Protein AF-A0A364MWF4-F1 (afdb_monomer_lite)

Sequence (1179 aa):
MGQTLSEPVVDKKSENGDGESLIYGVSSMQGWRISMEDAHAAVLDFAGEEGKATGNDKRLAFFGVYDGHGGDKVALYAGEQLHQIVAKQEAFKSGDIKKALQDGFLATDREILCDPKYEEEVSGCTASVGIVSKDKIYVANAGDSRTVLGVKGRAKPLSFDHKPQNEAEKARIQAAGGFVDFGRVNGNLALSRAIGDFEFKKSADLPPEQQIVTAYPDVEIHEINQDDEFLIVACDGIWDCQSSQAVVEFVRRGIVAKQDLASICENMMDNCLASNSDTGGVGCDNMTMIVIGLLQGRTKEQWYEDIAKRVANGEGPSEFRGPGVHHRIDDSPDDIDMDLDSRYRPNNGNGGRIILLGDGTEVSTGDNEGEMFDNEDEDKDLDSQVNKYNQEADSKFRQDREGTPGPQHENKVHVTESPSSVQTEKSDAAESQSKEPQANKKPEASAPQTNPGRLEDLAKEKLGQGGWFYASSNAGQSHTHTANRQAFYRHRIIPRMLVDTNQRDTATEIFGHKVPAPIGFAPVGINKIYNPQGELPVAKAAGALGLPYCLSTAGSQSVEDVGQANDEGVKNDRGDSGTAAGGGDKGVRFFQLYMPHDDELTRSLLQRAVDSGFTACILTLDTWQLGWRHDDVANSNYAFYHGLGADLGLTDPVFQKRLKEKGIDPKTEPNEAGALWIDNIWHGRAHTWEKAVWAMKLWKELSGGKPFSLKGIQSVEDAKKAAELGFDGIVVSNHAGRQVDGAIASLDALEKIVDAVGDNIYIMFDSGVRSASDVFKALALGAKFVFVGRLWIWGLSIMGETGVTHVMRGLLADLDILMNVGGFKNIGEISRDALESEPKNYSLMHTGTGYDHTIRFAYAQRRDARFWEALSGICSRTIPHPDSQVNRLCISPDKRYLAAAGHHTVKLYDIKSTNPNAILTFDGHTSNITGVAFHCESKWLVTSSEDGTVKIWDTRSGNVQRNYTHGVPVNDVVIHPNQGELISCDRGGNVRIWDLGENKCSHQLIPEDDVSVASVTVASDGSMVCAGNNAGNVYVWRMIQRSDTTSILPICKFVAHTTYITRVLLSPDVRHLATCSADHTARIWSVDTSAPHNVTPTDNLPSASERDPAAFPLETTLHGHQRWVWDCAFSADSAYLVTSCSDHYARLWELGSQSIIRQYNGHHRGAVCVALNDTAVGN

Organism: Stemphylium lycopersici (NCBI:txid183478)

Structure (mmCIF, N/CA/C/O backbone):
data_AF-A0A364MWF4-F1
#
_entry.id   AF-A0A364MWF4-F1
#
loop_
_atom_site.group_PDB
_atom_site.id
_atom_site.type_symbol
_atom_site.label_atom_id
_atom_site.label_alt_id
_atom_site.label_comp_id
_atom_site.label_asym_id
_atom_site.label_entity_id
_atom_site.label_seq_id
_atom_site.pdbx_PDB_ins_code
_atom_site.Cartn_x
_atom_site.Cartn_y
_atom_site.Cartn_z
_atom_site.occupancy
_atom_site.B_iso_or_equiv
_atom_site.auth_seq_id
_atom_site.auth_comp_id
_atom_site.auth_asym_id
_atom_site.auth_atom_id
_atom_site.pdbx_PDB_model_num
ATOM 1 N N . MET A 1 1 ? -7.404 3.486 -24.389 1.00 42.62 1 MET A N 1
ATOM 2 C CA . MET A 1 1 ? -6.344 3.925 -25.316 1.00 42.62 1 MET A CA 1
ATOM 3 C C . MET A 1 1 ? -6.831 3.685 -26.731 1.00 42.62 1 MET A C 1
ATOM 5 O O . MET A 1 1 ? -7.628 2.766 -26.913 1.00 42.62 1 MET A O 1
ATOM 9 N N . GLY A 1 2 ? -6.421 4.527 -27.681 1.00 52.75 2 GLY A N 1
ATOM 10 C CA . GLY A 1 2 ? -6.709 4.312 -29.100 1.00 52.75 2 GLY A CA 1
ATOM 11 C C . GLY A 1 2 ? -5.989 3.075 -29.643 1.00 52.75 2 GLY A C 1
ATOM 12 O O . GLY A 1 2 ? -5.202 2.442 -28.938 1.00 52.75 2 GLY A O 1
ATOM 13 N N . GLN A 1 3 ? -6.272 2.716 -30.894 1.00 61.78 3 GLN A N 1
ATOM 14 C CA . GLN A 1 3 ? -5.498 1.685 -31.584 1.00 61.78 3 GLN A CA 1
ATOM 15 C C . GLN A 1 3 ? -4.104 2.230 -31.921 1.00 61.78 3 GLN A C 1
ATOM 17 O O . GLN A 1 3 ? -3.969 3.392 -32.307 1.00 61.78 3 GLN A O 1
ATOM 22 N N . THR A 1 4 ? -3.086 1.384 -31.785 1.00 76.69 4 THR A N 1
ATOM 23 C CA . THR A 1 4 ? -1.705 1.675 -32.182 1.00 76.69 4 THR A CA 1
ATOM 24 C C . THR A 1 4 ? -1.316 0.883 -33.430 1.00 76.69 4 THR A C 1
ATOM 26 O O . THR A 1 4 ? -1.892 -0.166 -33.733 1.00 76.69 4 THR A O 1
ATOM 29 N N . LEU A 1 5 ? -0.347 1.406 -34.177 1.00 81.19 5 LEU A N 1
ATOM 30 C CA . LEU A 1 5 ? 0.240 0.761 -35.348 1.00 81.19 5 LEU A CA 1
ATOM 31 C C . LEU A 1 5 ? 1.251 -0.329 -34.953 1.00 81.19 5 LEU A C 1
ATOM 33 O O . LEU A 1 5 ? 1.749 -0.382 -33.828 1.00 81.19 5 LEU A O 1
ATOM 37 N N . SER A 1 6 ? 1.577 -1.200 -35.913 1.00 79.56 6 SER A N 1
ATOM 38 C CA . SER A 1 6 ? 2.633 -2.215 -35.776 1.00 79.56 6 SER A CA 1
ATOM 39 C C . SER A 1 6 ? 4.054 -1.649 -35.873 1.00 79.56 6 SER A C 1
ATOM 41 O O . SER A 1 6 ? 5.001 -2.314 -35.467 1.00 79.56 6 SER A O 1
ATOM 43 N N . GLU A 1 7 ? 4.199 -0.447 -36.427 1.00 84.56 7 GLU A N 1
ATOM 44 C CA . GLU A 1 7 ? 5.437 0.330 -36.526 1.00 84.56 7 GLU A CA 1
ATOM 45 C C . GLU A 1 7 ? 5.078 1.828 -36.464 1.00 84.56 7 GLU A C 1
ATOM 47 O O . GLU A 1 7 ? 3.975 2.187 -36.889 1.00 84.56 7 GLU A O 1
ATOM 52 N N . PRO A 1 8 ? 5.944 2.704 -35.923 1.00 89.44 8 PRO A N 1
ATOM 53 C CA . PRO A 1 8 ? 5.629 4.117 -35.782 1.00 89.44 8 PRO A CA 1
ATOM 54 C C . PRO A 1 8 ? 5.820 4.866 -37.102 1.00 89.44 8 PRO A C 1
ATOM 56 O O . PRO A 1 8 ? 6.784 4.638 -37.837 1.00 89.44 8 PRO A O 1
ATOM 59 N N . VAL A 1 9 ? 4.944 5.832 -37.364 1.00 92.94 9 VAL A N 1
ATOM 60 C CA . VAL A 1 9 ? 5.119 6.805 -38.444 1.00 92.94 9 VAL A CA 1
ATOM 61 C C . VAL A 1 9 ? 6.014 7.930 -37.925 1.00 92.94 9 VAL A C 1
ATOM 63 O O . VAL A 1 9 ? 5.566 8.857 -37.249 1.00 92.94 9 VAL A O 1
ATOM 66 N N . VAL A 1 10 ? 7.306 7.805 -38.234 1.00 92.50 10 VAL A N 1
ATOM 67 C CA . VAL A 1 10 ? 8.380 8.726 -37.812 1.00 92.50 10 VAL A CA 1
ATOM 68 C C . VAL A 1 10 ? 8.624 9.882 -38.787 1.00 92.50 10 VAL A C 1
ATOM 70 O O . VAL A 1 10 ? 9.568 10.649 -38.614 1.00 92.50 10 VAL A O 1
ATOM 73 N N . ASP A 1 11 ? 7.797 10.006 -39.829 1.00 93.81 11 ASP A N 1
ATOM 74 C CA . ASP A 1 11 ? 7.841 11.142 -40.748 1.00 93.81 11 ASP A CA 1
ATOM 75 C C . ASP A 1 11 ? 7.400 12.417 -40.016 1.00 93.81 11 ASP A C 1
ATOM 77 O O . ASP A 1 11 ? 6.279 12.506 -39.505 1.00 93.81 11 ASP A O 1
ATOM 81 N N . LYS A 1 12 ? 8.287 13.414 -39.984 1.00 94.12 12 LYS A N 1
ATOM 82 C CA . LYS A 1 12 ? 8.070 14.694 -39.301 1.00 94.12 12 LYS A CA 1
ATOM 83 C C . LYS A 1 12 ? 7.695 15.779 -40.302 1.00 94.12 12 LYS A C 1
ATOM 85 O O . LYS A 1 12 ? 8.234 15.834 -41.410 1.00 94.12 12 LYS A O 1
ATOM 90 N N . LYS A 1 13 ? 6.780 16.662 -39.909 1.00 95.94 13 LYS A N 1
ATOM 91 C CA . LYS A 1 13 ? 6.457 17.895 -40.635 1.00 95.94 13 LYS A CA 1
ATOM 92 C C . LYS A 1 13 ? 6.889 19.078 -39.788 1.00 95.94 13 LYS A C 1
ATOM 94 O O . LYS A 1 13 ? 6.318 19.292 -38.716 1.00 95.94 13 LYS A O 1
ATOM 99 N N . SER A 1 14 ? 7.844 19.837 -40.309 1.00 96.00 14 SER A N 1
ATOM 100 C CA . SER A 1 14 ? 8.496 20.921 -39.584 1.00 96.00 14 SER A CA 1
ATOM 101 C C . SER A 1 14 ? 8.459 22.228 -40.370 1.00 96.00 14 SER A C 1
ATOM 103 O O . SER A 1 14 ? 8.614 22.234 -41.593 1.00 96.00 14 SER A O 1
ATOM 105 N N . GLU A 1 15 ? 8.279 23.337 -39.660 1.00 94.62 15 GLU A N 1
ATOM 106 C CA . GLU A 1 15 ? 8.266 24.698 -40.203 1.00 94.62 15 GLU A CA 1
ATOM 107 C C . GLU A 1 15 ? 9.091 25.623 -39.299 1.00 94.62 15 GLU A C 1
ATOM 109 O O . GLU A 1 15 ? 9.173 25.430 -38.087 1.00 94.62 15 GLU A O 1
ATOM 114 N N . ASN A 1 16 ? 9.702 26.645 -39.898 1.00 92.44 16 ASN A N 1
ATOM 115 C CA . ASN A 1 16 ? 10.363 27.734 -39.191 1.00 92.44 16 ASN A CA 1
ATOM 116 C C . ASN A 1 16 ? 9.842 29.071 -39.703 1.00 92.44 16 ASN A C 1
ATOM 118 O O . ASN A 1 16 ? 9.625 29.233 -40.906 1.00 92.44 16 ASN A O 1
ATOM 122 N N . GLY A 1 17 ? 9.768 30.060 -38.816 1.00 90.75 17 GLY A N 1
ATOM 123 C CA . GLY A 1 17 ? 9.505 31.439 -39.204 1.00 90.75 17 GLY A CA 1
ATOM 124 C C . GLY A 1 17 ? 10.315 32.436 -38.388 1.00 90.75 17 GLY A C 1
ATOM 125 O O . GLY A 1 17 ? 10.348 32.387 -37.158 1.00 90.75 17 GLY A O 1
ATOM 126 N N . ASP A 1 18 ? 10.940 33.382 -39.085 1.00 86.44 18 ASP A N 1
ATOM 127 C CA . ASP A 1 18 ? 11.689 34.476 -38.476 1.00 86.44 18 ASP A CA 1
ATOM 128 C C . ASP A 1 18 ? 10.858 35.774 -38.512 1.00 86.44 18 ASP A C 1
ATOM 130 O O . ASP A 1 18 ? 10.446 36.251 -39.573 1.00 86.44 18 ASP A O 1
ATOM 134 N N . GLY A 1 19 ? 10.608 36.357 -37.339 1.00 80.75 19 GLY A N 1
ATOM 135 C CA . GLY A 1 19 ? 9.982 37.666 -37.157 1.00 80.75 19 GLY A CA 1
ATOM 136 C C . GLY A 1 19 ? 10.970 38.720 -36.641 1.00 80.75 19 GLY A C 1
ATOM 137 O O . GLY A 1 19 ? 12.123 38.441 -36.328 1.00 80.75 19 GLY A O 1
ATOM 138 N N . GLU A 1 20 ? 10.511 39.969 -36.529 1.00 77.25 20 GLU A N 1
ATOM 139 C CA . GLU A 1 20 ? 11.347 41.096 -36.069 1.00 77.25 20 GLU A CA 1
ATOM 140 C C . GLU A 1 20 ? 11.594 41.080 -34.544 1.00 77.25 20 GLU A C 1
ATOM 142 O O . GLU A 1 20 ? 12.597 41.601 -34.061 1.00 77.25 20 GLU A O 1
ATOM 147 N N . SER A 1 21 ? 10.671 40.495 -33.774 1.00 84.19 21 SER A N 1
ATOM 148 C CA . SER A 1 21 ? 10.683 40.449 -32.303 1.00 84.19 21 SER A CA 1
ATOM 149 C C . SER A 1 21 ? 10.844 39.038 -31.723 1.00 84.19 21 SER A C 1
ATOM 151 O O . SER A 1 21 ? 11.178 38.898 -30.544 1.00 84.19 21 SER A O 1
ATOM 153 N N . LEU A 1 22 ? 10.624 38.008 -32.542 1.00 92.25 22 LEU A N 1
ATOM 154 C CA . LEU A 1 22 ? 10.663 36.596 -32.174 1.00 92.25 22 LEU A CA 1
ATOM 155 C C . LEU A 1 22 ? 11.006 35.727 -33.387 1.00 92.25 22 LEU A C 1
ATOM 157 O O . LEU A 1 22 ? 10.818 36.144 -34.528 1.00 92.25 22 LEU A O 1
ATOM 161 N N . ILE A 1 23 ? 11.469 34.514 -33.123 1.00 95.06 23 ILE A N 1
ATOM 162 C CA . ILE A 1 23 ? 11.660 33.432 -34.098 1.00 95.06 23 ILE A CA 1
ATOM 163 C C . ILE A 1 23 ? 10.895 32.207 -33.602 1.00 95.06 23 ILE A C 1
ATOM 165 O O . ILE A 1 23 ? 10.693 32.083 -32.395 1.00 95.06 23 ILE A O 1
ATOM 169 N N . TYR A 1 24 ? 10.501 31.289 -34.477 1.00 97.19 24 TYR A N 1
ATOM 170 C CA . TYR A 1 24 ? 9.965 30.002 -34.039 1.00 97.19 24 TYR A CA 1
ATOM 171 C C . TYR A 1 24 ? 10.412 28.847 -34.929 1.00 97.19 24 TYR A C 1
ATOM 173 O O . TYR A 1 24 ? 10.693 29.040 -36.113 1.00 97.19 24 TYR A O 1
ATOM 181 N N . GLY A 1 25 ? 10.415 27.657 -34.335 1.00 97.44 25 GLY A N 1
ATOM 182 C CA . GLY A 1 25 ? 10.398 26.381 -35.037 1.00 97.44 25 GLY A CA 1
ATOM 183 C C . GLY A 1 25 ? 9.273 25.512 -34.486 1.00 97.44 25 GLY A C 1
ATOM 184 O O . GLY A 1 25 ? 9.014 25.524 -33.282 1.00 97.44 25 GLY A O 1
ATOM 185 N N . VAL A 1 26 ? 8.591 24.790 -35.366 1.00 97.44 26 VAL A N 1
ATOM 186 C CA . VAL A 1 26 ? 7.576 23.787 -35.032 1.00 97.44 26 VAL A CA 1
ATOM 187 C C . VAL A 1 26 ? 7.936 22.474 -35.707 1.00 97.44 26 VAL A C 1
ATOM 189 O O . VAL A 1 26 ? 8.442 22.469 -36.827 1.00 97.44 26 VAL A O 1
ATOM 192 N N . SER A 1 27 ? 7.656 21.365 -35.032 1.00 98.00 27 SER A N 1
ATOM 193 C CA . SER A 1 27 ? 7.617 20.032 -35.631 1.00 98.00 27 SER A CA 1
ATOM 194 C C . SER A 1 27 ? 6.336 19.318 -35.204 1.00 98.00 27 SER A C 1
ATOM 196 O O . SER A 1 27 ? 5.715 19.675 -34.199 1.00 98.00 27 SER A O 1
ATOM 198 N N . SER A 1 28 ? 5.942 18.311 -35.979 1.00 97.25 28 SER A N 1
ATOM 199 C CA . SER A 1 28 ? 4.787 17.450 -35.726 1.00 97.25 28 SER A CA 1
ATOM 200 C C . SER A 1 28 ? 5.024 16.047 -36.305 1.00 97.25 28 SER A C 1
ATOM 202 O O . SER A 1 28 ? 5.553 15.919 -37.413 1.00 97.25 28 SER A O 1
ATOM 204 N N . MET A 1 29 ? 4.679 14.996 -35.557 1.00 96.50 29 MET A N 1
ATOM 205 C CA . MET A 1 29 ? 4.967 13.588 -35.861 1.00 96.50 29 MET A CA 1
ATOM 206 C C . MET A 1 29 ? 3.829 12.684 -35.367 1.00 96.50 29 MET A C 1
ATOM 208 O O . MET A 1 29 ? 3.335 12.849 -34.255 1.00 96.50 29 MET A O 1
ATOM 212 N N . GLN A 1 30 ? 3.438 11.695 -36.173 1.00 94.81 30 GLN A N 1
ATOM 213 C CA . GLN A 1 30 ? 2.314 10.807 -35.851 1.00 94.81 30 GLN A CA 1
ATOM 214 C C . GLN A 1 30 ? 2.646 9.751 -34.783 1.00 94.81 30 GLN A C 1
ATOM 216 O O . GLN A 1 30 ? 1.762 9.368 -34.015 1.00 94.81 30 GLN A O 1
ATOM 221 N N . GLY A 1 31 ? 3.888 9.263 -34.726 1.00 91.62 31 GLY A N 1
ATOM 222 C CA . GLY A 1 31 ? 4.283 8.264 -33.734 1.00 91.62 31 GLY A CA 1
ATOM 223 C C . GLY A 1 31 ? 3.530 6.945 -33.926 1.00 91.62 31 GLY A C 1
ATOM 224 O O . GLY A 1 31 ? 3.427 6.438 -35.044 1.00 91.62 31 GLY A O 1
ATOM 225 N N . TRP A 1 32 ? 3.013 6.364 -32.841 1.00 89.31 32 TRP A N 1
ATOM 226 C CA . TRP A 1 32 ? 2.391 5.032 -32.866 1.00 89.31 32 TRP A CA 1
ATOM 227 C C . TRP A 1 32 ? 0.868 5.040 -33.057 1.00 89.31 32 TRP A C 1
ATOM 229 O O . TRP A 1 32 ? 0.276 3.963 -33.162 1.00 89.31 32 TRP A O 1
ATOM 239 N N . ARG A 1 33 ? 0.206 6.203 -33.118 1.00 87.38 33 ARG A N 1
ATOM 240 C CA . ARG A 1 33 ? -1.247 6.291 -33.357 1.00 87.38 33 ARG A CA 1
ATOM 241 C C . ARG A 1 33 ? -1.614 5.919 -34.798 1.00 87.38 33 ARG A C 1
ATOM 243 O O . ARG A 1 33 ? -0.828 6.098 -35.726 1.00 87.38 33 ARG A O 1
ATOM 250 N N . ILE A 1 34 ? -2.840 5.425 -35.000 1.00 87.69 34 ILE A N 1
ATOM 251 C CA . ILE A 1 34 ? -3.379 5.081 -36.334 1.00 87.69 34 ILE A CA 1
ATOM 252 C C . ILE A 1 34 ? -3.533 6.286 -37.279 1.00 87.69 34 ILE A C 1
ATOM 254 O O . ILE A 1 34 ? -3.487 6.113 -38.498 1.00 87.69 34 ILE A O 1
ATOM 258 N N . SER A 1 35 ? -3.674 7.486 -36.721 1.00 90.38 35 SER A N 1
ATOM 259 C CA . SER A 1 35 ? -3.843 8.767 -37.412 1.00 90.38 35 SER A CA 1
ATOM 260 C C . SER A 1 35 ? -2.971 9.833 -36.749 1.00 90.38 35 SER A C 1
ATOM 262 O O . SER A 1 35 ? -2.602 9.696 -35.584 1.00 90.38 35 SER A O 1
ATOM 264 N N . MET A 1 36 ? -2.650 10.890 -37.495 1.00 93.50 36 MET A N 1
ATOM 265 C CA . MET A 1 36 ? -2.194 12.159 -36.929 1.00 93.50 36 MET A CA 1
ATOM 266 C C . MET A 1 36 ? -3.438 12.988 -36.602 1.00 93.50 36 MET A C 1
ATOM 268 O O . MET A 1 36 ? -4.027 13.574 -37.509 1.00 93.50 36 MET A O 1
ATOM 272 N N . GLU A 1 37 ? -3.876 12.949 -35.348 1.00 93.62 37 GLU A N 1
ATOM 273 C CA . GLU A 1 37 ? -5.047 13.677 -34.844 1.00 93.62 37 GLU A CA 1
ATOM 274 C C . GLU A 1 37 ? -4.665 15.095 -34.378 1.00 93.62 37 GLU A C 1
ATOM 276 O O . GLU A 1 37 ? -5.495 15.996 -34.441 1.00 93.62 37 GLU A O 1
ATOM 281 N N . ASP A 1 38 ? -3.393 15.316 -34.031 1.00 95.81 38 ASP A N 1
ATOM 282 C CA . ASP A 1 38 ? -2.804 16.624 -33.717 1.00 95.81 38 ASP A CA 1
ATOM 283 C C . ASP A 1 38 ? -2.859 17.655 -34.862 1.00 95.81 38 ASP A C 1
ATOM 285 O O . ASP A 1 38 ? -2.599 17.358 -36.035 1.00 95.81 38 ASP A O 1
ATOM 289 N N . ALA A 1 39 ? -3.014 18.926 -34.482 1.00 97.00 39 ALA A N 1
ATOM 290 C CA . ALA A 1 39 ? -2.787 20.088 -35.338 1.00 97.00 39 ALA A CA 1
ATOM 291 C C . ALA A 1 39 ? -2.021 21.208 -34.606 1.00 97.00 39 ALA A C 1
ATOM 293 O O . ALA A 1 39 ? -1.897 21.226 -33.382 1.00 97.00 39 ALA A O 1
ATOM 294 N N . HIS A 1 40 ? -1.535 22.199 -35.358 1.00 97.44 40 HIS A N 1
ATOM 295 C CA . HIS A 1 40 ? -0.928 23.410 -34.800 1.00 97.44 40 HIS A CA 1
ATOM 296 C C . HIS A 1 40 ? -1.267 24.658 -35.622 1.00 97.44 40 HIS A C 1
ATOM 298 O O . HIS A 1 40 ? -1.730 24.575 -36.758 1.00 97.44 40 HIS A O 1
ATOM 304 N N . ALA A 1 41 ? -1.006 25.826 -35.038 1.00 96.38 41 ALA A N 1
ATOM 305 C CA . ALA A 1 41 ? -1.043 27.120 -35.708 1.00 96.38 41 ALA A CA 1
ATOM 306 C C . ALA A 1 41 ? 0.195 27.938 -35.319 1.00 96.38 41 ALA A C 1
ATOM 308 O O . ALA A 1 41 ? 0.512 28.042 -34.135 1.00 96.38 41 ALA A O 1
ATOM 309 N N . ALA A 1 42 ? 0.862 28.555 -36.297 1.00 94.94 42 ALA A N 1
ATOM 310 C CA . ALA A 1 42 ? 1.991 29.457 -36.077 1.00 94.94 42 ALA A CA 1
ATOM 311 C C . ALA A 1 42 ? 1.855 30.693 -36.981 1.00 94.94 42 ALA A C 1
ATOM 313 O O . ALA A 1 42 ? 2.216 30.685 -38.155 1.00 94.94 42 ALA A O 1
ATOM 314 N N . VAL A 1 43 ? 1.281 31.772 -36.445 1.00 92.94 43 VAL A N 1
ATOM 315 C CA . VAL A 1 43 ? 0.923 32.977 -37.208 1.00 92.94 43 VAL A CA 1
ATOM 316 C C . VAL A 1 43 ? 1.651 34.184 -36.628 1.00 92.94 43 VAL A C 1
ATOM 318 O O . VAL A 1 43 ? 1.313 34.667 -35.552 1.00 92.94 43 VAL A O 1
ATOM 321 N N . LEU A 1 44 ? 2.645 34.706 -37.352 1.00 88.62 44 LEU A N 1
ATOM 322 C CA . LEU A 1 44 ? 3.488 35.818 -36.882 1.00 88.62 44 LEU A CA 1
ATOM 323 C C . LEU A 1 44 ? 2.739 37.155 -36.719 1.00 88.62 44 LEU A C 1
ATOM 325 O O . LEU A 1 44 ? 3.202 38.021 -35.980 1.00 88.62 44 LEU A O 1
ATOM 329 N N . ASP A 1 45 ? 1.616 37.349 -37.416 1.00 86.94 45 ASP A N 1
ATOM 330 C CA . ASP A 1 45 ? 0.800 38.569 -37.352 1.00 86.94 45 ASP A CA 1
ATOM 331 C C . ASP A 1 45 ? -0.662 38.262 -37.718 1.00 86.94 45 ASP A C 1
ATOM 333 O O . ASP A 1 45 ? -1.052 38.354 -38.881 1.00 86.94 45 ASP A O 1
ATOM 337 N N . PHE A 1 46 ? -1.476 37.858 -36.737 1.00 82.00 46 PHE A N 1
ATOM 338 C CA . PHE A 1 46 ? -2.902 37.547 -36.959 1.00 82.00 46 PHE A CA 1
ATOM 339 C C . PHE A 1 46 ? -3.834 38.756 -36.739 1.00 82.00 46 PHE A C 1
ATOM 341 O O . PHE A 1 46 ? -5.047 38.653 -36.915 1.00 82.00 46 PHE A O 1
ATOM 348 N N . ALA A 1 47 ? -3.269 39.905 -36.347 1.00 72.06 47 ALA A N 1
ATOM 349 C CA . ALA A 1 47 ? -3.991 41.153 -36.090 1.00 72.06 47 ALA A CA 1
ATOM 350 C C . ALA A 1 47 ? -3.923 42.156 -37.263 1.00 72.06 47 ALA A C 1
ATOM 352 O O . ALA A 1 47 ? -4.593 43.191 -37.228 1.00 72.06 47 ALA A O 1
ATOM 353 N N . GLY A 1 48 ? -3.097 41.884 -38.278 1.00 65.81 48 GLY A N 1
ATOM 354 C CA . GLY A 1 48 ? -2.929 42.737 -39.454 1.00 65.81 48 GLY A CA 1
ATOM 355 C C . GLY A 1 48 ? -4.108 42.692 -40.434 1.00 65.81 48 GLY A C 1
ATOM 356 O O . GLY A 1 48 ? -4.744 41.662 -40.635 1.00 65.81 48 GLY A O 1
ATOM 357 N N . GLU A 1 49 ? -4.373 43.816 -41.106 1.00 60.66 49 GLU A N 1
ATOM 358 C CA . GLU A 1 49 ? -5.242 43.833 -42.291 1.00 60.66 49 GLU A CA 1
ATOM 359 C C . GLU A 1 49 ? -4.492 43.234 -43.494 1.00 60.66 49 GLU A C 1
ATOM 361 O O . GLU A 1 49 ? -3.356 43.635 -43.772 1.00 60.66 49 GLU A O 1
ATOM 366 N N . GLU A 1 50 ? -5.135 42.334 -44.250 1.00 55.31 50 GLU A N 1
ATOM 367 C CA . GLU A 1 50 ? -4.549 41.716 -45.449 1.00 55.31 50 GLU A CA 1
ATOM 368 C C . GLU A 1 50 ? -3.909 42.763 -46.383 1.00 55.31 50 GLU A C 1
ATOM 370 O O . GLU A 1 50 ? -4.554 43.697 -46.867 1.00 55.31 50 GLU A O 1
ATOM 375 N N . GLY A 1 51 ? -2.609 42.604 -46.648 1.00 53.91 51 GLY A N 1
ATOM 376 C CA . GLY A 1 51 ? -1.852 43.471 -47.555 1.00 53.91 51 GLY A CA 1
ATOM 377 C C . GLY A 1 51 ? -1.306 44.777 -46.956 1.00 53.91 51 GLY A C 1
ATOM 378 O O . GLY A 1 51 ? -0.750 45.580 -47.710 1.00 53.91 51 GLY A O 1
ATOM 379 N N . LYS A 1 52 ? -1.402 45.012 -45.638 1.00 58.41 52 LYS A N 1
ATOM 380 C CA . LYS A 1 52 ? -0.734 46.140 -44.955 1.00 58.41 52 LYS A CA 1
ATOM 381 C C . LYS A 1 52 ? 0.260 45.652 -43.903 1.00 58.41 52 LYS A C 1
ATOM 383 O O . LYS A 1 52 ? -0.049 44.788 -43.095 1.00 58.41 52 LYS A O 1
ATOM 388 N N . ALA A 1 53 ? 1.446 46.259 -43.865 1.00 59.34 53 ALA A N 1
ATOM 389 C CA . ALA A 1 53 ? 2.438 45.962 -42.836 1.00 59.34 53 ALA A CA 1
ATOM 390 C C . ALA A 1 53 ? 2.033 46.577 -41.483 1.00 59.34 53 ALA A C 1
ATOM 392 O O . ALA A 1 53 ? 2.087 47.799 -41.312 1.00 59.34 53 ALA A O 1
ATOM 393 N N . THR A 1 54 ? 1.660 45.739 -40.514 1.00 71.69 54 THR A N 1
ATOM 394 C CA . THR A 1 54 ? 1.495 46.138 -39.108 1.00 71.69 54 THR A CA 1
ATOM 395 C C . THR A 1 54 ? 2.839 46.596 -38.537 1.00 71.69 54 THR A C 1
ATOM 397 O O . THR A 1 54 ? 3.864 45.940 -38.730 1.00 71.69 54 THR A O 1
ATOM 400 N N . GLY A 1 55 ? 2.854 47.725 -37.823 1.00 65.31 55 GLY A N 1
ATOM 401 C CA . GLY A 1 55 ? 4.048 48.172 -37.100 1.00 65.31 55 GLY A CA 1
ATOM 402 C C . GLY A 1 55 ? 4.367 47.248 -35.921 1.00 65.31 55 GLY A C 1
ATOM 403 O O . GLY A 1 55 ? 3.445 46.788 -35.251 1.00 65.31 55 GLY A O 1
ATOM 404 N N . ASN A 1 56 ? 5.656 47.023 -35.645 1.00 66.75 56 ASN A N 1
ATOM 405 C CA . ASN A 1 56 ? 6.154 46.078 -34.631 1.00 66.75 56 ASN A CA 1
ATOM 406 C C . ASN A 1 56 ? 5.478 46.257 -33.246 1.00 66.75 56 ASN A C 1
ATOM 408 O O . ASN A 1 56 ? 5.026 45.290 -32.644 1.00 66.75 56 ASN A O 1
ATOM 412 N N . ASP A 1 57 ? 5.250 47.503 -32.811 1.00 66.56 57 ASP A N 1
ATOM 413 C CA . ASP A 1 57 ? 4.550 47.846 -31.554 1.00 66.56 57 ASP A CA 1
ATOM 414 C C . ASP A 1 57 ? 3.074 47.393 -31.464 1.00 66.56 57 ASP A C 1
ATOM 416 O O . ASP A 1 57 ? 2.462 47.518 -30.405 1.00 66.56 57 ASP A O 1
ATOM 420 N N . LYS A 1 58 ? 2.474 46.927 -32.565 1.00 72.81 58 LYS A N 1
ATOM 421 C CA . LYS A 1 58 ? 1.073 46.477 -32.651 1.00 72.81 58 LYS A CA 1
ATOM 422 C C . LYS A 1 58 ? 0.914 45.057 -33.195 1.00 72.81 58 LYS A C 1
ATOM 424 O O . LYS A 1 58 ? -0.218 44.601 -33.341 1.00 72.81 58 LYS A O 1
ATOM 429 N N . ARG A 1 59 ? 2.013 44.379 -33.530 1.00 84.25 59 ARG A N 1
ATOM 430 C CA . ARG A 1 59 ? 1.975 42.998 -34.012 1.00 84.25 59 ARG A CA 1
ATOM 431 C C . ARG A 1 59 ? 1.636 42.067 -32.852 1.00 84.25 59 ARG A C 1
ATOM 433 O O . ARG A 1 59 ? 2.209 42.186 -31.770 1.00 84.25 59 ARG A O 1
ATOM 440 N N . LEU A 1 60 ? 0.720 41.140 -33.106 1.00 89.88 60 LEU A N 1
ATOM 441 C CA . LEU A 1 60 ? 0.406 40.031 -32.216 1.00 89.88 60 LEU A CA 1
ATOM 442 C C . LEU A 1 60 ? 0.681 38.744 -32.986 1.00 89.88 60 LEU A C 1
ATOM 444 O O . LEU A 1 60 ? 0.062 38.510 -34.025 1.00 89.88 60 LEU A O 1
ATOM 448 N N . ALA A 1 61 ? 1.613 37.938 -32.486 1.00 93.12 61 ALA A N 1
ATOM 449 C CA . ALA A 1 61 ? 1.830 36.587 -32.980 1.00 93.12 61 ALA A CA 1
ATOM 450 C C . ALA A 1 61 ? 0.950 35.604 -32.199 1.00 93.12 61 ALA A C 1
ATOM 452 O O . ALA A 1 61 ? 0.699 35.815 -31.012 1.00 93.12 61 ALA A O 1
ATOM 453 N N . PHE A 1 62 ? 0.493 34.545 -32.857 1.00 95.56 62 PHE A N 1
ATOM 454 C CA . PHE A 1 62 ? -0.345 33.490 -32.296 1.00 95.56 62 PHE A CA 1
ATOM 455 C C . PHE A 1 62 ? 0.316 32.141 -32.549 1.00 95.56 62 PHE A C 1
ATOM 457 O O . PHE A 1 62 ? 0.608 31.796 -33.694 1.00 95.56 62 PHE A O 1
ATOM 464 N N . PHE A 1 63 ? 0.496 31.369 -31.486 1.00 97.44 63 PHE A N 1
ATOM 465 C CA . PHE A 1 63 ? 0.991 30.001 -31.525 1.00 97.44 63 PHE A CA 1
ATOM 466 C C . PHE A 1 63 ? -0.010 29.105 -30.811 1.00 97.44 63 PHE A C 1
ATOM 468 O O . PHE A 1 63 ? -0.492 29.471 -29.742 1.00 97.44 63 PHE A O 1
ATOM 475 N N . GLY A 1 64 ? -0.339 27.953 -31.384 1.00 97.00 64 GLY A N 1
ATOM 476 C CA . GLY A 1 64 ? -1.269 27.010 -30.774 1.00 97.00 64 GLY A CA 1
ATOM 477 C C . GLY A 1 64 ? -0.930 25.573 -31.123 1.00 97.00 64 GLY A C 1
ATOM 478 O O . GLY A 1 64 ? -0.566 25.297 -32.265 1.00 97.00 64 GLY A O 1
ATOM 479 N N . VAL A 1 65 ? -1.073 24.680 -30.149 1.00 98.12 65 VAL A N 1
ATOM 480 C CA . VAL A 1 65 ? -1.037 23.225 -30.334 1.00 98.12 65 VAL A CA 1
ATOM 481 C C . VAL A 1 65 ? -2.390 22.660 -29.915 1.00 98.12 65 VAL A C 1
ATOM 483 O O . VAL A 1 65 ? -2.961 23.082 -28.904 1.00 98.12 65 VAL A O 1
ATOM 486 N N . TYR A 1 66 ? -2.902 21.746 -30.735 1.00 97.81 66 TYR A N 1
ATOM 487 C CA . TYR A 1 66 ? -4.221 21.143 -30.611 1.00 97.81 66 TYR A CA 1
ATOM 488 C C . TYR A 1 66 ? -4.059 19.629 -30.640 1.00 97.81 66 TYR A C 1
ATOM 490 O O . TYR A 1 66 ? -3.852 19.055 -31.705 1.00 97.81 66 TYR A O 1
ATOM 498 N N . ASP A 1 67 ? -4.110 19.021 -29.463 1.00 96.00 67 ASP A N 1
ATOM 499 C CA . ASP A 1 67 ? -3.977 17.577 -29.257 1.00 96.00 67 ASP A CA 1
ATOM 500 C C . ASP A 1 67 ? -5.321 16.909 -29.558 1.00 96.00 67 ASP A C 1
ATOM 502 O O . ASP A 1 67 ? -6.321 17.246 -28.915 1.00 96.00 67 ASP A O 1
ATOM 506 N N . GLY A 1 68 ? -5.386 16.082 -30.600 1.00 93.56 68 GLY A N 1
ATOM 507 C CA . GLY A 1 68 ? -6.645 15.554 -31.131 1.00 93.56 68 GLY A CA 1
ATOM 508 C C . GLY A 1 68 ? -7.007 14.187 -30.559 1.00 93.56 68 GLY A C 1
ATOM 509 O O . GLY A 1 68 ? -6.166 13.294 -30.483 1.00 93.56 68 GLY A O 1
ATOM 510 N N . HIS A 1 69 ? -8.283 13.976 -30.218 1.00 91.31 69 HIS A N 1
ATOM 511 C CA . HIS A 1 69 ? -8.749 12.672 -29.746 1.00 91.31 69 HIS A CA 1
ATOM 512 C C . HIS A 1 69 ? -10.059 12.216 -30.393 1.00 91.31 69 HIS A C 1
ATOM 514 O O . HIS A 1 69 ? -11.076 12.912 -30.417 1.00 91.31 69 HIS A O 1
ATOM 520 N N . GLY A 1 70 ? -10.052 10.967 -30.863 1.00 86.25 70 GLY A N 1
ATOM 521 C CA . GLY A 1 70 ? -11.211 10.341 -31.504 1.00 86.25 70 GLY A CA 1
ATOM 522 C C . GLY A 1 70 ? -11.409 10.778 -32.957 1.00 86.25 70 GLY A C 1
ATOM 523 O O . GLY A 1 70 ? -12.459 10.490 -33.532 1.00 86.25 70 GLY A O 1
ATOM 524 N N . GLY A 1 71 ? -10.422 11.463 -33.538 1.00 89.81 71 GLY A N 1
ATOM 525 C CA . GLY A 1 71 ? -10.456 12.046 -34.874 1.00 89.81 71 GLY A CA 1
ATOM 526 C C . GLY A 1 71 ? -9.677 13.362 -34.962 1.00 89.81 71 GLY A C 1
ATOM 527 O O . GLY A 1 71 ? -9.494 14.073 -33.981 1.00 89.81 71 GLY A O 1
ATOM 528 N N . ASP A 1 72 ? -9.250 13.693 -36.177 1.00 91.81 72 ASP A N 1
ATOM 529 C CA . ASP A 1 72 ? -8.425 14.856 -36.527 1.00 91.81 72 ASP A CA 1
ATOM 530 C C . ASP A 1 72 ? -9.237 16.145 -36.768 1.00 91.81 72 ASP A C 1
ATOM 532 O O . ASP A 1 72 ? -8.725 17.259 -36.643 1.00 91.81 72 ASP A O 1
ATOM 536 N N . LYS A 1 73 ? -10.520 16.022 -37.134 1.00 94.00 73 LYS A N 1
ATOM 537 C CA . LYS A 1 73 ? -11.292 17.132 -37.722 1.00 94.00 73 LYS A CA 1
ATOM 538 C C . LYS A 1 73 ? -11.443 18.357 -36.818 1.00 94.00 73 LYS A C 1
ATOM 540 O O . LYS A 1 73 ? -11.461 19.476 -37.335 1.00 94.00 73 LYS A O 1
ATOM 545 N N . VAL A 1 74 ? -11.591 18.165 -35.505 1.00 95.56 74 VAL A N 1
ATOM 546 C CA . VAL A 1 74 ? -11.751 19.274 -34.546 1.00 95.56 74 VAL A CA 1
ATOM 547 C C . VAL A 1 74 ? -10.421 19.990 -34.302 1.00 95.56 74 VAL A C 1
ATOM 549 O O . VAL A 1 74 ? -10.394 21.221 -34.346 1.00 95.56 74 VAL A O 1
ATOM 552 N N . ALA A 1 75 ? -9.318 19.251 -34.154 1.00 96.31 75 ALA A N 1
ATOM 553 C CA . ALA A 1 75 ? -7.978 19.826 -34.034 1.00 96.31 75 ALA A CA 1
ATOM 554 C C . ALA A 1 75 ? -7.587 20.610 -35.298 1.00 96.31 75 ALA A C 1
ATOM 556 O O . ALA A 1 75 ? -7.168 21.765 -35.206 1.00 96.31 75 ALA A O 1
ATOM 557 N N . LEU A 1 76 ? -7.816 20.038 -36.489 1.00 95.81 76 LEU A N 1
ATOM 558 C CA . LEU A 1 76 ? -7.587 20.715 -37.771 1.00 95.81 76 LEU A CA 1
ATOM 559 C C . LEU A 1 76 ? -8.406 22.011 -37.894 1.00 95.81 76 LEU A C 1
ATOM 561 O O . LEU A 1 76 ? -7.857 23.050 -38.263 1.00 95.81 76 LEU A O 1
ATOM 565 N N . TYR A 1 77 ? -9.694 21.989 -37.526 1.00 96.06 77 TYR A N 1
ATOM 566 C CA . TYR A 1 77 ? -10.525 23.199 -37.521 1.00 96.06 77 TYR A CA 1
ATOM 567 C C . TYR A 1 77 ? -9.993 24.257 -36.542 1.00 96.06 77 TYR A C 1
ATOM 569 O O . TYR A 1 77 ? -9.921 25.437 -36.888 1.00 96.06 77 TYR A O 1
ATOM 577 N N . ALA A 1 78 ? -9.589 23.855 -35.332 1.00 96.25 78 ALA A N 1
ATOM 578 C CA . ALA A 1 78 ? -9.014 24.764 -34.344 1.00 96.25 78 ALA A CA 1
ATOM 579 C C . ALA A 1 78 ? -7.702 25.398 -34.849 1.00 96.25 78 ALA A C 1
ATOM 581 O O . ALA A 1 78 ? -7.545 26.619 -34.762 1.00 96.25 78 ALA A O 1
ATOM 582 N N . GLY A 1 79 ? -6.818 24.611 -35.471 1.00 94.75 79 GLY A N 1
ATOM 583 C CA . GLY A 1 79 ? -5.600 25.093 -36.129 1.00 94.75 79 GLY A CA 1
ATOM 584 C C . GLY A 1 79 ? -5.874 26.143 -37.207 1.00 94.75 79 GLY A C 1
ATOM 585 O O . GLY A 1 79 ? -5.305 27.239 -37.175 1.00 94.75 79 GLY A O 1
ATOM 586 N N . GLU A 1 80 ? -6.798 25.852 -38.124 1.00 94.75 80 GLU A N 1
ATOM 587 C CA . GLU A 1 80 ? -7.130 26.750 -39.234 1.00 94.75 80 GLU A CA 1
ATOM 588 C C . GLU A 1 80 ? -7.910 28.009 -38.814 1.00 94.75 80 GLU A C 1
ATOM 590 O O . GLU A 1 80 ? -7.735 29.064 -39.431 1.00 94.75 80 GLU A O 1
ATOM 595 N N . GLN A 1 81 ? -8.786 27.924 -37.803 1.00 94.94 81 GLN A N 1
ATOM 596 C CA . GLN A 1 81 ? -9.808 28.952 -37.551 1.00 94.94 81 GLN A CA 1
ATOM 597 C C . GLN A 1 81 ? -9.706 29.670 -36.199 1.00 94.94 81 GLN A C 1
ATOM 599 O O . GLN A 1 81 ? -10.084 30.842 -36.138 1.00 94.94 81 GLN A O 1
ATOM 604 N N . LEU A 1 82 ? -9.195 29.054 -35.120 1.00 95.94 82 LEU A N 1
ATOM 605 C CA . LEU A 1 82 ? -9.300 29.630 -33.763 1.00 95.94 82 LEU A CA 1
ATOM 606 C C . LEU A 1 82 ? -8.674 31.029 -33.666 1.00 95.94 82 LEU A C 1
ATOM 608 O O . LEU A 1 82 ? -9.275 31.941 -33.100 1.00 95.94 82 LEU A O 1
ATOM 612 N N . HIS A 1 83 ? -7.508 31.234 -34.280 1.00 94.25 83 HIS A N 1
ATOM 613 C CA . HIS A 1 83 ? -6.831 32.534 -34.313 1.00 94.25 83 HIS A CA 1
ATOM 614 C C . HIS A 1 83 ? -7.676 33.617 -35.015 1.00 94.25 83 HIS A C 1
ATOM 616 O O . HIS A 1 83 ? -7.764 34.753 -34.543 1.00 94.25 83 HIS A O 1
ATOM 622 N N . GLN A 1 84 ? -8.382 33.257 -36.093 1.00 94.00 84 GLN A N 1
ATOM 623 C CA . GLN A 1 84 ? -9.303 34.154 -36.799 1.00 94.00 84 GLN A CA 1
ATOM 624 C C . GLN A 1 84 ? -10.567 34.428 -35.976 1.00 94.00 84 GLN A C 1
ATOM 626 O O . GLN A 1 84 ? -11.082 35.545 -35.973 1.00 94.00 84 GLN A O 1
ATOM 631 N N . ILE A 1 85 ? -11.082 33.415 -35.277 1.00 95.00 85 ILE A N 1
ATOM 632 C CA . ILE A 1 85 ? -12.265 33.521 -34.417 1.00 95.00 85 ILE A CA 1
ATOM 633 C C . ILE A 1 85 ? -11.968 34.431 -33.218 1.00 95.00 85 ILE A C 1
ATOM 635 O O . ILE A 1 85 ? -12.777 35.312 -32.924 1.00 95.00 85 ILE A O 1
ATOM 639 N N . VAL A 1 86 ? -10.796 34.306 -32.586 1.00 94.75 86 VAL A N 1
ATOM 640 C CA . VAL A 1 86 ? -10.320 35.220 -31.529 1.00 94.75 86 VAL A CA 1
ATOM 641 C C . VAL A 1 86 ? -10.239 36.661 -32.050 1.00 94.75 86 VAL A C 1
ATOM 643 O O . VAL A 1 86 ? -10.794 37.561 -31.420 1.00 94.75 86 VAL A O 1
ATOM 646 N N . ALA A 1 87 ? -9.651 36.889 -33.231 1.00 91.00 87 ALA A N 1
ATOM 647 C CA . ALA A 1 87 ? -9.550 38.226 -33.827 1.00 91.00 87 ALA A CA 1
ATOM 648 C C . ALA A 1 87 ? -10.914 38.873 -34.164 1.00 91.00 87 ALA A C 1
ATOM 650 O O . ALA A 1 87 ? -11.049 40.100 -34.149 1.00 91.00 87 ALA A O 1
ATOM 651 N N . LYS A 1 88 ? -11.951 38.068 -34.445 1.00 92.69 88 LYS A N 1
ATOM 652 C CA . LYS A 1 88 ? -13.319 38.550 -34.722 1.00 92.69 88 LYS A CA 1
ATOM 653 C C . LYS A 1 88 ? -14.060 39.043 -33.468 1.00 92.69 88 LYS A C 1
ATOM 655 O O . LYS A 1 88 ? -15.004 39.826 -33.625 1.00 92.69 88 LYS A O 1
ATOM 660 N N . GLN A 1 89 ? -13.669 38.618 -32.258 1.00 94.44 89 GLN A N 1
ATOM 661 C CA . GLN A 1 89 ? -14.393 38.934 -31.017 1.00 94.44 89 GLN A CA 1
ATOM 662 C C . GLN A 1 89 ? -14.398 40.440 -30.709 1.00 94.44 89 GLN A C 1
ATOM 664 O O . GLN A 1 89 ? -13.408 41.142 -30.910 1.00 94.44 89 GLN A O 1
ATOM 669 N N . GLU A 1 90 ? -15.497 40.952 -30.147 1.00 91.75 90 GLU A N 1
ATOM 670 C CA . GLU A 1 90 ? -15.585 42.366 -29.737 1.00 91.75 90 GLU A CA 1
ATOM 671 C C . GLU A 1 90 ? -14.553 42.719 -28.653 1.00 91.75 90 GLU A C 1
ATOM 673 O O . GLU A 1 90 ? -13.956 43.794 -28.701 1.00 91.75 90 GLU A O 1
ATOM 678 N N . ALA A 1 91 ? -14.260 41.782 -27.743 1.00 91.19 91 ALA A N 1
ATOM 679 C CA . ALA A 1 91 ? -13.212 41.927 -26.734 1.00 91.19 91 ALA A CA 1
ATOM 680 C C . ALA A 1 91 ? -11.818 42.175 -27.348 1.00 91.19 91 ALA A C 1
ATOM 682 O O . ALA A 1 91 ? -11.053 42.996 -26.839 1.00 91.19 91 ALA A O 1
ATOM 683 N N . PHE A 1 92 ? -11.514 41.543 -28.489 1.00 90.44 92 PHE A N 1
ATOM 684 C CA . PHE A 1 92 ? -10.256 41.748 -29.213 1.00 90.44 92 PHE A CA 1
ATOM 685 C C . PHE A 1 92 ? -10.165 43.175 -29.764 1.00 90.44 92 PHE A C 1
ATOM 687 O O . PHE A 1 92 ? -9.159 43.859 -29.582 1.00 90.44 92 PHE A O 1
ATOM 694 N N . LYS A 1 93 ? -11.262 43.672 -30.353 1.00 88.31 93 LYS A N 1
ATOM 695 C CA . LYS A 1 93 ? -11.371 45.041 -30.889 1.00 88.31 93 LYS A CA 1
ATOM 696 C C . LYS A 1 93 ? -11.252 46.106 -29.795 1.00 88.31 93 LYS A C 1
ATOM 698 O O . LYS A 1 93 ? -10.753 47.196 -30.066 1.00 88.31 93 LYS A O 1
ATOM 703 N N . SER A 1 94 ? -11.683 45.799 -28.569 1.00 87.75 94 SER A N 1
ATOM 704 C CA . SER A 1 94 ? -11.500 46.663 -27.395 1.00 87.75 94 SER A CA 1
ATOM 705 C C . SER A 1 94 ? -10.141 46.508 -26.694 1.00 87.75 94 SER A C 1
ATOM 707 O O . SER A 1 94 ? -9.879 47.240 -25.742 1.00 87.75 94 SER A O 1
ATOM 709 N N . GLY A 1 95 ? -9.276 45.593 -27.147 1.00 85.75 95 GLY A N 1
ATOM 710 C CA . GLY A 1 95 ? -7.951 45.337 -26.571 1.00 85.75 95 GLY A CA 1
ATOM 711 C C . GLY A 1 95 ? -7.927 44.426 -25.336 1.00 85.75 95 GLY A C 1
ATOM 712 O O . GLY A 1 95 ? -6.878 44.294 -24.708 1.00 85.75 95 GLY A O 1
ATOM 713 N N . ASP A 1 96 ? -9.041 43.777 -24.984 1.00 92.38 96 ASP A N 1
ATOM 714 C CA . ASP A 1 96 ? -9.094 42.771 -23.916 1.00 92.38 96 ASP A CA 1
ATOM 715 C C . ASP A 1 96 ? -8.782 41.384 -24.495 1.00 92.38 96 ASP A C 1
ATOM 717 O O . ASP A 1 96 ? -9.666 40.589 -24.822 1.00 92.38 96 ASP A O 1
ATOM 721 N N . ILE A 1 97 ? -7.485 41.109 -24.651 1.00 93.12 97 ILE A N 1
ATOM 722 C CA . ILE A 1 97 ? -6.979 39.854 -25.224 1.00 93.12 97 ILE A CA 1
ATOM 723 C C . ILE A 1 97 ? -7.359 38.642 -24.358 1.00 93.12 97 ILE A C 1
ATOM 725 O O . ILE A 1 97 ? -7.647 37.573 -24.896 1.00 93.12 97 ILE A O 1
ATOM 729 N N . LYS A 1 98 ? -7.440 38.802 -23.027 1.00 94.56 98 LYS A N 1
ATOM 730 C CA . LYS A 1 98 ? -7.852 37.719 -22.120 1.00 94.56 98 LYS A CA 1
ATOM 731 C C . LYS A 1 98 ? -9.299 37.318 -22.372 1.00 94.56 98 LYS A C 1
ATOM 733 O O . LYS A 1 98 ? -9.582 36.132 -22.548 1.00 94.56 98 LYS A O 1
ATOM 738 N N . LYS A 1 99 ? -10.204 38.295 -22.437 1.00 94.31 99 LYS A N 1
ATOM 739 C CA . LYS A 1 99 ? -11.611 38.020 -22.725 1.00 94.31 99 LYS A CA 1
ATOM 740 C C . LYS A 1 99 ? -11.812 37.549 -24.171 1.00 94.31 99 LYS A C 1
ATOM 742 O O . LYS A 1 99 ? -12.616 36.652 -24.399 1.00 94.31 99 LYS A O 1
ATOM 747 N N . ALA A 1 100 ? -11.023 38.051 -25.125 1.00 95.19 100 ALA A N 1
ATOM 748 C CA . ALA A 1 100 ? -11.037 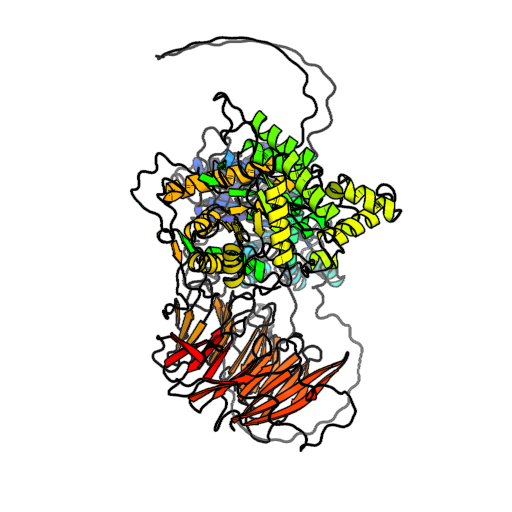37.590 -26.515 1.00 95.19 100 ALA A CA 1
ATOM 749 C C . ALA A 1 100 ? -10.654 36.110 -26.679 1.00 95.19 100 ALA A C 1
ATOM 751 O O . ALA A 1 100 ? -11.295 35.409 -27.458 1.00 95.19 100 ALA A O 1
ATOM 752 N N . LEU A 1 101 ? -9.649 35.626 -25.939 1.00 96.69 101 LEU A N 1
ATOM 753 C CA . LEU A 1 101 ? -9.282 34.206 -25.912 1.00 96.69 101 LEU A CA 1
ATOM 754 C C . LEU A 1 101 ? -10.434 33.352 -25.361 1.00 96.69 101 LEU A C 1
ATOM 756 O O . LEU A 1 101 ? -10.865 32.403 -26.011 1.00 96.69 101 LEU A O 1
ATOM 760 N N . GLN A 1 102 ? -10.999 33.739 -24.214 1.00 97.00 102 GLN A N 1
ATOM 761 C CA . GLN A 1 102 ? -12.117 33.021 -23.589 1.00 97.00 102 GLN A CA 1
ATOM 762 C C . GLN A 1 102 ? -13.365 32.962 -24.480 1.00 97.00 102 GLN A C 1
ATOM 764 O O . GLN A 1 102 ? -13.963 31.899 -24.656 1.00 97.00 102 GLN A O 1
ATOM 769 N N . ASP A 1 103 ? -13.744 34.095 -25.074 1.00 95.56 103 ASP A N 1
ATOM 770 C CA . ASP A 1 103 ? -14.902 34.179 -25.964 1.00 95.56 103 ASP A CA 1
ATOM 771 C C . ASP A 1 103 ? -14.642 33.486 -27.309 1.00 95.56 103 ASP A C 1
ATOM 773 O O . ASP A 1 103 ? -15.571 32.918 -27.882 1.00 95.56 103 ASP A O 1
ATOM 777 N N . GLY A 1 104 ? -13.392 33.483 -27.789 1.00 96.25 104 GLY A N 1
ATOM 778 C CA . GLY A 1 104 ? -12.968 32.837 -29.031 1.00 96.25 104 GLY A CA 1
ATOM 779 C C . GLY A 1 104 ? -12.988 31.308 -28.968 1.00 96.25 104 GLY A C 1
ATOM 780 O O . GLY A 1 104 ? -13.497 30.675 -29.891 1.00 96.25 104 GLY A O 1
ATOM 781 N N . PHE A 1 105 ? -12.534 30.704 -27.866 1.00 97.69 105 PHE A N 1
ATOM 782 C CA . PHE A 1 105 ? -12.646 29.252 -27.657 1.00 97.69 105 PHE A CA 1
ATOM 783 C C . PHE A 1 105 ? -14.125 28.819 -27.618 1.00 97.69 105 PHE A C 1
ATOM 785 O O . PHE A 1 105 ? -14.534 27.921 -28.354 1.00 97.69 105 PHE A O 1
ATOM 792 N N . LEU A 1 106 ? -14.970 29.525 -26.850 1.00 96.31 106 LEU A N 1
ATOM 793 C CA . LEU A 1 106 ? -16.416 29.260 -26.821 1.00 96.31 106 LEU A CA 1
ATOM 794 C C . LEU A 1 106 ? -17.120 29.567 -28.155 1.00 96.31 106 LEU A C 1
ATOM 796 O O . LEU A 1 106 ? -18.150 28.968 -28.459 1.00 96.31 106 LEU A O 1
ATOM 800 N N . ALA A 1 107 ? -16.619 30.519 -28.946 1.00 95.75 107 ALA A N 1
ATOM 801 C CA . ALA A 1 107 ? -17.125 30.787 -30.290 1.00 95.75 107 ALA A CA 1
ATOM 802 C C . ALA A 1 107 ? -16.754 29.675 -31.277 1.00 95.75 107 ALA A C 1
ATOM 804 O O . ALA A 1 107 ? -17.571 29.355 -32.131 1.00 95.75 107 ALA A O 1
ATOM 805 N N . THR A 1 108 ? -15.588 29.050 -31.114 1.00 96.31 108 THR A N 1
ATOM 806 C CA . THR A 1 108 ? -15.124 27.936 -31.955 1.00 96.31 108 THR A CA 1
ATOM 807 C C . THR A 1 108 ? -16.024 26.713 -31.790 1.00 96.31 108 THR A C 1
ATOM 809 O O . THR A 1 108 ? -16.538 26.211 -32.784 1.00 96.31 108 THR A O 1
ATOM 812 N N . ASP A 1 109 ? -16.348 26.326 -30.549 1.00 94.94 109 ASP A N 1
ATOM 813 C CA . ASP A 1 109 ? -17.378 25.309 -30.261 1.00 94.94 109 ASP A CA 1
ATOM 814 C C . ASP A 1 109 ? -18.719 25.624 -30.963 1.00 94.94 109 ASP A C 1
ATOM 816 O O . ASP A 1 109 ? -19.348 24.741 -31.546 1.00 94.94 109 ASP A O 1
ATOM 820 N N . ARG A 1 110 ? -19.166 26.891 -30.924 1.00 92.56 110 ARG A N 1
ATOM 821 C CA . ARG A 1 110 ? -20.428 27.318 -31.557 1.00 92.56 110 ARG A CA 1
ATOM 822 C C . ARG A 1 110 ? -20.375 27.276 -33.084 1.00 92.56 110 ARG A C 1
ATOM 824 O O . ARG A 1 110 ? -21.373 26.893 -33.687 1.00 92.56 110 ARG A O 1
ATOM 831 N N . GLU A 1 111 ? -19.269 27.690 -33.703 1.00 93.88 111 GLU A N 1
ATOM 832 C CA . GLU A 1 111 ? -19.111 27.645 -35.163 1.00 93.88 111 GLU A CA 1
ATOM 833 C C . GLU A 1 111 ? -19.065 26.196 -35.671 1.00 93.88 111 GLU A C 1
ATOM 835 O O . GLU A 1 111 ? -19.776 25.889 -36.628 1.00 93.88 111 GLU A O 1
ATOM 840 N N . ILE A 1 112 ? -18.358 25.288 -34.981 1.00 93.25 112 ILE A N 1
ATOM 841 C CA . ILE A 1 112 ? -18.351 23.848 -35.300 1.00 93.25 112 ILE A CA 1
ATOM 842 C C . ILE A 1 112 ? -19.770 23.261 -35.188 1.00 93.25 112 ILE A C 1
ATOM 844 O O . ILE A 1 112 ? -20.241 22.635 -36.133 1.00 93.25 112 ILE A O 1
ATOM 848 N N . LEU A 1 113 ? -20.499 23.534 -34.095 1.00 88.75 113 LEU A N 1
ATOM 849 C CA . LEU A 1 113 ? -21.897 23.094 -33.921 1.00 88.75 113 LEU A CA 1
ATOM 850 C C . LEU A 1 113 ? -22.875 23.648 -34.975 1.00 88.75 113 LEU A C 1
ATOM 852 O O . LEU A 1 113 ? -23.979 23.122 -35.115 1.00 88.75 113 LEU A O 1
ATOM 856 N N . CYS A 1 114 ? -22.513 24.722 -35.682 1.00 87.25 114 CYS A N 1
ATOM 857 C CA . CYS A 1 114 ? -23.349 25.344 -36.711 1.00 87.25 114 CYS A CA 1
ATOM 858 C C . CYS A 1 114 ? -22.962 24.967 -38.153 1.00 87.25 114 CYS A C 1
ATOM 860 O O . CYS A 1 114 ? -23.738 25.284 -39.057 1.00 87.25 114 CYS A O 1
ATOM 862 N N . ASP A 1 115 ? -21.811 24.324 -38.404 1.00 89.06 115 ASP A N 1
ATOM 863 C CA . ASP A 1 115 ? -21.445 23.808 -39.734 1.00 89.06 115 ASP A CA 1
ATOM 864 C C . ASP A 1 115 ? -21.975 22.363 -39.900 1.00 89.06 115 ASP A C 1
ATOM 866 O O . ASP A 1 115 ? -21.493 21.453 -39.220 1.00 89.06 115 ASP A O 1
ATOM 870 N N . PRO A 1 116 ? -22.915 22.099 -40.836 1.00 85.50 116 PRO A N 1
ATOM 871 C CA . PRO A 1 116 ? -23.461 20.760 -41.081 1.00 85.50 116 PRO A CA 1
ATOM 872 C C . PRO A 1 116 ? -22.424 19.676 -41.416 1.00 85.50 116 PRO A C 1
ATOM 874 O O . PRO A 1 116 ? -22.743 18.492 -41.360 1.00 85.50 116 PRO A O 1
ATOM 877 N N . LYS A 1 117 ? -21.181 20.034 -41.771 1.00 85.12 117 LYS A N 1
ATOM 878 C CA . LYS A 1 117 ? -20.090 19.057 -41.954 1.00 85.12 117 LYS A CA 1
ATOM 879 C C . LYS A 1 117 ? -19.669 18.359 -40.657 1.00 85.12 117 LYS A C 1
ATOM 881 O O . LYS A 1 117 ? -19.068 17.291 -40.736 1.00 85.12 117 LYS A O 1
ATOM 886 N N . TYR A 1 118 ? -19.946 18.967 -39.503 1.00 86.38 118 TYR A N 1
ATOM 887 C CA . TYR A 1 118 ? -19.537 18.493 -38.179 1.00 86.38 118 TYR A CA 1
ATOM 888 C C . TYR A 1 118 ? -20.730 17.987 -37.341 1.00 86.38 118 TYR A C 1
ATOM 890 O O . TYR A 1 118 ? -20.560 17.656 -36.173 1.00 86.38 118 TYR A O 1
ATOM 898 N N . GLU A 1 119 ? -21.932 17.877 -37.926 1.00 77.31 119 GLU A N 1
ATOM 899 C CA . GLU A 1 119 ? -23.162 17.449 -37.227 1.00 77.31 119 GLU A CA 1
ATOM 900 C C . GLU A 1 119 ? -23.064 16.026 -36.635 1.00 77.31 119 GLU A C 1
ATOM 902 O O . GLU A 1 119 ? -23.615 15.759 -35.568 1.00 77.31 119 GLU A O 1
ATOM 907 N N . GLU A 1 120 ? -22.325 15.128 -37.296 1.00 78.56 120 GLU A N 1
ATOM 908 C CA . GLU A 1 120 ? -22.044 13.758 -36.829 1.00 78.56 120 GLU A CA 1
ATOM 909 C C . GLU A 1 120 ? -20.637 13.610 -36.204 1.00 78.56 120 GLU A C 1
ATOM 911 O O . GLU A 1 120 ? -20.171 12.490 -35.992 1.00 78.56 120 GLU A O 1
ATOM 916 N N . GLU A 1 121 ? -19.928 14.713 -35.936 1.00 85.31 121 GLU A N 1
ATOM 917 C CA . GLU A 1 121 ? -18.563 14.667 -35.401 1.00 85.31 121 GLU A CA 1
ATOM 918 C C . GLU A 1 121 ? -18.544 14.370 -33.892 1.00 85.31 121 GLU A C 1
ATOM 920 O O . GLU A 1 121 ? -19.297 14.953 -33.110 1.00 85.31 121 GLU A O 1
ATOM 925 N N . VAL A 1 122 ? -17.661 13.452 -33.488 1.00 86.75 122 VAL A N 1
ATOM 926 C CA . VAL A 1 122 ? -17.527 12.971 -32.100 1.00 86.75 122 VAL A CA 1
ATOM 927 C C . VAL A 1 122 ? -16.132 13.189 -31.517 1.00 86.75 122 VAL A C 1
ATOM 929 O O . VAL A 1 122 ? -15.952 12.974 -30.321 1.00 86.75 122 VAL A O 1
ATOM 932 N N . SER A 1 123 ? -15.163 13.612 -32.333 1.00 91.56 123 SER A N 1
ATOM 933 C CA . SER A 1 123 ? -13.837 14.010 -31.856 1.00 91.56 123 SER A CA 1
ATOM 934 C C . SER A 1 123 ? -13.882 15.257 -30.970 1.00 91.56 123 SER A C 1
ATOM 936 O O . SER A 1 123 ? -14.812 16.074 -30.998 1.00 91.56 123 SER A O 1
ATOM 938 N N . GLY A 1 124 ? -12.836 15.400 -30.169 1.00 94.75 124 GLY A N 1
ATOM 939 C CA . GLY A 1 124 ? -12.486 16.639 -29.498 1.00 94.75 124 GLY A CA 1
ATOM 940 C C . GLY A 1 124 ? -11.011 16.947 -29.709 1.00 94.75 124 GLY A C 1
ATOM 941 O O . GLY A 1 124 ? -10.278 16.173 -30.327 1.00 94.75 124 GLY A O 1
ATOM 942 N N . CYS A 1 125 ? -10.577 18.093 -29.203 1.00 96.06 125 CYS A N 1
ATOM 943 C CA . CYS A 1 125 ? -9.161 18.365 -29.037 1.00 96.06 125 CYS A CA 1
ATOM 944 C C . CYS A 1 125 ? -8.904 19.195 -27.780 1.00 96.06 125 CYS A C 1
ATOM 946 O O . CYS A 1 125 ? -9.731 20.021 -27.371 1.00 96.06 125 CYS A O 1
ATOM 948 N N . THR A 1 126 ? -7.725 19.026 -27.194 1.00 96.44 126 THR A N 1
ATOM 949 C CA . THR A 1 126 ? -7.188 20.031 -26.276 1.00 96.44 126 THR A CA 1
ATOM 950 C C . THR A 1 126 ? -6.740 21.262 -27.070 1.00 96.44 126 THR A C 1
ATOM 952 O O . THR A 1 126 ? -6.638 21.235 -28.299 1.00 96.44 126 THR A O 1
ATOM 955 N N . ALA A 1 127 ? -6.499 22.375 -26.385 1.00 97.44 127 ALA A N 1
ATOM 956 C CA . ALA A 1 127 ? -5.961 23.577 -27.007 1.00 97.44 127 ALA A CA 1
ATOM 957 C C . ALA A 1 127 ? -5.080 24.347 -26.017 1.00 97.44 127 ALA A C 1
ATOM 959 O O . ALA A 1 127 ? -5.590 24.903 -25.040 1.00 97.44 127 ALA A O 1
ATOM 960 N N . SER A 1 128 ? -3.777 24.419 -26.305 1.00 97.69 128 SER A N 1
ATOM 961 C CA . SER A 1 128 ? -2.825 25.302 -25.619 1.00 97.69 128 SER A CA 1
ATOM 962 C C . SER A 1 128 ? -2.361 26.381 -26.591 1.00 97.69 128 SER A C 1
ATOM 964 O O . SER A 1 128 ? -1.831 26.074 -27.658 1.00 97.69 128 SER A O 1
ATOM 966 N N . VAL A 1 129 ? -2.613 27.649 -26.259 1.00 97.50 129 VAL A N 1
ATOM 967 C CA . VAL A 1 129 ? -2.449 28.795 -27.166 1.00 97.50 129 VAL A CA 1
ATOM 968 C C . VAL A 1 129 ? -1.677 29.918 -26.485 1.00 97.50 129 VAL A C 1
ATOM 970 O O . VAL A 1 129 ? -2.098 30.409 -25.442 1.00 97.50 129 VAL A O 1
ATOM 973 N N . GLY A 1 130 ? -0.604 30.394 -27.116 1.00 96.19 130 GLY A N 1
ATOM 974 C CA . GLY A 1 130 ? 0.149 31.584 -26.724 1.00 96.19 130 GLY A CA 1
ATOM 975 C C . GLY A 1 130 ? -0.010 32.731 -27.728 1.00 96.19 130 GLY A C 1
ATOM 976 O O . GLY A 1 130 ? 0.351 32.593 -28.896 1.00 96.19 130 GLY A O 1
ATOM 977 N N . ILE A 1 131 ? -0.481 33.894 -27.271 1.00 95.88 131 ILE A N 1
ATOM 978 C CA . ILE A 1 131 ? -0.382 35.164 -28.005 1.00 95.88 131 ILE A CA 1
ATOM 979 C C . ILE A 1 131 ? 0.807 35.958 -27.465 1.00 95.88 131 ILE A C 1
ATOM 981 O O . ILE A 1 131 ? 0.857 36.265 -26.274 1.00 95.88 131 ILE A O 1
ATOM 985 N N . VAL A 1 132 ? 1.733 36.343 -28.343 1.00 94.19 132 VAL A N 1
ATOM 986 C CA . VAL A 1 132 ? 2.929 37.127 -27.999 1.00 94.19 132 VAL A CA 1
ATOM 987 C C . VAL A 1 132 ? 2.804 38.535 -28.588 1.00 94.19 132 VAL A C 1
ATOM 989 O O . VAL A 1 132 ? 2.734 38.703 -29.808 1.00 94.19 132 VAL A O 1
ATOM 992 N N . SER A 1 133 ? 2.772 39.551 -27.719 1.00 90.56 133 SER A N 1
ATOM 993 C CA . SER A 1 133 ? 2.957 40.963 -28.080 1.00 90.56 133 SER A CA 1
ATOM 994 C C . SER A 1 133 ? 4.423 41.378 -27.894 1.00 90.56 133 SER A C 1
ATOM 996 O O . SER A 1 133 ? 5.283 40.580 -27.524 1.00 90.56 133 SER A O 1
ATOM 998 N N . LYS A 1 134 ? 4.724 42.661 -28.118 1.00 85.75 134 LYS A N 1
ATOM 999 C CA . LYS A 1 134 ? 6.042 43.248 -27.830 1.00 85.75 134 LYS A CA 1
ATOM 1000 C C . LYS A 1 134 ? 6.464 43.128 -26.355 1.00 85.75 134 LYS A C 1
ATOM 1002 O O . LYS A 1 134 ? 7.657 43.089 -26.068 1.00 85.75 134 LYS A O 1
ATOM 1007 N N . ASP A 1 135 ? 5.498 43.154 -25.442 1.00 89.19 135 ASP A N 1
ATOM 1008 C CA . ASP A 1 135 ? 5.688 43.354 -24.003 1.00 89.19 135 ASP A CA 1
ATOM 1009 C C . ASP A 1 135 ? 5.023 42.281 -23.126 1.00 89.19 135 ASP A C 1
ATOM 1011 O O . ASP A 1 135 ? 5.309 42.226 -21.931 1.00 89.19 135 ASP A O 1
ATOM 1015 N N . LYS A 1 136 ? 4.138 41.437 -23.676 1.00 94.38 136 LYS A N 1
ATOM 1016 C CA . LYS A 1 136 ? 3.349 40.455 -22.918 1.00 94.38 136 LYS A CA 1
ATOM 1017 C C . LYS A 1 136 ? 3.148 39.148 -23.673 1.00 94.38 136 LYS A C 1
ATOM 1019 O O . LYS A 1 136 ? 3.086 39.115 -24.900 1.00 94.38 136 LYS A O 1
ATOM 1024 N N . ILE A 1 137 ? 2.978 38.081 -22.904 1.00 96.69 137 ILE A N 1
ATOM 1025 C CA . ILE A 1 137 ? 2.543 36.767 -23.372 1.00 96.69 137 ILE A CA 1
ATOM 1026 C C . ILE A 1 137 ? 1.195 36.478 -22.708 1.00 96.69 137 ILE A C 1
ATOM 1028 O O . ILE A 1 137 ? 1.078 36.581 -21.488 1.00 96.69 137 ILE A O 1
ATOM 1032 N N . TYR A 1 138 ? 0.188 36.129 -23.503 1.00 97.44 138 TYR A N 1
ATOM 1033 C CA . TYR A 1 138 ? -1.126 35.683 -23.040 1.00 97.44 138 TYR A CA 1
ATOM 1034 C C . TYR A 1 138 ? -1.254 34.202 -23.374 1.00 97.44 138 TYR A C 1
ATOM 1036 O O . TYR A 1 138 ? -1.173 33.849 -24.549 1.00 97.44 138 TYR A O 1
ATOM 1044 N N . VAL A 1 139 ? -1.446 33.345 -22.376 1.00 98.06 139 VAL A N 1
ATOM 1045 C CA . VAL A 1 139 ? -1.541 31.892 -22.571 1.00 98.06 139 VAL A CA 1
ATOM 1046 C C . VAL A 1 139 ? -2.932 31.421 -22.188 1.00 98.06 139 VAL A C 1
ATOM 1048 O O . VAL A 1 139 ? -3.355 31.661 -21.064 1.00 98.06 139 VAL A O 1
ATOM 1051 N N . ALA A 1 140 ? -3.638 30.770 -23.111 1.00 97.69 140 ALA A N 1
ATOM 1052 C CA . ALA A 1 140 ? -4.935 30.140 -22.890 1.00 97.69 140 ALA A CA 1
ATOM 1053 C C . ALA A 1 140 ? -4.807 28.615 -22.962 1.00 97.69 140 ALA A C 1
ATOM 1055 O O . ALA A 1 140 ? -4.243 28.107 -23.931 1.00 97.69 140 ALA A O 1
ATOM 1056 N N . ASN A 1 141 ? -5.357 27.897 -21.977 1.00 97.44 141 ASN A N 1
ATOM 1057 C CA . ASN A 1 141 ? -5.337 26.431 -21.949 1.00 97.44 141 ASN A CA 1
ATOM 1058 C C . ASN A 1 141 ? -6.729 25.827 -21.738 1.00 97.44 141 ASN A C 1
ATOM 1060 O O . ASN A 1 141 ? -7.456 26.234 -20.830 1.00 97.44 141 ASN A O 1
ATOM 1064 N N . ALA A 1 142 ? -7.072 24.824 -22.544 1.00 95.94 142 ALA A N 1
ATOM 1065 C CA . ALA A 1 142 ? -8.239 23.966 -22.364 1.00 95.94 142 ALA A CA 1
ATOM 1066 C C . ALA A 1 142 ? -7.851 22.507 -22.664 1.00 95.94 142 ALA A C 1
ATOM 1068 O O . ALA A 1 142 ? -7.812 22.100 -23.822 1.00 95.94 142 ALA A O 1
ATOM 1069 N N . GLY A 1 143 ? -7.541 21.746 -21.612 1.00 93.88 143 GLY A N 1
ATOM 1070 C CA . GLY A 1 143 ? -7.052 20.364 -21.674 1.00 93.88 143 GLY A CA 1
ATOM 1071 C C . GLY A 1 143 ? -5.711 20.216 -20.954 1.00 93.88 143 GLY A C 1
ATOM 1072 O O . GLY A 1 143 ? -5.444 20.957 -20.009 1.00 93.88 143 GLY A O 1
ATOM 1073 N N . ASP A 1 144 ? -4.892 19.258 -21.371 1.00 90.38 144 ASP A N 1
ATOM 1074 C CA . ASP A 1 144 ? -3.637 18.833 -20.729 1.00 90.38 144 ASP A CA 1
ATOM 1075 C C . ASP A 1 144 ? -2.379 18.957 -21.612 1.00 90.38 144 ASP A C 1
ATOM 1077 O O . ASP A 1 144 ? -1.277 18.658 -21.159 1.00 90.38 144 ASP A O 1
ATOM 1081 N N . SER A 1 145 ? -2.504 19.535 -22.810 1.00 93.75 145 SER A N 1
ATOM 1082 C CA . SER A 1 145 ? -1.377 20.233 -23.445 1.00 93.75 145 SER A CA 1
ATOM 1083 C C . SER A 1 145 ? -0.838 21.348 -22.536 1.00 93.75 145 SER A C 1
ATOM 1085 O O . SER A 1 145 ? -1.599 21.972 -21.785 1.00 93.75 145 SER A O 1
ATOM 1087 N N . ARG A 1 146 ? 0.466 21.653 -22.636 1.00 94.06 146 ARG A N 1
ATOM 1088 C CA . ARG A 1 146 ? 1.123 22.683 -21.807 1.00 94.06 146 ARG A CA 1
ATOM 1089 C C . ARG A 1 146 ? 1.909 23.718 -22.601 1.00 94.06 146 ARG A C 1
ATOM 1091 O O . ARG A 1 146 ? 2.484 23.447 -23.657 1.00 94.06 146 ARG A O 1
ATOM 1098 N N . THR A 1 147 ? 1.996 24.897 -21.991 1.00 97.62 147 THR A N 1
ATOM 1099 C CA . THR A 1 147 ? 2.815 26.033 -22.399 1.00 97.62 147 THR A CA 1
ATOM 1100 C C . THR A 1 147 ? 3.757 26.441 -21.258 1.00 97.62 147 THR A C 1
ATOM 1102 O O . THR A 1 147 ? 3.320 26.782 -20.153 1.00 97.62 147 THR A O 1
ATOM 1105 N N . VAL A 1 148 ? 5.065 26.438 -21.526 1.00 97.50 148 VAL A N 1
ATOM 1106 C CA . VAL A 1 148 ? 6.137 26.662 -20.537 1.00 97.50 148 VAL A CA 1
ATOM 1107 C C . VAL A 1 148 ? 7.101 27.737 -21.037 1.00 97.50 148 VAL A C 1
ATOM 1109 O O . VAL A 1 148 ? 7.532 27.714 -22.186 1.00 97.50 148 VAL A O 1
ATOM 1112 N N . LEU A 1 149 ? 7.469 28.681 -20.172 1.00 97.81 149 LEU A N 1
ATOM 1113 C CA . LEU A 1 149 ? 8.447 29.730 -20.465 1.00 97.81 149 LEU A CA 1
ATOM 1114 C C . LEU A 1 149 ? 9.813 29.372 -19.862 1.00 97.81 149 LEU A C 1
ATOM 1116 O O . LEU A 1 149 ? 9.915 29.133 -18.661 1.00 97.81 149 LEU A O 1
ATOM 1120 N N . GLY A 1 150 ? 10.870 29.382 -20.672 1.00 96.19 150 GLY A N 1
ATOM 1121 C CA . GLY A 1 150 ? 12.251 29.288 -20.204 1.00 96.19 150 GLY A CA 1
ATOM 1122 C C . GLY A 1 150 ? 12.751 30.647 -19.711 1.00 96.19 150 GLY A C 1
ATOM 1123 O O . GLY A 1 150 ? 12.860 31.589 -20.496 1.00 96.19 150 GLY A O 1
ATOM 1124 N N . VAL A 1 151 ? 13.072 30.755 -18.420 1.00 93.94 151 VAL A N 1
ATOM 1125 C CA . VAL A 1 151 ? 13.569 31.979 -17.770 1.00 93.94 151 VAL A CA 1
ATOM 1126 C C . VAL A 1 151 ? 14.897 31.665 -17.087 1.00 93.94 151 VAL A C 1
ATOM 1128 O O . VAL A 1 151 ? 14.926 30.923 -16.106 1.00 93.94 151 VAL A O 1
ATOM 1131 N N . LYS A 1 152 ? 16.015 32.198 -17.603 1.00 89.31 152 LYS A N 1
ATOM 1132 C CA . LYS A 1 152 ? 17.383 31.885 -17.119 1.00 89.31 152 LYS A CA 1
ATOM 1133 C C . LYS A 1 152 ? 17.643 30.376 -16.930 1.00 89.31 152 LYS A C 1
ATOM 1135 O O . LYS A 1 152 ? 18.192 29.947 -15.915 1.00 89.31 152 LYS A O 1
ATOM 1140 N N . GLY A 1 153 ? 17.217 29.557 -17.892 1.00 85.50 153 GLY A N 1
ATOM 1141 C CA . GLY A 1 153 ? 17.341 28.098 -17.816 1.00 85.50 153 GLY A CA 1
ATOM 1142 C C . GLY A 1 153 ? 16.455 27.396 -16.784 1.00 85.50 153 GLY A C 1
ATOM 1143 O O . GLY A 1 153 ? 16.703 26.230 -16.499 1.00 85.50 153 GLY A O 1
ATOM 1144 N N . ARG A 1 154 ? 15.441 28.062 -16.220 1.00 91.00 154 ARG A N 1
ATOM 1145 C CA . ARG A 1 154 ? 14.392 27.427 -15.408 1.00 91.00 154 ARG A CA 1
ATOM 1146 C C . ARG A 1 154 ? 13.050 27.465 -16.123 1.00 91.00 154 ARG A C 1
ATOM 1148 O O . ARG A 1 154 ? 12.719 28.467 -16.756 1.00 91.00 154 ARG A O 1
ATOM 1155 N N . ALA A 1 155 ? 12.274 26.401 -15.986 1.00 93.62 155 ALA A N 1
ATOM 1156 C CA . ALA A 1 155 ? 10.891 26.358 -16.417 1.00 93.62 155 ALA A CA 1
ATOM 1157 C C . ALA A 1 155 ? 10.015 27.254 -15.530 1.00 93.62 155 ALA A C 1
ATOM 1159 O O . ALA A 1 155 ? 10.074 27.210 -14.301 1.00 93.62 155 ALA A O 1
ATOM 1160 N N . LYS A 1 156 ? 9.174 28.064 -16.170 1.00 95.56 156 LYS A N 1
ATOM 1161 C CA . LYS A 1 156 ? 8.050 28.762 -15.552 1.00 95.56 156 LYS A CA 1
ATOM 1162 C C . LYS A 1 156 ? 6.765 28.286 -16.244 1.00 95.56 156 LYS A C 1
ATOM 1164 O O . LYS A 1 156 ? 6.608 28.569 -17.435 1.00 95.56 156 LYS A O 1
ATOM 1169 N N . PRO A 1 157 ? 5.836 27.609 -15.547 1.00 93.38 157 PRO A N 1
ATOM 1170 C CA . PRO A 1 157 ? 4.554 27.241 -16.138 1.00 93.38 157 PRO A CA 1
ATOM 1171 C C . PRO A 1 157 ? 3.737 28.501 -16.451 1.00 93.38 157 PRO A C 1
ATOM 1173 O O . PRO A 1 157 ? 3.660 29.415 -15.624 1.00 93.38 157 PRO A O 1
ATOM 1176 N N . LEU A 1 158 ? 3.138 28.548 -17.644 1.00 95.06 158 LEU A N 1
ATOM 1177 C CA . LEU A 1 158 ? 2.134 29.550 -18.032 1.00 95.06 158 LEU A CA 1
ATOM 1178 C C . LEU A 1 158 ? 0.761 28.915 -18.335 1.00 95.06 158 LEU A C 1
ATOM 1180 O O . LEU A 1 158 ? -0.175 29.618 -18.704 1.00 95.06 158 LEU A O 1
ATOM 1184 N N . SER A 1 159 ? 0.624 27.601 -18.156 1.00 94.62 159 SER A N 1
ATOM 1185 C CA . SER A 1 159 ? -0.634 26.854 -18.211 1.00 94.62 159 SER A CA 1
ATOM 1186 C C . SER A 1 159 ? -0.640 25.741 -17.158 1.00 94.62 159 SER A C 1
ATOM 1188 O O . SER A 1 159 ? 0.406 25.421 -16.593 1.00 94.62 159 SER A O 1
ATOM 1190 N N . PHE A 1 160 ? -1.804 25.125 -16.941 1.00 87.88 160 PHE A N 1
ATOM 1191 C CA . PHE A 1 160 ? -1.995 23.993 -16.029 1.00 87.88 160 PHE A CA 1
ATOM 1192 C C . PHE A 1 160 ? -2.875 22.921 -16.687 1.00 87.88 160 PHE A C 1
ATOM 1194 O O . PHE A 1 160 ? -3.749 23.259 -17.492 1.00 87.88 160 PHE A O 1
ATOM 1201 N N . ASP A 1 161 ? -2.660 21.652 -16.339 1.00 90.00 161 ASP A N 1
ATOM 1202 C CA . ASP A 1 161 ? -3.354 20.512 -16.951 1.00 90.00 161 ASP A CA 1
ATOM 1203 C C . ASP A 1 161 ? -4.778 20.371 -16.391 1.00 90.00 161 ASP A C 1
ATOM 1205 O O . ASP A 1 161 ? -4.982 20.196 -15.187 1.00 90.00 161 ASP A O 1
ATOM 1209 N N . HIS A 1 162 ? -5.785 20.381 -17.263 1.00 91.12 162 HIS A N 1
ATOM 1210 C CA . HIS A 1 162 ? -7.194 20.213 -16.901 1.00 91.12 162 HIS A CA 1
ATOM 1211 C C . HIS A 1 162 ? -7.618 18.738 -16.962 1.00 91.12 162 HIS A C 1
ATOM 1213 O O . HIS A 1 162 ? -8.299 18.290 -17.892 1.00 91.12 162 HIS A O 1
ATOM 1219 N N . LYS A 1 163 ? -7.212 17.977 -15.938 1.00 91.06 163 LYS A N 1
ATOM 1220 C CA . LYS A 1 163 ? -7.560 16.557 -15.775 1.00 91.06 163 LYS A CA 1
ATOM 1221 C C . LYS A 1 163 ? -8.807 16.379 -14.868 1.00 91.06 163 LYS A C 1
ATOM 1223 O O . LYS A 1 163 ? -8.960 17.115 -13.887 1.00 91.06 163 LYS A O 1
ATOM 1228 N N . PRO A 1 164 ? -9.686 15.379 -15.102 1.00 91.50 164 PRO A N 1
ATOM 1229 C CA . PRO A 1 164 ? -10.937 15.174 -14.351 1.00 91.50 164 PRO A CA 1
ATOM 1230 C C . PRO A 1 164 ? -10.793 14.955 -12.840 1.00 91.50 164 PRO A C 1
ATOM 1232 O O . PRO A 1 164 ? -11.751 15.167 -12.098 1.00 91.50 164 PRO A O 1
ATOM 1235 N N . GLN A 1 165 ? -9.630 14.506 -12.362 1.00 85.06 165 GLN A N 1
ATOM 1236 C CA . GLN A 1 165 ? -9.355 14.325 -10.935 1.00 85.06 165 GLN A CA 1
ATOM 1237 C C . GLN A 1 165 ? -9.149 15.637 -10.162 1.00 85.06 165 GLN A C 1
ATOM 1239 O O . GLN A 1 165 ? -9.325 15.628 -8.942 1.00 85.06 165 GLN A O 1
ATOM 1244 N N . ASN A 1 166 ? -8.819 16.743 -10.838 1.00 90.50 166 ASN A N 1
ATOM 1245 C CA . ASN A 1 166 ? -8.545 18.033 -10.202 1.00 90.50 166 ASN A CA 1
ATOM 1246 C C . ASN A 1 166 ? -9.812 18.559 -9.510 1.00 90.50 166 ASN A C 1
ATOM 1248 O O . ASN A 1 166 ? -10.894 18.521 -10.094 1.00 90.50 166 ASN A O 1
ATOM 1252 N N . GLU A 1 167 ? -9.708 19.075 -8.282 1.00 87.19 167 GLU A N 1
ATOM 1253 C CA . GLU A 1 167 ? -10.895 19.340 -7.449 1.00 87.19 167 GLU A CA 1
ATOM 1254 C C . GLU A 1 167 ? -11.894 20.321 -8.083 1.00 87.19 167 GLU A C 1
ATOM 1256 O O . GLU A 1 167 ? -13.094 20.044 -8.099 1.00 87.19 167 GLU A O 1
ATOM 1261 N N . ALA A 1 168 ? -11.414 21.424 -8.666 1.00 87.12 168 ALA A N 1
ATOM 1262 C CA . ALA A 1 168 ? -12.260 22.413 -9.339 1.00 87.12 168 ALA A CA 1
ATOM 1263 C C . ALA A 1 168 ? -12.952 21.847 -10.596 1.00 87.12 168 ALA A C 1
ATOM 1265 O O . ALA A 1 168 ? -14.137 22.095 -10.832 1.00 87.12 168 ALA A O 1
ATOM 1266 N N . GLU A 1 169 ? -12.231 21.040 -11.377 1.00 93.56 169 GLU A N 1
ATOM 1267 C CA . GLU A 1 169 ? -12.747 20.382 -12.581 1.00 93.56 169 GLU A CA 1
ATOM 1268 C C . GLU A 1 169 ? -13.811 19.340 -12.213 1.00 93.56 169 GLU A C 1
ATOM 1270 O O . GLU A 1 169 ? -14.925 19.359 -12.739 1.00 93.56 169 GLU A O 1
ATOM 1275 N N . LYS A 1 170 ? -13.504 18.488 -11.230 1.00 90.94 170 LYS A N 1
ATOM 1276 C CA . LYS A 1 170 ? -14.404 17.478 -10.672 1.00 90.94 170 LYS A CA 1
ATOM 1277 C C . LYS A 1 170 ? -15.675 18.091 -10.089 1.00 90.94 170 LYS A C 1
ATOM 1279 O O . LYS A 1 170 ? -16.760 17.555 -10.312 1.00 90.94 170 LYS A O 1
ATOM 1284 N N . ALA A 1 171 ? -15.556 19.213 -9.378 1.00 90.56 171 ALA A N 1
ATOM 1285 C CA . ALA A 1 171 ? -16.697 19.940 -8.837 1.00 90.56 171 ALA A CA 1
ATOM 1286 C C . ALA A 1 171 ? -17.616 20.468 -9.952 1.00 90.56 171 ALA A C 1
ATOM 1288 O O . ALA A 1 171 ? -18.831 20.293 -9.852 1.00 90.56 171 ALA A O 1
ATOM 1289 N N . ARG A 1 172 ? -17.062 21.032 -11.041 1.00 94.31 172 ARG A N 1
ATOM 1290 C CA . ARG A 1 172 ? -17.855 21.433 -12.221 1.00 94.31 172 ARG A CA 1
ATOM 1291 C C . ARG A 1 172 ? -18.532 20.225 -12.872 1.00 94.31 172 ARG A C 1
ATOM 1293 O O . ARG A 1 172 ? -19.741 20.264 -13.075 1.00 94.31 172 ARG A O 1
ATOM 1300 N N . ILE A 1 173 ? -17.789 19.147 -13.136 1.00 94.38 173 ILE A N 1
ATOM 1301 C CA . ILE A 1 173 ? -18.310 17.900 -13.727 1.00 94.38 173 ILE A CA 1
ATOM 1302 C C . ILE A 1 173 ? -19.509 17.372 -12.926 1.00 94.38 173 ILE A C 1
ATOM 1304 O O . ILE A 1 173 ? -20.548 17.062 -13.507 1.00 94.38 173 ILE A O 1
ATOM 1308 N N . GLN A 1 174 ? -19.390 17.316 -11.596 1.00 91.50 174 GLN A N 1
ATOM 1309 C CA . GLN A 1 174 ? -20.450 16.835 -10.706 1.00 91.50 174 GLN A CA 1
ATOM 1310 C C . GLN A 1 174 ? -21.642 17.797 -10.622 1.00 91.50 174 GLN A C 1
ATOM 1312 O O . GLN A 1 174 ? -22.787 17.349 -10.663 1.00 91.50 174 GLN A O 1
ATOM 1317 N N . ALA A 1 175 ? -21.401 19.110 -10.557 1.00 89.00 175 ALA A N 1
ATOM 1318 C CA . ALA A 1 175 ? -22.463 20.118 -10.594 1.00 89.00 175 ALA A CA 1
ATOM 1319 C C . ALA A 1 175 ? -23.240 20.097 -11.923 1.00 89.00 175 ALA A C 1
ATOM 1321 O O . ALA A 1 175 ? -24.445 20.343 -11.936 1.00 89.00 175 ALA A O 1
ATOM 1322 N N . ALA A 1 176 ? -22.568 19.742 -13.021 1.00 89.56 176 ALA A N 1
ATOM 1323 C CA . ALA A 1 176 ? -23.150 19.605 -14.351 1.00 89.56 176 ALA A CA 1
ATOM 1324 C C . ALA A 1 176 ? -23.874 18.263 -14.599 1.00 89.56 176 ALA A C 1
ATOM 1326 O O . ALA A 1 176 ? -24.383 18.036 -15.698 1.00 89.56 176 ALA A O 1
ATOM 1327 N N . GLY A 1 177 ? -23.938 17.380 -13.593 1.00 89.38 177 GLY A N 1
ATOM 1328 C CA . GLY A 1 177 ? -24.627 16.084 -13.655 1.00 89.38 177 GLY A CA 1
ATOM 1329 C C . GLY A 1 177 ? -23.773 14.906 -14.141 1.00 89.38 177 GLY A C 1
ATOM 1330 O O . GLY A 1 177 ? -24.294 13.801 -14.279 1.00 89.38 177 GLY A O 1
ATOM 1331 N N . GLY A 1 178 ? -22.478 15.118 -14.387 1.00 89.38 178 GLY A N 1
ATOM 1332 C CA . GLY A 1 178 ? -21.514 14.058 -14.683 1.00 89.38 178 GLY A CA 1
ATOM 1333 C C . GLY A 1 178 ? -20.895 13.438 -13.426 1.00 89.38 178 GLY A C 1
ATOM 1334 O O . GLY A 1 178 ? -21.155 13.843 -12.292 1.00 89.38 178 GLY A O 1
ATOM 1335 N N . PHE A 1 179 ? -20.024 12.453 -13.621 1.00 90.00 179 PHE A N 1
ATOM 1336 C CA . PHE A 1 179 ? -19.208 11.865 -12.558 1.00 90.00 179 PHE A CA 1
ATOM 1337 C C . PHE A 1 179 ? -17.761 11.665 -13.017 1.00 90.00 179 PHE A C 1
ATOM 1339 O O . PHE A 1 179 ? -17.460 11.737 -14.205 1.00 90.00 179 PHE A O 1
ATOM 1346 N N . VAL A 1 180 ? -16.857 11.418 -12.068 1.00 89.06 180 VAL A N 1
ATOM 1347 C CA . VAL A 1 180 ? -15.451 11.103 -12.348 1.00 89.06 180 VAL A CA 1
ATOM 1348 C C . VAL A 1 180 ? -15.133 9.747 -11.743 1.00 89.06 180 VAL A C 1
ATOM 1350 O O . VAL A 1 180 ? -15.249 9.582 -10.528 1.00 89.06 180 VAL A O 1
ATOM 1353 N N . ASP A 1 181 ? -14.733 8.801 -12.588 1.00 82.12 181 ASP A N 1
ATOM 1354 C CA . ASP A 1 181 ? -14.345 7.443 -12.202 1.00 82.12 181 ASP A CA 1
ATOM 1355 C C . ASP A 1 181 ? -13.053 7.044 -12.928 1.00 82.12 181 ASP A C 1
ATOM 1357 O O . ASP A 1 181 ? -12.868 7.397 -14.090 1.00 82.12 181 ASP A O 1
ATOM 1361 N N . PHE A 1 182 ? -12.120 6.389 -12.229 1.00 79.31 182 PHE A N 1
ATOM 1362 C CA . PHE A 1 182 ? -10.757 6.084 -12.714 1.00 79.31 182 PHE A CA 1
ATOM 1363 C C . PHE A 1 182 ? -10.040 7.245 -13.452 1.00 79.31 182 PHE A C 1
ATOM 1365 O O . PHE A 1 182 ? -9.345 7.029 -14.443 1.00 79.31 182 PHE A O 1
ATOM 1372 N N . GLY A 1 183 ? -10.218 8.489 -12.985 1.00 80.62 183 GLY A N 1
ATOM 1373 C CA . GLY A 1 183 ? -9.631 9.687 -13.612 1.00 80.62 183 GLY A CA 1
ATOM 1374 C C . GLY A 1 183 ? -10.310 10.129 -14.916 1.00 80.62 183 GLY A C 1
ATOM 1375 O O . GLY A 1 183 ? -9.755 10.943 -15.644 1.00 80.62 183 GLY A O 1
ATOM 1376 N N . ARG A 1 184 ? -11.503 9.604 -15.229 1.00 88.75 184 ARG A N 1
ATOM 1377 C CA . ARG A 1 184 ? -12.239 9.878 -16.471 1.00 88.75 184 ARG A CA 1
ATOM 1378 C C . ARG A 1 184 ? -13.635 10.438 -16.219 1.00 88.75 184 ARG A C 1
ATOM 1380 O O . ARG A 1 184 ? -14.366 9.959 -15.350 1.00 88.75 184 ARG A O 1
ATOM 1387 N N . VAL A 1 185 ? -14.034 11.409 -17.037 1.00 88.81 185 VAL A N 1
ATOM 1388 C CA . VAL A 1 185 ? -15.397 11.947 -17.104 1.00 88.81 185 VAL A CA 1
ATOM 1389 C C . VAL A 1 185 ? -16.349 10.855 -17.574 1.00 88.81 185 VAL A C 1
ATOM 1391 O O . VAL A 1 185 ? -16.172 10.268 -18.644 1.00 88.81 185 VAL A O 1
ATOM 1394 N N . ASN A 1 186 ? -17.353 10.570 -16.749 1.00 89.50 186 ASN A N 1
ATOM 1395 C CA . ASN A 1 186 ? -18.329 9.494 -16.916 1.00 89.50 186 ASN A CA 1
ATOM 1396 C C . ASN A 1 186 ? -17.687 8.113 -17.189 1.00 89.50 186 ASN A C 1
ATOM 1398 O O . ASN A 1 186 ? -18.293 7.268 -17.842 1.00 89.50 186 ASN A O 1
ATOM 1402 N N . GLY A 1 187 ? -16.445 7.895 -16.729 1.00 83.19 187 GLY A N 1
ATOM 1403 C CA . GLY A 1 187 ? -15.641 6.695 -17.006 1.00 83.19 187 GLY A CA 1
ATOM 1404 C C . GLY A 1 187 ? -15.015 6.625 -18.410 1.00 83.19 187 GLY A C 1
ATOM 1405 O O . GLY A 1 187 ? -14.204 5.735 -18.665 1.00 83.19 187 GLY A O 1
ATOM 1406 N N . ASN A 1 188 ? -15.327 7.569 -19.305 1.00 83.00 188 ASN A N 1
ATOM 1407 C CA . ASN A 1 188 ? -14.972 7.512 -20.726 1.00 83.00 188 ASN A CA 1
ATOM 1408 C C . ASN A 1 188 ? -13.787 8.427 -21.087 1.00 83.00 188 ASN A C 1
ATOM 1410 O O . ASN A 1 188 ? -12.731 7.939 -21.499 1.00 83.00 188 ASN A O 1
ATOM 1414 N N . LEU A 1 189 ? -13.940 9.745 -20.928 1.00 85.94 189 LEU A N 1
ATOM 1415 C CA . LEU A 1 189 ? -12.991 10.748 -21.435 1.00 85.94 189 LEU A CA 1
ATOM 1416 C C . LEU A 1 189 ? -11.957 11.144 -20.367 1.00 85.94 189 LEU A C 1
ATOM 1418 O O . LEU A 1 189 ? -12.319 11.356 -19.216 1.00 85.94 189 LEU A O 1
ATOM 1422 N N . ALA A 1 190 ? -10.675 11.248 -20.732 1.00 87.88 190 ALA A N 1
ATOM 1423 C CA . ALA A 1 190 ? -9.579 11.572 -19.801 1.00 87.88 190 ALA A CA 1
ATOM 1424 C C . ALA A 1 190 ? -9.362 13.082 -19.567 1.00 87.88 190 ALA A C 1
ATOM 1426 O O . ALA A 1 190 ? -8.481 13.456 -18.801 1.00 87.88 190 ALA A O 1
ATOM 1427 N N . LEU A 1 191 ? -10.178 13.925 -20.199 1.00 91.00 191 LEU A N 1
ATOM 1428 C CA . LEU A 1 191 ? -10.087 15.384 -20.214 1.00 91.00 191 LEU A CA 1
ATOM 1429 C C . LEU A 1 191 ? -11.300 16.001 -19.526 1.00 91.00 191 LEU A C 1
ATOM 1431 O O . LEU A 1 191 ? -12.415 15.502 -19.680 1.00 91.00 191 LEU A O 1
ATOM 1435 N N . SER A 1 192 ? -11.109 17.105 -18.801 1.00 93.00 192 SER A N 1
ATOM 1436 C CA . SER A 1 192 ? -12.227 17.900 -18.271 1.00 93.00 192 SER A CA 1
ATOM 1437 C C . SER A 1 192 ? -12.526 19.155 -19.097 1.00 93.00 192 SER A C 1
ATOM 1439 O O . SER A 1 192 ? -13.623 19.709 -18.985 1.00 93.00 192 SER A O 1
ATOM 1441 N N . ARG A 1 193 ? -11.588 19.602 -19.941 1.00 96.44 193 ARG A N 1
ATOM 1442 C CA . ARG A 1 193 ? -11.757 20.725 -20.872 1.00 96.44 193 ARG A CA 1
ATOM 1443 C C . ARG A 1 193 ? -11.216 20.360 -22.253 1.00 96.44 193 ARG A C 1
ATOM 1445 O O . ARG A 1 193 ? -10.161 19.745 -22.332 1.00 96.44 193 ARG A O 1
ATOM 1452 N N . ALA A 1 194 ? -11.951 20.735 -23.296 1.00 96.44 194 ALA A N 1
ATOM 1453 C CA . ALA A 1 194 ? -11.645 20.452 -24.700 1.00 96.44 194 ALA A CA 1
ATOM 1454 C C . ALA A 1 194 ? -12.554 21.279 -25.629 1.00 96.44 194 ALA A C 1
ATOM 1456 O O . ALA A 1 194 ? -13.675 21.638 -25.246 1.00 96.44 194 ALA A O 1
ATOM 1457 N N . ILE A 1 195 ? -12.108 21.539 -26.859 1.00 96.88 195 ILE A N 1
ATOM 1458 C CA . ILE A 1 195 ? -12.955 21.968 -27.988 1.00 96.88 195 ILE A CA 1
ATOM 1459 C C . ILE A 1 195 ? -13.570 20.701 -28.613 1.00 96.88 195 ILE A C 1
ATOM 1461 O O . ILE A 1 195 ? -12.933 19.652 -28.611 1.00 96.88 195 ILE A O 1
ATOM 1465 N N . GLY A 1 196 ? -14.812 20.749 -29.107 1.00 94.69 196 GLY A N 1
ATOM 1466 C CA . GLY A 1 196 ? -15.511 19.537 -29.577 1.00 94.69 196 GLY A CA 1
ATOM 1467 C C . GLY A 1 196 ? -16.180 18.773 -28.432 1.00 94.69 196 GLY A C 1
ATOM 1468 O O . GLY A 1 196 ? -16.812 19.405 -27.585 1.00 94.69 196 GLY A O 1
ATOM 1469 N N . ASP A 1 197 ? -16.083 17.438 -28.382 1.00 93.38 197 ASP A N 1
ATOM 1470 C CA . ASP A 1 197 ? -16.652 16.605 -27.296 1.00 93.38 197 ASP A CA 1
ATOM 1471 C C . ASP A 1 197 ? -18.139 16.900 -26.994 1.00 93.38 197 ASP A C 1
ATOM 1473 O O . ASP A 1 197 ? -18.597 16.888 -25.844 1.00 93.38 197 ASP A O 1
ATOM 1477 N N . PHE A 1 198 ? -18.934 17.194 -28.028 1.00 92.19 198 PHE A N 1
ATOM 1478 C CA . PHE A 1 198 ? -20.294 17.721 -27.857 1.00 92.19 198 PHE A CA 1
ATOM 1479 C C . PHE A 1 198 ? -21.256 16.761 -27.147 1.00 92.19 198 PHE A C 1
ATOM 1481 O O . PHE A 1 198 ? -22.311 17.188 -26.676 1.00 92.19 198 PHE A O 1
ATOM 1488 N N . GLU A 1 199 ? -20.903 15.481 -26.990 1.00 90.06 199 GLU A N 1
ATOM 1489 C CA . GLU A 1 199 ? -21.637 14.561 -26.121 1.00 90.06 199 GLU A CA 1
ATOM 1490 C C . GLU A 1 199 ? -21.705 15.034 -24.660 1.00 90.06 199 GLU A C 1
ATOM 1492 O O . GLU A 1 199 ? -22.744 14.879 -24.017 1.00 90.06 199 GLU A O 1
ATOM 1497 N N . PHE A 1 200 ? -20.656 15.697 -24.175 1.00 91.38 200 PHE A N 1
ATOM 1498 C CA . PHE A 1 200 ? -20.531 16.190 -22.803 1.00 91.38 200 PHE A CA 1
ATOM 1499 C C . PHE A 1 200 ? -21.003 17.652 -22.627 1.00 91.38 200 PHE A C 1
ATOM 1501 O O . PHE A 1 200 ? -20.902 18.204 -21.530 1.00 91.38 200 PHE A O 1
ATOM 1508 N N . LYS A 1 201 ? -21.541 18.280 -23.685 1.00 92.25 201 LYS A N 1
ATOM 1509 C CA . LYS A 1 201 ? -21.956 19.702 -23.736 1.00 92.25 201 LYS A CA 1
ATOM 1510 C C . LYS A 1 201 ? -23.468 19.889 -23.958 1.00 92.25 201 LYS A C 1
ATOM 1512 O O . LYS A 1 201 ? -23.906 20.860 -24.571 1.00 92.25 201 LYS A O 1
ATOM 1517 N N . LYS A 1 202 ? -24.280 18.928 -23.497 1.00 86.69 202 LYS A N 1
ATOM 1518 C CA . LYS A 1 202 ? -25.729 18.827 -23.788 1.00 86.69 202 LYS A CA 1
ATOM 1519 C C . LYS A 1 202 ? -26.656 19.422 -22.716 1.00 86.69 202 LYS A C 1
ATOM 1521 O O . LYS A 1 202 ? -27.875 19.355 -22.876 1.00 86.69 202 LYS A O 1
ATOM 1526 N N . SER A 1 203 ? -26.131 19.992 -21.630 1.00 87.06 203 SER A N 1
ATOM 1527 C CA . SER A 1 203 ? -26.954 20.494 -20.519 1.00 87.06 203 SER A CA 1
ATOM 1528 C C . SER A 1 203 ? -27.543 21.870 -20.843 1.00 87.06 203 SER A C 1
ATOM 1530 O O . SER A 1 203 ? -26.892 22.891 -20.639 1.00 87.06 203 SER A O 1
ATOM 1532 N N . ALA A 1 204 ? -28.786 21.899 -21.334 1.00 82.00 204 ALA A N 1
ATOM 1533 C CA . ALA A 1 204 ? -29.468 23.117 -21.791 1.00 82.00 204 ALA A CA 1
ATOM 1534 C C . ALA A 1 204 ? -29.692 24.187 -20.698 1.00 82.00 204 ALA A C 1
ATOM 1536 O O . ALA A 1 204 ? -29.800 25.368 -21.019 1.00 82.00 204 ALA A O 1
ATOM 1537 N N . ASP A 1 205 ? -29.744 23.784 -19.425 1.00 86.88 205 ASP A N 1
ATOM 1538 C CA . ASP A 1 205 ? -29.935 24.684 -18.278 1.00 86.88 205 ASP A CA 1
ATOM 1539 C C . ASP A 1 205 ? -28.624 25.326 -17.770 1.00 86.88 205 ASP A C 1
ATOM 1541 O O . ASP A 1 205 ? -28.653 26.131 -16.838 1.00 86.88 205 ASP A O 1
ATOM 1545 N N . LEU A 1 206 ? -27.470 24.975 -18.357 1.00 90.69 206 LEU A N 1
ATOM 1546 C CA . LEU A 1 206 ? -26.145 25.440 -17.933 1.00 90.69 206 LEU A CA 1
ATOM 1547 C C . LEU A 1 206 ? -25.462 26.274 -19.028 1.00 90.69 206 LEU A C 1
ATOM 1549 O O . LEU A 1 206 ? -25.540 25.926 -20.209 1.00 90.69 206 LEU A O 1
ATOM 1553 N N . PRO A 1 207 ? -24.741 27.353 -18.672 1.00 93.31 207 PRO A N 1
ATOM 1554 C CA . PRO A 1 207 ? -23.955 28.103 -19.644 1.00 93.31 207 PRO A CA 1
ATOM 1555 C C . PRO A 1 207 ? -22.748 27.273 -20.147 1.00 93.31 207 PRO A C 1
ATOM 1557 O O . PRO A 1 207 ? -22.344 26.314 -19.480 1.00 93.31 207 PRO A O 1
ATOM 1560 N N . PRO A 1 208 ? -22.153 27.603 -21.313 1.00 90.94 208 PRO A N 1
ATOM 1561 C CA . PRO A 1 208 ? -21.074 26.816 -21.927 1.00 90.94 208 PRO A CA 1
ATOM 1562 C C . PRO A 1 208 ? -19.857 26.562 -21.020 1.00 90.94 208 PRO A C 1
ATOM 1564 O O . PRO A 1 208 ? -19.258 25.489 -21.064 1.00 90.94 208 PRO A O 1
ATOM 1567 N N . GLU A 1 209 ? -19.513 27.517 -20.158 1.00 92.31 209 GLU A N 1
ATOM 1568 C CA . GLU A 1 209 ? -18.429 27.431 -19.172 1.00 92.31 209 GLU A CA 1
ATOM 1569 C C . GLU A 1 209 ? -18.721 26.493 -17.979 1.00 92.31 209 GLU A C 1
ATOM 1571 O O . GLU A 1 209 ? -17.810 26.153 -17.227 1.00 92.31 209 GLU A O 1
ATOM 1576 N N . GLN A 1 210 ? -19.972 26.047 -17.803 1.00 92.81 210 GLN A N 1
ATOM 1577 C CA . GLN A 1 210 ? -20.410 25.140 -16.726 1.00 92.81 210 GLN A CA 1
ATOM 1578 C C . GLN A 1 210 ? -20.841 23.754 -17.235 1.00 92.81 210 GLN A C 1
ATOM 1580 O O . GLN A 1 210 ? -21.401 22.971 -16.473 1.00 92.81 210 GLN A O 1
ATOM 1585 N N . GLN A 1 211 ? -20.582 23.430 -18.503 1.00 94.38 211 GLN A N 1
ATOM 1586 C CA . GLN A 1 211 ? -20.814 22.088 -19.048 1.00 94.38 211 GLN A CA 1
ATOM 1587 C C . GLN A 1 211 ? -19.875 21.043 -18.409 1.00 94.38 211 GLN A C 1
ATOM 1589 O O . GLN A 1 211 ? -18.838 21.387 -17.829 1.00 94.38 211 GLN A O 1
ATOM 1594 N N . ILE A 1 212 ? -20.235 19.756 -18.531 1.00 93.69 212 ILE A N 1
ATOM 1595 C CA . ILE A 1 212 ? -19.463 18.630 -17.973 1.00 93.69 212 ILE A CA 1
ATOM 1596 C C . ILE A 1 212 ? -18.020 18.673 -18.507 1.00 93.69 212 ILE A C 1
ATOM 1598 O O . ILE A 1 212 ? -17.069 18.695 -17.725 1.00 93.69 212 ILE A O 1
ATOM 1602 N N . VAL A 1 213 ? -17.873 18.785 -19.829 1.00 95.06 213 VAL A N 1
ATOM 1603 C CA . VAL A 1 213 ? -16.628 19.186 -20.503 1.00 95.06 213 VAL A CA 1
ATOM 1604 C C . VAL A 1 213 ? -16.858 20.566 -21.101 1.00 95.06 213 VAL A C 1
ATOM 1606 O O . VAL A 1 213 ? -17.918 20.810 -21.671 1.00 95.06 213 VAL A O 1
ATOM 1609 N N . THR A 1 214 ? -15.898 21.482 -20.993 1.00 95.88 214 THR A N 1
ATOM 1610 C CA . THR A 1 214 ? -16.037 22.844 -21.537 1.00 95.88 214 THR A CA 1
ATOM 1611 C C . THR A 1 214 ? -14.831 23.246 -22.379 1.00 95.88 214 THR A C 1
ATOM 1613 O O . THR A 1 214 ? -13.706 22.877 -22.058 1.00 95.88 214 THR A O 1
ATOM 1616 N N . ALA A 1 215 ? -15.055 24.032 -23.434 1.00 96.38 215 ALA A N 1
ATOM 1617 C CA . ALA A 1 215 ? -13.977 24.687 -24.174 1.00 96.38 215 ALA A CA 1
ATOM 1618 C C . ALA A 1 215 ? -13.448 25.947 -23.466 1.00 96.38 215 ALA A C 1
ATOM 1620 O O . ALA A 1 215 ? -12.502 26.553 -23.950 1.00 96.38 215 ALA A O 1
ATOM 1621 N N . TYR A 1 216 ? -14.050 26.384 -22.353 1.00 96.38 216 TYR A N 1
ATOM 1622 C CA . TYR A 1 216 ? -13.665 27.625 -21.678 1.00 96.38 216 TYR A CA 1
ATOM 1623 C C . TYR A 1 216 ? -12.242 27.544 -21.087 1.00 96.38 216 TYR A C 1
ATOM 1625 O O . TYR A 1 216 ? -12.024 26.759 -20.157 1.00 96.38 216 TYR A O 1
ATOM 1633 N N . PRO A 1 217 ? -11.274 28.345 -21.571 1.00 96.44 217 PRO A N 1
ATOM 1634 C CA . PRO A 1 217 ? -9.890 28.233 -21.143 1.00 96.44 217 PRO A CA 1
ATOM 1635 C C . PRO A 1 217 ? -9.607 29.054 -19.882 1.00 96.44 217 PRO A C 1
ATOM 1637 O O . PRO A 1 217 ? -10.151 30.151 -19.684 1.00 96.44 217 PRO A O 1
ATOM 1640 N N . ASP A 1 218 ? -8.675 28.564 -19.067 1.00 93.38 218 ASP A N 1
ATOM 1641 C CA . ASP A 1 218 ? -7.964 29.435 -18.130 1.00 93.38 218 ASP A CA 1
ATOM 1642 C C . ASP A 1 218 ? -6.956 30.279 -18.928 1.00 93.38 218 ASP A C 1
ATOM 1644 O O . ASP A 1 218 ? -6.409 29.812 -19.928 1.00 93.38 218 ASP A O 1
ATOM 1648 N N . VAL A 1 219 ? -6.754 31.544 -18.532 1.00 96.50 219 VAL A N 1
ATOM 1649 C CA . VAL A 1 219 ? -5.882 32.483 -19.264 1.00 96.50 219 VAL A CA 1
ATOM 1650 C C . VAL A 1 219 ? -4.913 33.199 -18.330 1.00 96.50 219 VAL A C 1
ATOM 1652 O O . VAL A 1 219 ? -5.343 34.029 -17.518 1.00 96.50 219 VAL A O 1
ATOM 1655 N N . GLU A 1 220 ? -3.625 32.923 -18.499 1.00 97.12 220 GLU A N 1
ATOM 1656 C CA . GLU A 1 220 ? -2.505 33.529 -17.773 1.00 97.12 220 GLU A CA 1
ATOM 1657 C C . GLU A 1 220 ? -1.867 34.667 -18.585 1.00 97.12 220 GLU A C 1
ATOM 1659 O O . GLU A 1 220 ? -1.908 34.669 -19.819 1.00 97.12 220 GLU A O 1
ATOM 1664 N N . ILE A 1 221 ? -1.303 35.669 -17.901 1.00 97.12 221 ILE A N 1
ATOM 1665 C CA . ILE A 1 221 ? -0.660 36.828 -18.540 1.00 97.12 221 ILE A CA 1
ATOM 1666 C C . ILE A 1 221 ? 0.706 37.076 -17.902 1.00 97.12 221 ILE A C 1
ATOM 1668 O O . ILE A 1 221 ? 0.800 37.379 -16.715 1.00 97.12 221 ILE A O 1
ATOM 1672 N N . HIS A 1 222 ? 1.761 37.027 -18.711 1.00 96.38 222 HIS A N 1
ATOM 1673 C CA . HIS A 1 222 ? 3.138 37.296 -18.297 1.00 96.38 222 HIS A CA 1
ATOM 1674 C C . HIS A 1 222 ? 3.681 38.560 -18.974 1.00 96.38 222 HIS A C 1
ATOM 1676 O O . HIS A 1 222 ? 3.454 38.769 -20.164 1.00 96.38 222 HIS A O 1
ATOM 1682 N N . GLU A 1 223 ? 4.408 39.397 -18.230 1.00 96.19 223 GLU A N 1
ATOM 1683 C CA . GLU A 1 223 ? 5.095 40.578 -18.773 1.00 96.19 223 GLU A CA 1
ATOM 1684 C C . GLU A 1 223 ? 6.536 40.217 -19.157 1.00 96.19 223 GLU A C 1
ATOM 1686 O O . GLU A 1 223 ? 7.320 39.761 -18.320 1.00 96.19 223 GLU A O 1
ATOM 1691 N N . ILE A 1 224 ? 6.873 40.415 -20.434 1.00 94.06 224 ILE A N 1
ATOM 1692 C CA . ILE A 1 224 ? 8.161 40.025 -21.010 1.00 94.06 224 ILE A CA 1
ATOM 1693 C C . ILE A 1 224 ? 9.272 40.870 -20.389 1.00 94.06 224 ILE A C 1
ATOM 1695 O O . ILE A 1 224 ? 9.228 42.103 -20.385 1.00 94.06 224 ILE A O 1
ATOM 1699 N N . ASN A 1 225 ? 10.298 40.192 -19.893 1.00 91.75 225 ASN A N 1
ATOM 1700 C CA . ASN A 1 225 ? 11.456 40.792 -19.254 1.00 91.75 225 ASN A CA 1
ATOM 1701 C C . ASN A 1 225 ? 12.758 40.167 -19.789 1.00 91.75 225 ASN A C 1
ATOM 1703 O O . ASN A 1 225 ? 12.755 39.131 -20.451 1.00 91.75 225 ASN A O 1
ATOM 1707 N N . GLN A 1 226 ? 13.895 40.791 -19.478 1.00 88.31 226 GLN A N 1
ATOM 1708 C CA . GLN A 1 226 ? 15.198 40.419 -20.044 1.00 88.31 226 GLN A CA 1
ATOM 1709 C C . GLN A 1 226 ? 15.654 38.991 -19.702 1.00 88.31 226 GLN A C 1
ATOM 1711 O O . GLN A 1 226 ? 16.518 38.455 -20.397 1.00 88.31 226 GLN A O 1
ATOM 1716 N N . ASP A 1 227 ? 15.102 38.367 -18.662 1.00 92.00 227 ASP A N 1
ATOM 1717 C CA . ASP A 1 227 ? 15.476 37.019 -18.229 1.00 92.00 227 ASP A CA 1
ATOM 1718 C C . ASP A 1 227 ? 14.763 35.919 -19.030 1.00 92.00 227 ASP A C 1
ATOM 1720 O O . ASP A 1 227 ? 15.240 34.783 -19.043 1.00 92.00 227 ASP A O 1
ATOM 1724 N N . ASP A 1 228 ? 13.686 36.264 -19.743 1.00 95.00 228 ASP A N 1
ATOM 1725 C CA . ASP A 1 228 ? 12.902 35.343 -20.566 1.00 95.00 228 ASP A CA 1
ATOM 1726 C C . ASP A 1 228 ? 13.659 34.984 -21.859 1.00 95.00 228 ASP A C 1
ATOM 1728 O O . ASP A 1 228 ? 14.042 35.853 -22.651 1.00 95.00 228 ASP A O 1
ATOM 1732 N N . GLU A 1 229 ? 13.892 33.692 -22.077 1.00 94.94 229 GLU A N 1
ATOM 1733 C CA . GLU A 1 229 ? 14.713 33.171 -23.173 1.00 94.94 229 GLU A CA 1
ATOM 1734 C C . GLU A 1 229 ? 13.823 32.741 -24.356 1.00 94.94 229 GLU A C 1
ATOM 1736 O O . GLU A 1 229 ? 13.918 33.319 -25.444 1.00 94.94 229 GLU A O 1
ATOM 1741 N N . PHE A 1 230 ? 12.922 31.781 -24.133 1.00 97.38 230 PHE A N 1
ATOM 1742 C CA . PHE A 1 230 ? 12.005 31.214 -25.132 1.00 97.38 230 PHE A CA 1
ATOM 1743 C C . PHE A 1 230 ? 10.709 30.699 -24.489 1.00 97.38 230 PHE A C 1
ATOM 1745 O O . PHE A 1 230 ? 10.687 30.362 -23.307 1.00 97.38 230 PHE A O 1
ATOM 1752 N N . LEU A 1 231 ? 9.645 30.599 -25.283 1.00 97.94 231 LEU A N 1
ATOM 1753 C CA . LEU A 1 231 ? 8.376 29.955 -24.938 1.00 97.94 231 LEU A CA 1
ATOM 1754 C C . LEU A 1 231 ? 8.280 28.595 -25.648 1.00 97.94 231 LEU A C 1
ATOM 1756 O O . LEU A 1 231 ? 8.681 28.481 -26.803 1.00 97.94 231 LEU A O 1
ATOM 1760 N N . ILE A 1 232 ? 7.740 27.581 -24.979 1.00 98.38 232 ILE A N 1
ATOM 1761 C CA . ILE A 1 232 ? 7.445 26.254 -25.535 1.00 98.38 232 ILE A CA 1
ATOM 1762 C C . ILE A 1 232 ? 5.937 26.022 -25.449 1.00 98.38 232 ILE A C 1
ATOM 1764 O O . ILE A 1 232 ? 5.350 26.286 -24.402 1.00 98.38 232 ILE A O 1
ATOM 1768 N N . VAL A 1 233 ? 5.333 25.497 -26.514 1.00 98.00 233 VAL A N 1
ATOM 1769 C CA . VAL A 1 233 ? 3.941 25.012 -26.551 1.00 98.00 233 VAL A CA 1
ATOM 1770 C C . VAL A 1 233 ? 3.966 23.596 -27.128 1.00 98.00 233 VAL A C 1
ATOM 1772 O O . VAL A 1 233 ? 4.509 23.414 -28.216 1.00 98.00 233 VAL A O 1
ATOM 1775 N N . ALA A 1 234 ? 3.426 22.596 -26.427 1.00 97.44 234 ALA A N 1
ATOM 1776 C CA . ALA A 1 234 ? 3.412 21.207 -26.911 1.00 97.44 234 ALA A CA 1
ATOM 1777 C C . ALA A 1 234 ? 2.217 20.385 -26.387 1.00 97.44 234 ALA A C 1
ATOM 1779 O O . ALA A 1 234 ? 1.577 20.783 -25.407 1.00 97.44 234 ALA A O 1
ATOM 1780 N N . CYS A 1 235 ? 1.941 19.260 -27.056 1.00 96.00 235 CYS A N 1
ATOM 1781 C CA . CYS A 1 235 ? 0.880 18.299 -26.728 1.00 96.00 235 CYS A CA 1
ATOM 1782 C C . CYS A 1 235 ? 1.281 17.278 -25.646 1.00 96.00 235 CYS A C 1
ATOM 1784 O O . CYS A 1 235 ? 2.444 17.248 -25.219 1.00 96.00 235 CYS A O 1
ATOM 1786 N N . ASP A 1 236 ? 0.331 16.454 -25.185 1.00 90.00 236 ASP A N 1
ATOM 1787 C CA . ASP A 1 236 ? 0.568 15.489 -24.105 1.00 90.00 236 ASP A CA 1
ATOM 1788 C C . ASP A 1 236 ? 1.650 14.456 -24.472 1.00 90.00 236 ASP A C 1
ATOM 1790 O O . ASP A 1 236 ? 2.494 14.140 -23.638 1.00 90.00 236 ASP A O 1
ATOM 1794 N N . GLY A 1 237 ? 1.772 14.078 -25.749 1.00 90.31 237 GLY A N 1
ATOM 1795 C CA . GLY A 1 237 ? 2.791 13.145 -26.237 1.00 90.31 237 GLY A CA 1
ATOM 1796 C C . GLY A 1 237 ? 4.244 13.569 -25.977 1.00 90.31 237 GLY A C 1
ATOM 1797 O O . GLY A 1 237 ? 5.127 12.711 -25.924 1.00 90.31 237 GLY A O 1
ATOM 1798 N N . ILE A 1 238 ? 4.512 14.863 -25.762 1.00 95.12 238 ILE A N 1
ATOM 1799 C CA . ILE A 1 238 ? 5.811 15.357 -25.266 1.00 95.12 238 ILE A CA 1
ATOM 1800 C C . ILE A 1 238 ? 5.837 15.386 -23.731 1.00 95.12 238 ILE A C 1
ATOM 1802 O O . ILE A 1 238 ? 6.810 14.953 -23.110 1.00 95.12 238 ILE A O 1
ATOM 1806 N N . TRP A 1 239 ? 4.771 15.892 -23.113 1.00 93.06 239 TRP A N 1
ATOM 1807 C CA . TRP A 1 239 ? 4.696 16.185 -21.680 1.00 93.06 239 TRP A CA 1
ATOM 1808 C C . TRP A 1 239 ? 4.438 14.976 -20.765 1.00 93.06 239 TRP A C 1
ATOM 1810 O O . TRP A 1 239 ? 4.681 15.078 -19.562 1.00 93.06 239 TRP A O 1
ATOM 1820 N N . ASP A 1 240 ? 3.991 13.849 -21.319 1.00 87.00 240 ASP A N 1
ATOM 1821 C CA . ASP A 1 240 ? 3.957 12.526 -20.679 1.00 87.00 240 ASP A CA 1
ATOM 1822 C C . ASP A 1 240 ? 5.333 11.827 -20.747 1.00 87.00 240 ASP A C 1
ATOM 1824 O O . ASP A 1 240 ? 5.571 10.842 -20.045 1.00 87.00 240 ASP A O 1
ATOM 1828 N N . CYS A 1 241 ? 6.252 12.322 -21.589 1.00 85.88 241 CYS A N 1
ATOM 1829 C CA . CYS A 1 241 ? 7.588 11.749 -21.791 1.00 85.88 241 CYS A CA 1
ATOM 1830 C C . CYS A 1 241 ? 8.711 12.534 -21.096 1.00 85.88 241 CYS A C 1
ATOM 1832 O O . CYS A 1 241 ? 9.773 11.964 -20.837 1.00 85.88 241 CYS A O 1
ATOM 1834 N N . GLN A 1 242 ? 8.527 13.837 -20.853 1.00 88.44 242 GLN A N 1
ATOM 1835 C CA . GLN A 1 242 ? 9.553 14.743 -20.326 1.00 88.44 242 GLN A CA 1
ATOM 1836 C C . GLN A 1 242 ? 8.948 15.825 -19.421 1.00 88.44 242 GLN A C 1
ATOM 1838 O O . GLN A 1 242 ? 7.944 16.452 -19.765 1.00 88.44 242 GLN A O 1
ATOM 1843 N N . SER A 1 243 ? 9.626 16.118 -18.307 1.00 92.31 243 SER A N 1
ATOM 1844 C CA . SER A 1 243 ? 9.216 17.184 -17.389 1.00 92.31 243 SER A CA 1
ATOM 1845 C C . SER A 1 243 ? 9.448 18.581 -17.971 1.00 92.31 243 SER A C 1
ATOM 1847 O O . SER A 1 243 ? 10.324 18.801 -18.816 1.00 92.31 243 SER A O 1
ATOM 1849 N N . SER A 1 244 ? 8.705 19.571 -17.465 1.00 93.56 244 SER A N 1
ATOM 1850 C CA . SER A 1 244 ? 8.815 20.980 -17.879 1.00 93.56 244 SER A CA 1
ATOM 1851 C C . SER A 1 244 ? 10.257 21.508 -17.849 1.00 93.56 244 SER A C 1
ATOM 1853 O O . SER A 1 244 ? 10.674 22.235 -18.754 1.00 93.56 244 SER A O 1
ATOM 1855 N N . GLN A 1 245 ? 11.032 21.129 -16.827 1.00 94.44 245 GLN A N 1
ATOM 1856 C CA . GLN A 1 245 ? 12.430 21.534 -16.670 1.00 94.44 245 GLN A CA 1
ATOM 1857 C C . GLN A 1 245 ? 13.353 20.807 -17.663 1.00 94.44 245 GLN A C 1
ATOM 1859 O O . GLN A 1 245 ? 14.164 21.462 -18.322 1.00 94.44 245 GLN A O 1
ATOM 1864 N N . ALA A 1 246 ? 13.177 19.494 -17.856 1.00 91.12 246 ALA A N 1
ATOM 1865 C CA . ALA A 1 246 ? 13.970 18.707 -18.803 1.00 91.12 246 ALA A CA 1
ATOM 1866 C C . ALA A 1 246 ? 13.803 19.199 -20.255 1.00 91.12 246 ALA A C 1
ATOM 1868 O O . ALA A 1 246 ? 14.789 19.323 -20.990 1.00 91.12 246 ALA A O 1
ATOM 1869 N N . VAL A 1 247 ? 12.579 19.568 -20.661 1.00 94.44 247 VAL A N 1
ATOM 1870 C CA . VAL A 1 247 ? 12.307 20.152 -21.989 1.00 94.44 247 VAL A CA 1
ATOM 1871 C C . VAL A 1 247 ? 12.992 21.514 -22.151 1.00 94.44 247 VAL A C 1
ATOM 1873 O O . VAL A 1 247 ? 13.637 21.752 -23.175 1.00 94.44 247 VAL A O 1
ATOM 1876 N N . VAL A 1 248 ? 12.926 22.395 -21.144 1.00 95.75 248 VAL A N 1
ATOM 1877 C CA . VAL A 1 248 ? 13.631 23.692 -21.165 1.00 95.75 248 VAL A CA 1
ATOM 1878 C C . VAL A 1 248 ? 15.142 23.498 -21.315 1.00 95.75 248 VAL A C 1
ATOM 1880 O O . VAL A 1 248 ? 15.773 24.182 -22.121 1.00 95.75 248 VAL A O 1
ATOM 1883 N N . GLU A 1 249 ? 15.737 22.541 -20.610 1.00 92.50 249 GLU A N 1
ATOM 1884 C CA . GLU A 1 249 ? 17.172 22.259 -20.700 1.00 92.50 249 GLU A CA 1
ATOM 1885 C C . GLU A 1 249 ? 17.587 21.604 -22.015 1.00 92.50 249 GLU A C 1
ATOM 1887 O O . GLU A 1 249 ? 18.650 21.921 -22.552 1.00 92.50 249 GLU A O 1
ATOM 1892 N N . PHE A 1 250 ? 16.759 20.723 -22.577 1.00 94.31 250 PHE A N 1
ATOM 1893 C CA . PHE A 1 250 ? 16.978 20.161 -23.908 1.00 94.31 250 PHE A CA 1
ATOM 1894 C C . PHE A 1 250 ? 16.984 21.259 -24.979 1.00 94.31 250 PHE A C 1
ATOM 1896 O O . PHE A 1 250 ? 17.938 21.363 -25.753 1.00 94.31 250 PHE A O 1
ATOM 1903 N N . VAL A 1 251 ? 15.976 22.140 -24.969 1.00 95.81 251 VAL A N 1
ATOM 1904 C CA . VAL A 1 251 ? 15.896 23.283 -25.891 1.00 95.81 251 VAL A CA 1
ATOM 1905 C C . VAL A 1 251 ? 17.111 24.198 -25.724 1.00 95.81 251 VAL A C 1
ATOM 1907 O O . VAL A 1 251 ? 17.747 24.584 -26.706 1.00 95.81 251 VAL A O 1
ATOM 1910 N N . ARG A 1 252 ? 17.515 24.478 -24.481 1.00 94.44 252 ARG A N 1
ATOM 1911 C CA . ARG A 1 252 ? 18.688 25.307 -24.181 1.00 94.44 252 ARG A CA 1
ATOM 1912 C C . ARG A 1 252 ? 20.000 24.669 -24.647 1.00 94.44 252 ARG A C 1
ATOM 1914 O O . ARG A 1 252 ? 20.834 25.379 -25.202 1.00 94.44 252 ARG A O 1
ATOM 1921 N N . ARG A 1 253 ? 20.172 23.348 -24.507 1.00 91.44 253 ARG A N 1
ATOM 1922 C CA . ARG A 1 253 ? 21.316 22.601 -25.073 1.00 91.44 253 ARG A CA 1
ATOM 1923 C C . ARG A 1 253 ? 21.353 22.695 -26.601 1.00 91.44 253 ARG A C 1
ATOM 1925 O O . ARG A 1 253 ? 22.413 22.983 -27.152 1.00 91.44 253 ARG A O 1
ATOM 1932 N N . GLY A 1 254 ? 20.210 22.550 -27.273 1.00 93.00 254 GLY A N 1
ATOM 1933 C CA . GLY A 1 254 ? 20.098 22.737 -28.724 1.00 93.00 254 GLY A CA 1
ATOM 1934 C C . GLY A 1 254 ? 20.495 24.148 -29.182 1.00 93.00 254 GLY A C 1
ATOM 1935 O O . GLY A 1 254 ? 21.277 24.297 -30.122 1.00 93.00 254 GLY A O 1
ATOM 1936 N N . ILE A 1 255 ? 20.045 25.185 -28.464 1.00 93.94 255 ILE A N 1
ATOM 1937 C CA . ILE A 1 255 ? 20.420 26.588 -28.723 1.00 93.94 255 ILE A CA 1
ATOM 1938 C C . ILE A 1 255 ? 21.930 26.802 -28.525 1.00 93.94 255 ILE A C 1
ATOM 1940 O O . ILE A 1 255 ? 22.582 27.409 -29.373 1.00 93.94 255 ILE A O 1
ATOM 1944 N N . VAL A 1 256 ? 22.529 26.261 -27.458 1.00 92.38 256 VAL A N 1
ATOM 1945 C CA . VAL A 1 256 ? 23.988 26.335 -27.227 1.00 92.38 256 VAL A CA 1
ATOM 1946 C C . VAL A 1 256 ? 24.773 25.639 -28.342 1.00 92.38 256 VAL A C 1
ATOM 1948 O O . VAL A 1 256 ? 25.777 26.174 -28.813 1.00 92.38 256 VAL A O 1
ATOM 1951 N N . ALA A 1 257 ? 24.279 24.495 -28.822 1.00 89.88 257 ALA A N 1
ATOM 1952 C CA . ALA A 1 257 ? 24.817 23.773 -29.974 1.00 89.88 257 ALA A CA 1
ATOM 1953 C C . ALA A 1 257 ? 24.535 24.459 -31.331 1.00 89.88 257 ALA A C 1
ATOM 1955 O O . ALA A 1 257 ? 24.934 23.937 -32.370 1.00 89.88 257 ALA A O 1
ATOM 1956 N N . LYS A 1 258 ? 23.873 25.627 -31.336 1.00 91.88 258 LYS A N 1
ATOM 1957 C CA . LYS A 1 258 ? 23.470 26.397 -32.528 1.00 91.88 258 LYS A CA 1
ATOM 1958 C C . LYS A 1 258 ? 22.594 25.609 -33.511 1.00 91.88 258 LYS A C 1
ATOM 1960 O O . LYS A 1 258 ? 22.615 25.881 -34.710 1.00 91.88 258 LYS A O 1
ATOM 1965 N N . GLN A 1 259 ? 21.810 24.661 -33.000 1.00 93.38 259 GLN A N 1
ATOM 1966 C CA . GLN A 1 259 ? 20.791 23.962 -33.781 1.00 93.38 259 GLN A CA 1
ATOM 1967 C C . GLN A 1 259 ? 19.634 24.909 -34.114 1.00 93.38 259 GLN A C 1
ATOM 1969 O O . GLN A 1 259 ? 19.281 25.792 -33.326 1.00 93.38 259 GLN A O 1
ATOM 1974 N N . ASP A 1 260 ? 19.031 24.721 -35.281 1.00 93.69 260 ASP A N 1
ATOM 1975 C CA . ASP A 1 260 ? 17.813 25.432 -35.655 1.00 93.69 260 ASP A CA 1
ATOM 1976 C C . ASP A 1 260 ? 16.608 24.951 -34.816 1.00 93.69 260 ASP A C 1
ATOM 1978 O O . ASP A 1 260 ? 16.562 23.794 -34.391 1.00 93.69 260 ASP A O 1
ATOM 1982 N N . LEU A 1 261 ? 15.647 25.840 -34.536 1.00 95.88 261 LEU A N 1
ATOM 1983 C CA . LEU A 1 261 ? 14.559 25.563 -33.590 1.00 95.88 261 LEU A CA 1
ATOM 1984 C C . LEU A 1 261 ? 13.656 24.404 -34.034 1.00 95.88 261 LEU A C 1
ATOM 1986 O O . LEU A 1 261 ? 13.225 23.626 -33.181 1.00 95.88 261 LEU A O 1
ATOM 1990 N N . ALA A 1 262 ? 13.409 24.232 -35.337 1.00 95.06 262 ALA A N 1
ATOM 1991 C CA . ALA A 1 262 ? 12.665 23.074 -35.829 1.00 95.06 262 ALA A CA 1
ATOM 1992 C C . ALA A 1 262 ? 13.436 21.769 -35.588 1.00 95.06 262 ALA A C 1
ATOM 1994 O O . ALA A 1 262 ? 12.858 20.805 -35.093 1.00 95.06 262 ALA A O 1
ATOM 1995 N N . SER A 1 263 ? 14.752 21.749 -35.830 1.00 95.56 263 SER A N 1
ATOM 1996 C CA . SER A 1 263 ? 15.593 20.577 -35.543 1.00 95.56 263 SER A CA 1
ATOM 1997 C C . SER A 1 263 ? 15.628 20.235 -34.050 1.00 95.56 263 SER A C 1
ATOM 1999 O O . SER A 1 263 ? 15.674 19.063 -33.695 1.00 95.56 263 SER A O 1
ATOM 2001 N N . ILE A 1 264 ? 15.548 21.229 -33.160 1.00 96.81 264 ILE A N 1
ATOM 2002 C CA . ILE A 1 264 ? 15.404 20.993 -31.714 1.00 96.81 264 ILE A CA 1
ATOM 2003 C C . ILE A 1 264 ? 14.066 20.300 -31.405 1.00 96.81 264 ILE A C 1
ATOM 2005 O O . ILE A 1 264 ? 14.047 19.353 -30.620 1.00 96.81 264 ILE A O 1
ATOM 2009 N N . CYS A 1 265 ? 12.966 20.716 -32.045 1.00 96.81 265 CYS A N 1
ATOM 2010 C CA . CYS A 1 265 ? 11.663 20.055 -31.906 1.00 96.81 265 CYS A CA 1
ATOM 2011 C C . CYS A 1 265 ? 11.693 18.620 -32.466 1.00 96.81 265 CYS A C 1
ATOM 2013 O O . CYS A 1 265 ? 11.212 17.696 -31.816 1.00 96.81 265 CYS A O 1
ATOM 2015 N N . GLU A 1 266 ? 12.310 18.405 -33.632 1.00 96.38 266 GLU A N 1
ATOM 2016 C CA . GLU A 1 266 ? 12.485 17.070 -34.222 1.00 96.38 266 GLU A CA 1
ATOM 2017 C C . GLU A 1 266 ? 13.314 16.138 -33.329 1.00 96.38 266 GLU A C 1
ATOM 2019 O O . GLU A 1 266 ? 12.953 14.972 -33.165 1.00 96.38 266 GLU A O 1
ATOM 2024 N N . ASN A 1 267 ? 14.402 16.644 -32.742 1.00 94.50 267 ASN A N 1
ATOM 2025 C CA . ASN A 1 267 ? 15.259 15.890 -31.826 1.00 94.50 267 ASN A CA 1
ATOM 2026 C C . ASN A 1 267 ? 14.531 15.570 -30.509 1.00 94.50 267 ASN A C 1
ATOM 2028 O O . ASN A 1 267 ? 14.726 14.492 -29.951 1.00 94.50 267 ASN A O 1
ATOM 2032 N N . MET A 1 268 ? 13.669 16.472 -30.020 1.00 95.06 268 MET A N 1
ATOM 2033 C CA . MET A 1 268 ? 12.817 16.196 -28.858 1.00 95.06 268 MET A CA 1
ATOM 2034 C C . MET A 1 268 ? 11.821 15.068 -29.155 1.00 95.06 268 MET A C 1
ATOM 2036 O O . MET A 1 268 ? 11.631 14.188 -28.321 1.00 95.06 268 MET A O 1
ATOM 2040 N N . MET A 1 269 ? 11.235 15.041 -30.355 1.00 94.06 269 MET A N 1
ATOM 2041 C CA . MET A 1 269 ? 10.322 13.970 -30.771 1.00 94.06 269 MET A CA 1
ATOM 2042 C C . MET A 1 269 ? 11.010 12.606 -30.850 1.00 94.06 269 MET A C 1
ATOM 2044 O O . MET A 1 269 ? 10.453 11.633 -30.355 1.00 94.06 269 MET A O 1
ATOM 2048 N N . ASP A 1 270 ? 12.236 12.526 -31.380 1.00 92.75 270 ASP A N 1
ATOM 2049 C CA . ASP A 1 270 ? 13.011 11.271 -31.357 1.00 92.75 270 ASP A CA 1
ATOM 2050 C C . ASP A 1 270 ? 13.343 10.818 -29.929 1.00 92.75 270 ASP A C 1
ATOM 2052 O O . ASP A 1 270 ? 13.379 9.623 -29.652 1.00 92.75 270 ASP A O 1
ATOM 2056 N N . ASN A 1 271 ? 13.570 11.770 -29.019 1.00 90.31 271 ASN A N 1
ATOM 2057 C CA . ASN A 1 271 ? 13.844 11.507 -27.608 1.00 90.31 271 ASN A CA 1
ATOM 2058 C C . ASN A 1 271 ? 12.586 11.091 -26.812 1.00 90.31 271 ASN A C 1
ATOM 2060 O O . ASN A 1 271 ? 12.711 10.434 -25.781 1.00 90.31 271 ASN A O 1
ATOM 2064 N N . CYS A 1 272 ? 11.386 11.452 -27.279 1.00 90.12 272 CYS A N 1
ATOM 2065 C CA . CYS A 1 272 ? 10.109 11.056 -26.671 1.00 90.12 272 CYS A CA 1
ATOM 2066 C C . CYS A 1 272 ? 9.515 9.777 -27.290 1.00 90.12 272 CYS A C 1
ATOM 2068 O O . CYS A 1 272 ? 8.744 9.080 -26.634 1.00 90.12 272 CYS A O 1
ATOM 2070 N N . LEU A 1 273 ? 9.848 9.452 -28.544 1.00 88.50 273 LEU A N 1
ATOM 2071 C CA . LEU A 1 273 ? 9.270 8.319 -29.265 1.00 88.50 273 LEU A CA 1
ATOM 2072 C C . LEU A 1 273 ? 9.633 6.973 -28.620 1.00 88.50 273 LEU A C 1
ATOM 2074 O O . LEU A 1 273 ? 10.801 6.591 -28.529 1.00 88.50 273 LEU A O 1
ATOM 2078 N N . ALA A 1 274 ? 8.615 6.193 -28.256 1.00 84.38 274 ALA A N 1
ATOM 2079 C CA . ALA A 1 274 ? 8.816 4.849 -27.733 1.00 84.38 274 ALA A CA 1
ATOM 2080 C C . ALA A 1 274 ? 9.429 3.919 -28.795 1.00 84.38 274 ALA A C 1
ATOM 2082 O O . ALA A 1 274 ? 9.022 3.911 -29.958 1.00 84.38 274 ALA A O 1
ATOM 2083 N N . SER A 1 275 ? 10.368 3.064 -28.384 1.00 77.75 275 SER A N 1
ATOM 2084 C CA . SER A 1 275 ? 10.999 2.069 -29.267 1.00 77.75 275 SER A CA 1
ATOM 2085 C C . SER A 1 275 ? 10.076 0.900 -29.644 1.00 77.75 275 SER A C 1
ATOM 2087 O O . SER A 1 275 ? 10.388 0.133 -30.554 1.00 77.75 275 SER A O 1
ATOM 2089 N N . ASN A 1 276 ? 8.949 0.748 -28.945 1.00 75.56 276 ASN A N 1
ATOM 2090 C CA . ASN A 1 276 ? 7.886 -0.224 -29.198 1.00 75.56 276 ASN A CA 1
ATOM 2091 C C . ASN A 1 276 ? 6.562 0.282 -28.589 1.00 75.56 276 ASN A C 1
ATOM 2093 O O . ASN A 1 276 ? 6.591 1.065 -27.644 1.00 75.56 276 ASN A O 1
ATOM 2097 N N . SER A 1 277 ? 5.416 -0.198 -29.080 1.00 64.56 277 SER A N 1
ATOM 2098 C CA . SER A 1 277 ? 4.084 0.170 -28.567 1.00 64.56 277 SER A CA 1
ATOM 2099 C C . SER A 1 277 ? 3.624 -0.599 -27.314 1.00 64.56 277 SER A C 1
ATOM 2101 O O . SER A 1 277 ? 2.513 -0.371 -26.831 1.00 64.56 277 SER A O 1
ATOM 2103 N N . ASP A 1 278 ? 4.458 -1.486 -26.755 1.00 56.22 278 ASP A N 1
ATOM 2104 C CA . ASP A 1 278 ? 4.129 -2.286 -25.564 1.00 56.22 278 ASP A CA 1
ATOM 2105 C C . ASP A 1 278 ? 4.365 -1.515 -24.240 1.00 56.22 278 ASP A C 1
ATOM 2107 O O . ASP A 1 278 ? 3.992 -2.002 -23.170 1.00 56.22 278 ASP A O 1
ATOM 2111 N N . THR A 1 279 ? 4.934 -0.299 -24.288 1.00 52.25 279 THR A N 1
ATOM 2112 C CA . THR A 1 279 ? 5.342 0.541 -23.133 1.00 52.25 279 THR A CA 1
ATOM 2113 C C . THR A 1 279 ? 4.195 1.121 -22.291 1.00 52.25 279 THR A C 1
ATOM 2115 O O . THR A 1 279 ? 4.426 1.931 -21.395 1.00 52.25 279 THR A O 1
ATOM 2118 N N . GLY A 1 280 ? 2.946 0.715 -22.531 1.00 53.72 280 GLY A N 1
ATOM 2119 C CA . GLY A 1 280 ? 1.790 1.155 -21.743 1.00 53.72 280 GLY A CA 1
ATOM 2120 C C . GLY A 1 280 ? 1.223 2.529 -22.119 1.00 53.72 280 GLY A C 1
ATOM 2121 O O . GLY A 1 280 ? 0.337 3.005 -21.416 1.00 53.72 280 GLY A O 1
ATOM 2122 N N . GLY A 1 281 ? 1.677 3.126 -23.228 1.00 63.16 281 GLY A N 1
ATOM 2123 C CA . GLY A 1 281 ? 1.128 4.359 -23.813 1.00 63.16 281 GLY A CA 1
ATOM 2124 C C . GLY A 1 281 ? 2.114 5.529 -23.861 1.00 63.16 281 GLY A C 1
ATOM 2125 O O . GLY A 1 281 ? 2.053 6.327 -24.791 1.00 63.16 281 GLY A O 1
ATOM 2126 N N . VAL A 1 282 ? 3.073 5.591 -22.934 1.00 79.19 282 VAL A N 1
ATOM 2127 C CA . VAL A 1 282 ? 4.101 6.648 -22.919 1.00 79.19 282 VAL A CA 1
ATOM 2128 C C . VAL A 1 282 ? 4.975 6.541 -24.173 1.00 79.19 282 VAL A C 1
ATOM 2130 O O . VAL A 1 282 ? 5.394 5.441 -24.552 1.00 79.19 282 VAL A O 1
ATOM 2133 N N . GLY A 1 283 ? 5.203 7.675 -24.840 1.00 83.81 283 GLY A N 1
ATOM 2134 C CA . GLY A 1 283 ? 5.928 7.766 -26.112 1.00 83.81 283 GLY A CA 1
ATOM 2135 C C . GLY A 1 283 ? 5.202 7.156 -27.319 1.00 83.81 283 GLY A C 1
ATOM 2136 O O . GLY A 1 283 ? 5.806 7.013 -28.383 1.00 83.81 283 GLY A O 1
ATOM 2137 N N . CYS A 1 284 ? 3.929 6.767 -27.169 1.00 87.00 284 CYS A N 1
ATOM 2138 C CA . CYS A 1 284 ? 3.119 6.156 -28.230 1.00 87.00 284 CYS A CA 1
ATOM 2139 C C . CYS A 1 284 ? 2.125 7.123 -28.893 1.00 87.00 284 CYS A C 1
ATOM 2141 O O . CYS A 1 284 ? 1.380 6.706 -29.786 1.00 87.00 284 CYS A O 1
ATOM 2143 N N . ASP A 1 285 ? 2.082 8.381 -28.458 1.00 89.50 285 ASP A N 1
ATOM 2144 C CA . ASP A 1 285 ? 1.091 9.344 -28.928 1.00 89.50 285 ASP A CA 1
ATOM 2145 C C . ASP A 1 285 ? 1.476 10.093 -30.208 1.00 89.50 285 ASP A C 1
ATOM 2147 O O . ASP A 1 285 ? 2.565 9.897 -30.762 1.00 89.50 285 ASP A O 1
ATOM 2151 N N . ASN A 1 286 ? 0.557 10.933 -30.693 1.00 93.81 286 ASN A N 1
ATOM 2152 C CA . ASN A 1 286 ? 0.931 12.022 -31.587 1.00 93.81 286 ASN A CA 1
ATOM 2153 C C . ASN A 1 286 ? 1.829 13.020 -30.837 1.00 93.81 286 ASN A C 1
ATOM 2155 O O . ASN A 1 286 ? 1.777 13.139 -29.617 1.00 93.81 286 ASN A O 1
ATOM 2159 N N . MET A 1 287 ? 2.723 13.691 -31.560 1.00 95.31 287 MET A N 1
ATOM 2160 C CA . MET A 1 287 ? 3.688 14.612 -30.966 1.00 95.31 287 MET A CA 1
ATOM 2161 C C . MET A 1 287 ? 3.767 15.891 -31.784 1.00 95.31 287 MET A C 1
ATOM 2163 O O . MET A 1 287 ? 4.145 15.857 -32.953 1.00 95.31 287 MET A O 1
ATOM 2167 N N . THR A 1 288 ? 3.495 17.026 -31.149 1.00 97.69 288 THR A N 1
ATOM 2168 C CA . THR A 1 288 ? 3.521 18.364 -31.744 1.00 97.69 288 THR A CA 1
ATOM 2169 C C . THR A 1 288 ? 4.133 19.345 -30.753 1.00 97.69 288 THR A C 1
ATOM 2171 O O . THR A 1 288 ? 3.721 19.415 -29.597 1.00 97.69 288 THR A O 1
ATOM 2174 N N . MET A 1 289 ? 5.138 20.103 -31.199 1.00 97.44 289 MET A N 1
ATOM 2175 C CA . MET A 1 289 ? 5.901 21.023 -30.350 1.00 97.44 289 MET A CA 1
ATOM 2176 C C . MET A 1 289 ? 6.327 22.263 -31.130 1.00 97.44 289 MET A C 1
ATOM 2178 O O . MET A 1 289 ? 6.878 22.151 -32.224 1.00 97.44 289 MET A O 1
ATOM 2182 N N . ILE A 1 290 ? 6.115 23.432 -30.526 1.00 98.38 290 ILE A N 1
ATOM 2183 C CA . ILE A 1 290 ? 6.556 24.745 -30.999 1.00 98.38 290 ILE A CA 1
ATOM 2184 C C . ILE A 1 290 ? 7.538 25.326 -29.977 1.00 98.38 290 ILE A C 1
ATOM 2186 O O . ILE A 1 290 ? 7.218 25.421 -28.791 1.00 98.38 290 ILE A O 1
ATOM 2190 N N . VAL A 1 291 ? 8.703 25.783 -30.439 1.00 98.25 291 VAL A N 1
ATOM 2191 C CA . VAL A 1 291 ? 9.643 26.608 -29.665 1.00 98.25 291 VAL A CA 1
ATOM 2192 C C . VAL A 1 291 ? 9.673 28.009 -30.264 1.00 98.25 291 VAL A C 1
ATOM 2194 O O . VAL A 1 291 ? 9.963 28.168 -31.447 1.00 98.25 291 VAL A O 1
ATOM 2197 N N . ILE A 1 292 ? 9.416 29.030 -29.445 1.00 97.69 292 ILE A N 1
ATOM 2198 C CA . ILE A 1 292 ? 9.392 30.444 -29.827 1.00 97.69 292 ILE A CA 1
ATOM 2199 C C . ILE A 1 292 ? 10.514 31.192 -29.093 1.00 97.69 292 ILE A C 1
ATOM 2201 O O . ILE A 1 292 ? 10.432 31.434 -27.889 1.00 97.69 292 ILE A O 1
ATOM 2205 N N . GLY A 1 293 ? 11.568 31.587 -29.807 1.00 96.31 293 GLY A N 1
ATOM 2206 C CA . GLY A 1 293 ? 12.684 32.366 -29.265 1.00 96.31 293 GLY A CA 1
ATOM 2207 C C . GLY A 1 293 ? 12.353 33.856 -29.136 1.00 96.31 293 GLY A C 1
ATOM 2208 O O . GLY A 1 293 ? 11.969 34.497 -30.115 1.00 96.31 293 GLY A O 1
ATOM 2209 N N . LEU A 1 294 ? 12.530 34.429 -27.940 1.00 95.31 294 LEU A N 1
ATOM 2210 C CA . LEU A 1 294 ? 12.186 35.825 -27.639 1.00 95.31 294 LEU A CA 1
ATOM 2211 C C . LEU A 1 294 ? 13.390 36.752 -27.882 1.00 95.31 294 LEU A C 1
ATOM 2213 O O . LEU A 1 294 ? 14.235 36.964 -27.004 1.00 95.31 294 LEU A O 1
ATOM 2217 N N . LEU A 1 295 ? 13.473 37.339 -29.081 1.00 92.31 295 LEU A N 1
ATOM 2218 C CA . LEU A 1 295 ? 14.638 38.132 -29.494 1.00 92.31 295 LEU A CA 1
ATOM 2219 C C . LEU A 1 295 ? 14.837 39.394 -28.643 1.00 92.31 295 LEU A C 1
ATOM 2221 O O . LEU A 1 295 ? 15.976 39.772 -28.373 1.00 92.31 295 LEU A O 1
ATOM 2225 N N . GLN A 1 296 ? 13.758 40.048 -28.200 1.00 87.19 296 GLN A N 1
ATOM 2226 C CA . GLN A 1 296 ? 13.805 41.277 -27.384 1.00 87.19 296 GLN A CA 1
ATOM 2227 C C . GLN A 1 296 ? 14.700 42.394 -27.983 1.00 87.19 296 GLN A C 1
ATOM 2229 O O . GLN A 1 296 ? 15.401 43.108 -27.267 1.00 87.19 296 GLN A O 1
ATOM 2234 N N . GLY A 1 297 ? 14.697 42.542 -29.314 1.00 84.06 297 GLY A N 1
ATOM 2235 C CA . GLY A 1 297 ? 15.489 43.550 -30.040 1.00 84.06 297 GLY A CA 1
ATOM 2236 C C . GLY A 1 297 ? 16.923 43.136 -30.408 1.00 84.06 297 GLY A C 1
ATOM 2237 O O . GLY A 1 297 ? 17.671 43.961 -30.931 1.00 84.06 297 GLY A O 1
ATOM 2238 N N . ARG A 1 298 ? 17.307 41.880 -30.156 1.00 90.50 298 ARG A N 1
ATOM 2239 C CA . ARG A 1 298 ? 18.565 41.259 -30.612 1.00 90.50 298 ARG A CA 1
ATOM 2240 C C . ARG A 1 298 ? 18.385 40.617 -31.991 1.00 90.50 298 ARG A C 1
ATOM 2242 O O . ARG A 1 298 ? 17.264 40.290 -32.371 1.00 90.50 298 ARG A O 1
ATOM 2249 N N . THR A 1 299 ? 19.469 40.383 -32.732 1.00 91.88 299 THR A N 1
ATOM 2250 C CA . THR A 1 299 ? 19.408 39.474 -33.899 1.00 91.88 299 THR A CA 1
ATOM 2251 C C . THR A 1 299 ? 19.312 38.011 -33.449 1.00 91.88 299 THR A C 1
ATOM 2253 O O . THR A 1 299 ? 19.602 37.700 -32.291 1.00 91.88 299 THR A O 1
ATOM 2256 N N . LYS A 1 300 ? 18.954 37.096 -34.364 1.00 91.00 300 LYS A N 1
ATOM 2257 C CA . LYS A 1 300 ? 18.951 35.641 -34.119 1.00 91.00 300 LYS A CA 1
ATOM 2258 C C . LYS A 1 300 ? 20.301 35.186 -33.553 1.00 91.00 300 LYS A C 1
ATOM 2260 O O . LYS A 1 300 ? 20.359 34.596 -32.481 1.00 91.00 300 LYS A O 1
ATOM 2265 N N . GLU A 1 301 ? 21.399 35.568 -34.196 1.00 92.19 301 GLU A N 1
ATOM 2266 C CA . GLU A 1 301 ? 22.764 35.195 -33.803 1.00 92.19 301 GLU A CA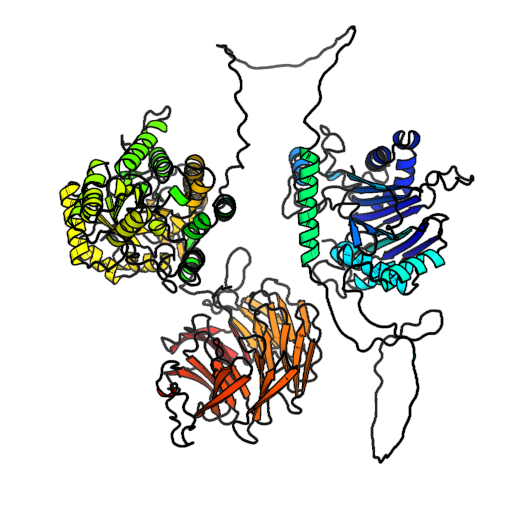 1
ATOM 2267 C C . GLU A 1 301 ? 23.129 35.737 -32.415 1.00 92.19 301 GLU A C 1
ATOM 2269 O O . GLU A 1 301 ? 23.715 35.019 -31.607 1.00 92.19 301 GLU A O 1
ATOM 2274 N N . GLN A 1 302 ? 22.754 36.986 -32.121 1.00 92.56 302 GLN A N 1
ATOM 2275 C CA . GLN A 1 302 ? 22.977 37.606 -30.813 1.00 92.56 302 GLN A CA 1
ATOM 2276 C C . GLN A 1 302 ? 22.176 36.913 -29.706 1.00 92.56 302 GLN A C 1
ATOM 2278 O O . GLN A 1 302 ? 22.709 36.693 -28.625 1.00 92.56 302 GLN A O 1
ATOM 2283 N N . TRP A 1 303 ? 20.923 36.533 -29.970 1.00 94.94 303 TRP A N 1
ATOM 2284 C CA . TRP A 1 303 ? 20.077 35.810 -29.018 1.00 94.94 303 TRP A CA 1
ATOM 2285 C C . TRP A 1 303 ? 20.632 34.409 -28.703 1.00 94.94 303 TRP A C 1
ATOM 2287 O O . TRP A 1 303 ? 20.772 34.059 -27.530 1.00 94.94 303 TRP A O 1
ATOM 2297 N N . TYR A 1 304 ? 21.049 33.656 -29.729 1.00 94.44 304 TYR A N 1
ATOM 2298 C CA . TYR A 1 304 ? 21.734 32.364 -29.566 1.00 94.44 304 TYR A CA 1
ATOM 2299 C C . TYR A 1 304 ? 23.017 32.510 -28.727 1.00 94.44 304 TYR A C 1
ATOM 2301 O O . TYR A 1 304 ? 23.273 31.728 -27.810 1.00 94.44 304 TYR A O 1
ATOM 2309 N N . GLU A 1 305 ? 23.830 33.531 -29.015 1.00 92.94 305 GLU A N 1
ATOM 2310 C CA . GLU A 1 305 ? 25.101 33.748 -28.321 1.00 92.94 305 GLU A CA 1
ATOM 2311 C C . GLU A 1 305 ? 24.929 34.292 -26.889 1.00 92.94 305 GLU A C 1
ATOM 2313 O O . GLU A 1 305 ? 25.748 34.000 -26.019 1.00 92.94 305 GLU A O 1
ATOM 2318 N N . ASP A 1 306 ? 23.863 35.046 -26.611 1.00 91.50 306 ASP A N 1
ATOM 2319 C CA . ASP A 1 306 ? 23.497 35.488 -25.262 1.00 91.50 306 ASP A CA 1
ATOM 2320 C C . ASP A 1 306 ? 23.087 34.314 -24.366 1.00 91.50 306 ASP A C 1
ATOM 2322 O O . ASP A 1 306 ? 23.555 34.224 -23.229 1.00 91.50 306 ASP A O 1
ATOM 2326 N N . ILE A 1 307 ? 22.257 33.393 -24.868 1.00 91.38 307 ILE A N 1
ATOM 2327 C CA . ILE A 1 307 ? 21.863 32.188 -24.119 1.00 91.38 307 ILE A CA 1
ATOM 2328 C C . ILE A 1 307 ? 23.092 31.306 -23.862 1.00 91.38 307 ILE A C 1
ATOM 2330 O O . ILE A 1 307 ? 23.297 30.858 -22.733 1.00 91.38 307 ILE A O 1
ATOM 2334 N N . ALA A 1 308 ? 23.979 31.149 -24.852 1.00 90.25 308 ALA A N 1
ATOM 2335 C CA . ALA A 1 308 ? 25.246 30.442 -24.667 1.00 90.25 308 ALA A CA 1
ATOM 2336 C C . ALA A 1 308 ? 26.158 31.089 -23.604 1.00 90.25 308 ALA A C 1
ATOM 2338 O O . ALA A 1 308 ? 26.787 30.377 -22.821 1.00 90.25 308 ALA A O 1
ATOM 2339 N N . LYS A 1 309 ? 26.193 32.427 -23.508 1.00 89.81 309 LYS A N 1
ATOM 2340 C CA . LYS A 1 309 ? 26.918 33.141 -22.439 1.00 89.81 309 LYS A CA 1
ATOM 2341 C C . LYS A 1 309 ? 26.273 32.941 -21.064 1.00 89.81 309 LYS A C 1
ATOM 2343 O O . LYS A 1 309 ? 26.999 32.698 -20.106 1.00 89.81 309 LYS A O 1
ATOM 2348 N N . ARG A 1 310 ? 24.939 33.003 -20.948 1.00 87.56 310 ARG A N 1
ATOM 2349 C CA . ARG A 1 310 ? 24.214 32.740 -19.682 1.00 87.56 310 ARG A CA 1
ATOM 2350 C C . ARG A 1 310 ? 24.484 31.332 -19.161 1.00 87.56 310 ARG A C 1
ATOM 2352 O O . ARG A 1 310 ? 24.803 31.158 -17.987 1.00 87.56 310 ARG A O 1
ATOM 2359 N N . VAL A 1 311 ? 24.439 30.351 -20.060 1.00 85.75 311 VAL A N 1
ATOM 2360 C CA . VAL A 1 311 ? 24.841 28.965 -19.800 1.00 85.75 311 VAL A CA 1
ATOM 2361 C C . VAL A 1 311 ? 26.287 28.885 -19.302 1.00 85.75 311 VAL A C 1
ATOM 2363 O O . VAL A 1 311 ? 26.528 28.333 -18.231 1.00 85.75 311 VAL A O 1
ATOM 2366 N N . ALA A 1 312 ? 27.246 29.483 -20.016 1.00 82.69 312 ALA A N 1
ATOM 2367 C CA . ALA A 1 312 ? 28.660 29.456 -19.628 1.00 82.69 312 ALA A CA 1
ATOM 2368 C C . ALA A 1 312 ? 28.939 30.158 -18.281 1.00 82.69 312 ALA A C 1
ATOM 2370 O O . ALA A 1 312 ? 29.863 29.777 -17.564 1.00 82.69 312 ALA A O 1
ATOM 2371 N N . ASN A 1 313 ? 28.118 31.146 -17.911 1.00 82.50 313 ASN A N 1
ATOM 2372 C CA . ASN A 1 313 ? 28.159 31.819 -16.611 1.00 82.50 313 ASN A CA 1
ATOM 2373 C C . ASN A 1 313 ? 27.524 30.997 -15.468 1.00 82.50 313 ASN A C 1
ATOM 2375 O O . ASN A 1 313 ? 27.606 31.410 -14.311 1.00 82.50 313 ASN A O 1
ATOM 2379 N N . GLY A 1 314 ? 26.901 29.850 -15.763 1.00 77.25 314 GLY A N 1
ATOM 2380 C CA . GLY A 1 314 ? 26.234 29.000 -14.775 1.00 77.25 314 GLY A CA 1
ATOM 2381 C C . GLY A 1 314 ? 24.845 29.488 -14.347 1.00 77.25 314 GLY A C 1
ATOM 2382 O O . GLY A 1 314 ? 24.403 29.160 -13.248 1.00 77.25 314 GLY A O 1
ATOM 2383 N N . GLU A 1 315 ? 24.149 30.275 -15.174 1.00 77.38 315 GLU A N 1
ATOM 2384 C CA . GLU A 1 315 ? 22.749 30.644 -14.923 1.00 77.38 315 GLU A CA 1
ATOM 2385 C C . GLU A 1 315 ? 21.821 29.475 -15.298 1.00 77.38 315 GLU A C 1
ATOM 2387 O O . GLU A 1 315 ? 21.466 29.328 -16.467 1.00 77.38 315 GLU A O 1
ATOM 2392 N N . GLY A 1 316 ? 21.455 28.635 -14.325 1.00 65.62 316 GLY A N 1
ATOM 2393 C CA . GLY A 1 316 ? 20.558 27.475 -14.472 1.00 65.62 316 GLY A CA 1
ATOM 2394 C C . GLY A 1 316 ? 20.729 26.466 -13.319 1.00 65.62 316 GLY A C 1
ATOM 2395 O O . GLY A 1 316 ? 21.477 26.755 -12.379 1.00 65.62 316 GLY A O 1
ATOM 2396 N N . PRO A 1 317 ? 20.045 25.305 -13.341 1.00 63.00 317 PRO A N 1
ATOM 2397 C CA . PRO A 1 317 ? 20.342 24.177 -12.449 1.00 63.00 317 PRO A CA 1
ATOM 2398 C C . PRO A 1 317 ? 21.765 23.620 -12.628 1.00 63.00 317 PRO A C 1
ATOM 2400 O O . PRO A 1 317 ? 22.439 23.870 -13.629 1.00 63.00 317 PRO A O 1
ATOM 2403 N N . SER A 1 318 ? 22.256 22.895 -11.620 1.00 46.12 318 SER A N 1
ATOM 2404 C CA . SER A 1 318 ? 23.672 22.504 -11.509 1.00 46.12 318 SER A CA 1
ATOM 2405 C C . SER A 1 318 ? 24.132 21.397 -12.463 1.00 46.12 318 SER A C 1
ATOM 2407 O O . SER A 1 318 ? 25.341 21.257 -12.646 1.00 46.12 318 SER A O 1
ATOM 2409 N N . GLU A 1 319 ? 23.210 20.676 -13.107 1.00 48.41 319 GLU A N 1
ATOM 2410 C CA . GLU A 1 319 ? 23.488 19.610 -14.089 1.00 48.41 319 GLU A CA 1
ATOM 2411 C C . GLU A 1 319 ? 24.162 20.131 -15.377 1.00 48.41 319 GLU A C 1
ATOM 2413 O O . GLU A 1 319 ? 24.688 19.363 -16.178 1.00 48.41 319 GLU A O 1
ATOM 2418 N N . PHE A 1 320 ? 24.270 21.452 -15.559 1.00 40.53 320 PHE A N 1
ATOM 2419 C CA . PHE A 1 320 ? 24.939 22.077 -16.709 1.00 40.53 320 PHE A CA 1
ATOM 2420 C C . PHE A 1 320 ? 26.489 21.989 -16.707 1.00 40.53 320 PHE A C 1
ATOM 2422 O O . PHE A 1 320 ? 27.157 22.793 -17.363 1.00 40.53 320 PHE A O 1
ATOM 2429 N N . ARG A 1 321 ? 27.111 21.065 -15.957 1.00 37.94 321 ARG A N 1
ATOM 2430 C CA . ARG A 1 321 ? 28.576 21.014 -15.751 1.00 37.94 321 ARG A CA 1
ATOM 2431 C C . ARG A 1 321 ? 29.284 19.794 -16.353 1.00 37.94 321 ARG A C 1
ATOM 2433 O O . ARG A 1 321 ? 29.959 19.052 -15.647 1.00 37.94 321 ARG A O 1
ATOM 2440 N N . GLY A 1 322 ? 29.303 19.706 -17.684 1.00 25.80 322 GLY A N 1
ATOM 2441 C CA . GLY A 1 322 ? 30.320 18.923 -18.399 1.00 25.80 322 GLY A CA 1
ATOM 2442 C C . GLY A 1 322 ? 30.096 18.811 -19.917 1.00 25.80 322 GLY A C 1
ATOM 2443 O O . GLY A 1 322 ? 28.947 18.809 -20.346 1.00 25.80 322 GLY A O 1
ATOM 2444 N N . PRO A 1 323 ? 31.148 18.661 -20.749 1.00 30.05 323 PRO A N 1
ATOM 2445 C CA . PRO A 1 323 ? 32.528 19.123 -20.587 1.00 30.05 323 PRO A CA 1
ATOM 2446 C C . PRO A 1 323 ? 32.948 20.137 -21.680 1.00 30.05 323 PRO A C 1
ATOM 2448 O O . PRO A 1 323 ? 32.599 19.997 -22.848 1.00 30.05 323 PRO A O 1
ATOM 2451 N N . GLY A 1 324 ? 33.818 21.096 -21.329 1.00 26.06 324 GLY A N 1
ATOM 2452 C CA . GLY A 1 324 ? 34.731 21.707 -22.310 1.00 26.06 324 GLY A CA 1
ATOM 2453 C C . GLY A 1 324 ? 34.681 23.225 -22.524 1.00 26.06 324 GLY A C 1
ATOM 2454 O O . GLY A 1 324 ? 34.226 23.681 -23.565 1.00 26.06 324 GLY A O 1
ATOM 2455 N N . VAL A 1 325 ? 35.353 23.986 -21.648 1.00 28.06 325 VAL A N 1
ATOM 2456 C CA . VAL A 1 325 ? 36.261 25.074 -22.077 1.00 28.06 325 VAL A CA 1
ATOM 2457 C C . VAL A 1 325 ? 37.454 25.136 -21.116 1.00 28.06 325 VAL A C 1
ATOM 2459 O O . VAL A 1 325 ? 37.322 25.620 -19.997 1.00 28.06 325 VAL A O 1
ATOM 2462 N N . HIS A 1 326 ? 38.645 24.729 -21.563 1.00 27.50 326 HIS A N 1
ATOM 2463 C CA . HIS A 1 326 ? 39.901 25.161 -20.941 1.00 27.50 326 HIS A CA 1
ATOM 2464 C C . HIS A 1 326 ? 40.881 25.658 -22.007 1.00 27.50 326 HIS A C 1
ATOM 2466 O O . HIS A 1 326 ? 41.139 24.995 -23.011 1.00 27.50 326 HIS A O 1
ATOM 2472 N N . HIS A 1 327 ? 41.398 26.871 -21.797 1.00 26.62 327 HIS A N 1
ATOM 2473 C CA . HIS A 1 327 ? 42.360 27.515 -22.689 1.00 26.62 327 HIS A CA 1
ATOM 2474 C C . HIS A 1 327 ? 43.750 26.865 -22.608 1.00 26.62 327 HIS A C 1
ATOM 2476 O O . HIS A 1 327 ? 44.198 26.449 -21.543 1.00 26.62 327 HIS A O 1
ATOM 2482 N N . ARG A 1 328 ? 44.445 26.854 -23.752 1.00 28.05 328 ARG A N 1
ATOM 2483 C CA . ARG A 1 328 ? 45.816 26.349 -23.926 1.00 28.05 328 ARG A CA 1
ATOM 2484 C C . ARG A 1 328 ? 46.855 27.126 -23.111 1.00 28.05 328 ARG A C 1
ATOM 2486 O O . ARG A 1 328 ? 46.925 28.343 -23.269 1.00 28.05 328 ARG A O 1
ATOM 2493 N N . ILE A 1 329 ? 47.726 26.391 -22.420 1.00 27.47 329 ILE A N 1
ATOM 2494 C CA . ILE A 1 329 ? 49.162 26.643 -22.159 1.00 27.47 329 ILE A CA 1
ATOM 2495 C C . ILE A 1 329 ? 49.763 25.239 -21.895 1.00 27.47 329 ILE A C 1
ATOM 2497 O O . ILE A 1 329 ? 49.132 24.494 -21.154 1.00 27.47 329 ILE A O 1
ATOM 2501 N N . ASP A 1 330 ? 50.928 24.765 -22.333 1.00 27.33 330 ASP A N 1
ATOM 2502 C CA . ASP A 1 330 ? 51.902 25.022 -23.409 1.00 27.33 330 ASP A CA 1
ATOM 2503 C C . ASP A 1 330 ? 52.992 23.921 -23.227 1.00 27.33 330 ASP A C 1
ATOM 2505 O O . ASP A 1 330 ? 53.229 23.492 -22.098 1.00 27.33 330 ASP A O 1
ATOM 2509 N N . ASP A 1 331 ? 53.583 23.435 -24.319 1.00 27.86 331 ASP A N 1
ATOM 2510 C CA . ASP A 1 331 ? 54.720 22.497 -24.499 1.00 27.86 331 ASP A CA 1
ATOM 2511 C C . ASP A 1 331 ? 55.437 21.763 -23.323 1.00 27.86 331 ASP A C 1
ATOM 2513 O O . ASP A 1 331 ? 56.067 22.371 -22.458 1.00 27.86 331 ASP A O 1
ATOM 2517 N N . SER A 1 332 ? 55.584 20.429 -23.464 1.00 26.84 332 SER A N 1
ATOM 2518 C CA . SER A 1 332 ? 56.907 19.775 -23.655 1.00 26.84 332 SER A CA 1
ATOM 2519 C C . SER A 1 332 ? 56.766 18.316 -24.150 1.00 26.84 332 SER A C 1
ATOM 2521 O O . SER A 1 332 ? 55.967 17.572 -23.579 1.00 26.84 332 SER A O 1
ATOM 2523 N N . PRO A 1 333 ? 57.542 17.866 -25.158 1.00 35.50 333 PRO A N 1
ATOM 2524 C CA . PRO A 1 333 ? 57.638 16.460 -25.568 1.00 35.50 333 PRO A CA 1
ATOM 2525 C C . PRO A 1 333 ? 58.759 15.711 -24.818 1.00 35.50 333 PRO A C 1
ATOM 2527 O O . PRO A 1 333 ? 59.637 16.360 -24.254 1.00 35.50 333 PRO A O 1
ATOM 2530 N N . ASP A 1 334 ? 58.748 14.372 -24.862 1.00 29.39 334 ASP A N 1
ATOM 2531 C CA . ASP A 1 334 ? 59.954 13.535 -25.038 1.00 29.39 334 ASP A CA 1
ATOM 2532 C C . ASP A 1 334 ? 59.583 12.058 -25.326 1.00 29.39 334 ASP A C 1
ATOM 2534 O O . ASP A 1 334 ? 58.703 11.474 -24.692 1.00 29.39 334 ASP A O 1
ATOM 2538 N N . ASP A 1 335 ? 60.272 11.493 -26.322 1.00 27.94 335 ASP A N 1
ATOM 2539 C CA . ASP A 1 335 ? 60.169 10.144 -26.912 1.00 27.94 335 ASP A CA 1
ATOM 2540 C C . ASP A 1 335 ? 60.405 8.984 -25.885 1.00 27.94 335 ASP A C 1
ATOM 2542 O O . ASP A 1 335 ? 60.920 9.205 -24.792 1.00 27.94 335 ASP A O 1
ATOM 2546 N N . ILE A 1 336 ? 60.107 7.694 -26.125 1.00 27.89 336 ILE A N 1
ATOM 2547 C CA . ILE A 1 336 ? 60.742 6.785 -27.108 1.00 27.89 336 ILE A CA 1
ATOM 2548 C C . ILE A 1 336 ? 59.925 5.481 -27.283 1.00 27.89 336 ILE A C 1
ATOM 2550 O O . ILE A 1 336 ? 59.358 4.932 -26.340 1.00 27.89 336 ILE A O 1
ATOM 2554 N N . ASP A 1 337 ? 59.957 4.987 -28.519 1.00 28.02 337 ASP A N 1
ATOM 2555 C CA . ASP A 1 337 ? 59.321 3.799 -29.104 1.00 28.02 337 ASP A CA 1
ATOM 2556 C C . ASP A 1 337 ? 60.056 2.458 -28.825 1.00 28.02 337 ASP A C 1
ATOM 2558 O O . ASP A 1 337 ? 61.273 2.464 -28.624 1.00 28.02 337 ASP A O 1
ATOM 2562 N N . MET A 1 338 ? 59.352 1.310 -28.892 1.00 27.66 338 MET A N 1
ATOM 2563 C CA . MET A 1 338 ? 59.925 0.015 -29.329 1.00 27.66 338 MET A CA 1
ATOM 2564 C C . MET A 1 338 ? 58.880 -1.115 -29.525 1.00 27.66 338 MET A C 1
ATOM 2566 O O . MET A 1 338 ? 58.491 -1.815 -28.587 1.00 27.66 338 MET A O 1
ATOM 2570 N N . ASP A 1 339 ? 58.516 -1.355 -30.787 1.00 27.56 339 ASP A N 1
ATOM 2571 C CA . ASP A 1 339 ? 57.799 -2.537 -31.302 1.00 27.56 339 ASP A CA 1
ATOM 2572 C C . ASP A 1 339 ? 58.532 -3.889 -31.093 1.00 27.56 339 ASP A C 1
ATOM 2574 O O . ASP A 1 339 ? 59.763 -3.938 -31.128 1.00 27.56 339 ASP A O 1
ATOM 2578 N N . LEU A 1 340 ? 57.777 -5.011 -31.025 1.00 27.25 340 LEU A N 1
ATOM 2579 C CA . LEU A 1 340 ? 57.809 -6.079 -32.063 1.00 27.25 340 LEU A CA 1
ATOM 2580 C C . LEU A 1 340 ? 56.767 -7.228 -31.869 1.00 27.25 340 LEU A C 1
ATOM 2582 O O . LEU A 1 340 ? 56.968 -8.171 -31.107 1.00 27.25 340 LEU A O 1
ATOM 2586 N N . ASP A 1 341 ? 55.695 -7.180 -32.669 1.00 29.70 341 ASP A N 1
ATOM 2587 C CA . ASP A 1 341 ? 55.256 -8.218 -33.636 1.00 29.70 341 ASP A CA 1
ATOM 2588 C C . ASP A 1 341 ? 55.008 -9.709 -33.211 1.00 29.70 341 ASP A C 1
ATOM 2590 O O . ASP A 1 341 ? 55.930 -10.505 -33.017 1.00 29.70 341 ASP A O 1
ATOM 2594 N N . SER A 1 342 ? 53.757 -10.211 -33.315 1.00 25.88 342 SER A N 1
ATOM 2595 C CA . SER A 1 342 ? 53.309 -10.866 -34.578 1.00 25.88 342 SER A CA 1
ATOM 2596 C C . SER A 1 342 ? 51.997 -11.704 -34.577 1.00 25.88 342 SER A C 1
ATOM 2598 O O . SER A 1 342 ? 51.855 -12.683 -33.851 1.00 25.88 342 SER A O 1
ATOM 2600 N N . ARG A 1 343 ? 51.160 -11.422 -35.606 1.00 25.30 343 ARG A N 1
ATOM 2601 C CA . ARG A 1 343 ? 50.294 -12.325 -36.437 1.00 25.30 343 ARG A CA 1
ATOM 2602 C C . ARG A 1 343 ? 48.833 -12.732 -36.065 1.00 25.30 343 ARG A C 1
ATOM 2604 O O . ARG A 1 343 ? 48.623 -13.700 -35.351 1.00 25.30 343 ARG A O 1
ATOM 2611 N N . TYR A 1 344 ? 47.901 -12.217 -36.906 1.00 24.66 344 TYR A N 1
ATOM 2612 C CA . TYR A 1 344 ? 46.812 -12.922 -37.666 1.00 24.66 344 TYR A CA 1
ATOM 2613 C C . TYR A 1 344 ? 45.597 -13.514 -36.887 1.00 24.66 344 TYR A C 1
ATOM 2615 O O . TYR A 1 344 ? 45.804 -14.286 -35.966 1.00 24.66 344 TYR A O 1
ATOM 2623 N N . ARG A 1 345 ? 44.293 -13.352 -37.226 1.00 24.61 345 ARG A N 1
ATOM 2624 C CA . ARG A 1 345 ? 43.473 -12.777 -38.347 1.00 24.61 345 ARG A CA 1
ATOM 2625 C C . ARG A 1 345 ? 42.069 -12.339 -37.783 1.00 24.61 345 ARG A C 1
ATOM 2627 O O . ARG A 1 345 ? 41.956 -12.226 -36.572 1.00 24.61 345 ARG A O 1
ATOM 2634 N N . PRO A 1 346 ? 40.972 -12.271 -38.579 1.00 31.08 346 PRO A N 1
ATOM 2635 C CA . PRO A 1 346 ? 40.510 -11.165 -39.428 1.00 31.08 346 PRO A CA 1
ATOM 2636 C C . PRO A 1 346 ? 39.261 -10.458 -38.849 1.00 31.08 346 PRO A C 1
ATOM 2638 O O . PRO A 1 346 ? 38.445 -11.101 -38.194 1.00 31.08 346 PRO A O 1
ATOM 2641 N N . ASN A 1 347 ? 39.046 -9.172 -39.151 1.00 27.27 347 ASN A N 1
ATOM 2642 C CA . ASN A 1 347 ? 37.866 -8.454 -38.649 1.00 27.27 347 ASN A CA 1
ATOM 2643 C C . ASN A 1 347 ? 36.703 -8.449 -39.659 1.00 27.27 347 ASN A C 1
ATOM 2645 O O . ASN A 1 347 ? 36.924 -8.289 -40.861 1.00 27.27 347 ASN A O 1
ATOM 2649 N N . ASN A 1 348 ? 35.480 -8.643 -39.164 1.00 28.25 348 ASN A N 1
ATOM 2650 C CA . ASN A 1 348 ? 34.259 -8.787 -39.960 1.00 28.25 348 ASN A CA 1
ATOM 2651 C C . ASN A 1 348 ? 33.356 -7.559 -39.753 1.00 28.25 348 ASN A C 1
ATOM 2653 O O . ASN A 1 348 ? 33.274 -7.042 -38.643 1.00 28.25 348 ASN A O 1
ATOM 2657 N N . GLY A 1 349 ? 32.690 -7.079 -40.805 1.00 27.44 349 GLY A N 1
ATOM 2658 C CA . GLY A 1 349 ? 31.847 -5.883 -40.708 1.00 27.44 349 GLY A CA 1
ATOM 2659 C C . GLY A 1 349 ? 30.535 -6.136 -39.961 1.00 27.44 349 GLY A C 1
ATOM 2660 O O . GLY A 1 349 ? 29.904 -7.171 -40.163 1.00 27.44 349 GLY A O 1
ATOM 2661 N N . ASN A 1 350 ? 30.103 -5.155 -39.166 1.00 27.91 350 ASN A N 1
ATOM 2662 C CA . ASN A 1 350 ? 28.741 -5.051 -38.644 1.00 27.91 350 ASN A CA 1
ATOM 2663 C C . ASN A 1 350 ? 28.290 -3.587 -38.789 1.00 27.91 350 ASN A C 1
ATOM 2665 O O . ASN A 1 350 ? 29.041 -2.677 -38.443 1.00 27.91 350 ASN A O 1
ATOM 2669 N N . GLY A 1 351 ? 27.116 -3.350 -39.378 1.00 31.98 351 GLY A N 1
ATOM 2670 C CA . GLY A 1 351 ? 26.683 -2.005 -39.771 1.00 31.98 351 GLY A CA 1
ATOM 2671 C C . GLY A 1 351 ? 25.972 -1.247 -38.651 1.00 31.98 351 GLY A C 1
ATOM 2672 O O . GLY A 1 351 ? 24.839 -1.582 -38.322 1.00 31.98 351 GLY A O 1
ATOM 2673 N N . GLY A 1 352 ? 26.608 -0.196 -38.129 1.00 28.50 352 GLY A N 1
ATOM 2674 C CA . GLY A 1 352 ? 25.937 0.886 -37.399 1.00 28.50 352 GLY A CA 1
ATOM 2675 C C . GLY A 1 352 ? 25.452 1.981 -38.359 1.00 28.50 352 GLY A C 1
ATOM 2676 O O . GLY A 1 352 ? 26.020 2.164 -39.437 1.00 28.50 352 GLY A O 1
ATOM 2677 N N . ARG A 1 353 ? 24.385 2.699 -37.993 1.00 30.28 353 ARG A N 1
ATOM 2678 C CA . ARG A 1 353 ? 23.776 3.746 -38.832 1.00 30.28 353 ARG A CA 1
ATOM 2679 C C . ARG A 1 353 ? 24.552 5.061 -38.662 1.00 30.28 353 ARG A C 1
ATOM 2681 O O . ARG A 1 353 ? 24.630 5.580 -37.557 1.00 30.28 353 ARG A O 1
ATOM 2688 N N . ILE A 1 354 ? 25.113 5.586 -39.750 1.00 34.59 354 ILE A N 1
ATOM 2689 C CA . ILE A 1 354 ? 25.801 6.888 -39.781 1.00 34.59 354 ILE A CA 1
ATOM 2690 C C . ILE A 1 354 ? 24.758 7.982 -40.037 1.00 34.59 354 ILE A C 1
ATOM 2692 O O . ILE A 1 354 ? 23.969 7.854 -40.975 1.00 34.59 354 ILE A O 1
ATOM 2696 N N . ILE A 1 355 ? 24.770 9.056 -39.244 1.00 34.62 355 ILE A N 1
ATOM 2697 C CA . ILE A 1 355 ? 24.016 10.283 -39.532 1.00 34.62 355 ILE A CA 1
ATOM 2698 C C . ILE A 1 355 ? 24.983 11.293 -40.151 1.00 34.62 355 ILE A C 1
ATOM 2700 O O . ILE A 1 355 ? 25.994 11.644 -39.549 1.00 34.62 355 ILE A O 1
ATOM 2704 N N . LEU A 1 356 ? 24.672 11.740 -41.367 1.00 31.97 356 LEU A N 1
ATOM 2705 C CA . LEU A 1 356 ? 25.410 12.786 -42.071 1.00 31.97 356 LEU A CA 1
ATOM 2706 C C . LEU A 1 356 ? 24.716 14.127 -41.826 1.00 31.97 356 LEU A C 1
ATOM 2708 O O . LEU A 1 356 ? 23.582 14.315 -42.267 1.00 31.97 356 LEU A O 1
ATOM 2712 N N . LEU A 1 357 ? 25.395 15.059 -41.158 1.00 38.34 357 LEU A N 1
ATOM 2713 C CA . LEU A 1 357 ? 24.942 16.446 -41.077 1.00 38.34 357 LEU A CA 1
ATOM 2714 C C . LEU A 1 357 ? 25.349 17.206 -42.350 1.00 38.34 357 LEU A C 1
ATOM 2716 O O . LEU A 1 357 ? 26.365 16.911 -42.982 1.00 38.34 357 LEU A O 1
ATOM 2720 N N . GLY A 1 358 ? 24.525 18.179 -42.749 1.00 33.41 358 GLY A N 1
ATOM 2721 C CA . GLY A 1 358 ? 24.583 18.833 -44.066 1.00 33.41 358 GLY A CA 1
ATOM 2722 C C . GLY A 1 358 ? 25.829 19.679 -44.370 1.00 33.41 358 GLY A C 1
ATOM 2723 O O . GLY A 1 358 ? 25.904 20.256 -45.453 1.00 33.41 358 GLY A O 1
ATOM 2724 N N . ASP A 1 359 ? 26.794 19.760 -43.450 1.00 39.94 359 ASP A N 1
ATOM 2725 C CA . ASP A 1 359 ? 28.088 20.432 -43.626 1.00 39.94 359 ASP A CA 1
ATOM 2726 C C . ASP A 1 359 ? 29.269 19.469 -43.869 1.00 39.94 359 ASP A C 1
ATOM 2728 O O . ASP A 1 359 ? 30.371 19.917 -44.195 1.00 39.94 359 ASP A O 1
ATOM 2732 N N . GLY A 1 360 ? 29.039 18.153 -43.779 1.00 32.25 360 GLY A N 1
ATOM 2733 C CA . GLY A 1 360 ? 30.052 17.124 -44.017 1.00 32.25 360 GLY A CA 1
ATOM 2734 C C . GLY A 1 360 ? 30.917 16.765 -42.805 1.00 32.25 360 GLY A C 1
ATOM 2735 O O . GLY A 1 360 ? 31.972 16.158 -42.995 1.00 32.25 360 GLY A O 1
ATOM 2736 N N . THR A 1 361 ? 30.505 17.111 -41.582 1.00 38.97 361 THR A N 1
ATOM 2737 C CA . THR A 1 361 ? 31.133 16.588 -40.357 1.00 38.97 361 THR A CA 1
ATOM 2738 C C . THR A 1 361 ? 30.506 15.265 -39.896 1.00 38.97 361 THR A C 1
ATOM 2740 O O . THR A 1 361 ? 29.294 15.061 -39.971 1.00 38.97 361 THR A O 1
ATOM 2743 N N . GLU A 1 362 ? 31.351 14.341 -39.426 1.00 34.12 362 GLU A N 1
ATOM 2744 C CA . GLU A 1 362 ? 30.956 13.039 -38.873 1.00 34.12 362 GLU A CA 1
ATOM 2745 C C . GLU A 1 362 ? 31.087 13.062 -37.342 1.00 34.12 362 GLU A C 1
ATOM 2747 O O . GLU A 1 362 ? 32.124 13.465 -36.811 1.00 34.12 362 GLU A O 1
ATOM 2752 N N . VAL A 1 363 ? 30.055 12.602 -36.625 1.00 33.03 363 VAL A N 1
ATOM 2753 C CA . VAL A 1 363 ? 30.065 12.473 -35.158 1.00 33.03 363 VAL A CA 1
ATOM 2754 C C . VAL A 1 363 ? 29.920 11.002 -34.777 1.00 33.03 363 VAL A C 1
ATOM 2756 O O . VAL A 1 363 ? 28.958 10.342 -35.164 1.00 33.03 363 VAL A O 1
ATOM 2759 N N . SER A 1 364 ? 30.873 10.497 -33.993 1.00 28.83 364 SER A N 1
ATOM 2760 C CA . SER A 1 364 ? 30.836 9.159 -33.397 1.00 28.83 364 SER A CA 1
ATOM 2761 C C . SER A 1 364 ? 30.481 9.277 -31.919 1.00 28.83 364 SER A C 1
ATOM 2763 O O . SER A 1 364 ? 31.266 9.809 -31.138 1.00 28.83 364 SER A O 1
ATOM 2765 N N . THR A 1 365 ? 29.318 8.767 -31.521 1.00 32.72 365 THR A N 1
ATOM 2766 C CA . THR A 1 365 ? 28.866 8.762 -30.124 1.00 32.72 365 THR A CA 1
ATOM 2767 C C . THR A 1 365 ? 29.346 7.498 -29.411 1.00 32.72 365 THR A C 1
ATOM 2769 O O . THR A 1 365 ? 28.686 6.460 -29.465 1.00 32.72 365 THR A O 1
ATOM 2772 N N . GLY A 1 366 ? 30.505 7.588 -28.759 1.00 27.62 366 GLY A N 1
ATOM 2773 C CA . GLY A 1 366 ? 31.043 6.550 -27.881 1.00 27.62 366 GLY A CA 1
ATOM 2774 C C . GLY A 1 366 ? 31.767 7.175 -26.690 1.00 27.62 366 GLY A C 1
ATOM 2775 O O . GLY A 1 366 ? 32.618 8.037 -26.884 1.00 27.62 366 GLY A O 1
ATOM 2776 N N . ASP A 1 367 ? 31.400 6.715 -25.496 1.00 29.02 367 ASP A N 1
ATOM 2777 C CA . ASP A 1 367 ? 32.062 6.905 -24.200 1.00 29.02 367 ASP A CA 1
ATOM 2778 C C . ASP A 1 367 ? 32.270 8.349 -23.693 1.00 29.02 367 ASP A C 1
ATOM 2780 O O . ASP A 1 367 ? 33.358 8.917 -23.781 1.00 29.02 367 ASP A O 1
ATOM 2784 N N . ASN A 1 368 ? 31.252 8.881 -23.000 1.00 24.09 368 ASN A N 1
ATOM 2785 C CA . ASN A 1 368 ? 31.450 9.277 -21.599 1.00 24.09 368 ASN A CA 1
ATOM 2786 C C . ASN A 1 368 ? 30.137 9.255 -20.785 1.00 24.09 368 ASN A C 1
ATOM 2788 O O . ASN A 1 368 ? 29.046 9.312 -21.348 1.00 24.09 368 ASN A O 1
ATOM 2792 N N . GLU A 1 369 ? 30.295 9.152 -19.465 1.00 26.47 369 GLU A N 1
ATOM 2793 C CA . GLU A 1 369 ? 29.303 9.178 -18.368 1.00 26.47 369 GLU A CA 1
ATOM 2794 C C . GLU A 1 369 ? 28.186 10.246 -18.555 1.00 26.47 369 GLU A C 1
ATOM 2796 O O . GLU A 1 369 ? 28.409 11.276 -19.182 1.00 26.47 369 GLU A O 1
ATOM 2801 N N . GLY A 1 370 ? 26.951 10.121 -18.054 1.00 30.44 370 GLY A N 1
ATOM 2802 C CA . GLY A 1 370 ? 26.455 9.298 -16.952 1.00 30.44 370 GLY A CA 1
ATOM 2803 C C . GLY A 1 370 ? 26.036 10.168 -15.757 1.00 30.44 370 GLY A C 1
ATOM 2804 O O . GLY A 1 370 ? 26.792 10.233 -14.802 1.00 30.44 370 GLY A O 1
ATOM 2805 N N . GLU A 1 371 ? 24.855 10.807 -15.794 1.00 25.03 371 GLU A N 1
ATOM 2806 C CA . GLU A 1 371 ? 24.173 11.418 -14.628 1.00 25.03 371 GLU A CA 1
ATOM 2807 C C . GLU A 1 371 ? 22.715 11.833 -14.968 1.00 25.03 371 GLU A C 1
ATOM 2809 O O . GLU A 1 371 ? 22.494 12.393 -16.037 1.00 25.03 371 GLU A O 1
ATOM 2814 N N . MET A 1 372 ? 21.779 11.566 -14.033 1.00 27.86 372 MET A N 1
ATOM 2815 C CA . MET A 1 372 ? 20.441 12.191 -13.799 1.00 27.86 372 MET A CA 1
ATOM 2816 C C . MET A 1 372 ? 19.394 12.138 -14.958 1.00 27.86 372 MET A C 1
ATOM 2818 O O . MET A 1 372 ? 19.727 11.952 -16.122 1.00 27.86 372 MET A O 1
ATOM 2822 N N . PHE A 1 373 ? 18.070 12.085 -14.741 1.00 28.34 373 PHE A N 1
ATOM 2823 C CA . PHE A 1 373 ? 17.212 12.814 -13.790 1.00 28.34 373 PHE A CA 1
ATOM 2824 C C . PHE A 1 373 ? 16.442 11.950 -12.764 1.00 28.34 373 PHE A C 1
ATOM 2826 O O . PHE A 1 373 ? 16.173 10.758 -12.972 1.00 28.34 373 PHE A O 1
ATOM 2833 N N . ASP A 1 374 ? 16.058 12.610 -11.665 1.00 31.56 374 ASP A N 1
ATOM 2834 C CA . ASP A 1 374 ? 15.116 12.154 -10.634 1.00 31.56 374 ASP A CA 1
ATOM 2835 C C . ASP A 1 374 ? 13.692 12.677 -10.900 1.00 31.56 374 ASP A C 1
ATOM 2837 O O . ASP A 1 374 ? 13.505 13.802 -11.359 1.00 31.56 374 ASP A O 1
ATOM 2841 N N . ASN A 1 375 ? 12.671 11.900 -10.521 1.00 32.19 375 ASN A N 1
ATOM 2842 C CA . ASN A 1 375 ? 11.260 12.309 -10.629 1.00 32.19 375 ASN A CA 1
ATOM 2843 C C . ASN A 1 375 ? 10.768 13.140 -9.422 1.00 32.19 375 ASN A C 1
ATOM 2845 O O . ASN A 1 375 ? 9.583 13.450 -9.340 1.00 32.19 375 ASN A O 1
ATOM 2849 N N . GLU A 1 376 ? 11.637 13.508 -8.472 1.00 35.47 376 GLU A N 1
ATOM 2850 C CA . GLU A 1 376 ? 11.201 14.237 -7.271 1.00 35.47 376 GLU A CA 1
ATOM 2851 C C . GLU A 1 376 ? 10.714 15.670 -7.545 1.00 35.47 376 GLU A C 1
ATOM 2853 O O . GLU A 1 376 ? 10.073 16.261 -6.677 1.00 35.47 376 GLU A O 1
ATOM 2858 N N . ASP A 1 377 ? 11.026 16.258 -8.701 1.00 33.03 377 ASP A N 1
ATOM 2859 C CA . ASP A 1 377 ? 10.710 17.664 -8.976 1.00 33.03 377 ASP A CA 1
ATOM 2860 C C . ASP A 1 377 ? 9.344 17.877 -9.659 1.00 33.03 377 ASP A C 1
ATOM 2862 O O . ASP A 1 377 ? 8.769 18.952 -9.506 1.00 33.03 377 ASP A O 1
ATOM 2866 N N . GLU A 1 378 ? 8.747 16.859 -10.298 1.00 35.97 378 GLU A N 1
ATOM 2867 C CA . GLU A 1 378 ? 7.365 16.959 -10.816 1.00 35.97 378 GLU A CA 1
ATOM 2868 C C . GLU A 1 378 ? 6.315 16.924 -9.697 1.00 35.97 378 GLU A C 1
ATOM 2870 O O . GLU A 1 378 ? 5.384 17.733 -9.704 1.00 35.97 378 GLU A O 1
ATOM 2875 N N . ASP A 1 379 ? 6.497 16.064 -8.689 1.00 36.16 379 ASP A N 1
ATOM 2876 C CA . ASP A 1 379 ? 5.630 16.043 -7.502 1.00 36.16 379 ASP A CA 1
ATOM 2877 C C . ASP A 1 379 ? 5.741 17.367 -6.715 1.00 36.16 379 ASP A C 1
ATOM 2879 O O . ASP A 1 379 ? 4.733 17.899 -6.244 1.00 36.16 379 ASP A O 1
ATOM 2883 N N . LYS A 1 380 ? 6.942 17.967 -6.638 1.00 35.47 380 LYS A N 1
ATOM 2884 C CA . LYS A 1 380 ? 7.147 19.302 -6.035 1.00 35.47 380 LYS A CA 1
ATOM 2885 C C . LYS A 1 380 ? 6.480 20.412 -6.849 1.00 35.47 380 LYS A C 1
ATOM 2887 O O . LYS A 1 380 ? 5.928 21.338 -6.251 1.00 35.47 380 LYS A O 1
ATOM 2892 N N . ASP A 1 381 ? 6.506 20.340 -8.180 1.00 35.50 381 ASP A N 1
ATOM 2893 C CA . ASP A 1 381 ? 5.810 21.310 -9.027 1.00 35.50 381 ASP A CA 1
ATOM 2894 C C . ASP A 1 381 ? 4.288 21.208 -8.831 1.00 35.50 381 ASP A C 1
ATOM 2896 O O . ASP A 1 381 ? 3.653 22.239 -8.592 1.00 35.50 381 ASP A O 1
ATOM 2900 N N . LEU A 1 382 ? 3.713 20.000 -8.807 1.00 37.72 382 LEU A N 1
ATOM 2901 C CA . LEU A 1 382 ? 2.291 19.770 -8.506 1.00 37.72 382 LEU A CA 1
ATOM 2902 C C . LEU A 1 382 ? 1.898 20.280 -7.103 1.00 37.72 382 LEU A C 1
ATOM 2904 O O . LEU A 1 382 ? 0.944 21.056 -6.974 1.00 37.72 382 LEU A O 1
ATOM 2908 N N . ASP A 1 383 ? 2.662 19.945 -6.059 1.00 35.12 383 ASP A N 1
ATOM 2909 C CA . ASP A 1 383 ? 2.411 20.418 -4.687 1.00 35.12 383 ASP A CA 1
ATOM 2910 C C . ASP A 1 383 ? 2.563 21.947 -4.549 1.00 35.12 383 ASP A C 1
ATOM 2912 O O . ASP A 1 383 ? 1.831 22.599 -3.789 1.00 35.12 383 ASP A O 1
ATOM 2916 N N . SER A 1 384 ? 3.474 22.569 -5.306 1.00 37.53 384 SER A N 1
ATOM 2917 C CA . SER A 1 384 ? 3.623 24.031 -5.327 1.00 37.53 384 SER A CA 1
ATOM 2918 C C . SER A 1 384 ? 2.430 24.735 -5.995 1.00 37.53 384 SER A C 1
ATOM 2920 O O . SER A 1 384 ? 2.038 25.832 -5.579 1.00 37.53 384 SER A O 1
ATOM 2922 N N . GLN A 1 385 ? 1.805 24.089 -6.985 1.00 39.09 385 GLN A N 1
ATOM 2923 C CA . GLN A 1 385 ? 0.659 24.610 -7.732 1.00 39.09 385 GLN A CA 1
ATOM 2924 C C . GLN A 1 385 ? -0.636 24.556 -6.907 1.00 39.09 385 GLN A C 1
ATOM 2926 O O . GLN A 1 385 ? -1.360 25.556 -6.845 1.00 39.09 385 GLN A O 1
ATOM 2931 N N . VAL A 1 386 ? -0.881 23.458 -6.175 1.00 36.81 386 VAL A N 1
ATOM 2932 C CA . VAL A 1 386 ? -2.023 23.328 -5.241 1.00 36.81 386 VAL A CA 1
ATOM 2933 C C . VAL A 1 386 ? -2.003 24.432 -4.173 1.00 36.81 386 VAL A C 1
ATOM 2935 O O . VAL A 1 386 ? -3.040 25.010 -3.832 1.00 36.81 386 VAL A O 1
ATOM 2938 N N . ASN A 1 387 ? -0.817 24.793 -3.676 1.00 31.58 387 ASN A N 1
ATOM 2939 C CA . ASN A 1 387 ? -0.660 25.860 -2.685 1.00 31.58 387 ASN A CA 1
ATOM 2940 C C . ASN A 1 387 ? -0.952 27.268 -3.237 1.00 31.58 387 ASN A C 1
ATOM 2942 O O . ASN A 1 387 ? -1.382 28.140 -2.479 1.00 31.58 387 ASN A O 1
ATOM 2946 N N . LYS A 1 388 ? -0.761 27.505 -4.541 1.00 34.59 388 LYS A N 1
ATOM 2947 C CA . LYS A 1 388 ? -1.036 28.801 -5.182 1.00 34.59 388 LYS A CA 1
ATOM 2948 C C . LYS A 1 388 ? -2.519 28.992 -5.498 1.00 34.59 388 LYS A C 1
ATOM 2950 O O . LYS A 1 388 ? -3.074 30.045 -5.187 1.00 34.59 388 LYS A O 1
ATOM 2955 N N . TYR A 1 389 ? -3.171 27.960 -6.040 1.00 32.94 389 TYR A N 1
ATOM 2956 C CA . TYR A 1 389 ? -4.596 27.999 -6.401 1.00 32.94 389 TYR A CA 1
ATOM 2957 C C . TYR A 1 389 ? -5.489 28.280 -5.173 1.00 32.94 389 TYR A C 1
ATOM 2959 O O . TYR A 1 389 ? -6.442 29.056 -5.246 1.00 32.94 389 TYR A O 1
ATOM 2967 N N . ASN A 1 390 ? -5.114 27.740 -4.005 1.00 34.53 390 ASN A N 1
ATOM 2968 C CA . ASN A 1 390 ? -5.797 28.007 -2.736 1.00 34.53 390 ASN A CA 1
ATOM 2969 C C . ASN A 1 390 ? -5.589 29.444 -2.199 1.00 34.53 390 ASN A C 1
ATOM 2971 O O . ASN A 1 390 ? -6.478 29.979 -1.539 1.00 34.53 390 ASN A O 1
ATOM 2975 N N . GLN A 1 391 ? -4.463 30.110 -2.492 1.00 31.84 391 GLN A N 1
ATOM 2976 C CA . GLN A 1 391 ? -4.190 31.473 -1.999 1.00 31.84 391 GLN A CA 1
ATOM 2977 C C . GLN A 1 391 ? -4.920 32.575 -2.789 1.00 31.84 391 GLN A C 1
ATOM 2979 O O . GLN A 1 391 ? -5.277 33.614 -2.221 1.00 31.84 391 GLN A O 1
ATOM 2984 N N . GLU A 1 392 ? -5.181 32.374 -4.084 1.00 31.50 392 GLU A N 1
ATOM 2985 C CA . GLU A 1 392 ? -5.925 33.358 -4.887 1.00 31.50 392 GLU A CA 1
ATOM 2986 C C . GLU A 1 392 ? -7.444 33.297 -4.661 1.00 31.50 392 GLU A C 1
ATOM 2988 O O . GLU A 1 392 ? -8.115 34.331 -4.725 1.00 31.50 392 GLU A O 1
ATOM 2993 N N . ALA A 1 393 ? -7.984 32.124 -4.314 1.00 32.94 393 ALA A N 1
ATOM 2994 C CA . ALA A 1 393 ? -9.394 31.964 -3.957 1.00 32.94 393 ALA A CA 1
ATOM 2995 C C . ALA A 1 393 ? -9.764 32.691 -2.645 1.00 32.94 393 ALA A C 1
ATOM 2997 O O . ALA A 1 393 ? -10.822 33.320 -2.560 1.00 32.94 393 ALA A O 1
ATOM 2998 N N . ASP A 1 394 ? -8.880 32.662 -1.641 1.00 30.70 394 ASP A N 1
ATOM 2999 C CA . ASP A 1 394 ? -9.148 33.210 -0.300 1.00 30.70 394 ASP A CA 1
ATOM 3000 C C . ASP A 1 394 ? -8.931 34.737 -0.182 1.00 30.70 394 ASP A C 1
ATOM 3002 O O . ASP A 1 394 ? -9.412 35.377 0.759 1.00 30.70 394 ASP A O 1
ATOM 3006 N N . SER A 1 395 ? -8.223 35.362 -1.130 1.00 29.42 395 SER A N 1
ATOM 3007 C CA . SER A 1 395 ? -7.719 36.742 -0.986 1.00 29.42 395 SER A CA 1
ATOM 3008 C C . SER A 1 395 ? -8.578 37.850 -1.618 1.00 29.42 395 SER A C 1
ATOM 3010 O O . SER A 1 395 ? -8.285 39.028 -1.409 1.00 29.42 395 SER A O 1
ATOM 3012 N N . LYS A 1 396 ? -9.667 37.529 -2.340 1.00 30.58 396 LYS A N 1
ATOM 3013 C CA . LYS A 1 396 ? -10.492 38.526 -3.072 1.00 30.58 396 LYS A CA 1
ATOM 3014 C C . LYS A 1 396 ? -11.911 38.794 -2.549 1.00 30.58 396 LYS A C 1
ATOM 3016 O O . LYS A 1 396 ? -12.644 39.554 -3.178 1.00 30.58 396 LYS A O 1
ATOM 3021 N N . PHE A 1 397 ? -12.301 38.254 -1.390 1.00 27.41 397 PHE A N 1
ATOM 3022 C CA . PHE A 1 397 ? -13.644 38.469 -0.813 1.00 27.41 397 PHE A CA 1
ATOM 3023 C C . PHE A 1 397 ? -13.665 38.981 0.643 1.00 27.41 397 PHE A C 1
ATOM 3025 O O . PHE A 1 397 ? -14.464 38.528 1.463 1.00 27.41 397 PHE A O 1
ATOM 3032 N N . ARG A 1 398 ? -12.853 40.000 0.972 1.00 27.03 398 ARG A N 1
ATOM 3033 C CA . ARG A 1 398 ? -13.022 40.828 2.189 1.00 27.03 398 ARG A CA 1
ATOM 3034 C C . ARG A 1 398 ? -12.448 42.243 2.007 1.00 27.03 398 ARG A C 1
ATOM 3036 O O . ARG A 1 398 ? -11.300 42.360 1.615 1.00 27.03 398 ARG A O 1
ATOM 3043 N N . GLN A 1 399 ? -13.242 43.255 2.400 1.00 25.77 399 GLN A N 1
ATOM 3044 C CA . GLN A 1 399 ? -12.987 44.717 2.312 1.00 25.77 399 GLN A CA 1
ATOM 3045 C C . GLN A 1 399 ? -13.007 45.238 0.850 1.00 25.77 399 GLN A C 1
ATOM 3047 O O . GLN A 1 399 ? -12.186 44.840 0.043 1.00 25.77 399 GLN A O 1
ATOM 3052 N N . ASP A 1 400 ? -13.977 46.033 0.378 1.00 26.27 400 ASP A N 1
ATOM 3053 C CA . ASP A 1 400 ? -14.630 47.186 1.018 1.00 26.27 400 ASP A CA 1
ATOM 3054 C C . ASP A 1 400 ? -16.104 47.409 0.606 1.00 26.27 400 ASP A C 1
ATOM 3056 O O . ASP A 1 400 ? -16.557 47.010 -0.469 1.00 26.27 400 ASP A O 1
ATOM 3060 N N . ARG A 1 401 ? -16.861 48.107 1.468 1.00 25.64 401 ARG A N 1
ATOM 3061 C CA . ARG A 1 401 ? -18.208 48.642 1.185 1.00 25.64 401 ARG A CA 1
ATOM 3062 C C . ARG A 1 401 ? -18.464 49.937 1.967 1.00 25.64 401 ARG A C 1
ATOM 3064 O O . ARG A 1 401 ? -18.831 49.867 3.134 1.00 25.64 401 ARG A O 1
ATOM 3071 N N . GLU A 1 402 ? -18.425 51.084 1.290 1.00 25.00 402 GLU A N 1
ATOM 3072 C CA . GLU A 1 402 ? -19.130 52.318 1.683 1.00 25.00 402 GLU A CA 1
ATOM 3073 C C . GLU A 1 402 ? -19.557 53.113 0.428 1.00 25.00 402 GLU A C 1
ATOM 3075 O O . GLU A 1 402 ? -18.900 53.024 -0.605 1.00 25.00 402 GLU A O 1
ATOM 3080 N N . GLY A 1 403 ? -20.635 53.912 0.514 1.00 24.36 403 GLY A N 1
ATOM 3081 C CA . GLY A 1 403 ? -20.869 55.038 -0.419 1.00 24.36 403 GLY A CA 1
ATOM 3082 C C . GLY A 1 403 ? -21.941 54.903 -1.523 1.00 24.36 403 GLY A C 1
ATOM 3083 O O . GLY A 1 403 ? -21.628 54.787 -2.699 1.00 24.36 403 GLY A O 1
ATOM 3084 N N . THR A 1 404 ? -23.218 55.040 -1.145 1.00 23.34 404 THR A N 1
ATOM 3085 C CA . THR A 1 404 ? -24.408 55.437 -1.960 1.00 23.34 404 THR A CA 1
ATOM 3086 C C . THR A 1 404 ? -24.221 56.687 -2.865 1.00 23.34 404 THR A C 1
ATOM 3088 O O . THR A 1 404 ? -23.287 57.431 -2.569 1.00 23.34 404 THR A O 1
ATOM 3091 N N . PRO A 1 405 ? -25.126 57.058 -3.830 1.00 29.20 405 PRO A N 1
ATOM 3092 C CA . PRO A 1 405 ? -26.558 56.684 -3.992 1.00 29.20 405 PRO A CA 1
ATOM 3093 C C . PRO A 1 405 ? -27.073 56.371 -5.439 1.00 29.20 405 PRO A C 1
ATOM 3095 O O . PRO A 1 405 ? -26.335 56.458 -6.412 1.00 29.20 405 PRO A O 1
ATOM 3098 N N . GLY A 1 406 ? -28.369 56.021 -5.579 1.00 22.41 406 GLY A N 1
ATOM 3099 C CA . GLY A 1 406 ? -29.081 55.804 -6.870 1.00 22.41 406 GLY A CA 1
ATOM 3100 C C . GLY A 1 406 ? -29.561 57.092 -7.580 1.00 22.41 406 GLY A C 1
ATOM 3101 O O . GLY A 1 406 ? -29.218 58.181 -7.112 1.00 22.41 406 GLY A O 1
ATOM 3102 N N . PRO A 1 407 ? -30.391 57.013 -8.657 1.00 28.11 407 PRO A N 1
ATOM 3103 C CA . PRO A 1 407 ? -31.848 56.820 -8.450 1.00 28.11 407 PRO A CA 1
ATOM 3104 C C . PRO A 1 407 ? -32.691 56.172 -9.604 1.00 28.11 407 PRO A C 1
ATOM 3106 O O . PRO A 1 407 ? -32.204 55.983 -10.708 1.00 28.11 407 PRO A O 1
ATOM 3109 N N . GLN A 1 408 ? -34.004 55.988 -9.331 1.00 22.47 408 GLN A N 1
ATOM 3110 C CA . GLN A 1 408 ? -35.178 55.931 -10.258 1.00 22.47 408 GLN A CA 1
ATOM 3111 C C . GLN A 1 408 ? -35.341 54.693 -11.189 1.00 22.47 408 GLN A C 1
ATOM 3113 O O . GLN A 1 408 ? -34.434 54.318 -11.913 1.00 22.47 408 GLN A O 1
ATOM 3118 N N . HIS A 1 409 ? -36.427 53.902 -11.055 1.00 24.42 409 HIS A N 1
ATOM 3119 C CA . HIS A 1 409 ? -37.768 54.049 -11.694 1.00 24.42 409 HIS A CA 1
ATOM 3120 C C . HIS A 1 409 ? -37.701 53.969 -13.245 1.00 24.42 409 HIS A C 1
ATOM 3122 O O . HIS A 1 409 ? -36.929 54.700 -13.842 1.00 24.42 409 HIS A O 1
ATOM 3128 N N . GLU A 1 410 ? -38.480 53.146 -13.973 1.00 22.67 410 GLU A N 1
ATOM 3129 C CA . GLU A 1 410 ? -39.921 52.867 -13.810 1.00 22.67 410 GLU A CA 1
ATOM 3130 C C . GLU A 1 410 ? -40.453 51.686 -14.690 1.00 22.67 410 GLU A C 1
ATOM 3132 O O . GLU A 1 410 ? -39.888 51.427 -15.743 1.00 22.67 410 GLU A O 1
ATOM 3137 N N . ASN A 1 411 ? -41.615 51.097 -14.323 1.00 23.52 411 ASN A N 1
ATOM 3138 C CA . ASN A 1 411 ? -42.679 50.509 -15.199 1.00 23.52 411 ASN A CA 1
ATOM 3139 C C . ASN A 1 411 ? -42.394 49.245 -16.091 1.00 23.52 411 ASN A C 1
ATOM 3141 O O . ASN A 1 411 ? -41.500 49.253 -16.920 1.00 23.52 411 ASN A O 1
ATOM 3145 N N . LYS A 1 412 ? -43.087 48.087 -15.899 1.00 22.19 412 LYS A N 1
ATOM 3146 C CA . LYS A 1 412 ? -44.443 47.649 -16.413 1.00 22.19 412 LYS A CA 1
ATOM 3147 C C . LYS A 1 412 ? -44.416 47.141 -17.889 1.00 22.19 412 LYS A C 1
ATOM 3149 O O . LYS A 1 412 ? -43.688 47.736 -18.661 1.00 22.19 412 LYS A O 1
ATOM 3154 N N . VAL A 1 413 ? -45.143 46.134 -18.430 1.00 22.98 413 VAL A N 1
ATOM 3155 C CA . VAL A 1 413 ? -46.329 45.238 -18.168 1.00 22.98 413 VAL A CA 1
ATOM 3156 C C . VAL A 1 413 ? -46.032 43.905 -18.942 1.00 22.98 413 VAL A C 1
ATOM 3158 O O . VAL A 1 413 ? -45.414 44.016 -19.991 1.00 22.98 413 VAL A O 1
ATOM 3161 N N . HIS A 1 414 ? -46.213 42.639 -18.512 1.00 23.06 414 HIS A N 1
ATOM 3162 C CA . HIS A 1 414 ? -47.375 41.780 -18.133 1.00 23.06 414 HIS A CA 1
ATOM 3163 C C . HIS A 1 414 ? -48.293 41.241 -19.280 1.00 23.06 414 HIS A C 1
ATOM 3165 O O . HIS A 1 414 ? -48.392 41.883 -20.320 1.00 23.06 414 HIS A O 1
ATOM 3171 N N . VAL A 1 415 ? -49.019 40.123 -18.999 1.00 24.50 415 VAL A N 1
ATOM 3172 C CA . VAL A 1 415 ? -50.010 39.351 -19.833 1.00 24.50 415 VAL A CA 1
ATOM 3173 C C . VAL A 1 415 ? -49.367 38.458 -20.938 1.00 24.50 415 VAL A C 1
ATOM 3175 O O . VAL A 1 415 ? -48.337 38.865 -21.459 1.00 24.50 415 VAL A O 1
ATOM 3178 N N . THR A 1 416 ? -49.785 37.229 -21.339 1.00 22.73 416 THR A N 1
ATOM 3179 C CA . THR A 1 416 ? -50.917 36.252 -21.104 1.00 22.73 416 THR A CA 1
ATOM 3180 C C . THR A 1 416 ? -50.327 34.809 -20.974 1.00 22.73 416 THR A C 1
ATOM 3182 O O . THR A 1 416 ? -49.258 34.576 -21.524 1.00 22.73 416 THR A O 1
ATOM 3185 N N . GLU A 1 417 ? -50.806 33.861 -20.145 1.00 23.09 417 GLU A N 1
ATOM 3186 C CA . GLU A 1 417 ? -51.921 32.859 -20.268 1.00 23.09 417 GLU A CA 1
ATOM 3187 C C . GLU A 1 417 ? -51.709 31.713 -21.309 1.00 23.09 417 GLU A C 1
ATOM 3189 O O . GLU A 1 417 ? -51.549 32.017 -22.484 1.00 23.09 417 GLU A O 1
ATOM 3194 N N . SER A 1 418 ? -51.573 30.402 -20.982 1.00 21.77 418 SER A N 1
ATOM 3195 C CA . SER A 1 418 ? -52.401 29.415 -20.198 1.00 21.77 418 SER A CA 1
ATOM 3196 C C . SER A 1 418 ? -53.451 28.656 -21.064 1.00 21.77 418 SER A C 1
ATOM 3198 O O . SER A 1 418 ? -53.768 29.183 -22.128 1.00 21.77 418 SER A O 1
ATOM 3200 N N . PRO A 1 419 ? -54.074 27.497 -20.675 1.00 34.66 419 PRO A N 1
ATOM 3201 C CA . PRO A 1 419 ? -53.881 26.574 -19.521 1.00 34.66 419 PRO A CA 1
ATOM 3202 C C . PRO A 1 419 ? -53.966 25.030 -19.809 1.00 34.66 419 PRO A C 1
ATOM 3204 O O . PRO A 1 419 ? -54.500 24.593 -20.825 1.00 34.66 419 PRO A O 1
ATOM 3207 N N . SER A 1 420 ? -53.579 24.186 -18.832 1.00 24.86 420 SER A N 1
ATOM 3208 C CA . SER A 1 420 ? -54.312 22.986 -18.298 1.00 24.86 420 SER A CA 1
ATOM 3209 C C . SER A 1 420 ? -53.414 22.264 -17.260 1.00 24.86 420 SER A C 1
ATOM 3211 O O . SER A 1 420 ? -52.276 21.956 -17.584 1.00 24.86 420 SER A O 1
ATOM 3213 N N . SER A 1 421 ? -53.689 22.159 -15.945 1.00 24.84 421 SER A N 1
ATOM 3214 C CA . SER A 1 421 ? -54.833 21.611 -15.164 1.00 24.84 421 SER A CA 1
ATOM 3215 C C . SER A 1 421 ? -54.913 20.065 -15.235 1.00 24.84 421 SER A C 1
ATOM 3217 O O . SER A 1 421 ? -54.758 19.516 -16.316 1.00 24.84 421 SER A O 1
ATOM 3219 N N . VAL A 1 422 ? -55.085 19.259 -14.165 1.00 25.41 422 VAL A N 1
ATOM 3220 C CA . VAL A 1 422 ? -55.662 19.387 -12.792 1.00 25.41 422 VAL A CA 1
ATOM 3221 C C . VAL A 1 422 ? -54.891 18.408 -11.853 1.00 25.41 422 VAL A C 1
ATOM 3223 O O . VAL A 1 422 ? -54.687 17.267 -12.244 1.00 25.41 422 VAL A O 1
ATOM 3226 N N . GLN A 1 423 ? -54.209 18.826 -10.771 1.00 22.44 423 GLN A N 1
ATOM 3227 C CA . GLN A 1 423 ? -54.622 18.928 -9.340 1.00 22.44 423 GLN A CA 1
ATOM 3228 C C . GLN A 1 423 ? -55.190 17.679 -8.615 1.00 22.44 423 GLN A C 1
ATOM 3230 O O . GLN A 1 423 ? -56.212 17.151 -9.023 1.00 22.44 423 GLN A O 1
ATOM 3235 N N . THR A 1 424 ? -54.620 17.375 -7.435 1.00 23.16 424 THR A N 1
ATOM 3236 C CA . THR A 1 424 ? -55.287 17.206 -6.108 1.00 23.16 424 THR A CA 1
ATOM 3237 C C . THR A 1 424 ? -54.189 17.331 -5.034 1.00 23.16 424 THR A C 1
ATOM 3239 O O . THR A 1 424 ? -53.238 16.561 -5.072 1.00 23.16 424 THR A O 1
ATOM 3242 N N . GLU A 1 425 ? -54.094 18.433 -4.280 1.00 23.67 425 GLU A N 1
ATOM 3243 C CA . GLU A 1 425 ? -54.730 18.676 -2.959 1.00 23.67 425 GLU A CA 1
ATOM 3244 C C . GLU A 1 425 ? -54.060 17.926 -1.783 1.00 23.67 425 GLU A C 1
ATOM 3246 O O . GLU A 1 425 ? -53.756 16.751 -1.913 1.00 23.67 425 GLU A O 1
ATOM 3251 N N . LYS A 1 426 ? -53.885 18.448 -0.558 1.00 24.81 426 LYS A N 1
ATOM 3252 C CA . LYS A 1 426 ? -53.841 19.789 0.078 1.00 24.81 426 LYS A CA 1
ATOM 3253 C C . LYS A 1 426 ? -53.981 19.538 1.594 1.00 24.81 426 LYS A C 1
ATOM 3255 O O . LYS A 1 426 ? -54.919 18.845 1.967 1.00 24.81 426 LYS A O 1
ATOM 3260 N N . SER A 1 427 ? -53.191 20.194 2.447 1.00 23.31 427 SER A N 1
ATOM 3261 C CA . SER A 1 427 ? -53.703 20.862 3.667 1.00 23.31 427 SER A CA 1
ATOM 3262 C C . SER A 1 427 ? -52.581 21.577 4.424 1.00 23.31 427 SER A C 1
ATOM 3264 O O . SER A 1 427 ? -51.619 20.943 4.851 1.00 23.31 427 SER A O 1
ATOM 3266 N N . ASP A 1 428 ? -52.736 22.887 4.592 1.00 23.78 428 ASP A N 1
ATOM 3267 C CA . ASP A 1 428 ? -51.797 23.793 5.258 1.00 23.78 428 ASP A CA 1
ATOM 3268 C C . ASP A 1 428 ? -51.946 23.850 6.794 1.00 23.78 428 ASP A C 1
ATOM 3270 O O . ASP A 1 428 ? -52.944 23.393 7.351 1.00 23.78 428 ASP A O 1
ATOM 3274 N N . ALA A 1 429 ? -51.009 24.607 7.391 1.00 24.12 429 ALA A N 1
ATOM 3275 C CA . ALA A 1 429 ? -51.096 25.408 8.626 1.00 24.12 429 ALA A CA 1
ATOM 3276 C C . ALA A 1 429 ? -50.502 24.812 9.918 1.00 24.12 429 ALA A C 1
ATOM 3278 O O . ALA A 1 429 ? -50.610 23.618 10.162 1.00 24.12 429 ALA A O 1
ATOM 3279 N N . ALA A 1 430 ? -49.942 25.603 10.845 1.00 23.64 430 ALA A N 1
ATOM 3280 C CA . ALA A 1 430 ? -49.307 26.944 10.842 1.00 23.64 430 ALA A CA 1
ATOM 3281 C C . ALA A 1 430 ? -48.766 27.199 12.278 1.00 23.64 430 ALA A C 1
ATOM 3283 O O . ALA A 1 430 ? -49.175 26.476 13.176 1.00 23.64 430 ALA A O 1
ATOM 3284 N N . GLU A 1 431 ? -47.960 28.259 12.489 1.00 23.25 431 GLU A N 1
ATOM 3285 C CA . GLU A 1 431 ? -47.336 28.736 13.763 1.00 23.25 431 GLU A CA 1
ATOM 3286 C C . GLU A 1 431 ? -45.862 28.311 13.972 1.00 23.25 431 GLU A C 1
ATOM 3288 O O . GLU A 1 431 ? -45.474 27.208 13.616 1.00 23.25 431 GLU A O 1
ATOM 3293 N N . SER A 1 432 ? -44.953 29.138 14.515 1.00 21.00 432 SER A N 1
ATOM 3294 C CA . SER A 1 432 ? -44.982 30.595 14.757 1.00 21.00 432 SER A CA 1
ATOM 3295 C C . SER A 1 432 ? -43.561 31.185 14.834 1.00 21.00 432 SER A C 1
ATOM 3297 O O . SER A 1 432 ? -42.591 30.479 15.078 1.00 21.00 432 SER A O 1
ATOM 3299 N N . GLN A 1 433 ? -43.477 32.504 14.654 1.00 25.00 433 GLN A N 1
ATOM 3300 C CA . GLN A 1 433 ? -42.329 33.409 14.826 1.00 25.00 433 GLN A CA 1
ATOM 3301 C C . GLN A 1 433 ? -41.225 33.004 15.834 1.00 25.00 433 GLN A C 1
ATOM 3303 O O . GLN A 1 433 ? -41.503 32.750 17.002 1.00 25.00 433 GLN A O 1
ATOM 3308 N N . SER A 1 434 ? -39.958 33.219 15.458 1.00 22.64 434 SER A N 1
ATOM 3309 C CA . SER A 1 434 ? -39.109 34.266 16.076 1.00 22.64 434 SER A CA 1
ATOM 3310 C C . SER A 1 434 ? -37.731 34.375 15.398 1.00 22.64 434 SER A C 1
ATOM 3312 O O . SER A 1 434 ? -37.226 33.420 14.814 1.00 22.64 434 SER A O 1
ATOM 3314 N N . LYS A 1 435 ? -37.135 35.576 15.429 1.00 28.80 435 LYS A N 1
ATOM 3315 C CA . LYS A 1 435 ? -35.734 35.819 15.046 1.00 28.80 435 LYS A CA 1
ATOM 3316 C C . LYS A 1 435 ? -34.901 35.972 16.315 1.00 28.80 435 LYS A C 1
ATOM 3318 O O . LYS A 1 435 ? -35.166 36.896 17.077 1.00 28.80 435 LYS A O 1
ATOM 3323 N N . GLU A 1 436 ? -33.840 35.187 16.446 1.00 24.11 436 GLU A N 1
ATOM 3324 C CA . GLU A 1 436 ? -32.684 35.518 17.288 1.00 24.11 436 GLU A CA 1
ATOM 3325 C C . GLU A 1 436 ? -31.384 35.461 16.460 1.00 24.11 436 GLU A C 1
ATOM 3327 O O . GLU A 1 436 ? -31.382 34.894 15.360 1.00 24.11 436 GLU A O 1
ATOM 3332 N N . PRO A 1 437 ? -30.306 36.147 16.888 1.00 26.58 437 PRO A N 1
ATOM 3333 C CA . PRO A 1 437 ? -29.198 36.491 16.005 1.00 26.58 437 PRO A CA 1
ATOM 3334 C C . PRO A 1 437 ? -28.187 35.350 15.845 1.00 26.58 437 PRO A C 1
ATOM 3336 O O . PRO A 1 437 ? -27.811 34.691 16.812 1.00 26.58 437 PRO A O 1
ATOM 3339 N N . GLN A 1 438 ? -27.676 35.169 14.623 1.00 26.23 438 GLN A N 1
ATOM 3340 C CA . GLN A 1 438 ? -26.610 34.207 14.342 1.00 26.23 438 GLN A CA 1
ATOM 3341 C C . GLN A 1 438 ? -25.304 34.607 15.043 1.00 26.23 438 GLN A C 1
ATOM 3343 O O . GLN A 1 438 ? -24.596 35.513 14.604 1.00 26.23 438 GLN A O 1
ATOM 3348 N N . ALA A 1 439 ? -24.964 33.884 16.109 1.00 27.59 439 ALA A N 1
ATOM 3349 C CA . ALA A 1 439 ? -23.607 33.835 16.632 1.00 27.59 439 ALA A CA 1
ATOM 3350 C C . ALA A 1 439 ? -22.676 33.093 15.651 1.00 27.59 439 ALA A C 1
ATOM 3352 O O . ALA A 1 439 ? -23.115 32.188 14.944 1.00 27.59 439 ALA A O 1
ATOM 3353 N N . ASN A 1 440 ? -21.400 33.495 15.637 1.00 28.88 440 ASN A N 1
ATOM 3354 C CA . ASN A 1 440 ? -20.276 32.967 14.849 1.00 28.88 440 ASN A CA 1
ATOM 3355 C C . ASN A 1 440 ? -20.491 31.601 14.166 1.00 28.88 440 ASN A C 1
ATOM 3357 O O . ASN A 1 440 ? -20.592 30.569 14.836 1.00 28.88 440 ASN A O 1
ATOM 3361 N N . LYS A 1 441 ? -20.412 31.582 12.825 1.00 29.45 441 LYS A N 1
ATOM 3362 C CA . LYS A 1 441 ? -20.223 30.342 12.059 1.00 29.45 441 LYS A CA 1
ATOM 3363 C C . LYS A 1 441 ? -18.984 29.601 12.583 1.00 29.45 441 LYS A C 1
ATOM 3365 O O . LYS A 1 441 ? -17.880 30.144 12.560 1.00 29.45 441 LYS A O 1
ATOM 3370 N N . LYS A 1 442 ? -19.183 28.363 13.042 1.00 27.12 442 LYS A N 1
ATOM 3371 C CA . LYS A 1 442 ? -18.104 27.388 13.264 1.00 27.12 442 LYS A CA 1
ATOM 3372 C C . LYS A 1 442 ? -17.423 27.053 11.923 1.00 27.12 442 LYS A C 1
ATOM 3374 O O . LYS A 1 442 ? -18.090 27.177 10.894 1.00 27.12 442 LYS A O 1
ATOM 3379 N N . PRO A 1 443 ? -16.151 26.610 11.922 1.00 30.84 443 PRO A N 1
ATOM 3380 C CA . PRO A 1 443 ? -15.537 26.039 10.725 1.00 30.84 443 PRO A CA 1
ATOM 3381 C C . PRO A 1 443 ? -16.360 24.843 10.230 1.00 30.84 443 PRO A C 1
ATOM 3383 O O . PRO A 1 443 ? -16.920 24.095 11.038 1.00 30.84 443 PRO A O 1
ATOM 3386 N N . GLU A 1 444 ? -16.452 24.687 8.911 1.00 32.75 444 GLU A N 1
ATOM 3387 C CA . GLU A 1 444 ? -17.189 23.588 8.289 1.00 32.75 444 GLU A CA 1
ATOM 3388 C C . GLU A 1 444 ? -16.520 22.252 8.629 1.00 32.75 444 GLU A C 1
ATOM 3390 O O . GLU A 1 444 ? -15.302 22.096 8.542 1.00 32.75 444 GLU A O 1
ATOM 3395 N N . ALA A 1 445 ? -17.320 21.294 9.099 1.00 37.53 445 ALA A N 1
ATOM 3396 C CA . ALA A 1 445 ? -16.820 19.979 9.463 1.00 37.53 445 ALA A CA 1
ATOM 3397 C C . ALA A 1 445 ? -16.582 19.149 8.196 1.00 37.53 445 ALA A C 1
ATOM 3399 O O . ALA A 1 445 ? -17.467 19.054 7.346 1.00 37.53 445 ALA A O 1
ATOM 3400 N N . SER A 1 446 ? -15.415 18.508 8.108 1.00 48.72 446 SER A N 1
ATOM 3401 C CA . SER A 1 446 ? -15.109 17.514 7.076 1.00 48.72 446 SER A CA 1
ATOM 3402 C C . SER A 1 446 ? -16.204 16.446 7.001 1.00 48.72 446 SER A C 1
ATOM 3404 O O . SER A 1 446 ? -16.695 15.992 8.039 1.00 48.72 446 SER A O 1
ATOM 3406 N N . ALA A 1 447 ? -16.562 16.025 5.785 1.00 51.25 447 ALA A N 1
ATOM 3407 C CA . ALA A 1 447 ? -17.619 15.041 5.568 1.00 51.25 447 ALA A CA 1
ATOM 3408 C C . ALA A 1 447 ? -17.363 13.733 6.358 1.00 51.25 447 ALA A C 1
ATOM 3410 O O . ALA A 1 447 ? -16.213 13.287 6.431 1.00 51.25 447 ALA A O 1
ATOM 3411 N N . PRO A 1 448 ? -18.401 13.094 6.939 1.00 62.56 448 PRO A N 1
ATOM 3412 C CA . PRO A 1 448 ? -18.225 11.870 7.719 1.00 62.56 448 PRO A CA 1
ATOM 3413 C C . PRO A 1 448 ? -17.619 10.734 6.880 1.00 62.56 448 PRO A C 1
ATOM 3415 O O . PRO A 1 448 ? -18.131 10.404 5.811 1.00 62.56 448 PRO A O 1
ATOM 3418 N N . GLN A 1 449 ? -16.526 10.140 7.367 1.00 77.75 449 GLN A N 1
ATOM 3419 C CA . GLN A 1 449 ? -15.775 9.096 6.668 1.00 77.75 449 GLN A CA 1
ATOM 3420 C C . GLN A 1 449 ? -16.070 7.707 7.249 1.00 77.75 449 GLN A C 1
ATOM 3422 O O . GLN A 1 449 ? -15.991 7.506 8.459 1.00 77.75 449 GLN A O 1
ATOM 3427 N N . THR A 1 450 ? -16.335 6.733 6.376 1.00 79.12 450 THR A N 1
ATOM 3428 C CA . THR A 1 450 ? -16.625 5.337 6.751 1.00 79.12 450 THR A CA 1
ATOM 3429 C C . THR A 1 450 ? -15.518 4.354 6.364 1.00 79.12 450 THR A C 1
ATOM 3431 O O . THR A 1 450 ? -15.469 3.254 6.910 1.00 79.12 450 THR A O 1
ATOM 3434 N N . ASN A 1 451 ? -14.604 4.721 5.458 1.00 83.00 451 ASN A N 1
ATOM 3435 C CA . ASN A 1 451 ? -13.480 3.868 5.071 1.00 83.00 451 ASN A CA 1
ATOM 3436 C C . ASN A 1 451 ? -12.434 3.790 6.211 1.00 83.00 451 ASN A C 1
ATOM 3438 O O . ASN A 1 451 ? -11.885 4.830 6.582 1.00 83.00 451 ASN A O 1
ATOM 3442 N N . PRO A 1 452 ? -12.094 2.591 6.734 1.00 80.88 452 PRO A N 1
ATOM 3443 C CA . PRO A 1 452 ? -11.153 2.444 7.848 1.00 80.88 452 PRO A CA 1
ATOM 3444 C C . PRO A 1 452 ? -9.740 2.981 7.598 1.00 80.88 452 PRO A C 1
ATOM 3446 O O . PRO A 1 452 ? -9.111 3.422 8.553 1.00 80.88 452 PRO A O 1
ATOM 3449 N N . GLY A 1 453 ? -9.248 2.944 6.353 1.00 74.62 453 GLY A N 1
ATOM 3450 C CA . GLY A 1 453 ? -7.942 3.501 5.987 1.00 74.62 453 GLY A CA 1
ATOM 3451 C C . GLY A 1 453 ? -7.965 5.024 6.034 1.00 74.62 453 GLY A C 1
ATOM 3452 O O . GLY A 1 453 ? -7.217 5.621 6.793 1.00 74.62 453 GLY A O 1
ATOM 3453 N N . ARG A 1 454 ? -8.945 5.650 5.369 1.00 79.69 454 ARG A N 1
ATOM 3454 C CA . ARG A 1 454 ? -9.108 7.114 5.423 1.00 79.69 454 ARG A CA 1
ATOM 3455 C C . ARG A 1 454 ? -9.412 7.643 6.828 1.00 79.69 454 ARG A C 1
ATOM 3457 O O . ARG A 1 454 ? -9.089 8.784 7.125 1.00 79.69 454 ARG A O 1
ATOM 3464 N N . LEU A 1 455 ? -10.040 6.845 7.694 1.00 86.38 455 LEU A N 1
ATOM 3465 C CA . LEU A 1 455 ? -10.177 7.171 9.119 1.00 86.38 455 LEU A CA 1
ATOM 3466 C C . LEU A 1 455 ? -8.824 7.159 9.849 1.00 86.38 455 LEU A C 1
ATOM 3468 O O . LEU A 1 455 ? -8.604 7.986 10.724 1.00 86.38 455 LEU A O 1
ATOM 3472 N N . GLU A 1 456 ? -7.923 6.245 9.499 1.00 87.81 456 GLU A N 1
ATOM 3473 C CA . GLU A 1 456 ? -6.562 6.180 10.042 1.00 87.81 456 GLU A CA 1
ATOM 3474 C C . GLU A 1 456 ? -5.716 7.371 9.550 1.00 87.81 456 GLU A C 1
ATOM 3476 O O . GLU A 1 456 ? -5.080 8.037 10.367 1.00 87.81 456 GLU A O 1
ATOM 3481 N N . ASP A 1 457 ? -5.820 7.725 8.264 1.00 83.75 457 ASP A N 1
ATOM 3482 C CA . ASP A 1 457 ? -5.167 8.898 7.660 1.00 83.75 457 ASP A CA 1
ATOM 3483 C C . ASP A 1 457 ? -5.650 10.216 8.300 1.00 83.75 457 ASP A C 1
ATOM 3485 O O . ASP A 1 457 ? -4.853 10.993 8.827 1.00 83.75 457 ASP A O 1
ATOM 3489 N N . LEU A 1 458 ? -6.970 10.432 8.376 1.00 88.69 458 LEU A N 1
ATOM 3490 C CA . LEU A 1 458 ? -7.551 11.610 9.033 1.00 88.69 458 LEU A CA 1
ATOM 3491 C C . LEU A 1 458 ? -7.205 11.668 10.530 1.00 88.69 458 LEU A C 1
ATOM 3493 O O . LEU A 1 458 ? -7.046 12.752 11.090 1.00 88.69 458 LEU A O 1
ATOM 3497 N N . ALA A 1 459 ? -7.075 10.527 11.212 1.00 89.62 459 ALA A N 1
ATOM 3498 C CA . ALA A 1 459 ? -6.627 10.512 12.601 1.00 89.62 459 ALA A CA 1
ATOM 3499 C C . ALA A 1 459 ? -5.143 10.895 12.731 1.00 89.62 459 ALA A C 1
ATOM 3501 O O . ALA A 1 459 ? -4.794 11.591 13.685 1.00 89.62 459 ALA A O 1
ATOM 3502 N N . LYS A 1 460 ? -4.291 10.507 11.773 1.00 89.62 460 LYS A N 1
ATOM 3503 C CA . LYS A 1 460 ? -2.883 10.927 11.687 1.00 89.62 460 LYS A CA 1
ATOM 3504 C C . LYS A 1 460 ? -2.744 12.437 11.486 1.00 89.62 460 LYS A C 1
ATOM 3506 O O . LYS A 1 460 ? -1.895 13.046 12.124 1.00 89.62 460 LYS A O 1
ATOM 3511 N N . GLU A 1 461 ? -3.600 13.044 10.664 1.00 89.88 461 GLU A N 1
ATOM 3512 C CA . GLU A 1 461 ? -3.644 14.502 10.460 1.00 89.88 461 GLU A CA 1
ATOM 3513 C C . GLU A 1 461 ? -4.119 15.282 11.698 1.00 89.88 461 GLU A C 1
ATOM 3515 O O . GLU A 1 461 ? -3.684 16.410 11.932 1.00 89.88 461 GLU A O 1
ATOM 3520 N N . LYS A 1 462 ? -5.059 14.724 12.476 1.00 91.25 462 LYS A N 1
ATOM 3521 C CA . LYS A 1 462 ? -5.666 15.412 13.633 1.00 91.25 462 LYS A CA 1
ATOM 3522 C C . LYS A 1 462 ? -4.904 15.221 14.941 1.00 91.25 462 LYS A C 1
ATOM 3524 O O . LYS A 1 462 ? -5.002 16.076 15.821 1.00 91.25 462 LYS A O 1
ATOM 3529 N N . LEU A 1 463 ? -4.182 14.114 15.100 1.00 90.94 463 LEU A N 1
ATOM 3530 C CA . LEU A 1 463 ? -3.417 13.833 16.310 1.00 90.94 463 LEU A CA 1
ATOM 3531 C C . LEU A 1 463 ? -2.068 14.557 16.304 1.00 90.94 463 LEU A C 1
ATOM 3533 O O . LEU A 1 463 ? -1.331 14.539 15.325 1.00 90.94 463 LEU A O 1
ATOM 3537 N N . GLY A 1 464 ? -1.690 15.113 17.457 1.00 87.06 464 GLY A N 1
ATOM 3538 C CA . GLY A 1 464 ? -0.292 15.469 17.699 1.00 87.06 464 GLY A CA 1
ATOM 3539 C C . GLY A 1 464 ? 0.594 14.219 17.674 1.00 87.06 464 GLY A C 1
ATOM 3540 O O . GLY A 1 464 ? 0.135 13.127 18.008 1.00 87.06 464 GLY A O 1
ATOM 3541 N N . GLN A 1 465 ? 1.874 14.383 17.331 1.00 85.00 465 GLN A N 1
ATOM 3542 C CA . GLN A 1 465 ? 2.835 13.294 17.105 1.00 85.00 465 GLN A CA 1
ATOM 3543 C C . GLN A 1 465 ? 2.798 12.179 18.173 1.00 85.00 465 GLN A C 1
ATOM 3545 O O . GLN A 1 465 ? 2.674 11.007 17.828 1.00 85.00 465 GLN A O 1
ATOM 3550 N N . GLY A 1 466 ? 2.821 12.527 19.466 1.00 83.06 466 GLY A N 1
ATOM 3551 C CA . GLY A 1 466 ? 2.734 11.541 20.554 1.00 83.06 466 GLY A CA 1
ATOM 3552 C C . GLY A 1 466 ? 1.381 10.818 20.646 1.00 83.06 466 GLY A C 1
ATOM 3553 O O . GLY A 1 466 ? 1.329 9.621 20.928 1.00 83.06 466 GLY A O 1
ATOM 3554 N N . GLY A 1 467 ? 0.278 11.505 20.333 1.00 87.50 467 GLY A N 1
ATOM 3555 C CA . GLY A 1 467 ? -1.051 10.893 20.238 1.00 87.50 467 GLY A CA 1
ATOM 3556 C C . GLY A 1 467 ? -1.159 9.926 19.059 1.00 87.50 467 GLY A C 1
ATOM 3557 O O . GLY A 1 467 ? -1.702 8.832 19.218 1.00 87.50 467 GLY A O 1
ATOM 3558 N N . TRP A 1 468 ? -0.584 10.289 17.905 1.00 91.62 468 TRP A N 1
ATOM 3559 C CA . TRP A 1 468 ? -0.491 9.403 16.745 1.00 91.62 468 TRP A CA 1
ATOM 3560 C C . TRP A 1 468 ? 0.325 8.155 17.077 1.00 91.62 468 TRP A C 1
ATOM 3562 O O . TRP A 1 468 ? -0.211 7.053 16.984 1.00 91.62 468 TRP A O 1
ATOM 3572 N N . PHE A 1 469 ? 1.575 8.317 17.525 1.00 88.06 469 PHE A N 1
ATOM 3573 C CA . PHE A 1 469 ? 2.450 7.187 17.840 1.00 88.06 469 PHE A CA 1
ATOM 3574 C C . PHE A 1 469 ? 1.850 6.275 18.907 1.00 88.06 469 PHE A C 1
ATOM 3576 O O . PHE A 1 469 ? 1.870 5.058 18.729 1.00 88.06 469 PHE A O 1
ATOM 3583 N N . TYR A 1 470 ? 1.215 6.812 19.952 1.00 85.44 470 TYR A N 1
ATOM 3584 C CA . TYR A 1 470 ? 0.595 5.959 20.965 1.00 85.44 470 TYR A CA 1
ATOM 3585 C C . TYR A 1 470 ? -0.585 5.140 20.403 1.00 85.44 470 TYR A C 1
ATOM 3587 O O . TYR A 1 470 ? -0.765 3.985 20.801 1.00 85.44 470 TYR A O 1
ATOM 3595 N N . ALA A 1 471 ? -1.359 5.674 19.448 1.00 88.00 471 ALA A N 1
ATOM 3596 C CA . ALA A 1 471 ? -2.462 4.956 18.797 1.00 88.00 471 ALA A CA 1
ATOM 3597 C C . ALA A 1 471 ? -1.994 3.923 17.751 1.00 88.00 471 ALA A C 1
ATOM 3599 O O . ALA A 1 471 ? -2.501 2.792 17.704 1.00 88.00 471 ALA A O 1
ATOM 3600 N N . SER A 1 472 ? -1.040 4.303 16.899 1.00 87.69 472 SER A N 1
ATOM 3601 C CA . SER A 1 472 ? -0.575 3.497 15.767 1.00 87.69 472 SER A CA 1
ATOM 3602 C C . SER A 1 472 ? 0.429 2.420 16.187 1.00 87.69 472 SER A C 1
ATOM 3604 O O . SER A 1 472 ? 0.270 1.280 15.745 1.00 87.69 472 SER A O 1
ATOM 3606 N N . SER A 1 473 ? 1.347 2.718 17.123 1.00 86.75 473 SER A N 1
ATOM 3607 C CA . SER A 1 473 ? 2.461 1.846 17.547 1.00 86.75 473 SER A CA 1
ATOM 3608 C C . SER A 1 473 ? 2.087 0.379 17.738 1.00 86.75 473 SER A C 1
ATOM 3610 O O . SER A 1 473 ? 1.052 0.048 18.330 1.00 86.75 473 SER A O 1
ATOM 3612 N N . ASN A 1 474 ? 3.002 -0.498 17.332 1.00 91.50 474 ASN A N 1
ATOM 3613 C CA . ASN A 1 474 ? 2.986 -1.941 17.564 1.00 91.50 474 ASN A CA 1
ATOM 3614 C C . ASN A 1 474 ? 4.296 -2.377 18.225 1.00 91.50 474 ASN A C 1
ATOM 3616 O O . ASN A 1 474 ? 5.250 -1.603 18.288 1.00 91.50 474 ASN A O 1
ATOM 3620 N N . ALA A 1 475 ? 4.343 -3.614 18.714 1.00 90.44 475 ALA A N 1
ATOM 3621 C CA . ALA A 1 475 ? 5.591 -4.204 19.167 1.00 90.44 475 ALA A CA 1
ATOM 3622 C C . ALA A 1 475 ? 6.507 -4.539 17.975 1.00 90.44 475 ALA A C 1
ATOM 3624 O O . ALA A 1 475 ? 6.023 -4.940 16.914 1.00 90.44 475 ALA A O 1
ATOM 3625 N N . GLY A 1 476 ? 7.820 -4.423 18.185 1.00 89.19 476 GLY A N 1
ATOM 3626 C CA . GLY A 1 476 ? 8.862 -4.838 17.245 1.00 89.19 476 GLY A CA 1
ATOM 3627 C C . GLY A 1 476 ? 8.695 -4.237 15.849 1.00 89.19 476 GLY A C 1
ATOM 3628 O O . GLY A 1 476 ? 8.440 -3.045 15.700 1.00 89.19 476 GLY A O 1
ATOM 3629 N N . GLN A 1 477 ? 8.807 -5.091 14.835 1.00 81.81 477 GLN A N 1
ATOM 3630 C CA . GLN A 1 477 ? 8.685 -4.746 13.416 1.00 81.81 477 GLN A CA 1
ATOM 3631 C C . GLN A 1 477 ? 7.223 -4.806 12.927 1.00 81.81 477 GLN A C 1
ATOM 3633 O O . GLN A 1 477 ? 6.950 -4.914 11.737 1.00 81.81 477 GLN A O 1
ATOM 3638 N N . SER A 1 478 ? 6.247 -4.753 13.842 1.00 80.12 478 SER A N 1
ATOM 3639 C CA . SER A 1 478 ? 4.810 -4.865 13.548 1.00 80.12 478 SER A CA 1
ATOM 3640 C C . SER A 1 478 ? 4.360 -6.189 12.902 1.00 80.12 478 SER A C 1
ATOM 3642 O O . SER A 1 478 ? 3.206 -6.277 12.469 1.00 80.12 478 SER A O 1
ATOM 3644 N N . HIS A 1 479 ? 5.179 -7.248 12.875 1.00 74.25 479 HIS A N 1
ATOM 3645 C CA . HIS A 1 479 ? 4.817 -8.525 12.242 1.00 74.25 479 HIS A CA 1
ATOM 3646 C C . HIS A 1 479 ? 3.509 -9.109 12.798 1.00 74.25 479 HIS A C 1
ATOM 3648 O O . HIS A 1 479 ? 2.634 -9.516 12.036 1.00 74.25 479 HIS A O 1
ATOM 3654 N N . THR A 1 480 ? 3.311 -9.065 14.116 1.00 81.56 480 THR A N 1
ATOM 3655 C CA . THR A 1 480 ? 2.088 -9.562 14.779 1.00 81.56 480 THR A CA 1
ATOM 3656 C C . THR A 1 480 ? 0.857 -8.726 14.418 1.00 81.56 480 THR A C 1
ATOM 3658 O O . THR A 1 480 ? -0.248 -9.257 14.276 1.00 81.56 480 THR A O 1
ATOM 3661 N N . HIS A 1 481 ? 1.018 -7.412 14.219 1.00 83.56 481 HIS A N 1
ATOM 3662 C CA . HIS A 1 481 ? -0.065 -6.561 13.715 1.00 83.56 481 HIS A CA 1
ATOM 3663 C C . HIS A 1 481 ? -0.464 -6.977 12.297 1.00 83.56 481 HIS A C 1
ATOM 3665 O O . HIS A 1 481 ? -1.652 -7.144 12.005 1.00 83.56 481 HIS A O 1
ATOM 3671 N N . THR A 1 482 ? 0.525 -7.171 11.427 1.00 76.12 482 THR A N 1
ATOM 3672 C CA . THR A 1 482 ? 0.318 -7.600 10.044 1.00 76.12 482 THR A CA 1
ATOM 3673 C C . THR A 1 482 ? -0.337 -8.982 9.990 1.00 76.12 482 THR A C 1
ATOM 3675 O O . THR A 1 482 ? -1.354 -9.142 9.313 1.00 76.12 482 THR A O 1
ATOM 3678 N N . ALA A 1 483 ? 0.135 -9.942 10.789 1.00 78.19 483 ALA A N 1
ATOM 3679 C CA . ALA A 1 483 ? -0.451 -11.277 10.914 1.00 78.19 483 ALA A CA 1
ATOM 3680 C C . ALA A 1 483 ? -1.926 -11.230 11.365 1.00 78.19 483 ALA A C 1
ATOM 3682 O O . ALA A 1 483 ? -2.777 -11.887 10.762 1.00 78.19 483 ALA A O 1
ATOM 3683 N N . ASN A 1 484 ? -2.270 -10.386 12.350 1.00 86.75 484 ASN A N 1
ATOM 3684 C CA . ASN A 1 484 ? -3.663 -10.165 12.767 1.00 86.75 484 ASN A CA 1
ATOM 3685 C C . ASN A 1 484 ? -4.569 -9.716 11.609 1.00 86.75 484 ASN A C 1
ATOM 3687 O O . ASN A 1 484 ? -5.722 -10.136 11.537 1.00 86.75 484 ASN A O 1
ATOM 3691 N N . ARG A 1 485 ? -4.077 -8.854 10.708 1.00 86.06 485 ARG A N 1
ATOM 3692 C CA . ARG A 1 485 ? -4.837 -8.422 9.523 1.00 86.06 485 ARG A CA 1
ATOM 3693 C C . ARG A 1 485 ? -4.900 -9.504 8.448 1.00 86.06 485 ARG A C 1
ATOM 3695 O O . ARG A 1 485 ? -5.966 -9.704 7.871 1.00 86.06 485 ARG A O 1
ATOM 3702 N N . GLN A 1 486 ? -3.801 -10.214 8.204 1.00 77.81 486 GLN A N 1
ATOM 3703 C CA . GLN A 1 486 ? -3.731 -11.286 7.208 1.00 77.81 486 GLN A CA 1
ATOM 3704 C C . GLN A 1 486 ? -4.667 -12.458 7.535 1.00 77.81 486 GLN A C 1
ATOM 3706 O O . GLN A 1 486 ? -5.342 -12.960 6.635 1.00 77.81 486 GLN A O 1
ATOM 3711 N N . ALA A 1 487 ? -4.798 -12.837 8.811 1.00 81.50 487 ALA A N 1
ATOM 3712 C CA . ALA A 1 487 ? -5.690 -13.919 9.231 1.00 81.50 487 ALA A CA 1
ATOM 3713 C C . ALA A 1 487 ? -7.159 -13.685 8.816 1.00 81.50 487 ALA A C 1
ATOM 3715 O O . ALA A 1 487 ? -7.839 -14.614 8.379 1.00 81.50 487 ALA A O 1
ATOM 3716 N N . PHE A 1 488 ? -7.644 -12.436 8.832 1.00 86.19 488 PHE A N 1
ATOM 3717 C CA . PHE A 1 488 ? -8.987 -12.103 8.335 1.00 86.19 488 PHE A CA 1
ATOM 3718 C C . PHE A 1 488 ? -9.164 -12.293 6.824 1.00 86.19 488 PHE A C 1
ATOM 3720 O O . PHE A 1 488 ? -10.293 -12.483 6.365 1.00 86.19 488 PHE A O 1
ATOM 3727 N N . TYR A 1 489 ? -8.093 -12.234 6.029 1.00 77.25 489 TYR A N 1
ATOM 3728 C CA . TYR A 1 489 ? -8.162 -12.434 4.577 1.00 77.25 489 TYR A CA 1
ATOM 3729 C C . TYR A 1 489 ? -8.208 -13.916 4.180 1.00 77.25 489 TYR A C 1
ATOM 3731 O O . TYR A 1 489 ? -8.707 -14.229 3.095 1.00 77.25 489 TYR A O 1
ATOM 3739 N N . ARG A 1 490 ? -7.750 -14.811 5.070 1.00 79.56 490 ARG A N 1
ATOM 3740 C CA . ARG A 1 490 ? -7.825 -16.274 4.924 1.00 79.56 490 ARG A CA 1
ATOM 3741 C C . ARG A 1 490 ? -9.266 -16.788 4.920 1.00 79.56 490 ARG A C 1
ATOM 3743 O O . ARG A 1 490 ? -9.614 -17.649 4.120 1.00 79.56 490 ARG A O 1
ATOM 3750 N N . HIS A 1 491 ? -10.107 -16.239 5.795 1.00 83.44 491 HIS A N 1
ATOM 3751 C CA . HIS A 1 491 ? -11.515 -16.620 5.897 1.00 83.44 491 HIS A CA 1
ATOM 3752 C C . HIS A 1 491 ? -12.375 -15.800 4.928 1.00 83.44 491 HIS A C 1
ATOM 3754 O O . HIS A 1 491 ? -12.350 -14.562 4.931 1.00 83.44 491 HIS A O 1
ATOM 3760 N N . ARG A 1 492 ? -13.164 -16.487 4.100 1.00 88.00 492 ARG A N 1
ATOM 3761 C CA . ARG A 1 492 ? -14.056 -15.904 3.092 1.00 88.00 492 ARG A CA 1
ATOM 3762 C C . ARG A 1 492 ? -15.498 -16.226 3.443 1.00 88.00 492 ARG A C 1
ATOM 3764 O O . ARG A 1 492 ? -15.828 -17.381 3.654 1.00 88.00 492 ARG A O 1
ATOM 3771 N N . ILE A 1 493 ? -16.355 -15.214 3.467 1.00 93.56 493 ILE A N 1
ATOM 3772 C CA . ILE A 1 493 ? -17.787 -15.406 3.710 1.00 93.56 493 ILE A CA 1
ATOM 3773 C C . ILE A 1 493 ? -18.414 -16.028 2.458 1.00 93.56 493 ILE A C 1
ATOM 3775 O O . ILE A 1 493 ? -18.106 -15.581 1.352 1.00 93.56 493 ILE A O 1
ATOM 3779 N N . ILE A 1 494 ? -19.273 -17.033 2.635 1.00 96.19 494 ILE A N 1
ATOM 3780 C CA . ILE A 1 494 ? -20.046 -17.690 1.573 1.00 96.19 494 ILE A CA 1
ATOM 3781 C C . ILE A 1 494 ? -21.454 -17.062 1.535 1.00 96.19 494 ILE A C 1
ATOM 3783 O O . ILE A 1 494 ? -22.255 -17.325 2.435 1.00 96.19 494 ILE A O 1
ATOM 3787 N N . PRO A 1 495 ? -21.794 -16.231 0.529 1.00 95.25 495 PRO A N 1
ATOM 3788 C CA . PRO A 1 495 ? -23.117 -15.616 0.440 1.00 95.25 495 PRO A CA 1
ATOM 3789 C C . PRO A 1 495 ? -24.201 -16.631 0.053 1.00 95.25 495 PRO A C 1
ATOM 3791 O O . PRO A 1 495 ? -24.025 -17.423 -0.876 1.00 95.25 495 PRO A O 1
ATOM 3794 N N . ARG A 1 496 ? -25.356 -16.577 0.721 1.00 95.19 496 ARG A N 1
ATOM 3795 C CA . ARG A 1 496 ? -26.500 -17.473 0.505 1.00 95.19 496 ARG A CA 1
ATOM 3796 C C . ARG A 1 496 ? -27.573 -16.776 -0.335 1.00 95.19 496 ARG A C 1
ATOM 3798 O O . ARG A 1 496 ? -28.333 -15.948 0.155 1.00 95.19 496 ARG A O 1
ATOM 3805 N N . MET A 1 497 ? -27.630 -17.109 -1.622 1.00 95.25 497 MET A N 1
ATOM 3806 C CA . MET A 1 497 ? -28.590 -16.518 -2.564 1.00 95.25 497 MET A CA 1
ATOM 3807 C C . MET A 1 497 ? -30.023 -17.028 -2.341 1.00 95.25 497 MET A C 1
ATOM 3809 O O . MET A 1 497 ? -30.224 -18.150 -1.881 1.00 95.25 497 MET A O 1
ATOM 3813 N N . LEU A 1 498 ? -31.016 -16.218 -2.730 1.00 93.69 498 LEU A N 1
ATOM 3814 C CA . LEU A 1 498 ? -32.458 -16.520 -2.630 1.00 93.69 498 LEU A CA 1
ATOM 3815 C C . LEU A 1 498 ? -32.972 -16.784 -1.197 1.00 93.69 498 LEU A C 1
ATOM 3817 O O . LEU A 1 498 ? -34.019 -17.404 -1.011 1.00 93.69 498 LEU A O 1
ATOM 3821 N N . VAL A 1 499 ? -32.270 -16.275 -0.180 1.00 95.44 499 VAL A N 1
ATOM 3822 C CA . VAL A 1 499 ? -32.769 -16.203 1.199 1.00 95.44 499 VAL A CA 1
ATOM 3823 C C . VAL A 1 499 ? -33.575 -14.914 1.363 1.00 95.44 499 VAL A C 1
ATOM 3825 O O . VAL A 1 499 ? -33.090 -13.836 1.038 1.00 95.44 499 VAL A O 1
ATOM 3828 N N . ASP A 1 500 ? -34.800 -15.010 1.882 1.00 94.94 500 ASP A N 1
ATOM 3829 C CA . ASP A 1 500 ? -35.606 -13.834 2.228 1.00 94.94 500 ASP A CA 1
ATOM 3830 C C . ASP A 1 500 ? -35.017 -13.116 3.451 1.00 94.94 500 ASP A C 1
ATOM 3832 O O . ASP A 1 500 ? -35.241 -13.528 4.587 1.00 94.94 500 ASP A O 1
ATOM 3836 N N . THR A 1 501 ? -34.248 -12.058 3.217 1.00 95.69 501 THR A N 1
ATOM 3837 C CA . THR A 1 501 ? -33.630 -11.209 4.243 1.00 95.69 501 THR A CA 1
ATOM 3838 C C . THR A 1 501 ? -34.379 -9.890 4.459 1.00 95.69 501 THR A C 1
ATOM 3840 O O . THR A 1 501 ? -33.800 -8.949 4.998 1.00 95.69 501 THR A O 1
ATOM 3843 N N . ASN A 1 502 ? -35.658 -9.770 4.070 1.00 93.00 502 ASN A N 1
ATOM 3844 C CA . ASN A 1 502 ? -36.416 -8.515 4.231 1.00 93.00 502 ASN A CA 1
ATOM 3845 C C . ASN A 1 502 ? -36.609 -8.090 5.699 1.00 93.00 502 ASN A C 1
ATOM 3847 O O . ASN A 1 502 ? -36.805 -6.907 5.975 1.00 93.00 502 ASN A O 1
ATOM 3851 N N . GLN A 1 503 ? -36.526 -9.034 6.640 1.00 92.75 503 GLN A N 1
ATOM 3852 C CA . GLN A 1 503 ? -36.406 -8.768 8.074 1.00 92.75 503 GLN A CA 1
ATOM 3853 C C . GLN A 1 503 ? -35.110 -9.398 8.585 1.00 92.75 503 GLN A C 1
ATOM 3855 O O . GLN A 1 503 ? -34.826 -10.561 8.285 1.00 92.75 503 GLN A O 1
ATOM 3860 N N . ARG A 1 504 ? -34.327 -8.621 9.338 1.00 94.62 504 ARG A N 1
ATOM 3861 C CA . ARG A 1 504 ? -33.045 -9.030 9.921 1.00 94.62 504 ARG A CA 1
ATOM 3862 C C . ARG A 1 504 ? -32.988 -8.612 11.381 1.00 94.62 504 ARG A C 1
ATOM 3864 O O . ARG A 1 504 ? -33.570 -7.594 11.749 1.00 94.62 504 ARG A O 1
ATOM 3871 N N . ASP A 1 505 ? -32.290 -9.400 12.186 1.00 94.62 505 ASP A N 1
ATOM 3872 C CA . ASP A 1 505 ? -32.087 -9.146 13.607 1.00 94.62 505 ASP A CA 1
ATOM 3873 C C . ASP A 1 505 ? -30.608 -9.318 13.973 1.00 94.62 505 ASP A C 1
ATOM 3875 O O . ASP A 1 505 ? -30.078 -10.431 14.034 1.00 94.62 505 ASP A O 1
ATOM 3879 N N . THR A 1 506 ? -29.919 -8.199 14.190 1.00 95.06 506 THR A N 1
ATOM 3880 C CA . THR A 1 506 ? -28.536 -8.191 14.679 1.00 95.06 506 THR A CA 1
ATOM 3881 C C . THR A 1 506 ? -28.450 -8.361 16.198 1.00 95.06 506 THR A C 1
ATOM 3883 O O . THR A 1 506 ? -27.344 -8.528 16.715 1.00 95.06 506 THR A O 1
ATOM 3886 N N . ALA A 1 507 ? -29.574 -8.309 16.925 1.00 94.31 507 ALA A N 1
ATOM 3887 C CA . ALA A 1 507 ? -29.567 -8.328 18.378 1.00 94.31 507 ALA A CA 1
ATOM 3888 C C . ALA A 1 507 ? -29.087 -9.671 18.943 1.00 94.31 507 ALA A C 1
ATOM 3890 O O . ALA A 1 507 ? -29.222 -10.738 18.341 1.00 94.31 507 ALA A O 1
ATOM 3891 N N . THR A 1 508 ? -28.500 -9.613 20.135 1.00 94.19 508 THR A N 1
ATOM 3892 C CA . THR A 1 508 ? -27.997 -10.790 20.846 1.00 94.19 508 THR A CA 1
ATOM 3893 C C . THR A 1 508 ? -27.985 -10.556 22.357 1.00 94.19 508 THR A C 1
ATOM 3895 O O . THR A 1 508 ? -28.380 -9.492 22.843 1.00 94.19 508 THR A O 1
ATOM 3898 N N . GLU A 1 509 ? -27.512 -11.547 23.107 1.00 93.00 509 GLU A N 1
ATOM 3899 C CA . GLU A 1 509 ? -27.294 -11.470 24.546 1.00 93.00 509 GLU A CA 1
ATOM 3900 C C . GLU A 1 509 ? -25.802 -11.620 24.892 1.00 93.00 509 GLU A C 1
ATOM 3902 O O . GLU A 1 509 ? -25.134 -12.568 24.474 1.00 93.00 509 GLU A O 1
ATOM 3907 N N . ILE A 1 510 ? -25.277 -10.689 25.693 1.00 92.62 510 ILE A N 1
ATOM 3908 C CA . ILE A 1 510 ? -23.914 -10.732 26.235 1.00 92.62 510 ILE A CA 1
ATOM 3909 C C . ILE A 1 510 ? -24.015 -10.699 27.754 1.00 92.62 510 ILE A C 1
ATOM 3911 O O . ILE A 1 510 ? -24.445 -9.697 28.319 1.00 92.62 510 ILE A O 1
ATOM 3915 N N . PHE A 1 511 ? -23.616 -11.781 28.428 1.00 92.31 511 PHE A N 1
ATOM 3916 C CA . PHE A 1 511 ? -23.637 -11.869 29.895 1.00 92.31 511 PHE A CA 1
ATOM 3917 C C . PHE A 1 511 ? -24.994 -11.479 30.537 1.00 92.31 511 PHE A C 1
ATOM 3919 O O . PHE A 1 511 ? -25.029 -10.817 31.572 1.00 92.31 511 PHE A O 1
ATOM 3926 N N . GLY A 1 512 ? -26.122 -11.863 29.925 1.00 88.31 512 GLY A N 1
ATOM 3927 C CA . GLY A 1 512 ? -27.470 -11.493 30.386 1.00 88.31 512 GLY A CA 1
ATOM 3928 C C . GLY A 1 512 ? -27.997 -10.153 29.855 1.00 88.31 512 GLY A C 1
ATOM 3929 O O . GLY A 1 512 ? -29.167 -9.828 30.059 1.00 88.31 512 GLY A O 1
ATOM 3930 N N . HIS A 1 513 ? -27.171 -9.361 29.166 1.00 91.12 513 HIS A N 1
ATOM 3931 C CA . HIS A 1 513 ? -27.572 -8.083 28.582 1.00 91.12 513 HIS A CA 1
ATOM 3932 C C . HIS A 1 513 ? -28.023 -8.246 27.137 1.00 91.12 513 HIS A C 1
ATOM 3934 O O . HIS A 1 513 ? -27.234 -8.650 26.283 1.00 91.12 513 HIS A O 1
ATOM 3940 N N . LYS A 1 514 ? -29.265 -7.849 26.845 1.00 91.31 514 LYS A N 1
ATOM 3941 C CA . LYS A 1 514 ? -29.727 -7.667 25.467 1.00 91.31 514 LYS A CA 1
ATOM 3942 C C . LYS A 1 514 ? -29.026 -6.463 24.848 1.00 91.31 514 LYS A C 1
ATOM 3944 O O . LYS A 1 514 ? -29.054 -5.374 25.415 1.00 91.31 514 LYS A O 1
ATOM 3949 N N . VAL A 1 515 ? -28.417 -6.672 23.690 1.00 93.00 515 VAL A N 1
ATOM 3950 C CA . VAL A 1 515 ? -27.674 -5.656 22.937 1.00 93.00 515 VAL A CA 1
ATOM 3951 C C . VAL A 1 515 ? -28.088 -5.690 21.464 1.00 93.00 515 VAL A C 1
ATOM 3953 O O . VAL A 1 515 ? -28.435 -6.762 20.966 1.00 93.00 515 VAL A O 1
ATOM 3956 N N . PRO A 1 516 ? -28.036 -4.562 20.733 1.00 92.88 516 PRO A N 1
ATOM 3957 C CA . PRO A 1 516 ? -28.447 -4.520 19.330 1.00 92.88 516 PRO A CA 1
ATOM 3958 C C . PRO A 1 516 ? -27.445 -5.176 18.365 1.00 92.88 516 PRO A C 1
ATOM 3960 O O . PRO A 1 516 ? -27.798 -5.411 17.214 1.00 92.88 516 PRO A O 1
ATOM 3963 N N . ALA A 1 517 ? -26.217 -5.479 18.804 1.00 95.88 517 ALA A N 1
ATOM 3964 C CA . ALA A 1 517 ? -25.233 -6.248 18.039 1.00 95.88 517 ALA A CA 1
ATOM 3965 C C . ALA A 1 517 ? -24.195 -6.931 18.954 1.00 95.88 517 ALA A C 1
ATOM 3967 O O . ALA A 1 517 ? -23.910 -6.410 20.035 1.00 95.88 517 ALA A O 1
ATOM 3968 N N . PRO A 1 518 ? -23.543 -8.026 18.512 1.00 96.56 518 PRO A N 1
ATOM 3969 C CA . PRO A 1 518 ? -22.407 -8.668 19.194 1.00 96.56 518 PRO A CA 1
ATOM 3970 C C . PRO A 1 518 ? -21.093 -7.854 19.093 1.00 96.56 518 PRO A C 1
ATOM 3972 O O . PRO A 1 518 ? -20.010 -8.419 18.933 1.00 96.56 518 PRO A O 1
ATOM 3975 N N . ILE A 1 519 ? -21.172 -6.523 19.170 1.00 97.12 519 ILE A N 1
ATOM 3976 C CA . ILE A 1 519 ? -20.060 -5.578 18.980 1.00 97.12 519 ILE A CA 1
ATOM 3977 C C . ILE A 1 519 ? -19.941 -4.680 20.213 1.00 97.12 519 ILE A C 1
ATOM 3979 O O . ILE A 1 519 ? -20.948 -4.234 20.757 1.00 97.12 519 ILE A O 1
ATOM 3983 N N . GLY A 1 520 ? -18.721 -4.373 20.654 1.00 96.81 520 GLY A N 1
ATOM 3984 C CA . GLY A 1 520 ? -18.498 -3.430 21.752 1.00 96.81 520 GLY A CA 1
ATOM 3985 C C . GLY A 1 520 ? -17.136 -2.751 21.714 1.00 96.81 520 GLY A C 1
ATOM 3986 O O . GLY A 1 520 ? -16.292 -3.033 20.862 1.00 96.81 520 GLY A O 1
ATOM 3987 N N . PHE A 1 521 ? -16.919 -1.833 22.649 1.00 98.31 521 PHE A N 1
ATOM 3988 C CA . PHE A 1 521 ? -15.724 -0.994 22.696 1.00 98.31 521 PHE A CA 1
ATOM 3989 C C . PHE A 1 521 ? -14.633 -1.683 23.516 1.00 98.31 521 PHE A C 1
ATOM 3991 O O . PHE A 1 521 ? -14.820 -1.940 24.706 1.00 98.31 521 PHE A O 1
ATOM 3998 N N . ALA A 1 522 ? -13.502 -1.992 22.878 1.00 98.00 522 ALA A N 1
ATOM 3999 C CA . ALA A 1 522 ? -12.329 -2.557 23.539 1.00 98.00 522 ALA A CA 1
ATOM 4000 C C . ALA A 1 522 ? -11.792 -1.605 24.622 1.00 98.00 522 ALA A C 1
ATOM 4002 O O . ALA A 1 522 ? -11.852 -0.389 24.434 1.00 98.00 522 ALA A O 1
ATOM 4003 N N . PRO A 1 523 ? -11.190 -2.121 25.705 1.00 96.94 523 PRO A N 1
ATOM 4004 C CA . PRO A 1 523 ? -10.512 -1.278 26.677 1.00 96.94 523 PRO A CA 1
ATOM 4005 C C . PRO A 1 523 ? -9.250 -0.664 26.064 1.00 96.94 523 PRO A C 1
ATOM 4007 O O . PRO A 1 523 ? -8.252 -1.350 25.843 1.00 96.94 523 PRO A O 1
ATOM 4010 N N . VAL A 1 524 ? -9.293 0.645 25.819 1.00 95.50 524 VAL A N 1
ATOM 4011 C CA . VAL A 1 524 ? -8.131 1.477 25.482 1.00 95.50 524 VAL A CA 1
ATOM 4012 C C . VAL A 1 524 ? -8.055 2.597 26.514 1.00 95.50 524 VAL A C 1
ATOM 4014 O O . VAL A 1 524 ? -9.055 3.267 26.777 1.00 95.50 524 VAL A O 1
ATOM 4017 N N . GLY A 1 525 ? -6.886 2.747 27.136 1.00 92.06 525 GLY A N 1
ATOM 4018 C CA . GLY A 1 525 ? -6.616 3.778 28.138 1.00 92.06 525 GLY A CA 1
ATOM 4019 C C . GLY A 1 525 ? -5.919 5.012 27.566 1.00 92.06 525 GLY A C 1
ATOM 4020 O O . GLY A 1 525 ? -5.517 5.040 26.401 1.00 92.06 525 GLY A O 1
ATOM 4021 N N . ILE A 1 526 ? -5.703 5.990 28.444 1.00 89.94 526 ILE A N 1
ATOM 4022 C CA . ILE A 1 526 ? -5.054 7.281 28.185 1.00 89.94 526 ILE A CA 1
ATOM 4023 C C . ILE A 1 526 ? -5.811 8.129 27.148 1.00 89.94 526 ILE A C 1
ATOM 4025 O O . ILE A 1 526 ? -5.203 8.864 26.373 1.00 89.94 526 ILE A O 1
ATOM 4029 N N . ASN A 1 527 ? -7.149 8.061 27.098 1.00 94.38 527 ASN A N 1
ATOM 4030 C CA . ASN A 1 527 ? -7.891 8.676 25.991 1.00 94.38 527 ASN A CA 1
ATOM 4031 C C . ASN A 1 527 ? -7.783 10.214 25.936 1.00 94.38 527 ASN A C 1
ATOM 4033 O O . ASN A 1 527 ? -8.074 10.794 24.888 1.00 94.38 527 ASN A O 1
ATOM 4037 N N . LYS A 1 528 ? -7.291 10.882 26.997 1.00 92.62 528 LYS A N 1
ATOM 4038 C CA . LYS A 1 528 ? -6.940 12.317 26.952 1.00 92.62 528 LYS A CA 1
ATOM 4039 C C . LYS A 1 528 ? -5.844 12.661 25.938 1.00 92.62 528 LYS A C 1
ATOM 4041 O O . LYS A 1 528 ? -5.789 13.810 25.512 1.00 92.62 528 LYS A O 1
ATOM 4046 N N . ILE A 1 529 ? -5.023 11.694 25.512 1.00 90.19 529 ILE A N 1
ATOM 4047 C CA . ILE A 1 529 ? -4.030 11.896 24.444 1.00 90.19 529 ILE A CA 1
ATOM 4048 C C . ILE A 1 529 ? -4.675 11.994 23.046 1.00 90.19 529 ILE A C 1
ATOM 4050 O O . ILE A 1 529 ? -4.065 12.537 22.129 1.00 90.19 529 ILE A O 1
ATOM 4054 N N . TYR A 1 530 ? -5.911 11.500 22.889 1.00 92.31 530 TYR A N 1
ATOM 4055 C CA . TYR A 1 530 ? -6.669 11.544 21.632 1.00 92.31 530 TYR A CA 1
ATOM 4056 C C . TYR A 1 530 ? -7.730 12.647 21.624 1.00 92.31 530 TYR A C 1
ATOM 4058 O O . TYR A 1 530 ? -7.992 13.258 20.592 1.00 92.31 530 TYR A O 1
ATOM 4066 N N . ASN A 1 531 ? -8.366 12.899 22.772 1.00 93.81 531 ASN A N 1
ATOM 4067 C CA . ASN A 1 531 ? -9.395 13.922 22.920 1.00 93.81 531 ASN A CA 1
ATOM 4068 C C . ASN A 1 531 ? -9.421 14.456 24.364 1.00 93.81 531 ASN A C 1
ATOM 4070 O O . ASN A 1 531 ? -9.499 13.642 25.282 1.00 93.81 531 ASN A O 1
ATOM 4074 N N . PRO A 1 532 ? -9.453 15.782 24.614 1.00 92.88 532 PRO A N 1
ATOM 4075 C CA . PRO A 1 532 ? -9.414 16.345 25.972 1.00 92.88 532 PRO A CA 1
ATOM 4076 C C . PRO A 1 532 ? -10.494 15.839 26.945 1.00 92.88 532 PRO A C 1
ATOM 4078 O O . PRO A 1 532 ? -10.301 15.904 28.159 1.00 92.88 532 PRO A O 1
ATOM 4081 N N . GLN A 1 533 ? -11.625 15.329 26.444 1.00 94.25 533 GLN A N 1
ATOM 4082 C CA . GLN A 1 533 ? -12.689 14.749 27.273 1.00 94.25 533 GLN A CA 1
ATOM 4083 C C . GLN A 1 533 ? -12.433 13.284 27.680 1.00 94.25 533 GLN A C 1
ATOM 4085 O O . GLN A 1 533 ? -13.166 12.750 28.515 1.00 94.25 533 GLN A O 1
ATOM 4090 N N . GLY A 1 534 ? -11.399 12.635 27.140 1.00 94.56 534 GLY A N 1
ATOM 4091 C CA . GLY A 1 534 ? -11.022 11.261 27.462 1.00 94.56 534 GLY A CA 1
ATOM 4092 C C . GLY A 1 534 ? -12.117 10.243 27.138 1.00 94.56 534 GLY A C 1
ATOM 4093 O O . GLY A 1 534 ? -12.659 10.205 26.037 1.00 94.56 534 GLY A O 1
ATOM 4094 N N . GLU A 1 535 ? -12.429 9.399 28.116 1.00 96.75 535 GLU A N 1
ATOM 4095 C CA . GLU A 1 535 ? -13.362 8.275 28.012 1.00 96.75 535 GLU A CA 1
ATOM 4096 C C . GLU A 1 535 ? -14.841 8.700 27.936 1.00 96.75 535 GLU A C 1
ATOM 4098 O O . GLU A 1 535 ? -15.652 7.966 27.372 1.00 96.75 535 GLU A O 1
ATOM 4103 N N . LEU A 1 536 ? -15.209 9.872 28.475 1.00 97.50 536 LEU A N 1
ATOM 4104 C CA . LEU A 1 536 ? -16.607 10.325 28.595 1.00 97.50 536 LEU A CA 1
ATOM 4105 C C . LEU A 1 536 ? -17.396 10.315 27.266 1.00 97.50 536 LEU A C 1
ATOM 4107 O O . LEU A 1 536 ? -18.472 9.712 27.240 1.00 97.50 536 LEU A O 1
ATOM 4111 N N . PRO A 1 537 ? -16.907 10.909 26.152 1.00 97.12 537 PRO A N 1
ATOM 4112 C CA . PRO A 1 537 ? -17.614 10.870 24.867 1.00 97.12 537 PRO A CA 1
ATOM 4113 C C . PRO A 1 537 ? -17.812 9.443 24.338 1.00 97.12 537 PRO A C 1
ATOM 4115 O O . PRO A 1 537 ? -18.842 9.149 23.735 1.00 97.12 537 PRO A O 1
ATOM 4118 N N . VAL A 1 538 ? -16.862 8.537 24.589 1.00 97.31 538 VAL A N 1
ATOM 4119 C CA . VAL A 1 538 ? -16.936 7.134 24.147 1.00 97.31 538 VAL A CA 1
ATOM 4120 C C . VAL A 1 538 ? -17.969 6.369 24.970 1.00 97.31 538 VAL A C 1
ATOM 4122 O O . VAL A 1 538 ? -18.815 5.669 24.416 1.00 97.31 538 VAL A O 1
ATOM 4125 N N . ALA A 1 539 ? -17.948 6.554 26.291 1.00 97.44 539 ALA A N 1
ATOM 4126 C CA . ALA A 1 539 ? -18.902 5.958 27.215 1.00 97.44 539 ALA A CA 1
ATOM 4127 C C . ALA A 1 539 ? -20.340 6.410 26.911 1.00 97.44 539 ALA A C 1
ATOM 4129 O O . ALA A 1 539 ? -21.254 5.582 26.884 1.00 97.44 539 ALA A O 1
ATOM 4130 N N . LYS A 1 540 ? -20.536 7.700 26.615 1.00 96.06 540 LYS A N 1
ATOM 4131 C CA . LYS A 1 540 ? -21.829 8.277 26.228 1.00 96.06 540 LYS A CA 1
ATOM 4132 C C . LYS A 1 540 ? -22.318 7.768 24.870 1.00 96.06 540 LYS A C 1
ATOM 4134 O O . LYS A 1 540 ? -23.468 7.341 24.777 1.00 96.06 540 LYS A O 1
ATOM 4139 N N . ALA A 1 541 ? -21.447 7.716 23.858 1.00 95.81 541 ALA A N 1
ATOM 4140 C CA . ALA A 1 541 ? -21.768 7.121 22.559 1.00 95.81 541 ALA A CA 1
ATOM 4141 C C . ALA A 1 541 ? -22.185 5.645 22.697 1.00 95.81 541 ALA A C 1
ATOM 4143 O O . ALA A 1 541 ? -23.212 5.236 22.163 1.00 95.81 541 ALA A O 1
ATOM 4144 N N . ALA A 1 542 ? -21.446 4.851 23.476 1.00 96.31 542 ALA A N 1
ATOM 4145 C CA . ALA A 1 542 ? -21.786 3.453 23.739 1.00 96.31 542 ALA A CA 1
ATOM 4146 C C . ALA A 1 542 ? -23.149 3.288 24.433 1.00 96.31 542 ALA A C 1
ATOM 4148 O O . ALA A 1 542 ? -23.927 2.410 24.063 1.00 96.31 542 ALA A O 1
ATOM 4149 N N . GLY A 1 543 ? -23.456 4.165 25.398 1.00 94.19 543 GLY A N 1
ATOM 4150 C CA . GLY A 1 543 ? -24.741 4.193 26.096 1.00 94.19 543 GLY A CA 1
ATOM 4151 C C . GLY A 1 543 ? -25.911 4.485 25.157 1.00 94.19 543 GLY A C 1
ATOM 4152 O O . GLY A 1 543 ? -26.898 3.756 25.180 1.00 94.19 543 GLY A O 1
ATOM 4153 N N . ALA A 1 544 ? -25.778 5.492 24.287 1.00 91.56 544 ALA A N 1
ATOM 4154 C CA . ALA A 1 544 ? -26.782 5.809 23.268 1.00 91.56 544 ALA A CA 1
ATOM 4155 C C . ALA A 1 544 ? -27.021 4.624 22.312 1.00 91.56 544 ALA A C 1
ATOM 4157 O O . ALA A 1 544 ? -28.156 4.209 22.097 1.00 91.56 544 ALA A O 1
ATOM 4158 N N . LEU A 1 545 ? -25.941 4.002 21.825 1.00 92.62 545 LEU A N 1
ATOM 4159 C CA . LEU A 1 545 ? -26.008 2.846 20.923 1.00 92.62 545 LEU A CA 1
ATOM 4160 C C . LEU A 1 545 ? -26.431 1.531 21.599 1.00 92.62 545 LEU A C 1
ATOM 4162 O O . LEU A 1 545 ? -26.577 0.528 20.907 1.00 92.62 545 LEU A O 1
ATOM 4166 N N . GLY A 1 546 ? -26.588 1.491 22.926 1.00 92.88 546 GLY A N 1
ATOM 4167 C CA . GLY A 1 546 ? -26.886 0.262 23.668 1.00 92.88 546 GLY A CA 1
ATOM 4168 C C . GLY A 1 546 ? -25.786 -0.811 23.601 1.00 92.88 546 GLY A C 1
ATOM 4169 O O . GLY A 1 546 ? -26.066 -1.977 23.874 1.00 92.88 546 GLY A O 1
ATOM 4170 N N . LEU A 1 547 ? -24.553 -0.445 23.232 1.00 95.38 547 LEU A N 1
ATOM 4171 C CA . LEU A 1 547 ? -23.425 -1.371 23.076 1.00 95.38 547 LEU A CA 1
ATOM 4172 C C . LEU A 1 547 ? -22.534 -1.395 24.335 1.00 95.38 547 LEU A C 1
ATOM 4174 O O . LEU A 1 547 ? -22.363 -0.353 24.974 1.00 95.38 547 LEU A O 1
ATOM 4178 N N . PRO A 1 548 ? -21.893 -2.530 24.682 1.00 96.19 548 PRO A N 1
ATOM 4179 C CA . PRO A 1 548 ? -21.012 -2.601 25.845 1.00 96.19 548 PRO A CA 1
ATOM 4180 C C . PRO A 1 548 ? -19.765 -1.715 25.712 1.00 96.19 548 PRO A C 1
ATOM 4182 O O . PRO A 1 548 ? -18.954 -1.900 24.799 1.00 96.19 548 PRO A O 1
ATOM 4185 N N . TYR A 1 549 ? -19.567 -0.798 26.664 1.00 98.00 549 TYR A N 1
ATOM 4186 C CA . TYR A 1 549 ? -18.316 -0.041 26.812 1.00 98.00 549 TYR A CA 1
ATOM 4187 C C . TYR A 1 549 ? -17.361 -0.713 27.803 1.00 98.00 549 TYR A C 1
ATOM 4189 O O . TYR A 1 549 ? -17.768 -1.000 28.929 1.00 98.00 549 TYR A O 1
ATOM 4197 N N . CYS A 1 550 ? -16.092 -0.927 27.439 1.00 98.31 550 CYS A N 1
ATOM 4198 C CA . CYS A 1 550 ? -15.083 -1.429 28.371 1.00 98.31 550 CYS A CA 1
ATOM 4199 C C . CYS A 1 550 ? -14.118 -0.319 28.822 1.00 98.31 550 CYS A C 1
ATOM 4201 O O . CYS A 1 550 ? -13.285 0.137 28.042 1.00 98.31 550 CYS A O 1
ATOM 4203 N N . LEU A 1 551 ? -14.212 0.105 30.088 1.00 98.31 551 LEU A N 1
ATOM 4204 C CA . LEU A 1 551 ? -13.300 1.094 30.679 1.00 98.31 551 LEU A CA 1
ATOM 4205 C C . LEU A 1 551 ? -11.959 0.436 31.025 1.00 98.31 551 LEU A C 1
ATOM 4207 O O . LEU A 1 551 ? -11.948 -0.581 31.711 1.00 98.31 551 LEU A O 1
ATOM 4211 N N . SER A 1 552 ? -10.839 1.037 30.620 1.00 96.81 552 SER A N 1
ATOM 4212 C CA . SER A 1 552 ? -9.505 0.607 31.058 1.00 96.81 552 SER A CA 1
ATOM 4213 C C . SER A 1 552 ? -9.149 1.127 32.456 1.00 96.81 552 SER A C 1
ATOM 4215 O O . SER A 1 552 ? -9.455 2.270 32.786 1.00 96.81 552 SER A O 1
ATOM 4217 N N . THR A 1 553 ? -8.406 0.341 33.246 1.00 95.69 553 THR A N 1
ATOM 4218 C CA . THR A 1 553 ? -7.768 0.833 34.490 1.00 95.69 553 THR A CA 1
ATOM 4219 C C . THR A 1 553 ? -6.775 1.971 34.209 1.00 95.69 553 THR A C 1
ATOM 4221 O O . THR A 1 553 ? -6.593 2.852 35.042 1.00 95.69 553 THR A O 1
ATOM 4224 N N . ALA A 1 554 ? -6.185 2.009 33.010 1.00 91.75 554 ALA A N 1
ATOM 4225 C CA . ALA A 1 554 ? -5.352 3.111 32.524 1.00 91.75 554 ALA A CA 1
ATOM 4226 C C . ALA A 1 554 ? -6.185 4.296 31.974 1.00 91.75 554 ALA A C 1
ATOM 4228 O O . ALA A 1 554 ? -5.750 4.986 31.053 1.00 91.75 554 ALA A O 1
ATOM 4229 N N . GLY A 1 555 ? -7.414 4.489 32.461 1.00 92.00 555 GLY A N 1
ATOM 4230 C CA . GLY A 1 555 ? -8.325 5.537 32.005 1.00 92.00 555 GLY A CA 1
ATOM 4231 C C . GLY A 1 555 ? -7.888 6.946 32.418 1.00 92.00 555 GLY A C 1
ATOM 4232 O O . GLY A 1 555 ? -7.345 7.162 33.502 1.00 92.00 555 GLY A O 1
ATOM 4233 N N . SER A 1 556 ? -8.179 7.924 31.564 1.00 93.44 556 SER A N 1
ATOM 4234 C CA . SER A 1 556 ? -7.967 9.351 31.827 1.00 93.44 556 SER A CA 1
ATOM 4235 C C . SER A 1 556 ? -9.137 10.041 32.551 1.00 93.44 556 SER A C 1
ATOM 4237 O O . SER A 1 556 ? -9.131 11.264 32.696 1.00 93.44 556 SER A O 1
ATOM 4239 N N . GLN A 1 557 ? -10.143 9.292 33.005 1.00 95.75 557 GLN A N 1
ATOM 4240 C CA . GLN A 1 557 ? -11.328 9.783 33.716 1.00 95.75 557 GLN A CA 1
ATOM 4241 C C . GLN A 1 557 ? -11.687 8.848 34.876 1.00 95.75 557 GLN A C 1
ATOM 4243 O O . GLN A 1 557 ? -11.248 7.697 34.908 1.00 95.75 557 GLN A O 1
ATOM 4248 N N . SER A 1 558 ? -12.475 9.335 35.839 1.00 96.38 558 SER A N 1
ATOM 4249 C CA . SER A 1 558 ? -12.896 8.521 36.985 1.00 96.38 558 SER A CA 1
ATOM 4250 C C . SER A 1 558 ? -13.856 7.396 36.571 1.00 96.38 558 SER A C 1
ATOM 4252 O O . SER A 1 558 ? -14.541 7.470 35.546 1.00 96.38 558 SER A O 1
ATOM 4254 N N . VAL A 1 559 ? -13.915 6.338 37.383 1.00 97.62 559 VAL A N 1
ATOM 4255 C CA . VAL A 1 559 ? -14.823 5.198 37.163 1.00 97.62 559 VAL A CA 1
ATOM 4256 C C . VAL A 1 559 ? -16.286 5.654 37.250 1.00 97.62 559 VAL A C 1
ATOM 4258 O O . VAL A 1 559 ? -17.141 5.195 36.489 1.00 97.62 559 VAL A O 1
ATOM 4261 N N . GLU A 1 560 ? -16.544 6.603 38.145 1.00 97.81 560 GLU A N 1
ATOM 4262 C CA . GLU A 1 560 ? -17.840 7.188 38.454 1.00 97.81 560 GLU A CA 1
ATOM 4263 C C . GLU A 1 560 ? -18.348 8.070 37.303 1.00 97.81 560 GLU A C 1
ATOM 4265 O O . GLU A 1 560 ? -19.466 7.863 36.828 1.00 97.81 560 GLU A O 1
ATOM 4270 N N . ASP A 1 561 ? -17.518 8.991 36.794 1.00 97.62 561 ASP A N 1
ATOM 4271 C CA . ASP A 1 561 ? -17.883 9.901 35.695 1.00 97.62 561 ASP A CA 1
ATOM 4272 C C . ASP A 1 561 ? -18.127 9.133 34.389 1.00 97.62 561 ASP A C 1
ATOM 4274 O O . ASP A 1 561 ? -19.063 9.430 33.647 1.00 97.62 561 ASP A O 1
ATOM 4278 N N . VAL A 1 562 ? -17.324 8.098 34.117 1.00 97.69 562 VAL A N 1
ATOM 4279 C CA . VAL A 1 562 ? -17.527 7.193 32.973 1.00 97.69 562 VAL A CA 1
ATOM 4280 C C . VAL A 1 562 ? -18.840 6.418 33.109 1.00 97.69 562 VAL A C 1
ATOM 4282 O O . VAL A 1 562 ? -19.572 6.259 32.127 1.00 97.69 562 VAL A O 1
ATOM 4285 N N . GLY A 1 563 ? -19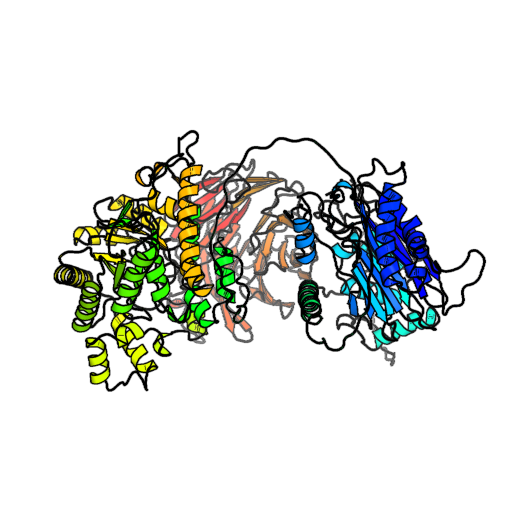.172 5.963 34.322 1.00 96.69 563 GLY A N 1
ATOM 4286 C CA . GLY A 1 563 ? -20.468 5.357 34.620 1.00 96.69 563 GLY A CA 1
ATOM 4287 C C . GLY A 1 563 ? -21.624 6.329 34.366 1.00 96.69 563 GLY A C 1
ATOM 4288 O O . GLY A 1 563 ? -22.584 5.978 33.673 1.00 96.69 563 GLY A O 1
ATOM 4289 N N . GLN A 1 564 ? -21.515 7.565 34.857 1.00 96.38 564 GLN A N 1
ATOM 4290 C CA . GLN A 1 564 ? -22.527 8.597 34.645 1.00 96.38 564 GLN A CA 1
ATOM 4291 C C . GLN A 1 564 ? -22.700 8.928 33.154 1.00 96.38 564 GLN A C 1
ATOM 4293 O O . GLN A 1 564 ? -23.829 8.916 32.667 1.00 96.38 564 GLN A O 1
ATOM 4298 N N . ALA A 1 565 ? -21.612 9.138 32.408 1.00 96.50 565 ALA A N 1
ATOM 4299 C CA . ALA A 1 565 ? -21.655 9.440 30.976 1.00 96.50 565 ALA A CA 1
ATOM 4300 C C . ALA A 1 565 ? -22.340 8.325 30.158 1.00 96.50 565 ALA A C 1
ATOM 4302 O O . ALA A 1 565 ? -23.123 8.609 29.249 1.00 96.50 565 ALA A O 1
ATOM 4303 N N . ASN A 1 566 ? -22.118 7.052 30.506 1.00 95.62 566 ASN A N 1
ATOM 4304 C CA . ASN A 1 566 ? -22.801 5.921 29.867 1.00 95.62 566 ASN A CA 1
ATOM 4305 C C . ASN A 1 566 ? -24.309 5.873 30.199 1.00 95.62 566 ASN A C 1
ATOM 4307 O O . ASN A 1 566 ? -25.116 5.584 29.315 1.00 95.62 566 ASN A O 1
ATOM 4311 N N . ASP A 1 567 ? -24.711 6.219 31.430 1.00 94.12 567 ASP A N 1
ATOM 4312 C CA . ASP A 1 567 ? -26.130 6.377 31.805 1.00 94.12 567 ASP A CA 1
ATOM 4313 C C . ASP A 1 567 ? -26.790 7.612 31.157 1.00 94.12 567 ASP A C 1
ATOM 4315 O O . ASP A 1 567 ? -27.990 7.601 30.880 1.00 94.12 567 ASP A O 1
ATOM 4319 N N . GLU A 1 568 ? -26.037 8.680 30.891 1.00 92.31 568 GLU A N 1
ATOM 4320 C CA . GLU A 1 568 ? -26.512 9.849 30.139 1.00 92.31 568 GLU A CA 1
ATOM 4321 C C . GLU A 1 568 ? -26.750 9.520 28.661 1.00 92.31 568 GLU A C 1
ATOM 4323 O O . GLU A 1 568 ? -27.773 9.925 28.109 1.00 92.31 568 GLU A O 1
ATOM 4328 N N . GLY A 1 569 ? -25.872 8.728 28.037 1.00 89.38 569 GLY A N 1
ATOM 4329 C CA . GLY A 1 569 ? -26.059 8.231 26.669 1.00 89.38 569 GLY A CA 1
ATOM 4330 C C . GLY A 1 569 ? -27.415 7.546 26.468 1.00 89.38 569 GLY A C 1
ATOM 4331 O O . GLY A 1 569 ? -28.169 7.916 25.571 1.00 89.38 569 GLY A O 1
ATOM 4332 N N . VAL A 1 570 ? -27.772 6.628 27.374 1.00 86.81 570 VAL A N 1
ATOM 4333 C CA . VAL A 1 570 ? -29.059 5.899 27.359 1.00 86.81 570 VAL A CA 1
ATOM 4334 C C . VAL A 1 570 ? -30.278 6.817 27.488 1.00 86.81 570 VAL A C 1
ATOM 4336 O O . VAL A 1 570 ? -31.344 6.510 26.957 1.00 86.81 570 VAL A O 1
ATOM 4339 N N . LYS A 1 571 ? -30.160 7.938 28.209 1.00 80.81 571 LYS A N 1
ATOM 4340 C CA . LYS A 1 571 ? -31.266 8.896 28.382 1.00 80.81 571 LYS A CA 1
ATOM 4341 C C . LYS A 1 571 ? -31.484 9.751 27.136 1.00 80.81 571 LYS A C 1
ATOM 4343 O O . LYS A 1 571 ? -32.629 10.075 26.837 1.00 80.81 571 LYS A O 1
ATOM 4348 N N . ASN A 1 572 ? -30.408 10.097 26.430 1.00 69.56 572 ASN A N 1
ATOM 4349 C CA . ASN A 1 572 ? -30.441 11.037 25.309 1.00 69.56 572 ASN A CA 1
ATOM 4350 C C . ASN A 1 572 ? -30.973 10.427 23.997 1.00 69.56 572 ASN A C 1
ATOM 4352 O O . ASN A 1 572 ? -31.533 11.167 23.197 1.00 69.56 572 ASN A O 1
ATOM 4356 N N . ASP A 1 573 ? -30.846 9.109 23.783 1.00 62.91 573 ASP A N 1
ATOM 4357 C CA . ASP A 1 573 ? -31.330 8.411 22.565 1.00 62.91 573 ASP A CA 1
ATOM 4358 C C . ASP A 1 573 ? -32.730 7.766 22.760 1.00 62.91 573 ASP A C 1
ATOM 4360 O O . ASP A 1 573 ? -33.145 6.887 22.003 1.00 62.91 573 ASP A O 1
ATOM 4364 N N . ARG A 1 574 ? -33.494 8.194 23.784 1.00 57.38 574 ARG A N 1
ATOM 4365 C CA . ARG A 1 574 ? -34.921 7.843 23.950 1.00 57.38 574 ARG A CA 1
ATOM 4366 C C . ARG A 1 574 ? -35.776 8.630 22.946 1.00 57.38 574 ARG A C 1
ATOM 4368 O O . ARG A 1 574 ? -36.375 9.640 23.306 1.00 57.38 574 ARG A O 1
ATOM 4375 N N . GLY A 1 575 ? -35.817 8.172 21.695 1.00 49.91 575 GLY A N 1
ATOM 4376 C CA . GLY A 1 575 ? -36.703 8.724 20.660 1.00 49.91 575 GLY A CA 1
ATOM 4377 C C . GLY A 1 575 ? -38.201 8.514 20.949 1.00 49.91 575 GLY A C 1
ATOM 4378 O O . GLY A 1 575 ? -38.577 7.989 21.998 1.00 49.91 575 GLY A O 1
ATOM 4379 N N . ASP A 1 576 ? -39.062 8.861 19.984 1.00 39.62 576 ASP A N 1
ATOM 4380 C CA . ASP A 1 576 ? -40.538 8.840 20.109 1.00 39.62 576 ASP A CA 1
ATOM 4381 C C . ASP A 1 576 ? -41.150 7.483 20.531 1.00 39.62 576 ASP A C 1
ATOM 4383 O O . ASP A 1 576 ? -42.303 7.423 20.957 1.00 39.62 576 ASP A O 1
ATOM 4387 N N . SER A 1 577 ? -40.393 6.384 20.453 1.00 46.50 577 SER A N 1
ATOM 4388 C CA . SER A 1 577 ? -40.788 5.057 20.947 1.00 46.50 577 SER A CA 1
ATOM 4389 C C . SER A 1 577 ? -40.746 4.909 22.477 1.00 46.50 577 SER A C 1
ATOM 4391 O O . SER A 1 577 ? -41.261 3.926 23.008 1.00 46.50 577 SER A O 1
ATOM 4393 N N . GLY A 1 578 ? -40.117 5.842 23.201 1.00 46.19 578 GLY A N 1
ATOM 4394 C CA . GLY A 1 578 ? -40.012 5.831 24.666 1.00 46.19 578 GLY A CA 1
ATOM 4395 C C . GLY A 1 578 ? -39.090 4.752 25.259 1.00 46.19 578 GLY A C 1
ATOM 4396 O O . GLY A 1 578 ? -38.952 4.677 26.481 1.00 46.19 578 GLY A O 1
ATOM 4397 N N . THR A 1 579 ? -38.437 3.935 24.428 1.00 47.41 579 THR A N 1
ATOM 4398 C CA . THR A 1 579 ? -37.581 2.809 24.842 1.00 47.41 579 THR A CA 1
ATOM 4399 C C . THR A 1 579 ? -36.162 2.957 24.297 1.00 47.41 579 THR A C 1
ATOM 4401 O O . THR A 1 579 ? -35.985 3.165 23.100 1.00 47.41 579 THR A O 1
ATOM 4404 N N . ALA A 1 580 ? -35.149 2.808 25.155 1.00 53.22 580 ALA A N 1
ATOM 4405 C CA . ALA A 1 580 ? -33.743 2.854 24.745 1.00 53.22 580 ALA A CA 1
ATOM 4406 C C . ALA A 1 580 ? -33.328 1.601 23.946 1.00 53.22 580 ALA A C 1
ATOM 4408 O O . ALA A 1 580 ? -33.841 0.510 24.197 1.00 53.22 580 ALA A O 1
ATOM 4409 N N . ALA A 1 581 ? -32.343 1.739 23.050 1.00 54.19 581 ALA A N 1
ATOM 4410 C CA . ALA A 1 581 ? -31.897 0.684 22.125 1.00 54.19 581 ALA A CA 1
ATOM 4411 C C . ALA A 1 581 ? -31.421 -0.628 22.796 1.00 54.19 581 ALA A C 1
ATOM 4413 O O . ALA A 1 581 ? -31.459 -1.683 22.171 1.00 54.19 581 ALA A O 1
ATOM 4414 N N . GLY A 1 582 ? -31.001 -0.579 24.069 1.00 54.34 582 GLY A N 1
ATOM 4415 C CA . GLY A 1 582 ? -30.624 -1.749 24.882 1.00 54.34 582 GLY A CA 1
ATOM 4416 C C . GLY A 1 582 ? -31.713 -2.272 25.838 1.00 54.34 582 GLY A C 1
ATOM 4417 O O . GLY A 1 582 ? -31.441 -3.147 26.654 1.00 54.34 582 GLY A O 1
ATOM 4418 N N . GLY A 1 583 ? -32.933 -1.723 25.809 1.00 53.81 583 GLY A N 1
ATOM 4419 C CA . GLY A 1 583 ? -34.074 -2.224 26.593 1.00 53.81 583 GLY A CA 1
ATOM 4420 C C . GLY A 1 583 ? -34.009 -2.049 28.122 1.00 53.81 583 GLY A C 1
ATOM 4421 O O . GLY A 1 583 ? -34.841 -2.627 28.819 1.00 53.81 583 GLY A O 1
ATOM 4422 N N . GLY A 1 584 ? -33.063 -1.268 28.657 1.00 62.88 584 GLY A N 1
ATOM 4423 C CA . GLY A 1 584 ? -32.902 -1.020 30.098 1.00 62.88 584 GLY A CA 1
ATOM 4424 C C . GLY A 1 584 ? -32.650 0.451 30.454 1.00 62.88 584 GLY A C 1
ATOM 4425 O O . GLY A 1 584 ? -32.277 1.255 29.605 1.00 62.88 584 GLY A O 1
ATOM 4426 N N . ASP A 1 585 ? -32.834 0.802 31.733 1.00 67.50 585 ASP A N 1
ATOM 4427 C CA . ASP A 1 585 ? -32.632 2.170 32.254 1.00 67.50 585 ASP A CA 1
ATOM 4428 C C . ASP A 1 585 ? -31.153 2.571 32.443 1.00 67.50 585 ASP A C 1
ATOM 4430 O O . ASP A 1 585 ? -30.869 3.739 32.716 1.00 67.50 585 ASP A O 1
ATOM 4434 N N . LYS A 1 586 ? -30.218 1.621 32.306 1.00 80.81 586 LYS A N 1
ATOM 4435 C CA . LYS A 1 586 ? -28.767 1.826 32.414 1.00 80.81 586 LYS A CA 1
ATOM 4436 C C . LYS A 1 586 ? -28.023 1.182 31.249 1.00 80.81 586 LYS A C 1
ATOM 4438 O O . LYS A 1 586 ? -28.412 0.112 30.785 1.00 80.81 586 LYS A O 1
ATOM 4443 N N . GLY A 1 587 ? -26.936 1.815 30.811 1.00 84.88 587 GLY A N 1
ATOM 4444 C CA . GLY A 1 587 ? -26.111 1.327 29.699 1.00 84.88 587 GLY A CA 1
ATOM 4445 C C . GLY A 1 587 ? -25.182 0.177 30.101 1.00 84.88 587 GLY A C 1
ATOM 4446 O O . GLY A 1 587 ? -24.736 0.102 31.248 1.00 84.88 587 GLY A O 1
ATOM 4447 N N . VAL A 1 588 ? -24.872 -0.717 29.159 1.00 93.31 588 VAL A N 1
ATOM 4448 C CA . VAL A 1 588 ? -24.001 -1.876 29.407 1.00 93.31 588 VAL A CA 1
ATOM 4449 C C . VAL A 1 588 ? -22.538 -1.431 29.457 1.00 93.31 588 VAL A C 1
ATOM 4451 O O . VAL A 1 588 ? -22.040 -0.780 28.537 1.00 93.31 588 VAL A O 1
ATOM 4454 N N . ARG A 1 589 ? -21.829 -1.788 30.533 1.00 95.81 589 ARG A N 1
ATOM 4455 C CA . ARG A 1 589 ? -20.415 -1.427 30.722 1.00 95.81 589 ARG A CA 1
ATOM 4456 C C . ARG A 1 589 ? -19.624 -2.481 31.497 1.00 95.81 589 ARG A C 1
ATOM 4458 O O . ARG A 1 589 ? -20.117 -3.040 32.484 1.00 95.81 589 ARG A O 1
ATOM 4465 N N . PHE A 1 590 ? -18.391 -2.718 31.063 1.00 98.31 590 PHE A N 1
ATOM 4466 C CA . PHE A 1 590 ? -17.438 -3.683 31.615 1.00 98.31 590 PHE A CA 1
ATOM 4467 C C . PHE A 1 590 ? -16.175 -2.962 32.101 1.00 98.31 590 PHE A C 1
ATOM 4469 O O . PHE A 1 590 ? -15.772 -1.953 31.527 1.00 98.31 590 PHE A O 1
ATOM 4476 N N . PHE A 1 591 ? -15.562 -3.444 33.177 1.00 98.62 591 PHE A N 1
ATOM 4477 C CA . PHE A 1 591 ? -14.359 -2.836 33.744 1.00 98.62 591 PHE A CA 1
ATOM 4478 C C . PHE A 1 591 ? -13.147 -3.706 33.422 1.00 98.62 591 PHE A C 1
ATOM 4480 O O . PHE A 1 591 ? -13.083 -4.857 33.848 1.00 98.62 591 PHE A O 1
ATOM 4487 N N . GLN A 1 592 ? -12.189 -3.182 32.662 1.00 98.25 592 GLN A N 1
ATOM 4488 C CA . GLN A 1 592 ? -10.919 -3.855 32.437 1.00 98.25 592 GLN A CA 1
ATOM 4489 C C . GLN A 1 592 ? -9.971 -3.551 33.593 1.00 98.25 592 GLN A C 1
ATOM 4491 O O . GLN A 1 592 ? -9.556 -2.408 33.784 1.00 98.25 592 GLN A O 1
ATOM 4496 N N . LEU A 1 593 ? -9.597 -4.598 34.326 1.00 96.88 593 LEU A N 1
ATOM 4497 C CA . LEU A 1 593 ? -8.643 -4.549 35.422 1.00 96.88 593 LEU A CA 1
ATOM 4498 C C . LEU A 1 593 ? -7.219 -4.781 34.893 1.00 96.88 593 LEU A C 1
ATOM 4500 O O . LEU A 1 593 ? -6.915 -5.847 34.348 1.00 96.88 593 LEU A O 1
ATOM 4504 N N . TYR A 1 594 ? -6.337 -3.805 35.098 1.00 94.94 594 TYR A N 1
ATOM 4505 C CA . TYR A 1 594 ? -4.906 -4.059 35.255 1.00 94.94 594 TYR A CA 1
ATOM 4506 C C . TYR A 1 594 ? -4.673 -4.232 36.749 1.00 94.94 594 TYR A C 1
ATOM 4508 O O . TYR A 1 594 ? -4.791 -3.265 37.497 1.00 94.94 594 TYR A O 1
ATOM 4516 N N . MET A 1 595 ? -4.501 -5.479 37.198 1.00 93.56 595 MET A N 1
ATOM 4517 C CA . MET A 1 595 ? -4.583 -5.806 38.622 1.00 93.56 595 MET A CA 1
ATOM 4518 C C . MET A 1 595 ? -3.394 -5.213 39.378 1.00 93.56 595 MET A C 1
ATOM 4520 O O . MET A 1 595 ? -2.271 -5.665 39.141 1.00 93.56 595 MET A O 1
ATOM 4524 N N . PRO A 1 596 ? -3.625 -4.278 40.318 1.00 93.19 596 PRO A N 1
ATOM 4525 C CA . PRO A 1 596 ? -2.541 -3.719 41.099 1.00 93.19 596 PRO A CA 1
ATOM 4526 C C . PRO A 1 596 ? -1.747 -4.780 41.867 1.00 93.19 596 PRO A C 1
ATOM 4528 O O . PRO A 1 596 ? -2.279 -5.811 42.283 1.00 93.19 596 PRO A O 1
ATOM 4531 N N . HIS A 1 597 ? -0.475 -4.492 42.135 1.00 89.44 597 HIS A N 1
ATOM 4532 C CA . HIS A 1 597 ? 0.322 -5.256 43.102 1.00 89.44 597 HIS A CA 1
ATOM 4533 C C . HIS A 1 597 ? -0.064 -4.970 44.571 1.00 89.44 597 HIS A C 1
ATOM 4535 O O . HIS A 1 597 ? 0.451 -5.623 45.478 1.00 89.44 597 HIS A O 1
ATOM 4541 N N . ASP A 1 598 ? -0.983 -4.026 44.802 1.00 92.62 598 ASP A N 1
ATOM 4542 C CA . ASP A 1 598 ? -1.596 -3.708 46.093 1.00 92.62 598 ASP A CA 1
ATOM 4543 C C . ASP A 1 598 ? -3.039 -4.250 46.165 1.00 92.62 598 ASP A C 1
ATOM 4545 O O . ASP A 1 598 ? -3.930 -3.854 45.405 1.00 92.62 598 ASP A O 1
ATOM 4549 N N . ASP A 1 599 ? -3.284 -5.157 47.110 1.00 95.25 599 ASP A N 1
ATOM 4550 C CA . ASP A 1 599 ? -4.583 -5.801 47.330 1.00 95.25 599 ASP A CA 1
ATOM 4551 C C . ASP A 1 599 ? -5.658 -4.826 47.848 1.00 95.25 599 ASP A C 1
ATOM 4553 O O . ASP A 1 599 ? -6.837 -4.990 47.522 1.00 95.25 599 ASP A O 1
ATOM 4557 N N . GLU A 1 600 ? -5.269 -3.803 48.621 1.00 97.12 600 GLU A N 1
ATOM 4558 C CA . GLU A 1 600 ? -6.172 -2.754 49.121 1.00 97.12 600 GLU A CA 1
ATOM 4559 C C . GLU A 1 600 ? -6.658 -1.894 47.943 1.00 97.12 600 GLU A C 1
ATOM 4561 O O . GLU A 1 600 ? -7.860 -1.663 47.790 1.00 97.12 600 GLU A O 1
ATOM 4566 N N . LEU A 1 601 ? -5.736 -1.511 47.051 1.00 96.31 601 LEU A N 1
ATOM 4567 C CA . LEU A 1 601 ? -6.039 -0.756 45.832 1.00 96.31 601 LEU A CA 1
ATOM 4568 C C . LEU A 1 601 ? -6.869 -1.586 44.841 1.00 96.31 601 LEU A C 1
ATOM 4570 O O . LEU A 1 601 ? -7.838 -1.085 44.275 1.00 96.31 601 LEU A O 1
ATOM 4574 N N . THR A 1 602 ? -6.554 -2.875 44.682 1.00 96.81 602 THR A N 1
ATOM 4575 C CA . THR A 1 602 ? -7.338 -3.789 43.833 1.00 96.81 602 THR A CA 1
ATOM 4576 C C . THR A 1 602 ? -8.791 -3.882 44.304 1.00 96.81 602 THR A C 1
ATOM 4578 O O . THR A 1 602 ? -9.710 -3.797 43.489 1.00 96.81 602 THR A O 1
ATOM 4581 N N . ARG A 1 603 ? -9.020 -4.015 45.621 1.00 98.38 603 ARG A N 1
ATOM 4582 C CA . ARG A 1 603 ? -10.375 -4.018 46.197 1.00 98.38 603 ARG A CA 1
ATOM 4583 C C . ARG A 1 603 ? -11.078 -2.673 45.988 1.00 98.38 603 ARG A C 1
ATOM 4585 O O . ARG A 1 603 ? -12.255 -2.687 45.639 1.00 98.38 603 ARG A O 1
ATOM 4592 N N . SER A 1 604 ? -10.376 -1.548 46.152 1.00 98.31 604 SER A N 1
ATOM 4593 C CA . SER A 1 604 ? -10.925 -0.199 45.923 1.00 98.31 604 SER A CA 1
ATOM 4594 C C . SER A 1 604 ? -11.443 -0.027 44.493 1.00 98.31 604 SER A C 1
ATOM 4596 O O . SER A 1 604 ? -12.618 0.282 44.297 1.00 98.31 604 SER A O 1
ATOM 4598 N N . LEU A 1 605 ? -10.612 -0.326 43.489 1.00 98.12 605 LEU A N 1
ATOM 4599 C CA . LEU A 1 605 ? -10.982 -0.198 42.075 1.00 98.12 605 LEU A CA 1
ATOM 4600 C C . LEU A 1 605 ? -12.178 -1.084 41.700 1.00 98.12 605 LEU A C 1
ATOM 4602 O O . LEU A 1 605 ? -13.104 -0.623 41.031 1.00 98.12 605 LEU A O 1
ATOM 4606 N N . LEU A 1 606 ? -12.196 -2.337 42.167 1.00 98.56 606 LEU A N 1
ATOM 4607 C CA . LEU A 1 606 ? -13.311 -3.251 41.907 1.00 98.56 606 LEU A CA 1
ATOM 4608 C C . LEU A 1 606 ? -14.606 -2.805 42.602 1.00 98.56 606 LEU A C 1
ATOM 4610 O O . LEU A 1 606 ? -15.666 -2.885 41.986 1.00 98.56 606 LEU A O 1
ATOM 4614 N N . GLN A 1 607 ? -14.535 -2.295 43.836 1.00 98.56 607 GLN A N 1
ATOM 4615 C CA . GLN A 1 607 ? -15.699 -1.747 44.542 1.00 98.56 607 GLN A CA 1
ATOM 4616 C C . GLN A 1 607 ? -16.277 -0.536 43.799 1.00 98.56 607 GLN A C 1
ATOM 4618 O O . GLN A 1 607 ? -17.463 -0.523 43.480 1.00 98.56 607 GLN A O 1
ATOM 4623 N N . ARG A 1 608 ? -15.428 0.434 43.433 1.00 98.50 608 ARG A N 1
ATOM 4624 C CA . ARG A 1 608 ? -15.823 1.627 42.665 1.00 98.50 608 ARG A CA 1
ATOM 4625 C C . ARG A 1 608 ? -16.487 1.269 41.337 1.00 98.50 608 ARG A C 1
ATOM 4627 O O . ARG A 1 608 ? -17.488 1.880 40.963 1.00 98.50 608 ARG A O 1
ATOM 4634 N N . ALA A 1 609 ? -15.982 0.246 40.644 1.00 98.31 609 ALA A N 1
ATOM 4635 C CA . ALA A 1 609 ? -16.605 -0.275 39.431 1.00 98.31 609 ALA A CA 1
ATOM 4636 C C . ALA A 1 609 ? -17.987 -0.898 39.707 1.00 98.31 609 ALA A C 1
ATOM 4638 O O . ALA A 1 609 ? -18.942 -0.608 38.985 1.00 98.31 609 ALA A O 1
ATOM 4639 N N . VAL A 1 610 ? -18.143 -1.706 40.762 1.00 98.19 610 VAL A N 1
ATOM 4640 C CA . VAL A 1 610 ? -19.460 -2.250 41.149 1.00 98.19 610 VAL A CA 1
ATOM 4641 C C . VAL A 1 610 ? -20.459 -1.130 41.452 1.00 98.19 610 VAL A C 1
ATOM 4643 O O . VAL A 1 610 ? -21.563 -1.143 40.899 1.00 98.19 610 VAL A O 1
ATOM 4646 N N . ASP A 1 611 ? -20.060 -0.150 42.264 1.00 97.81 611 ASP A N 1
ATOM 4647 C CA . ASP A 1 611 ? -20.910 0.964 42.702 1.00 97.81 611 ASP A CA 1
ATOM 4648 C C . ASP A 1 611 ? -21.309 1.873 41.524 1.00 97.81 611 ASP A C 1
ATOM 4650 O O . ASP A 1 611 ? -22.464 2.291 41.411 1.00 97.81 611 ASP A O 1
ATOM 4654 N N . SER A 1 612 ? -20.394 2.075 40.570 1.00 97.31 612 SER A N 1
ATOM 4655 C CA . SER A 1 612 ? -20.625 2.805 39.308 1.00 97.31 612 SER A CA 1
ATOM 4656 C C . SER A 1 612 ? -21.427 2.005 38.263 1.00 97.31 612 SER A C 1
ATOM 4658 O O . SER A 1 612 ? -21.616 2.444 37.123 1.00 97.31 612 SER A O 1
ATOM 4660 N N . GLY A 1 613 ? -21.935 0.826 38.636 1.00 95.69 613 GLY A N 1
ATOM 4661 C CA . GLY A 1 613 ? -22.850 0.026 37.825 1.00 95.69 613 GLY A CA 1
ATOM 4662 C C . GLY A 1 613 ? -22.184 -0.861 36.774 1.00 95.69 613 GLY A C 1
ATOM 4663 O O . GLY A 1 613 ? -22.883 -1.340 35.884 1.00 95.69 613 GLY A O 1
ATOM 4664 N N . PHE A 1 614 ? -20.876 -1.117 36.857 1.00 97.56 614 PHE A N 1
ATOM 4665 C CA . PHE A 1 614 ? -20.206 -2.042 35.942 1.00 97.56 614 PHE A CA 1
ATOM 4666 C C . PHE A 1 614 ? -20.702 -3.484 36.137 1.00 97.56 614 PHE A C 1
ATOM 4668 O O . PHE A 1 614 ? -21.035 -3.926 37.245 1.00 97.56 614 PHE A O 1
ATOM 4675 N N . THR A 1 615 ? -20.814 -4.210 35.024 1.00 96.31 615 THR A N 1
ATOM 4676 C CA . THR A 1 615 ? -21.579 -5.470 34.939 1.00 96.31 615 THR A CA 1
ATOM 4677 C C . THR A 1 615 ? -20.738 -6.711 34.671 1.00 96.31 615 THR A C 1
ATOM 4679 O O . THR A 1 615 ? -21.177 -7.804 35.002 1.00 96.31 615 THR A O 1
ATOM 4682 N N . ALA A 1 616 ? -19.505 -6.551 34.195 1.00 98.12 616 ALA A N 1
ATOM 4683 C CA . ALA A 1 616 ? -18.494 -7.604 34.155 1.00 98.12 616 ALA A CA 1
ATOM 4684 C C . ALA A 1 616 ? -17.105 -7.000 34.400 1.00 98.12 616 ALA A C 1
ATOM 4686 O O . ALA A 1 616 ? -16.892 -5.811 34.138 1.00 98.12 616 ALA A O 1
ATOM 4687 N N . CYS A 1 617 ? -16.165 -7.816 34.874 1.00 98.69 617 CYS A N 1
ATOM 4688 C CA . CYS A 1 617 ? -14.760 -7.442 35.026 1.00 98.69 617 CYS A CA 1
ATOM 4689 C C . CYS A 1 617 ? -13.880 -8.269 34.079 1.00 98.69 617 CYS A C 1
ATOM 4691 O O . CYS A 1 617 ? -14.088 -9.470 33.926 1.00 98.69 617 CYS A O 1
ATOM 4693 N N . ILE A 1 618 ? -12.892 -7.638 33.444 1.00 98.50 618 ILE A N 1
ATOM 4694 C CA . ILE A 1 618 ? -11.992 -8.261 32.468 1.00 98.50 618 ILE A CA 1
ATOM 4695 C C . ILE A 1 618 ? -10.548 -8.039 32.919 1.00 98.50 618 ILE A C 1
ATOM 4697 O O . ILE A 1 618 ? -10.024 -6.934 32.821 1.00 98.50 618 ILE A O 1
ATOM 4701 N N . LEU A 1 619 ? -9.890 -9.077 33.427 1.00 97.88 619 LEU A N 1
ATOM 4702 C CA . LEU A 1 619 ? -8.484 -9.014 33.824 1.00 97.88 619 LEU A CA 1
ATOM 4703 C C . LEU A 1 619 ? -7.588 -9.165 32.590 1.00 97.88 619 LEU A C 1
ATOM 4705 O O . LEU A 1 619 ? -7.615 -10.206 31.936 1.00 97.88 619 LEU A O 1
ATOM 4709 N N . THR A 1 620 ? -6.785 -8.146 32.281 1.00 96.69 620 THR A N 1
ATOM 4710 C CA . THR A 1 620 ? -5.810 -8.208 31.179 1.00 96.69 620 THR A CA 1
ATOM 4711 C C . THR A 1 620 ? -4.514 -8.861 31.647 1.00 96.69 620 THR A C 1
ATOM 4713 O O . THR A 1 620 ? -3.951 -8.457 32.662 1.00 96.69 620 THR A O 1
ATOM 4716 N N . LEU A 1 621 ? -4.047 -9.859 30.895 1.00 94.94 621 LEU A N 1
ATOM 4717 C CA . LEU A 1 621 ? -2.889 -10.701 31.210 1.00 94.94 621 LEU A CA 1
ATOM 4718 C C . LEU A 1 621 ? -1.683 -10.470 30.281 1.00 94.94 621 LEU A C 1
ATOM 4720 O O . LEU A 1 621 ? -0.603 -10.979 30.566 1.00 94.94 621 LEU A O 1
ATOM 4724 N N . ASP A 1 622 ? -1.846 -9.738 29.173 1.00 93.19 622 ASP A N 1
ATOM 4725 C CA . ASP A 1 622 ? -0.825 -9.569 28.123 1.00 93.19 622 ASP A CA 1
ATOM 4726 C C . ASP A 1 622 ? 0.070 -8.314 28.299 1.00 93.19 622 ASP A C 1
ATOM 4728 O O . ASP A 1 622 ? 0.873 -7.991 27.419 1.00 93.19 622 ASP A O 1
ATOM 4732 N N . THR A 1 623 ? -0.002 -7.634 29.457 1.00 89.75 623 THR A N 1
ATOM 4733 C CA . THR A 1 623 ? 0.618 -6.305 29.671 1.00 89.75 623 THR A CA 1
ATOM 4734 C C . THR A 1 623 ? 1.350 -6.097 31.016 1.00 89.75 623 THR A C 1
ATOM 4736 O O . THR A 1 623 ? 1.340 -4.995 31.546 1.00 89.75 623 THR A O 1
ATOM 4739 N N . TRP A 1 624 ? 2.046 -7.100 31.571 1.00 82.06 624 TRP A N 1
ATOM 4740 C CA . TRP A 1 624 ? 2.883 -6.950 32.799 1.00 82.06 624 TRP A CA 1
ATOM 4741 C C . TRP A 1 624 ? 4.084 -5.994 32.665 1.00 82.06 624 TRP A C 1
ATOM 4743 O O . TRP A 1 624 ? 4.761 -5.648 33.636 1.00 82.06 624 TRP A O 1
ATOM 4753 N N . GLN A 1 625 ? 4.393 -5.640 31.424 1.00 82.69 625 GLN A N 1
ATOM 4754 C CA . GLN A 1 625 ? 5.392 -4.675 31.003 1.00 82.69 625 GLN A CA 1
ATOM 4755 C C . GLN A 1 625 ? 4.938 -4.139 29.639 1.00 82.69 625 GLN A C 1
ATOM 4757 O O . GLN A 1 625 ? 4.160 -4.795 28.934 1.00 82.69 625 GLN A O 1
ATOM 4762 N N . LEU A 1 626 ? 5.376 -2.941 29.253 1.00 85.56 626 LEU A N 1
ATOM 4763 C CA . LEU A 1 626 ? 5.147 -2.463 27.892 1.00 85.56 626 LEU A CA 1
ATOM 4764 C C . LEU A 1 626 ? 5.948 -3.323 26.900 1.00 85.56 626 LEU A C 1
ATOM 4766 O O . LEU A 1 626 ? 7.124 -3.596 27.138 1.00 85.56 626 LEU A O 1
ATOM 4770 N N . GLY A 1 627 ? 5.323 -3.728 25.791 1.00 88.69 627 GLY A N 1
ATOM 4771 C CA . GLY A 1 627 ? 6.059 -4.292 24.658 1.00 88.69 627 GLY A CA 1
ATOM 4772 C C . GLY A 1 627 ? 7.069 -3.290 24.088 1.00 88.69 627 GLY A C 1
ATOM 4773 O O . GLY A 1 627 ? 6.896 -2.079 24.233 1.00 88.69 627 GLY A O 1
ATOM 4774 N N . TRP A 1 628 ? 8.114 -3.775 23.417 1.00 90.38 628 TRP A N 1
ATOM 4775 C CA . TRP A 1 628 ? 9.085 -2.897 22.762 1.00 90.38 628 TRP A CA 1
ATOM 4776 C C . TRP A 1 628 ? 8.464 -2.243 21.523 1.00 90.38 628 TRP A C 1
ATOM 4778 O O . TRP A 1 628 ? 8.240 -2.924 20.526 1.00 90.38 628 TRP A O 1
ATOM 4788 N N . ARG A 1 629 ? 8.174 -0.941 21.580 1.00 90.88 629 ARG A N 1
ATOM 4789 C CA . ARG A 1 629 ? 7.520 -0.177 20.504 1.00 90.88 629 ARG A CA 1
ATOM 4790 C C . ARG A 1 629 ? 8.450 0.939 20.047 1.00 90.88 629 ARG A C 1
ATOM 4792 O O . ARG A 1 629 ? 8.735 1.842 20.829 1.00 90.88 629 ARG A O 1
ATOM 4799 N N . HIS A 1 630 ? 8.940 0.864 18.811 1.00 86.12 630 HIS A N 1
ATOM 4800 C CA . HIS A 1 630 ? 10.023 1.737 18.347 1.00 86.12 630 HIS A CA 1
ATOM 4801 C C . HIS A 1 630 ? 9.659 3.228 18.412 1.00 86.12 630 HIS A C 1
ATOM 4803 O O . HIS A 1 630 ? 10.428 3.994 18.987 1.00 86.12 630 HIS A O 1
ATOM 4809 N N . ASP A 1 631 ? 8.476 3.627 17.934 1.00 81.88 631 ASP A N 1
ATOM 4810 C CA . ASP A 1 631 ? 8.055 5.035 17.944 1.00 81.88 631 ASP A CA 1
ATOM 4811 C C . ASP A 1 631 ? 7.858 5.583 19.365 1.00 81.88 631 ASP A C 1
ATOM 4813 O O . ASP A 1 631 ? 8.334 6.678 19.681 1.00 81.88 631 ASP A O 1
ATOM 4817 N N . ASP A 1 632 ? 7.204 4.811 20.245 1.00 84.62 632 ASP A N 1
ATOM 4818 C CA . ASP A 1 632 ? 6.998 5.203 21.644 1.00 84.62 632 ASP A CA 1
ATOM 4819 C C . ASP A 1 632 ? 8.346 5.362 22.383 1.00 84.62 632 ASP A C 1
ATOM 4821 O O . ASP A 1 632 ? 8.508 6.290 23.176 1.00 84.62 632 ASP A O 1
ATOM 4825 N N . VAL A 1 633 ? 9.332 4.495 22.109 1.00 85.31 633 VAL A N 1
ATOM 4826 C CA . VAL A 1 633 ? 10.679 4.561 22.710 1.00 85.31 633 VAL A CA 1
ATOM 4827 C C . VAL A 1 633 ? 11.494 5.723 22.137 1.00 85.31 633 VAL A C 1
ATOM 4829 O O . VAL A 1 633 ? 12.034 6.517 22.907 1.00 85.31 633 VAL A O 1
ATOM 4832 N N . ALA A 1 634 ? 11.559 5.865 20.810 1.00 82.81 634 ALA A N 1
ATOM 4833 C CA . ALA A 1 634 ? 12.359 6.891 20.137 1.00 82.81 634 ALA A CA 1
ATOM 4834 C C . ALA A 1 634 ? 11.934 8.317 20.524 1.00 82.81 634 ALA A C 1
ATOM 4836 O O . ALA A 1 634 ? 12.777 9.194 20.696 1.00 82.81 634 ALA A O 1
ATOM 4837 N N . ASN A 1 635 ? 10.632 8.533 20.725 1.00 80.31 635 ASN A N 1
ATOM 4838 C CA . ASN A 1 635 ? 10.069 9.833 21.091 1.00 80.31 635 ASN A CA 1
ATOM 4839 C C . ASN A 1 635 ? 9.879 10.004 22.611 1.00 80.31 635 ASN A C 1
ATOM 4841 O O . ASN A 1 635 ? 9.321 11.009 23.047 1.00 80.31 635 ASN A O 1
ATOM 4845 N N . SER A 1 636 ? 10.313 9.034 23.431 1.00 83.50 636 SER A N 1
ATOM 4846 C CA . SER A 1 636 ? 10.065 9.005 24.884 1.00 83.50 636 SER A CA 1
ATOM 4847 C C . SER A 1 636 ? 8.583 9.216 25.253 1.00 83.50 636 SER A C 1
ATOM 4849 O O . SER A 1 636 ? 8.260 9.854 26.256 1.00 83.50 636 SER A O 1
ATOM 4851 N N . ASN A 1 637 ? 7.670 8.664 24.449 1.00 80.88 637 ASN A N 1
ATOM 4852 C CA . ASN A 1 637 ? 6.220 8.907 24.441 1.00 80.88 637 ASN A CA 1
ATOM 4853 C C . ASN A 1 637 ? 5.459 8.228 25.605 1.00 80.88 637 ASN A C 1
ATOM 4855 O O . ASN A 1 637 ? 4.276 7.895 25.508 1.00 80.88 637 ASN A O 1
ATOM 4859 N N . TYR A 1 638 ? 6.138 7.958 26.721 1.00 82.69 638 TYR A N 1
ATOM 4860 C CA . TYR A 1 638 ? 5.587 7.194 27.834 1.00 82.69 638 TYR A CA 1
ATOM 4861 C C . TYR A 1 638 ? 4.748 8.101 28.748 1.00 82.69 638 TYR A C 1
ATOM 4863 O O . TYR A 1 638 ? 5.226 8.601 29.766 1.00 82.69 638 TYR A O 1
ATOM 4871 N N . ALA A 1 639 ? 3.482 8.310 28.372 1.00 80.00 639 ALA A N 1
ATOM 4872 C CA . ALA A 1 639 ? 2.556 9.296 28.948 1.00 80.00 639 ALA A CA 1
ATOM 4873 C C . ALA A 1 639 ? 2.584 9.430 30.491 1.00 80.00 639 ALA A C 1
ATOM 4875 O O . ALA A 1 639 ? 2.603 10.546 31.009 1.00 80.00 639 ALA A O 1
ATOM 4876 N N . PHE A 1 640 ? 2.655 8.316 31.227 1.00 82.31 640 PHE A N 1
ATOM 4877 C CA . PHE A 1 640 ? 2.645 8.304 32.697 1.00 82.31 640 PHE A CA 1
ATOM 4878 C C . PHE A 1 640 ? 3.842 9.014 33.340 1.00 82.31 640 PHE A C 1
ATOM 4880 O O . PHE A 1 640 ? 3.666 9.703 34.343 1.00 82.31 640 PHE A O 1
ATOM 4887 N N . TYR A 1 641 ? 5.040 8.912 32.755 1.00 82.75 641 TYR A N 1
ATOM 4888 C CA . TYR A 1 641 ? 6.226 9.616 33.263 1.00 82.75 641 TYR A CA 1
ATOM 4889 C C . TYR A 1 641 ? 6.215 11.118 32.924 1.00 82.75 641 TYR A C 1
ATOM 4891 O O . TYR A 1 641 ? 6.999 11.875 33.490 1.00 82.75 641 TYR A O 1
ATOM 4899 N N . HIS A 1 642 ? 5.277 11.555 32.075 1.00 83.38 642 HIS A N 1
ATOM 4900 C CA . HIS A 1 642 ? 4.975 12.959 31.768 1.00 83.38 642 HIS A CA 1
ATOM 4901 C C . HIS A 1 642 ? 3.673 13.443 32.435 1.00 83.38 642 HIS A C 1
ATOM 4903 O O . HIS A 1 642 ? 3.074 14.425 32.001 1.00 83.38 642 HIS A O 1
ATOM 4909 N N . GLY A 1 643 ? 3.203 12.738 33.473 1.00 78.62 643 GLY A N 1
ATOM 4910 C CA . GLY A 1 643 ? 2.061 13.154 34.292 1.00 78.62 643 GLY A CA 1
ATOM 4911 C C . GLY A 1 643 ? 0.678 12.940 33.664 1.00 78.62 643 GLY A C 1
ATOM 4912 O O . GLY A 1 643 ? -0.308 13.456 34.188 1.00 78.62 643 GLY A O 1
ATOM 4913 N N . LEU A 1 644 ? 0.575 12.180 32.567 1.00 79.00 644 LEU A N 1
ATOM 4914 C CA . LEU A 1 644 ? -0.681 11.884 31.867 1.00 79.00 644 LEU A CA 1
ATOM 4915 C C . LEU A 1 644 ? -1.134 10.432 32.099 1.00 79.00 644 LEU A C 1
ATOM 4917 O O . LEU A 1 644 ? -0.324 9.510 32.063 1.00 79.00 644 LEU A O 1
ATOM 4921 N N . GLY A 1 645 ? -2.440 10.200 32.285 1.00 79.94 645 GLY A N 1
ATOM 4922 C CA . GLY A 1 645 ? -3.012 8.847 32.420 1.00 79.94 645 GLY A CA 1
ATOM 4923 C C . GLY A 1 645 ? -3.087 8.308 33.854 1.00 79.94 645 GLY A C 1
ATOM 4924 O O . GLY A 1 645 ? -3.546 7.186 34.067 1.00 79.94 645 GLY A O 1
ATOM 4925 N N . ALA A 1 646 ? -2.682 9.101 34.848 1.00 87.69 646 ALA A N 1
ATOM 4926 C CA . ALA A 1 646 ? -2.864 8.788 36.267 1.00 87.69 646 ALA A CA 1
ATOM 4927 C C . ALA A 1 646 ? -4.270 9.131 36.795 1.00 87.69 646 ALA A C 1
ATOM 4929 O O . ALA A 1 646 ? -4.605 8.783 37.924 1.00 87.69 646 ALA A O 1
ATOM 4930 N N . ASP A 1 647 ? -5.086 9.827 36.001 1.00 91.00 647 ASP A N 1
ATOM 4931 C CA . ASP A 1 647 ? -6.326 10.501 36.398 1.00 91.00 647 ASP A CA 1
ATOM 4932 C C . ASP A 1 647 ? -7.308 9.598 37.172 1.00 91.00 647 ASP A C 1
ATOM 4934 O O . ASP A 1 647 ? -7.809 9.985 38.232 1.00 91.00 647 ASP A O 1
ATOM 4938 N N . LEU A 1 648 ? -7.548 8.371 36.691 1.00 93.62 648 LEU A N 1
ATOM 4939 C CA . LEU A 1 648 ? -8.412 7.393 37.364 1.00 93.62 648 LEU A CA 1
ATOM 4940 C C . LEU A 1 648 ? -7.860 7.010 38.748 1.00 93.62 648 LEU A C 1
ATOM 4942 O O . LEU A 1 648 ? -8.614 6.939 39.723 1.00 93.62 648 LEU A O 1
ATOM 4946 N N . GLY A 1 649 ? -6.542 6.836 38.856 1.00 93.06 649 GLY A N 1
ATOM 4947 C CA . GLY A 1 649 ? -5.846 6.592 40.117 1.00 93.06 649 GLY A CA 1
ATOM 4948 C C . GLY A 1 649 ? -5.898 7.786 41.064 1.00 93.06 649 GLY A C 1
ATOM 4949 O O . GLY A 1 649 ? -6.163 7.615 42.248 1.00 93.06 649 GLY A O 1
ATOM 4950 N N . LEU A 1 650 ? -5.748 9.013 40.558 1.00 94.38 650 LEU A N 1
ATOM 4951 C CA . LEU A 1 650 ? -5.829 10.239 41.368 1.00 94.38 650 LEU A CA 1
ATOM 4952 C C . LEU A 1 650 ? -7.198 10.439 42.041 1.00 94.38 650 LEU A C 1
ATOM 4954 O O . LEU A 1 650 ? -7.287 11.155 43.040 1.00 94.38 650 LEU A O 1
ATOM 4958 N N . THR A 1 651 ? -8.253 9.786 41.545 1.00 95.19 651 THR A N 1
ATOM 4959 C CA . THR A 1 651 ? -9.582 9.757 42.186 1.00 95.19 651 THR A CA 1
ATOM 4960 C C . THR A 1 651 ? -9.782 8.591 43.163 1.00 95.19 651 THR A C 1
ATOM 4962 O O . THR A 1 651 ? -10.776 8.573 43.883 1.00 95.19 651 THR A O 1
ATOM 4965 N N . ASP A 1 652 ? -8.846 7.640 43.245 1.00 96.88 652 ASP A N 1
ATOM 4966 C CA . ASP A 1 652 ? -8.946 6.490 44.145 1.00 96.88 652 ASP A CA 1
ATOM 4967 C C . ASP A 1 652 ? -8.508 6.821 45.587 1.00 96.88 652 ASP A C 1
ATOM 4969 O O . ASP A 1 652 ? -7.396 7.318 45.793 1.00 96.88 652 ASP A O 1
ATOM 4973 N N . PRO A 1 653 ? -9.319 6.514 46.620 1.00 96.62 653 PRO A N 1
ATOM 4974 C CA . PRO A 1 653 ? -8.977 6.843 48.003 1.00 96.62 653 PRO A CA 1
ATOM 4975 C C . PRO A 1 653 ? -7.757 6.074 48.534 1.00 96.62 653 PRO A C 1
ATOM 4977 O O . PRO A 1 653 ? -7.023 6.608 49.371 1.00 96.62 653 PRO A O 1
ATOM 4980 N N . VAL A 1 654 ? -7.502 4.850 48.056 1.00 97.31 654 VAL A N 1
ATOM 4981 C CA . VAL A 1 654 ? -6.321 4.068 48.445 1.00 97.31 654 VAL A CA 1
ATOM 4982 C C . VAL A 1 654 ? -5.086 4.596 47.724 1.00 97.31 654 VAL A C 1
ATOM 4984 O O . VAL A 1 654 ? -4.052 4.784 48.361 1.00 97.31 654 VAL A O 1
ATOM 4987 N N . PHE A 1 655 ? -5.177 4.941 46.438 1.00 96.19 655 PHE A N 1
ATOM 4988 C CA . PHE A 1 655 ? -4.035 5.547 45.743 1.00 96.19 655 PHE A CA 1
ATOM 4989 C C . PHE A 1 655 ? -3.678 6.938 46.297 1.00 96.19 655 PHE A C 1
ATOM 4991 O O . PHE A 1 655 ? -2.507 7.221 46.545 1.00 96.19 655 PHE A O 1
ATOM 4998 N N . GLN A 1 656 ? -4.670 7.777 46.620 1.00 96.12 656 GLN A N 1
ATOM 4999 C CA . GLN A 1 656 ? -4.448 9.044 47.334 1.00 96.12 656 GLN A CA 1
ATOM 5000 C C . GLN A 1 656 ? -3.773 8.847 48.701 1.00 96.12 656 GLN A C 1
ATOM 5002 O O . GLN A 1 656 ? -2.987 9.694 49.133 1.00 96.12 656 GLN A O 1
ATOM 5007 N N . LYS A 1 657 ? -4.069 7.744 49.398 1.00 96.56 657 LYS A N 1
ATOM 5008 C CA . LYS A 1 657 ? -3.376 7.339 50.628 1.00 96.56 657 LYS A CA 1
ATOM 5009 C C . LYS A 1 657 ? -1.921 6.939 50.332 1.00 96.56 657 LYS A C 1
ATOM 5011 O O . LYS A 1 657 ? -1.040 7.437 51.026 1.00 96.56 657 LYS A O 1
ATOM 5016 N N . ARG A 1 658 ? -1.641 6.165 49.272 1.00 95.44 658 ARG A N 1
ATOM 5017 C CA . ARG A 1 658 ? -0.263 5.814 48.851 1.00 95.44 658 ARG A CA 1
ATOM 5018 C C . ARG A 1 658 ? 0.587 7.025 48.466 1.00 95.44 658 ARG A C 1
ATOM 5020 O O . ARG A 1 658 ? 1.751 7.081 48.853 1.00 95.44 658 ARG A O 1
ATOM 5027 N N . LEU A 1 659 ? 0.015 8.003 47.762 1.00 95.56 659 LEU A N 1
ATOM 5028 C CA . LEU A 1 659 ? 0.693 9.266 47.440 1.00 95.56 659 LEU A CA 1
ATOM 5029 C C . LEU A 1 659 ? 1.112 10.009 48.718 1.00 95.56 659 LEU A C 1
ATOM 5031 O O . LEU A 1 659 ? 2.284 10.343 48.880 1.00 95.56 659 LEU A O 1
ATOM 5035 N N . LYS A 1 660 ? 0.190 10.159 49.681 1.00 95.50 660 LYS A N 1
ATOM 5036 C CA . LYS A 1 660 ? 0.471 10.772 50.994 1.00 95.50 660 LYS A CA 1
ATOM 5037 C C . LYS A 1 660 ? 1.503 9.991 51.810 1.00 95.50 660 LYS A C 1
ATOM 5039 O O . LYS A 1 660 ? 2.353 10.606 52.441 1.00 95.50 660 LYS A O 1
ATOM 5044 N N . GLU A 1 661 ? 1.449 8.658 51.792 1.00 95.38 661 GLU A N 1
ATOM 5045 C CA . GLU A 1 661 ? 2.424 7.782 52.462 1.00 95.38 661 GLU A CA 1
ATOM 5046 C C . GLU A 1 661 ? 3.838 7.915 51.864 1.00 95.38 661 GLU A C 1
ATOM 5048 O O . GLU A 1 661 ? 4.817 7.768 52.594 1.00 95.38 661 GLU A O 1
ATOM 5053 N N . LYS A 1 662 ? 3.958 8.240 50.567 1.00 94.50 662 LYS A N 1
ATOM 5054 C CA . LYS A 1 662 ? 5.237 8.555 49.903 1.00 94.50 662 LYS A CA 1
ATOM 5055 C C . LYS A 1 662 ? 5.632 10.037 49.931 1.00 94.50 662 LYS A C 1
ATOM 5057 O O . LYS A 1 662 ? 6.761 10.347 49.573 1.00 94.50 662 LYS A O 1
ATOM 5062 N N . GLY A 1 663 ? 4.745 10.930 50.369 1.00 95.44 663 GLY A N 1
ATOM 5063 C CA . GLY A 1 663 ? 4.986 12.375 50.410 1.00 95.44 663 GLY A CA 1
ATOM 5064 C C . GLY A 1 663 ? 4.833 13.107 49.071 1.00 95.44 663 GLY A C 1
ATOM 5065 O O . GLY A 1 663 ? 5.235 14.260 49.002 1.00 95.44 663 GLY A O 1
ATOM 5066 N N . ILE A 1 664 ? 4.244 12.468 48.053 1.00 95.56 664 ILE A N 1
ATOM 5067 C CA . ILE A 1 664 ? 4.070 13.022 46.699 1.00 95.56 664 ILE A CA 1
ATOM 5068 C C . ILE A 1 664 ? 2.764 13.832 46.637 1.00 95.56 664 ILE A C 1
ATOM 5070 O O . ILE A 1 664 ? 1.689 13.278 46.901 1.00 95.56 664 ILE A O 1
ATOM 5074 N N . ASP A 1 665 ? 2.821 15.109 46.246 1.00 93.44 665 ASP A N 1
ATOM 5075 C CA . ASP A 1 665 ? 1.628 15.904 45.908 1.00 93.44 665 ASP A CA 1
ATOM 5076 C C . ASP A 1 665 ? 1.401 15.892 44.383 1.00 93.44 665 ASP A C 1
ATOM 5078 O O . ASP A 1 665 ? 2.144 16.536 43.638 1.00 93.44 665 ASP A O 1
ATOM 5082 N N . PRO A 1 666 ? 0.342 15.228 43.875 1.00 91.19 666 PRO A N 1
ATOM 5083 C CA . PRO A 1 666 ? 0.095 15.102 42.438 1.00 91.19 666 PRO A CA 1
ATOM 5084 C C . PRO A 1 666 ? -0.166 16.434 41.714 1.00 91.19 666 PRO A C 1
ATOM 5086 O O . PRO A 1 666 ? -0.201 16.447 40.486 1.00 91.19 666 PRO A O 1
ATOM 5089 N N . LYS A 1 667 ? -0.371 17.551 42.429 1.00 90.56 667 LYS A N 1
ATOM 5090 C CA . LYS A 1 667 ? -0.501 18.885 41.817 1.00 90.56 667 LYS A CA 1
ATOM 5091 C C . LYS A 1 667 ? 0.841 19.539 41.507 1.00 90.56 667 LYS A C 1
ATOM 5093 O O . LYS A 1 667 ? 0.914 20.318 40.561 1.00 90.56 667 LYS A O 1
ATOM 5098 N N . THR A 1 668 ? 1.867 19.272 42.311 1.00 93.25 668 THR A N 1
ATOM 5099 C CA . THR A 1 668 ? 3.223 19.817 42.126 1.00 93.25 668 THR A CA 1
ATOM 5100 C C . THR A 1 668 ? 4.169 18.808 41.487 1.00 93.25 668 THR A C 1
ATOM 5102 O O . THR A 1 668 ? 5.102 19.207 40.799 1.00 93.25 668 THR A O 1
ATOM 5105 N N . GLU A 1 669 ? 3.901 17.514 41.666 1.00 92.88 669 GLU A N 1
ATOM 5106 C CA . GLU A 1 669 ? 4.736 16.387 41.239 1.00 92.88 669 GLU A CA 1
ATOM 5107 C C . GLU A 1 669 ? 3.926 15.391 40.367 1.00 92.88 669 GLU A C 1
ATOM 5109 O O . GLU A 1 669 ? 3.874 14.192 40.661 1.00 92.88 669 GLU A O 1
ATOM 5114 N N . PRO A 1 670 ? 3.257 15.846 39.282 1.00 91.81 670 PRO A N 1
ATOM 5115 C CA . PRO A 1 670 ? 2.371 14.993 38.481 1.00 91.81 670 PRO A CA 1
ATOM 5116 C C . PRO A 1 670 ? 3.107 13.810 37.835 1.00 91.81 670 PRO A C 1
ATOM 5118 O O . PRO A 1 670 ? 2.545 12.720 37.736 1.00 91.81 670 PRO A O 1
ATOM 5121 N N . ASN A 1 671 ? 4.376 13.990 37.456 1.00 92.00 671 ASN A N 1
ATOM 5122 C CA . ASN A 1 671 ? 5.207 12.933 36.873 1.00 92.00 671 ASN A CA 1
ATOM 5123 C C . ASN A 1 671 ? 5.521 11.825 37.891 1.00 92.00 671 ASN A C 1
ATOM 5125 O O . ASN A 1 671 ? 5.506 10.651 37.534 1.00 92.00 671 ASN A O 1
ATOM 5129 N N . GLU A 1 672 ? 5.755 12.170 39.162 1.00 92.81 672 GLU A N 1
ATOM 5130 C CA . GLU A 1 672 ? 6.000 11.179 40.220 1.00 92.81 672 GLU A CA 1
ATOM 5131 C C . GLU A 1 672 ? 4.716 10.447 40.612 1.00 92.81 672 GLU A C 1
ATOM 5133 O O . GLU A 1 672 ? 4.729 9.236 40.838 1.00 92.81 672 GLU A O 1
ATOM 5138 N N . ALA A 1 673 ? 3.581 11.151 40.623 1.00 93.25 673 ALA A N 1
ATOM 5139 C CA . ALA A 1 673 ? 2.279 10.526 40.815 1.00 93.25 673 ALA A CA 1
ATOM 5140 C C . ALA A 1 673 ? 1.922 9.571 39.659 1.00 93.25 673 ALA A C 1
ATOM 5142 O O . ALA A 1 673 ? 1.404 8.480 39.902 1.00 93.25 673 ALA A O 1
ATOM 5143 N N . GLY A 1 674 ? 2.246 9.942 38.416 1.00 91.44 674 GLY A N 1
ATOM 5144 C CA . GLY A 1 674 ? 2.085 9.091 37.238 1.00 91.44 674 GLY A CA 1
ATOM 5145 C C . GLY A 1 674 ? 3.007 7.873 37.242 1.00 91.44 674 GLY A C 1
ATOM 5146 O O . GLY A 1 674 ? 2.525 6.759 37.032 1.00 91.44 674 GLY A O 1
ATOM 5147 N N . ALA A 1 675 ? 4.284 8.057 37.589 1.00 90.19 675 ALA A N 1
ATOM 5148 C CA . ALA A 1 675 ? 5.246 6.980 37.828 1.00 90.19 675 ALA A CA 1
ATOM 5149 C C . ALA A 1 675 ? 4.760 6.008 38.921 1.00 90.19 675 ALA A C 1
ATOM 5151 O O . ALA A 1 675 ? 4.771 4.792 38.739 1.00 90.19 675 ALA A O 1
ATOM 5152 N N . LEU A 1 676 ? 4.251 6.528 40.044 1.00 91.75 676 LEU A N 1
ATOM 5153 C CA . LEU A 1 676 ? 3.712 5.684 41.108 1.00 91.75 676 LEU A CA 1
ATOM 5154 C C . LEU A 1 676 ? 2.474 4.903 40.653 1.00 91.75 676 LEU A C 1
ATOM 5156 O O . LEU A 1 676 ? 2.302 3.757 41.067 1.00 91.75 676 LEU A O 1
ATOM 5160 N N . TRP A 1 677 ? 1.607 5.502 39.835 1.00 91.75 677 TRP A N 1
ATOM 5161 C CA . TRP A 1 677 ? 0.413 4.832 39.322 1.00 91.75 677 TRP A CA 1
ATOM 5162 C C . TRP A 1 677 ? 0.794 3.663 38.414 1.00 91.75 677 TRP A C 1
ATOM 5164 O O . TRP A 1 677 ? 0.413 2.524 38.698 1.00 91.75 677 TRP A O 1
ATOM 5174 N N . ILE A 1 678 ? 1.609 3.921 37.384 1.00 87.50 678 ILE A N 1
ATOM 5175 C CA . ILE A 1 678 ? 2.034 2.900 36.418 1.00 87.50 678 ILE A CA 1
ATOM 5176 C C . ILE A 1 678 ? 2.789 1.746 37.092 1.00 87.50 678 ILE A C 1
ATOM 5178 O O . ILE A 1 678 ? 2.507 0.583 36.801 1.00 87.50 678 ILE A O 1
ATOM 5182 N N . ASP A 1 679 ? 3.651 2.043 38.068 1.00 86.00 679 ASP A N 1
ATOM 5183 C CA . ASP A 1 679 ? 4.423 1.035 38.803 1.00 86.00 679 ASP A CA 1
ATOM 5184 C C . ASP A 1 679 ? 3.592 0.231 39.823 1.00 86.00 679 ASP A C 1
ATOM 5186 O O . ASP A 1 679 ? 4.075 -0.759 40.373 1.00 86.00 679 ASP A O 1
ATOM 5190 N N . ASN A 1 680 ? 2.343 0.632 40.093 1.00 85.19 680 ASN A N 1
ATOM 5191 C CA . ASN A 1 680 ? 1.410 -0.160 40.900 1.00 85.19 680 ASN A CA 1
ATOM 5192 C C . ASN A 1 680 ? 0.469 -1.017 40.054 1.00 85.19 680 ASN A C 1
ATOM 5194 O O . ASN A 1 680 ? 0.154 -2.125 40.489 1.00 85.19 680 ASN A O 1
ATOM 5198 N N . ILE A 1 681 ? -0.007 -0.515 38.904 1.00 85.31 681 ILE A N 1
ATOM 5199 C CA . ILE A 1 681 ? -1.042 -1.189 38.097 1.00 85.31 681 ILE A CA 1
ATOM 5200 C C . ILE A 1 681 ? -0.502 -1.973 36.895 1.00 85.31 681 ILE A C 1
ATOM 5202 O O . ILE A 1 681 ? -1.146 -2.930 36.476 1.00 85.31 681 ILE A O 1
ATOM 5206 N N . TRP A 1 682 ? 0.635 -1.572 36.321 1.00 73.50 682 TRP A N 1
ATOM 5207 C CA . TRP A 1 682 ? 1.100 -2.048 35.012 1.00 73.50 682 TRP A CA 1
ATOM 5208 C C . TRP A 1 682 ? 2.488 -2.687 35.110 1.00 73.50 682 TRP A C 1
ATOM 5210 O O . TRP A 1 682 ? 2.651 -3.828 34.686 1.00 73.50 682 TRP A O 1
ATOM 5220 N N . HIS A 1 683 ? 3.487 -1.992 35.663 1.00 74.94 683 HIS A N 1
ATOM 5221 C CA . HIS A 1 683 ? 4.840 -2.542 35.761 1.00 74.94 683 HIS A CA 1
ATOM 5222 C C . HIS A 1 683 ? 5.034 -3.445 36.981 1.00 74.94 683 HIS A C 1
ATOM 5224 O O . HIS A 1 683 ? 4.604 -3.137 38.090 1.00 74.94 683 HIS A O 1
ATOM 5230 N N . GLY A 1 684 ? 5.878 -4.464 36.806 1.00 65.62 684 GLY A N 1
ATOM 5231 C CA . GLY A 1 684 ? 6.796 -4.867 37.873 1.00 65.62 684 GLY A CA 1
ATOM 5232 C C . GLY A 1 684 ? 6.668 -6.293 38.395 1.00 65.62 684 GLY A C 1
ATOM 5233 O O . GLY A 1 684 ? 7.493 -6.663 39.236 1.00 65.62 684 GLY A O 1
ATOM 5234 N N . ARG A 1 685 ? 5.702 -7.097 37.927 1.00 78.12 685 ARG A N 1
ATOM 5235 C CA . ARG A 1 685 ? 5.675 -8.575 38.034 1.00 78.12 685 ARG A CA 1
ATOM 5236 C C . ARG A 1 685 ? 4.498 -9.170 37.250 1.00 78.12 685 ARG A C 1
ATOM 5238 O O . ARG A 1 685 ? 3.439 -8.564 37.164 1.00 78.12 685 ARG A O 1
ATOM 5245 N N . ALA A 1 686 ? 4.650 -10.398 36.755 1.00 84.81 686 ALA A N 1
ATOM 5246 C CA . ALA A 1 686 ? 3.509 -11.181 36.280 1.00 84.81 686 ALA A CA 1
ATOM 5247 C C . ALA A 1 686 ? 2.696 -11.732 37.466 1.00 84.81 686 ALA A C 1
ATOM 5249 O O . ALA A 1 686 ? 3.279 -12.196 38.450 1.00 84.81 686 ALA A O 1
ATOM 5250 N N . HIS A 1 687 ? 1.362 -11.710 37.375 1.00 90.19 687 HIS A N 1
ATOM 5251 C CA . HIS A 1 687 ? 0.493 -12.384 38.352 1.00 90.19 687 HIS A CA 1
ATOM 5252 C C . HIS A 1 687 ? 0.323 -13.873 38.030 1.00 90.19 687 HIS A C 1
ATOM 5254 O O . HIS A 1 687 ? 0.490 -14.307 36.892 1.00 90.19 687 HIS A O 1
ATOM 5260 N N . THR A 1 688 ? -0.043 -14.663 39.041 1.00 94.25 688 THR A N 1
ATOM 5261 C CA . THR A 1 688 ? -0.263 -16.111 38.904 1.00 94.25 688 THR A CA 1
ATOM 5262 C C . THR A 1 688 ? -1.745 -16.467 38.746 1.00 94.25 688 THR A C 1
ATOM 5264 O O . THR A 1 688 ? -2.637 -15.662 39.032 1.00 94.25 688 THR A O 1
ATOM 5267 N N . TRP A 1 689 ? -2.020 -17.712 38.348 1.00 97.06 689 TRP A N 1
ATOM 5268 C CA . TRP A 1 689 ? -3.379 -18.257 38.252 1.00 97.06 689 TRP A CA 1
ATOM 5269 C C . TRP A 1 689 ? -4.135 -18.202 39.588 1.00 97.06 689 TRP A C 1
ATOM 5271 O O . TRP A 1 689 ? -5.312 -17.849 39.619 1.00 97.06 689 TRP A O 1
ATOM 5281 N N . GLU A 1 690 ? -3.459 -18.467 40.706 1.00 97.00 690 GLU A N 1
ATOM 5282 C CA . GLU A 1 690 ? -4.037 -18.387 42.054 1.00 97.00 690 GLU A CA 1
ATOM 5283 C C . GLU A 1 690 ? -4.467 -16.951 42.382 1.00 97.00 690 GLU A C 1
ATOM 5285 O O . GLU A 1 690 ? -5.532 -16.730 42.965 1.00 97.00 690 GLU A O 1
ATOM 5290 N N . LYS A 1 691 ? -3.666 -15.963 41.960 1.00 95.62 691 LYS A N 1
ATOM 5291 C CA . LYS A 1 691 ? -3.961 -14.541 42.159 1.00 95.62 691 LYS A CA 1
ATOM 5292 C C . LYS A 1 691 ? -5.095 -14.055 41.249 1.00 95.62 691 LYS A C 1
ATOM 5294 O O . LYS A 1 691 ? -5.953 -13.303 41.709 1.00 95.62 691 LYS A O 1
ATOM 5299 N N . ALA A 1 692 ? -5.176 -14.547 40.011 1.00 97.25 692 ALA A N 1
ATOM 5300 C CA . ALA A 1 692 ? -6.321 -14.309 39.129 1.00 97.25 692 ALA A CA 1
ATOM 5301 C C . ALA A 1 692 ? -7.625 -14.909 39.700 1.00 97.25 692 ALA A C 1
ATOM 5303 O O . ALA A 1 692 ? -8.665 -14.250 39.694 1.00 97.25 692 ALA A O 1
ATOM 5304 N N . VAL A 1 693 ? -7.573 -16.117 40.276 1.00 98.44 693 VAL A N 1
ATOM 5305 C CA . VAL A 1 693 ? -8.720 -16.745 40.962 1.00 98.44 693 VAL A CA 1
ATOM 5306 C C . VAL A 1 693 ? -9.127 -15.967 42.219 1.00 98.44 693 VAL A C 1
ATOM 5308 O O . VAL A 1 693 ? -10.319 -15.847 42.504 1.00 98.44 693 VAL A O 1
ATOM 5311 N N . TRP A 1 694 ? -8.172 -15.403 42.966 1.00 98.31 694 TRP A N 1
ATOM 5312 C CA . TRP A 1 694 ? -8.471 -14.483 44.069 1.00 98.31 694 TRP A CA 1
ATOM 5313 C C . TRP A 1 694 ? -9.208 -13.228 43.578 1.00 98.31 694 TRP A C 1
ATOM 5315 O O . TRP A 1 694 ? -10.236 -12.877 44.155 1.00 98.31 694 TRP A O 1
ATOM 5325 N N . ALA A 1 695 ? -8.756 -12.607 42.484 1.00 98.00 695 ALA A N 1
ATOM 5326 C CA . ALA A 1 695 ? -9.399 -11.421 41.912 1.00 98.00 695 ALA A CA 1
ATOM 5327 C C . ALA A 1 695 ? -10.819 -11.712 41.401 1.00 98.00 695 ALA A C 1
ATOM 5329 O O . ALA A 1 695 ? -11.736 -10.933 41.656 1.00 98.00 695 ALA A O 1
ATOM 5330 N N . MET A 1 696 ? -11.028 -12.869 40.765 1.00 98.56 696 MET A N 1
ATOM 5331 C CA . MET A 1 696 ? -12.360 -13.342 40.382 1.00 98.56 696 MET A CA 1
ATOM 5332 C C . MET A 1 696 ? -13.273 -13.522 41.599 1.00 98.56 696 MET A C 1
ATOM 5334 O O . MET A 1 696 ? -14.416 -13.070 41.578 1.00 98.56 696 MET A O 1
ATOM 5338 N N . LYS A 1 697 ? -12.794 -14.179 42.664 1.00 98.56 697 LYS A N 1
ATOM 5339 C CA . LYS A 1 697 ? -13.581 -14.381 43.893 1.00 98.56 697 LYS A CA 1
ATOM 5340 C C . LYS A 1 697 ? -13.930 -13.053 44.557 1.00 98.56 697 LYS A C 1
ATOM 5342 O O . LYS A 1 697 ? -15.077 -12.873 44.947 1.00 98.56 697 LYS A O 1
ATOM 5347 N N . LEU A 1 698 ? -12.978 -12.121 44.612 1.00 98.69 698 LEU A N 1
ATOM 5348 C CA . LEU A 1 698 ? -13.182 -10.762 45.105 1.00 98.69 698 LEU A CA 1
ATOM 5349 C C . LEU A 1 698 ? -14.233 -10.013 44.275 1.00 98.69 698 LEU A C 1
ATOM 5351 O O . LEU A 1 698 ? -15.171 -9.458 44.833 1.00 98.69 698 LEU A O 1
ATOM 5355 N N . TRP A 1 699 ? -14.148 -10.042 42.945 1.00 98.56 699 TRP A N 1
ATOM 5356 C CA . TRP A 1 699 ? -15.180 -9.442 42.099 1.00 98.56 699 TRP A CA 1
ATOM 5357 C C . TRP A 1 699 ? -16.552 -10.089 42.308 1.00 98.56 699 TRP A C 1
ATOM 5359 O O . TRP A 1 699 ? -17.541 -9.370 42.427 1.00 98.56 699 TRP A O 1
ATOM 5369 N N . LYS A 1 700 ? -16.641 -11.422 42.394 1.00 98.38 700 LYS A N 1
ATOM 5370 C CA . LYS A 1 700 ? -17.913 -12.125 42.633 1.00 98.38 700 LYS A CA 1
ATOM 5371 C C . LYS A 1 700 ? -18.493 -11.816 44.024 1.00 98.38 700 LYS A C 1
ATOM 5373 O O . LYS A 1 700 ? -19.705 -11.656 44.126 1.00 98.38 700 LYS A O 1
ATOM 5378 N N . GLU A 1 701 ? -17.654 -11.652 45.051 1.00 98.38 701 GLU A N 1
ATOM 5379 C CA . GLU A 1 701 ? -18.032 -11.154 46.387 1.00 98.38 701 GLU A CA 1
ATOM 5380 C C . GLU A 1 701 ? -18.651 -9.750 46.303 1.00 98.38 701 GLU A C 1
ATOM 5382 O O . GLU A 1 701 ? -19.780 -9.555 46.748 1.00 98.38 701 GLU A O 1
ATOM 5387 N N . LEU A 1 702 ? -17.943 -8.789 45.698 1.00 98.38 702 LEU A N 1
ATOM 5388 C CA . LEU A 1 702 ? -18.374 -7.388 45.657 1.00 98.38 702 LEU A CA 1
ATOM 5389 C C . LEU A 1 702 ? -19.588 -7.161 44.746 1.00 98.38 702 LEU A C 1
ATOM 5391 O O . LEU A 1 702 ? -20.495 -6.408 45.085 1.00 98.38 702 LEU A O 1
ATOM 5395 N N . SER A 1 703 ? -19.612 -7.806 43.579 1.00 97.56 703 SER A N 1
ATOM 5396 C CA . SER A 1 703 ? -20.603 -7.549 42.525 1.00 97.56 703 SER A CA 1
ATOM 5397 C C . SER A 1 703 ? -21.931 -8.290 42.699 1.00 97.56 703 SER A C 1
ATOM 5399 O O . SER A 1 703 ? -22.876 -7.998 41.964 1.00 97.56 703 SER A O 1
ATOM 5401 N N . GLY A 1 704 ? -22.013 -9.252 43.626 1.00 96.62 704 GLY A N 1
ATOM 5402 C CA . GLY A 1 704 ? -23.152 -10.168 43.739 1.00 96.62 704 GLY A CA 1
ATOM 5403 C C . GLY A 1 704 ? -23.123 -11.310 42.714 1.00 96.62 704 GLY A C 1
ATOM 5404 O O . GLY A 1 704 ? -24.173 -11.749 42.256 1.00 96.62 704 GLY A O 1
ATOM 5405 N N . GLY A 1 705 ? -21.929 -11.786 42.345 1.00 96.75 705 GLY A N 1
ATOM 5406 C CA . GLY A 1 705 ? -21.738 -12.933 41.450 1.00 96.75 705 GLY A CA 1
ATOM 5407 C C . GLY A 1 705 ? -21.697 -12.612 39.953 1.00 96.75 705 GLY A C 1
ATOM 5408 O O . GLY A 1 705 ? -21.915 -13.515 39.149 1.00 96.75 705 GLY A O 1
ATOM 5409 N N . LYS A 1 706 ? -21.424 -11.360 39.558 1.00 97.69 706 LYS A N 1
ATOM 5410 C CA . LYS A 1 706 ? -21.353 -10.974 38.139 1.00 97.69 706 LYS A CA 1
ATOM 5411 C C . LYS A 1 706 ? -20.129 -11.580 37.419 1.00 97.69 706 LYS A C 1
ATOM 5413 O O . LYS A 1 706 ? -19.141 -11.909 38.082 1.00 97.69 706 LYS A O 1
ATOM 5418 N N . PRO A 1 707 ? -20.140 -11.674 36.074 1.00 98.38 707 PRO A N 1
ATOM 5419 C CA . PRO A 1 707 ? -19.074 -12.325 35.312 1.00 98.38 707 PRO A CA 1
ATOM 5420 C C . PRO A 1 707 ? -17.688 -11.689 35.456 1.00 98.38 707 PRO A C 1
ATOM 5422 O O . PRO A 1 707 ? -17.541 -10.464 35.508 1.00 98.38 707 PRO A O 1
ATOM 5425 N N . PHE A 1 708 ? -16.666 -12.542 35.465 1.00 98.69 708 PHE A N 1
ATOM 5426 C CA . PHE A 1 708 ? -15.250 -12.199 35.417 1.00 98.69 708 PHE A CA 1
ATOM 5427 C C . PHE A 1 708 ? -14.577 -12.947 34.260 1.00 98.69 708 PHE A C 1
ATOM 5429 O O . PHE A 1 708 ? -14.756 -14.155 34.101 1.00 98.69 708 PHE A O 1
ATOM 5436 N N . SER A 1 709 ? -13.786 -12.248 33.451 1.00 98.50 709 SER A N 1
ATOM 5437 C CA . SER A 1 709 ? -13.135 -12.808 32.261 1.00 98.50 709 SER A CA 1
ATOM 5438 C C . SER A 1 709 ? -11.645 -12.490 32.187 1.00 98.50 709 SER A C 1
ATOM 5440 O O . SER A 1 709 ? -11.175 -11.538 32.807 1.00 98.50 709 SER A O 1
ATOM 5442 N N . LEU A 1 710 ? -10.904 -13.274 31.401 1.00 98.69 710 LEU A N 1
ATOM 5443 C CA . LEU A 1 710 ? -9.461 -13.107 31.188 1.00 98.69 710 LEU A CA 1
ATOM 5444 C C . LEU A 1 710 ? -9.161 -12.632 29.759 1.00 98.69 710 LEU A C 1
ATOM 5446 O O . LEU A 1 710 ? -9.573 -13.283 28.803 1.00 98.69 710 LEU A O 1
ATOM 5450 N N . LYS A 1 711 ? -8.427 -11.528 29.591 1.00 98.56 711 LYS A N 1
ATOM 5451 C CA . LYS A 1 711 ? -8.003 -10.986 28.287 1.00 98.56 711 LYS A CA 1
ATOM 5452 C C . LYS A 1 711 ? -6.519 -11.229 28.043 1.00 98.56 711 LYS A C 1
ATOM 5454 O O . LYS A 1 711 ? -5.711 -11.044 28.947 1.00 98.56 711 LYS A O 1
ATOM 5459 N N . GLY A 1 712 ? -6.175 -11.583 26.807 1.00 97.62 712 GLY A N 1
ATOM 5460 C CA . GLY A 1 712 ? -4.797 -11.872 26.386 1.00 97.62 712 GLY A CA 1
ATOM 5461 C C . GLY A 1 712 ? -4.521 -13.359 26.168 1.00 97.62 712 GLY A C 1
ATOM 5462 O O . GLY A 1 712 ? -3.371 -13.770 26.059 1.00 97.62 712 GLY A O 1
ATOM 5463 N N . ILE A 1 713 ? -5.572 -14.185 26.134 1.00 98.19 713 ILE A N 1
ATOM 5464 C CA . ILE A 1 713 ? -5.444 -15.623 25.901 1.00 98.19 713 ILE A CA 1
ATOM 5465 C C . ILE A 1 713 ? -5.135 -15.858 24.416 1.00 98.19 713 ILE A C 1
ATOM 5467 O O . ILE A 1 713 ? -5.859 -15.378 23.542 1.00 98.19 713 ILE A O 1
ATOM 5471 N N . GLN A 1 714 ? -4.063 -16.600 24.133 1.00 97.81 714 GLN A N 1
ATOM 5472 C CA . GLN A 1 714 ? -3.672 -17.034 22.780 1.00 97.81 714 GLN A CA 1
ATOM 5473 C C . GLN A 1 714 ? -3.417 -18.546 22.682 1.00 97.81 714 GLN A C 1
ATOM 5475 O O . GLN A 1 714 ? -3.336 -19.080 21.576 1.00 97.81 714 GLN A O 1
ATOM 5480 N N . SER A 1 715 ? -3.301 -19.254 23.811 1.00 97.81 715 SER A N 1
ATOM 5481 C CA . SER A 1 715 ? -3.065 -20.698 23.836 1.00 97.81 715 SER A CA 1
ATOM 5482 C C . SER A 1 715 ? -4.330 -21.483 24.200 1.00 97.81 715 SER A C 1
ATOM 5484 O O . SER A 1 715 ? -5.211 -21.014 24.925 1.00 97.81 715 SER A O 1
ATOM 5486 N N . VAL A 1 716 ? -4.399 -22.718 23.702 1.00 98.06 716 VAL A N 1
ATOM 5487 C CA . VAL A 1 716 ? -5.450 -23.686 24.054 1.00 98.06 716 VAL A CA 1
ATOM 5488 C C . VAL A 1 716 ? -5.332 -24.151 25.508 1.00 98.06 716 VAL A C 1
ATOM 5490 O O . VAL A 1 716 ? -6.347 -24.434 26.141 1.00 98.06 716 VAL A O 1
ATOM 5493 N N . GLU A 1 717 ? -4.113 -24.238 26.043 1.00 98.12 717 GLU A N 1
ATOM 5494 C CA . GLU A 1 717 ? -3.868 -24.674 27.420 1.00 98.12 717 GLU A CA 1
ATOM 5495 C C . GLU A 1 717 ? -4.419 -23.655 28.423 1.00 98.12 717 GLU A C 1
ATOM 5497 O O . GLU A 1 717 ? -5.198 -24.019 29.304 1.00 98.12 717 GLU A O 1
ATOM 5502 N N . ASP A 1 718 ? -4.116 -22.370 28.226 1.00 98.12 718 ASP A N 1
ATOM 5503 C CA . ASP A 1 718 ? -4.615 -21.292 29.084 1.00 98.12 718 ASP A CA 1
ATOM 5504 C C . ASP A 1 718 ? -6.144 -21.167 29.000 1.00 98.12 718 ASP A C 1
ATOM 5506 O O . ASP A 1 718 ? -6.802 -20.935 30.014 1.00 98.12 718 ASP A O 1
ATOM 5510 N N . ALA A 1 719 ? -6.733 -21.371 27.814 1.00 98.38 719 ALA A N 1
ATOM 5511 C CA . ALA A 1 719 ? -8.186 -21.372 27.637 1.00 98.38 719 ALA A CA 1
ATOM 5512 C C . ALA A 1 719 ? -8.870 -22.526 28.395 1.00 98.38 719 ALA A C 1
ATOM 5514 O O . ALA A 1 719 ? -9.872 -22.302 29.077 1.00 98.38 719 ALA A O 1
ATOM 5515 N N . LYS A 1 720 ? -8.319 -23.748 28.325 1.00 98.38 720 LYS A N 1
ATOM 5516 C CA . LYS A 1 720 ? -8.815 -24.898 29.103 1.00 98.38 720 LYS A CA 1
ATOM 5517 C C . LYS A 1 720 ? -8.688 -24.647 30.599 1.00 98.38 720 LYS A C 1
ATOM 5519 O O . LYS A 1 720 ? -9.661 -24.805 31.330 1.00 98.38 720 LYS A O 1
ATOM 5524 N N . LYS A 1 721 ? -7.525 -24.170 31.039 1.00 98.31 721 LYS A N 1
ATOM 5525 C CA . LYS A 1 721 ? -7.254 -23.853 32.442 1.00 98.31 721 LYS A CA 1
ATOM 5526 C C . LYS A 1 721 ? -8.166 -22.747 32.980 1.00 98.31 721 LYS A C 1
ATOM 5528 O O . LYS A 1 721 ? -8.600 -22.820 34.127 1.00 98.31 721 LYS A O 1
ATOM 5533 N N . ALA A 1 722 ? -8.516 -21.754 32.161 1.00 98.38 722 ALA A N 1
ATOM 5534 C CA . ALA A 1 722 ? -9.504 -20.740 32.520 1.00 98.38 722 ALA A CA 1
ATOM 5535 C C . ALA A 1 722 ? -10.903 -21.350 32.750 1.00 98.38 722 ALA A C 1
ATOM 5537 O O . ALA A 1 722 ? -11.550 -21.033 33.750 1.00 98.38 722 ALA A O 1
ATOM 5538 N N . ALA A 1 723 ? -11.344 -22.266 31.882 1.00 97.75 723 ALA A N 1
ATOM 5539 C CA . ALA A 1 723 ? -12.609 -22.983 32.062 1.00 97.75 723 ALA A CA 1
ATOM 5540 C C . ALA A 1 723 ? -12.589 -23.884 33.316 1.00 97.75 723 ALA A C 1
ATOM 5542 O O . ALA A 1 723 ? -13.501 -23.822 34.138 1.00 97.75 723 ALA A O 1
ATOM 5543 N N . GLU A 1 724 ? -11.517 -24.657 33.521 1.00 97.81 724 GLU A N 1
ATOM 5544 C CA . GLU A 1 724 ? -11.327 -25.532 34.693 1.00 97.81 724 GLU A CA 1
ATOM 5545 C C . GLU A 1 724 ? -11.334 -24.767 36.027 1.00 97.81 724 GLU A C 1
ATOM 5547 O O . GLU A 1 724 ? -11.849 -25.262 37.031 1.00 97.81 724 GLU A O 1
ATOM 5552 N N . LEU A 1 725 ? -10.787 -23.547 36.048 1.00 98.06 725 LEU A N 1
ATOM 5553 C CA . LEU A 1 725 ? -10.754 -22.684 37.233 1.00 98.06 725 LEU A CA 1
ATOM 5554 C C . LEU A 1 725 ? -12.054 -21.888 37.460 1.00 98.06 725 LEU A C 1
ATOM 5556 O O . LEU A 1 725 ? -12.160 -21.187 38.470 1.00 98.06 725 LEU A O 1
ATOM 5560 N N . GLY A 1 726 ? -13.051 -22.014 36.576 1.00 97.06 726 GLY A N 1
ATOM 5561 C CA . GLY A 1 726 ? -14.379 -21.415 36.737 1.00 97.06 726 GLY A CA 1
ATOM 5562 C C . GLY A 1 726 ? -14.462 -19.920 36.412 1.00 97.06 726 GLY A C 1
ATOM 5563 O O . GLY A 1 726 ? -15.307 -19.221 36.984 1.00 97.06 726 GLY A O 1
ATOM 5564 N N . PHE A 1 727 ? -13.590 -19.425 35.526 1.00 98.50 727 PHE A N 1
ATOM 5565 C CA . PHE A 1 727 ? -13.734 -18.096 34.928 1.00 98.50 727 PHE A CA 1
ATOM 5566 C C . PHE A 1 727 ? -14.925 -18.078 33.961 1.00 98.50 727 PHE A C 1
ATOM 5568 O O . PHE A 1 727 ? -15.157 -19.041 33.236 1.00 98.50 727 PHE A O 1
ATOM 5575 N N . ASP A 1 728 ? -15.687 -16.983 33.935 1.00 98.31 728 ASP A N 1
ATOM 5576 C CA . ASP A 1 728 ? -16.946 -16.927 33.177 1.00 98.31 728 ASP A CA 1
ATOM 5577 C C . ASP A 1 728 ? -16.720 -16.689 31.674 1.00 98.31 728 ASP A C 1
ATOM 5579 O O . ASP A 1 728 ? -17.588 -16.991 30.856 1.00 98.31 728 ASP A O 1
ATOM 5583 N N . GLY A 1 729 ? -15.552 -16.158 31.296 1.00 98.12 729 GLY A N 1
ATOM 5584 C CA . GLY A 1 729 ? -15.214 -15.875 29.904 1.00 98.12 729 GLY A CA 1
ATOM 5585 C C . GLY A 1 729 ? -13.729 -15.627 29.640 1.00 98.12 729 GLY A C 1
ATOM 5586 O O . GLY A 1 729 ? -12.928 -15.420 30.556 1.00 98.12 729 GLY A O 1
ATOM 5587 N N . ILE A 1 730 ? -13.369 -15.598 28.360 1.00 98.69 730 ILE A N 1
ATOM 5588 C CA . ILE A 1 730 ? -12.037 -15.230 27.863 1.00 98.69 730 ILE A CA 1
ATOM 5589 C C . ILE A 1 730 ? -12.154 -14.255 26.691 1.00 98.69 730 ILE A C 1
ATOM 5591 O O . ILE A 1 730 ? -13.092 -14.338 25.906 1.00 98.69 730 ILE A O 1
ATOM 5595 N N . VAL A 1 731 ? -11.187 -13.351 26.548 1.00 98.69 731 VAL A N 1
ATOM 5596 C CA . VAL A 1 731 ? -10.993 -12.525 25.351 1.00 98.69 731 VAL A CA 1
ATOM 5597 C C . VAL A 1 731 ? -9.725 -13.001 24.652 1.00 98.69 731 VAL A C 1
ATOM 5599 O O . VAL A 1 731 ? -8.612 -12.800 25.158 1.00 98.69 731 VAL A O 1
ATOM 5602 N N . VAL A 1 732 ? -9.902 -13.618 23.485 1.00 98.69 732 VAL A N 1
ATOM 5603 C CA . VAL A 1 732 ? -8.802 -14.015 22.607 1.00 98.69 732 VAL A CA 1
ATOM 5604 C C . VAL A 1 732 ? -8.198 -12.746 22.003 1.00 98.69 732 VAL A C 1
ATOM 5606 O O . VAL A 1 732 ? -8.864 -12.019 21.265 1.00 98.69 732 VAL A O 1
ATOM 5609 N N . SER A 1 733 ? -6.968 -12.442 22.423 1.00 98.50 733 SER A N 1
ATOM 5610 C CA . SER A 1 733 ? -6.291 -11.149 22.259 1.00 98.50 733 SER A CA 1
ATOM 5611 C C . SER A 1 733 ? -4.780 -11.343 22.227 1.00 98.50 733 SER A C 1
ATOM 5613 O O . SER A 1 733 ? -4.250 -12.043 23.084 1.00 98.50 733 SER A O 1
ATOM 5615 N N . ASN A 1 734 ? -4.086 -10.636 21.332 1.00 97.12 734 ASN A N 1
ATOM 5616 C CA . ASN A 1 734 ? -2.644 -10.355 21.435 1.00 97.12 734 ASN A CA 1
ATOM 5617 C C . ASN A 1 734 ? -2.379 -8.839 21.550 1.00 97.12 734 ASN A C 1
ATOM 5619 O O . ASN A 1 734 ? -1.380 -8.304 21.059 1.00 97.12 734 ASN A O 1
ATOM 5623 N N . HIS A 1 735 ? -3.328 -8.124 22.159 1.00 96.81 735 HIS A N 1
ATOM 5624 C CA . HIS A 1 735 ? -3.294 -6.677 22.347 1.00 96.81 735 HIS A CA 1
ATOM 5625 C C . HIS A 1 735 ? -3.162 -5.888 21.025 1.00 96.81 735 HIS A C 1
ATOM 5627 O O . HIS A 1 735 ? -2.508 -4.847 20.959 1.00 96.81 735 HIS A O 1
ATOM 5633 N N . ALA A 1 736 ? -3.763 -6.395 19.944 1.00 94.62 736 ALA A N 1
ATOM 5634 C CA . ALA A 1 736 ? -3.684 -5.865 18.581 1.00 94.62 736 ALA A CA 1
ATOM 5635 C C . ALA A 1 736 ? -2.246 -5.685 18.052 1.00 94.62 736 ALA A C 1
ATOM 5637 O O . ALA A 1 736 ? -1.977 -4.730 17.315 1.00 94.62 736 ALA A O 1
ATOM 5638 N N . GLY A 1 737 ? -1.343 -6.598 18.437 1.00 95.06 737 GLY A N 1
ATOM 5639 C CA . GLY A 1 737 ? 0.075 -6.594 18.062 1.00 95.06 737 GLY A CA 1
ATOM 5640 C C . GLY A 1 737 ? 0.944 -5.600 18.842 1.00 95.06 737 GLY A C 1
ATOM 5641 O O . GLY A 1 737 ? 2.052 -5.303 18.414 1.00 95.06 737 GLY A O 1
ATOM 5642 N N . ARG A 1 738 ? 0.462 -5.044 19.965 1.00 94.62 738 ARG A N 1
ATOM 5643 C CA . ARG A 1 738 ? 1.153 -3.975 20.723 1.00 94.62 738 ARG A CA 1
ATOM 5644 C C . ARG A 1 738 ? 2.120 -4.460 21.806 1.00 94.62 738 ARG A C 1
ATOM 5646 O O . ARG A 1 738 ? 2.739 -3.620 22.459 1.00 94.62 738 ARG A O 1
ATOM 5653 N N . GLN A 1 739 ? 2.205 -5.771 22.037 1.00 93.75 739 GLN A N 1
ATOM 5654 C CA . GLN A 1 739 ? 2.868 -6.343 23.215 1.00 93.75 739 GLN A CA 1
ATOM 5655 C C . GLN A 1 739 ? 4.008 -7.308 22.880 1.00 93.75 739 GLN A C 1
ATOM 5657 O O . GLN A 1 739 ? 5.144 -7.047 23.264 1.00 93.75 739 GLN A O 1
ATOM 5662 N N . VAL A 1 740 ? 3.730 -8.380 22.139 1.00 93.31 740 VAL A N 1
ATOM 5663 C CA . VAL A 1 740 ? 4.744 -9.342 21.683 1.00 93.31 740 VAL A CA 1
ATOM 5664 C C . VAL A 1 740 ? 4.772 -9.304 20.165 1.00 93.31 740 VAL A C 1
ATOM 5666 O O . VAL A 1 740 ? 3.713 -9.432 19.550 1.00 93.31 740 VAL A O 1
ATOM 5669 N N . ASP A 1 741 ? 5.957 -9.110 19.582 1.00 90.25 741 ASP A N 1
ATOM 5670 C CA . ASP A 1 741 ? 6.148 -9.274 18.142 1.00 90.25 741 ASP A CA 1
ATOM 5671 C C . ASP A 1 741 ? 6.666 -10.678 17.798 1.00 90.25 741 ASP A C 1
ATOM 5673 O O . ASP A 1 741 ? 7.298 -11.323 18.633 1.00 90.25 741 ASP A O 1
ATOM 5677 N N . GLY A 1 742 ? 6.354 -11.178 16.599 1.00 82.38 742 GLY A N 1
ATOM 5678 C CA . GLY A 1 742 ? 6.514 -12.598 16.254 1.00 82.38 742 GLY A CA 1
ATOM 5679 C C . GLY A 1 742 ? 5.499 -13.541 16.926 1.00 82.38 742 GLY A C 1
ATOM 5680 O O . GLY A 1 742 ? 5.706 -14.753 16.941 1.00 82.38 742 GLY A O 1
ATOM 5681 N N . ALA A 1 743 ? 4.405 -13.018 17.491 1.00 88.25 743 ALA A N 1
ATOM 5682 C CA . ALA A 1 743 ? 3.332 -13.828 18.061 1.00 88.25 743 ALA A CA 1
ATOM 5683 C C . ALA A 1 743 ? 2.311 -14.273 16.995 1.00 88.25 743 ALA A C 1
ATOM 5685 O O . ALA A 1 743 ? 2.171 -13.667 15.932 1.00 88.25 743 ALA A O 1
ATOM 5686 N N . ILE A 1 744 ? 1.552 -15.330 17.304 1.00 89.25 744 ILE A N 1
ATOM 5687 C CA . ILE A 1 744 ? 0.460 -15.813 16.448 1.00 89.25 744 ILE A CA 1
ATOM 5688 C C . ILE A 1 744 ? -0.623 -14.736 16.255 1.00 89.25 744 ILE A C 1
ATOM 5690 O O . ILE A 1 744 ? -0.912 -13.944 17.156 1.00 89.25 744 ILE A O 1
ATOM 5694 N N . ALA A 1 745 ? -1.263 -14.730 15.083 1.00 92.56 745 ALA A N 1
ATOM 5695 C CA . ALA A 1 745 ? -2.458 -13.931 14.841 1.00 92.56 745 ALA A CA 1
ATOM 5696 C C . ALA A 1 745 ? -3.604 -14.347 15.784 1.00 92.56 745 ALA A C 1
ATOM 5698 O O . ALA A 1 745 ? -3.920 -15.531 15.913 1.00 92.56 745 ALA A O 1
ATOM 5699 N N . SER A 1 746 ? -4.292 -13.375 16.385 1.00 97.69 746 SER A N 1
ATOM 5700 C CA . SER A 1 746 ? -5.339 -13.640 17.381 1.00 97.69 746 SER A CA 1
ATOM 5701 C C . SER A 1 746 ? -6.492 -14.477 16.815 1.00 97.69 746 SER A C 1
ATOM 5703 O O . SER A 1 746 ? -7.049 -15.329 17.504 1.00 97.69 746 SER A O 1
ATOM 5705 N N . LEU A 1 747 ? -6.835 -14.291 15.535 1.00 96.62 747 LEU A N 1
ATOM 5706 C CA . LEU A 1 747 ? -7.903 -15.048 14.869 1.00 96.62 747 LEU A CA 1
ATOM 5707 C C . LEU A 1 747 ? -7.537 -16.534 14.664 1.00 96.62 747 LEU A C 1
ATOM 5709 O O . LEU A 1 747 ? -8.409 -17.400 14.686 1.00 96.62 747 LEU A O 1
ATOM 5713 N N . ASP A 1 748 ? -6.245 -16.847 14.545 1.00 94.56 748 ASP A N 1
ATOM 5714 C CA . ASP A 1 748 ? -5.735 -18.221 14.431 1.00 94.56 748 ASP A CA 1
ATOM 5715 C C . ASP A 1 748 ? -5.704 -18.932 15.781 1.00 94.56 748 ASP A C 1
ATOM 5717 O O . ASP A 1 748 ? -5.887 -20.153 15.850 1.00 94.56 748 ASP A O 1
ATOM 5721 N N . ALA A 1 749 ? -5.472 -18.165 16.850 1.00 97.25 749 ALA A N 1
ATOM 5722 C CA . ALA A 1 749 ? -5.672 -18.619 18.215 1.00 97.25 749 ALA A CA 1
ATOM 5723 C C . ALA A 1 749 ? -7.162 -18.871 18.494 1.00 97.25 749 ALA A C 1
ATOM 5725 O O . ALA A 1 749 ? -7.487 -19.917 19.052 1.00 97.25 749 ALA A O 1
ATOM 5726 N N . LEU A 1 750 ? -8.064 -17.979 18.053 1.00 98.19 750 LEU A N 1
ATOM 5727 C CA . LEU A 1 750 ? -9.514 -18.105 18.260 1.00 98.19 750 LEU A CA 1
ATOM 5728 C C . LEU A 1 750 ? -10.039 -19.445 17.750 1.00 98.19 750 LEU A C 1
ATOM 5730 O O . LEU A 1 750 ? -10.680 -20.162 18.509 1.00 98.19 750 LEU A O 1
ATOM 5734 N N . GLU A 1 751 ? -9.741 -19.796 16.500 1.00 94.06 751 GLU A N 1
ATOM 5735 C CA . GLU A 1 751 ? -10.185 -21.056 15.894 1.00 94.06 751 GLU A CA 1
ATOM 5736 C C . GLU A 1 751 ? -9.748 -22.272 16.731 1.00 94.06 751 GLU A C 1
ATOM 5738 O O . GLU A 1 751 ? -10.581 -23.085 17.129 1.00 94.06 751 GLU A O 1
ATOM 5743 N N . LYS A 1 752 ? -8.457 -22.345 17.093 1.00 95.12 752 LYS A N 1
ATOM 5744 C CA . LYS A 1 752 ? -7.906 -23.436 17.920 1.00 95.12 752 LYS A CA 1
ATOM 5745 C C . LYS A 1 752 ? -8.524 -23.480 19.322 1.00 95.12 752 LYS A C 1
ATOM 5747 O O . LYS A 1 752 ? -8.709 -24.562 19.872 1.00 95.12 752 LYS A O 1
ATOM 5752 N N . ILE A 1 753 ? -8.794 -22.318 19.916 1.00 98.19 753 ILE A N 1
ATOM 5753 C CA . ILE A 1 753 ? -9.385 -22.188 21.252 1.00 98.19 753 ILE A CA 1
ATOM 5754 C C . ILE A 1 753 ? -10.843 -22.649 21.232 1.00 98.19 753 ILE A C 1
ATOM 5756 O O . ILE A 1 753 ? -11.203 -23.498 22.046 1.00 98.19 753 ILE A O 1
ATOM 5760 N N . VAL A 1 754 ? -11.654 -22.167 20.282 1.00 97.38 754 VAL A N 1
ATOM 5761 C CA . VAL A 1 754 ? -13.054 -22.590 20.109 1.00 97.38 754 VAL A CA 1
ATOM 5762 C C . VAL A 1 754 ? -13.137 -24.104 19.939 1.00 97.38 754 VAL A C 1
ATOM 5764 O O . VAL A 1 754 ? -13.908 -24.744 20.649 1.00 97.38 754 VAL A O 1
ATOM 5767 N N . ASP A 1 755 ? -12.302 -24.692 19.079 1.00 95.25 755 ASP A N 1
ATOM 5768 C CA . ASP A 1 755 ? -12.297 -26.142 18.828 1.00 95.25 755 ASP A CA 1
ATOM 5769 C C . ASP A 1 755 ? -11.967 -26.967 20.082 1.00 95.25 755 ASP A C 1
ATOM 5771 O O . ASP A 1 755 ? -12.353 -28.130 20.196 1.00 95.25 755 ASP A O 1
ATOM 5775 N N . ALA A 1 756 ? -11.244 -26.371 21.034 1.00 96.25 756 ALA A N 1
ATOM 5776 C CA . ALA A 1 756 ? -10.725 -27.057 22.206 1.00 96.25 756 ALA A CA 1
ATOM 5777 C C . ALA A 1 756 ? -11.534 -26.846 23.495 1.00 96.25 756 ALA A C 1
ATOM 5779 O O . ALA A 1 756 ? -11.431 -27.690 24.390 1.00 96.25 756 ALA A O 1
ATOM 5780 N N . VAL A 1 757 ? -12.293 -25.747 23.617 1.00 95.75 757 VAL A N 1
ATOM 5781 C CA . VAL A 1 757 ? -13.137 -25.462 24.798 1.00 95.75 757 VAL A CA 1
ATOM 5782 C C . VAL A 1 757 ? -14.626 -25.311 24.483 1.00 95.75 757 VAL A C 1
ATOM 5784 O O . VAL A 1 757 ? -15.431 -25.508 25.389 1.00 95.75 757 VAL A O 1
ATOM 5787 N N . GLY A 1 758 ? -15.017 -25.034 23.235 1.00 91.56 758 GLY A N 1
ATOM 5788 C CA . GLY A 1 758 ? -16.418 -24.886 22.826 1.00 91.56 758 GLY A CA 1
ATOM 5789 C C . GLY A 1 758 ? -17.201 -23.915 23.716 1.00 91.56 758 GLY A C 1
ATOM 5790 O O . GLY A 1 758 ? -16.700 -22.861 24.096 1.00 91.56 758 GLY A O 1
ATOM 5791 N N . ASP A 1 759 ? -18.419 -24.303 24.096 1.00 92.38 759 ASP A N 1
ATOM 5792 C CA . ASP A 1 759 ? -19.289 -23.522 24.986 1.00 92.38 759 ASP A CA 1
ATOM 5793 C C . ASP A 1 759 ? -18.981 -23.701 26.494 1.00 92.38 759 ASP A C 1
ATOM 5795 O O . ASP A 1 759 ? -19.757 -23.242 27.331 1.00 92.38 759 ASP A O 1
ATOM 5799 N N . ASN A 1 760 ? -17.865 -24.341 26.884 1.00 95.75 760 ASN A N 1
ATOM 5800 C CA . ASN A 1 760 ? -17.501 -24.501 28.307 1.00 95.75 760 ASN A CA 1
ATOM 5801 C C . ASN A 1 760 ? -17.101 -23.176 28.992 1.00 95.75 760 ASN A C 1
ATOM 5803 O O . ASN A 1 760 ? -17.006 -23.125 30.217 1.00 95.75 760 ASN A O 1
ATOM 5807 N N . ILE A 1 761 ? -16.829 -22.122 28.218 1.00 97.38 761 ILE A N 1
ATOM 5808 C CA . ILE A 1 761 ? -16.478 -20.778 28.692 1.00 97.38 761 ILE A CA 1
ATOM 5809 C C . ILE A 1 761 ? -16.932 -19.739 27.656 1.00 97.38 761 ILE A C 1
ATOM 5811 O O . ILE A 1 761 ? -16.954 -20.028 26.461 1.00 97.38 761 ILE A O 1
ATOM 5815 N N . TYR A 1 762 ? -17.309 -18.527 28.074 1.00 97.81 762 TYR A N 1
ATOM 5816 C CA . TYR A 1 762 ? -17.780 -17.501 27.136 1.00 97.81 762 TYR A CA 1
ATOM 5817 C C . TYR A 1 762 ? -16.611 -16.897 26.335 1.00 97.81 762 TYR A C 1
ATOM 5819 O O . TYR A 1 762 ? -15.783 -16.164 26.881 1.00 97.81 762 TYR A O 1
ATOM 5827 N N . ILE A 1 763 ? -16.527 -17.202 25.036 1.00 98.38 763 ILE A N 1
ATOM 5828 C CA . ILE A 1 763 ? -15.419 -16.770 24.168 1.00 98.38 763 ILE A CA 1
ATOM 5829 C C . ILE A 1 763 ? -15.735 -15.421 23.512 1.00 98.38 763 ILE A C 1
ATOM 5831 O O . ILE A 1 763 ? -16.692 -15.284 22.752 1.00 98.38 763 ILE A O 1
ATOM 5835 N N . MET A 1 764 ? -14.879 -14.437 23.762 1.00 98.44 764 MET A N 1
ATOM 5836 C CA . MET A 1 764 ? -14.876 -13.109 23.149 1.00 98.44 764 MET A CA 1
ATOM 5837 C C . MET A 1 764 ? -13.604 -12.927 22.314 1.00 98.44 764 MET A C 1
ATOM 5839 O O . MET A 1 764 ? -12.608 -13.623 22.526 1.00 98.44 764 MET A O 1
ATOM 5843 N N . PHE A 1 765 ? -13.606 -11.969 21.390 1.00 98.69 765 PHE A N 1
ATOM 5844 C CA . PHE A 1 765 ? -12.497 -11.759 20.459 1.00 98.69 765 PHE A CA 1
ATOM 5845 C C . PHE A 1 765 ? -12.123 -10.280 20.290 1.00 98.69 765 PHE A C 1
ATOM 5847 O O . PHE A 1 765 ? -13.000 -9.418 20.228 1.00 98.69 765 PHE A O 1
ATOM 5854 N N . ASP A 1 766 ? -10.826 -9.988 20.158 1.00 97.75 766 ASP A N 1
ATOM 5855 C CA . ASP A 1 766 ? -10.308 -8.698 19.688 1.00 97.75 766 ASP A CA 1
ATOM 5856 C C . ASP A 1 766 ? -9.061 -8.878 18.793 1.00 97.75 766 ASP A C 1
ATOM 5858 O O . ASP A 1 766 ? -8.672 -9.996 18.469 1.00 97.75 766 ASP A O 1
ATOM 5862 N N . SER A 1 767 ? -8.398 -7.768 18.441 1.00 96.12 767 SER A N 1
ATOM 5863 C CA . SER A 1 767 ? -7.138 -7.722 17.676 1.00 96.12 767 SER A CA 1
ATOM 5864 C C . SER A 1 767 ? -7.315 -7.915 16.162 1.00 96.12 767 SER A C 1
ATOM 5866 O O . SER A 1 767 ? -7.444 -9.014 15.639 1.00 96.12 767 SER A O 1
ATOM 5868 N N . GLY A 1 768 ? -7.273 -6.793 15.433 1.00 89.62 768 GLY A N 1
ATOM 5869 C CA . GLY A 1 768 ? -7.242 -6.752 13.963 1.00 89.62 768 GLY A CA 1
ATOM 5870 C C . GLY A 1 768 ? -8.518 -6.240 13.288 1.00 89.62 768 GLY A C 1
ATOM 5871 O O . GLY A 1 768 ? -8.422 -5.733 12.176 1.00 89.62 768 GLY A O 1
ATOM 5872 N N . VAL A 1 769 ? -9.677 -6.280 13.952 1.00 96.31 769 VAL A N 1
ATOM 5873 C CA . VAL A 1 769 ? -10.993 -5.868 13.406 1.00 96.31 769 VAL A CA 1
ATOM 5874 C C . VAL A 1 769 ? -10.968 -4.447 12.809 1.00 96.31 769 VAL A C 1
ATOM 5876 O O . VAL A 1 769 ? -10.427 -3.522 13.429 1.00 96.31 769 VAL A O 1
ATOM 5879 N N . ARG A 1 770 ? -11.540 -4.272 11.606 1.00 90.38 770 ARG A N 1
ATOM 5880 C CA . ARG A 1 770 ? -11.736 -2.974 10.920 1.00 90.38 770 ARG A CA 1
ATOM 5881 C C . ARG A 1 770 ? -13.089 -2.815 10.211 1.00 90.38 770 ARG A C 1
ATOM 5883 O O . ARG A 1 770 ? -13.453 -1.688 9.912 1.00 90.38 770 ARG A O 1
ATOM 5890 N N . SER A 1 771 ? -13.810 -3.900 9.929 1.00 92.44 771 SER A N 1
ATOM 5891 C CA . SER A 1 771 ? -15.085 -3.897 9.184 1.00 92.44 771 SER A CA 1
ATOM 5892 C C . SER A 1 771 ? -16.062 -4.940 9.731 1.00 92.44 771 SER A C 1
ATOM 5894 O O . SER A 1 771 ? -15.651 -5.838 10.473 1.00 92.44 771 SER A O 1
ATOM 5896 N N . ALA A 1 772 ? -17.333 -4.892 9.328 1.00 95.25 772 ALA A N 1
ATOM 5897 C CA . ALA A 1 772 ? -18.309 -5.907 9.712 1.00 95.25 772 ALA A CA 1
ATOM 5898 C C . ALA A 1 772 ? -17.967 -7.292 9.147 1.00 95.25 772 ALA A C 1
ATOM 5900 O O . ALA A 1 772 ? -18.287 -8.300 9.770 1.00 95.25 772 ALA A O 1
ATOM 5901 N N . SER A 1 773 ? -17.241 -7.364 8.024 1.00 96.38 773 SER A N 1
ATOM 5902 C CA . SER A 1 773 ? -16.710 -8.632 7.503 1.00 96.38 773 SER A CA 1
ATOM 5903 C C . SER A 1 773 ? -15.739 -9.296 8.481 1.00 96.38 773 SER A C 1
ATOM 5905 O O . SER A 1 773 ? -15.736 -10.519 8.606 1.00 96.38 773 SER A O 1
ATOM 5907 N N . ASP A 1 774 ? -14.946 -8.507 9.210 1.00 97.75 774 ASP A N 1
ATOM 5908 C CA . ASP A 1 774 ? -14.045 -9.026 10.240 1.00 97.75 774 ASP A CA 1
ATOM 5909 C C . ASP A 1 774 ? -14.842 -9.496 11.472 1.00 97.75 774 ASP A C 1
ATOM 5911 O O . ASP A 1 774 ? -14.591 -10.584 11.989 1.00 97.75 774 ASP A O 1
ATOM 5915 N N . VAL A 1 775 ? -15.857 -8.728 11.896 1.00 98.25 775 VAL A N 1
ATOM 5916 C CA . VAL A 1 775 ? -16.782 -9.129 12.975 1.00 98.25 775 VAL A CA 1
ATOM 5917 C C . VAL A 1 775 ? -17.461 -10.458 12.634 1.00 98.25 775 VAL A C 1
ATOM 5919 O O . VAL A 1 775 ? -17.350 -11.413 13.398 1.00 98.25 775 VAL A O 1
ATOM 5922 N N . PHE A 1 776 ? -18.094 -10.553 11.461 1.00 98.50 776 PHE A N 1
ATOM 5923 C CA . PHE A 1 776 ? -18.793 -11.749 10.988 1.00 98.50 776 PHE A CA 1
ATOM 5924 C C . PHE A 1 776 ? -17.898 -12.994 11.026 1.00 98.50 776 PHE A C 1
ATOM 5926 O O . PHE A 1 776 ? -18.324 -14.044 11.497 1.00 98.50 776 PHE A O 1
ATOM 5933 N N . LYS A 1 777 ? -16.641 -12.884 10.575 1.00 98.31 777 LYS A N 1
ATOM 5934 C CA . LYS A 1 777 ? -15.688 -14.008 10.573 1.00 98.31 777 LYS A CA 1
ATOM 5935 C C . LYS A 1 777 ? -15.332 -14.476 11.979 1.00 98.31 777 LYS A C 1
ATOM 5937 O O . LYS A 1 777 ? -15.288 -15.678 12.212 1.00 98.31 777 LYS A O 1
ATOM 5942 N N . ALA A 1 778 ? -15.100 -13.555 12.915 1.00 98.38 778 ALA A N 1
ATOM 5943 C CA . ALA A 1 778 ? -14.829 -13.922 14.303 1.00 98.38 778 ALA A CA 1
ATOM 5944 C C . ALA A 1 778 ? -16.037 -14.635 14.944 1.00 98.38 778 ALA A C 1
ATOM 5946 O O . ALA A 1 778 ? -15.856 -15.640 15.632 1.00 98.38 778 ALA A O 1
ATOM 5947 N N . LEU A 1 779 ? -17.262 -14.173 14.660 1.00 98.31 779 LEU A N 1
ATOM 5948 C CA . LEU A 1 779 ? -18.495 -14.830 15.113 1.00 98.31 779 LEU A CA 1
ATOM 5949 C C . LEU A 1 779 ? -18.647 -16.235 14.512 1.00 98.31 779 LEU A C 1
ATOM 5951 O O . LEU A 1 779 ? -18.818 -17.202 15.249 1.00 98.31 779 LEU A O 1
ATOM 5955 N N . ALA A 1 780 ? -18.489 -16.365 13.193 1.00 97.94 780 ALA A N 1
ATOM 5956 C CA . ALA A 1 780 ? -18.570 -17.638 12.476 1.00 97.94 780 ALA A CA 1
ATOM 5957 C C . ALA A 1 780 ? -17.518 -18.663 12.938 1.00 97.94 780 ALA A C 1
ATOM 5959 O O . ALA A 1 780 ? -17.788 -19.863 12.966 1.00 97.94 780 ALA A O 1
ATOM 5960 N N . LEU A 1 781 ? -16.325 -18.215 13.344 1.00 97.19 781 LEU A N 1
ATOM 5961 C CA . LEU A 1 781 ? -15.313 -19.094 13.939 1.00 97.19 781 LEU A CA 1
ATOM 5962 C C . LEU A 1 781 ? -15.671 -19.570 15.353 1.00 97.19 781 LEU A C 1
ATOM 5964 O O . LEU A 1 781 ? -15.155 -20.612 15.760 1.00 97.19 781 LEU A O 1
ATOM 5968 N N . GLY A 1 782 ? -16.560 -18.859 16.059 1.00 96.56 782 GLY A N 1
ATOM 5969 C CA . GLY A 1 782 ? -17.150 -19.254 17.342 1.00 96.56 782 GLY A CA 1
ATOM 5970 C C . GLY A 1 782 ? -17.091 -18.208 18.461 1.00 96.56 782 GLY A C 1
ATOM 5971 O O . GLY A 1 782 ? -17.522 -18.508 19.577 1.00 96.56 782 GLY A O 1
ATOM 5972 N N . ALA A 1 783 ? -16.583 -16.995 18.210 1.00 97.88 783 ALA A N 1
ATOM 5973 C CA . ALA A 1 783 ? -16.685 -15.913 19.190 1.00 97.88 783 ALA A CA 1
ATOM 5974 C C . ALA A 1 783 ? -18.157 -15.517 19.400 1.00 97.88 783 ALA A C 1
ATOM 5976 O O . ALA A 1 783 ? -18.936 -15.444 18.455 1.00 97.88 783 ALA A O 1
ATOM 5977 N N . LYS A 1 784 ? -18.546 -15.216 20.639 1.00 96.62 784 LYS A N 1
ATOM 5978 C CA . LYS A 1 784 ? -19.904 -14.752 20.977 1.00 96.62 784 LYS A CA 1
ATOM 5979 C C . LYS A 1 784 ? -20.030 -13.221 20.939 1.00 96.62 784 LYS A C 1
ATOM 5981 O O . LYS A 1 784 ? -21.134 -12.692 20.873 1.00 96.62 784 LYS A O 1
ATOM 5986 N N . PHE A 1 785 ? -18.898 -12.516 20.989 1.00 96.94 785 PHE A N 1
ATOM 5987 C CA . PHE A 1 785 ? -18.811 -11.058 21.067 1.00 96.94 785 PHE A CA 1
ATOM 5988 C C . PHE A 1 785 ? -17.448 -10.556 20.571 1.00 96.94 785 PHE A C 1
ATOM 5990 O O . PHE A 1 785 ? -16.416 -11.182 20.835 1.00 96.94 785 PHE A O 1
ATOM 5997 N N . VAL A 1 786 ? -17.447 -9.418 19.869 1.00 98.50 786 VAL A N 1
ATOM 5998 C CA . VAL A 1 786 ? -16.260 -8.829 19.239 1.00 98.50 786 VAL A CA 1
ATOM 5999 C C . VAL A 1 786 ? -16.002 -7.411 19.751 1.00 98.50 786 VAL A C 1
ATOM 6001 O O . VAL A 1 786 ? -16.831 -6.508 19.623 1.00 98.50 786 VAL A O 1
ATOM 6004 N N . PHE A 1 787 ? -14.801 -7.198 20.281 1.00 98.56 787 PHE A N 1
ATOM 6005 C CA . PHE A 1 787 ? -14.305 -5.896 20.705 1.00 98.56 787 PHE A CA 1
ATOM 6006 C C . PHE A 1 787 ? -13.633 -5.139 19.548 1.00 98.56 787 PHE A C 1
ATOM 6008 O O . PHE A 1 787 ? -12.731 -5.644 18.874 1.00 98.56 787 PHE A O 1
ATOM 6015 N N . VAL A 1 788 ? -14.025 -3.879 19.363 1.00 97.88 788 VAL A N 1
ATOM 6016 C CA . VAL A 1 788 ? -13.441 -2.937 18.397 1.00 97.88 788 VAL A CA 1
ATOM 6017 C C . VAL A 1 788 ? -12.476 -2.007 19.128 1.00 97.88 788 VAL A C 1
ATOM 6019 O O . VAL A 1 788 ? -12.818 -1.485 20.185 1.00 97.88 788 VAL A O 1
ATOM 6022 N N . GLY A 1 789 ? -11.273 -1.801 18.583 1.00 95.81 789 GLY A N 1
ATOM 6023 C CA . GLY A 1 789 ? -10.225 -0.943 19.160 1.00 95.81 789 GLY A CA 1
ATOM 6024 C C . GLY A 1 789 ? -9.965 0.316 18.330 1.00 95.81 789 GLY A C 1
ATOM 6025 O O . GLY A 1 789 ? -10.807 1.206 18.275 1.00 95.81 789 GLY A O 1
ATOM 6026 N N . ARG A 1 790 ? -8.809 0.367 17.646 1.00 94.62 790 ARG A N 1
ATOM 6027 C CA . ARG A 1 790 ? -8.311 1.525 16.865 1.00 94.62 790 ARG A CA 1
ATOM 6028 C C . ARG A 1 790 ? -9.368 2.263 16.028 1.00 94.62 790 ARG A C 1
ATOM 6030 O O . ARG A 1 790 ? -9.324 3.480 15.965 1.00 94.62 790 ARG A O 1
ATOM 6037 N N . LEU A 1 791 ? -10.344 1.560 15.450 1.00 93.38 791 LEU A N 1
ATOM 6038 C CA . LEU A 1 791 ? -11.387 2.177 14.624 1.00 93.38 791 LEU A CA 1
ATOM 6039 C C . LEU A 1 791 ? -12.180 3.277 15.368 1.00 93.38 791 LEU A C 1
ATOM 6041 O O . LEU A 1 791 ? -12.373 4.357 14.818 1.00 93.38 791 LEU A O 1
ATOM 6045 N N . TRP A 1 792 ? -12.596 3.055 16.625 1.00 95.75 792 TRP A N 1
ATOM 6046 C CA . TRP A 1 792 ? -13.292 4.103 17.392 1.00 95.75 792 TRP A CA 1
ATOM 6047 C C . TRP A 1 792 ? -12.332 5.146 17.974 1.00 95.75 792 TRP A C 1
ATOM 6049 O O . TRP A 1 792 ? -12.753 6.279 18.193 1.00 95.75 792 TRP A O 1
ATOM 6059 N N . ILE A 1 793 ? -11.049 4.806 18.163 1.00 96.31 793 ILE A N 1
ATOM 6060 C CA . ILE A 1 793 ? -9.996 5.778 18.504 1.00 96.31 793 ILE A CA 1
ATOM 6061 C C . ILE A 1 793 ? -9.850 6.794 17.370 1.00 96.31 793 ILE A C 1
ATOM 6063 O O . ILE A 1 793 ? -9.872 7.989 17.632 1.00 96.31 793 ILE A O 1
ATOM 6067 N N . TRP A 1 794 ? -9.817 6.344 16.112 1.00 95.12 794 TRP A N 1
ATOM 6068 C CA . TRP A 1 794 ? -9.824 7.228 14.944 1.00 95.12 794 TRP A CA 1
ATOM 6069 C C . TRP A 1 794 ? -11.033 8.178 14.962 1.00 95.12 794 TRP A C 1
ATOM 6071 O O . TRP A 1 794 ? -10.866 9.393 14.865 1.00 95.12 794 TRP A O 1
ATOM 6081 N N . GLY A 1 795 ? -12.240 7.660 15.220 1.00 95.19 795 GLY A N 1
ATOM 6082 C CA . GLY A 1 795 ? -13.437 8.492 15.405 1.00 95.19 795 GLY A CA 1
ATOM 6083 C C . GLY A 1 795 ? -13.314 9.524 16.542 1.00 95.19 795 GLY A C 1
ATOM 6084 O O . GLY A 1 795 ? -13.687 10.686 16.361 1.00 95.19 795 GLY A O 1
ATOM 6085 N N . LEU A 1 796 ? -12.760 9.127 17.693 1.00 96.19 796 LEU A N 1
ATOM 6086 C CA . LEU A 1 796 ? -12.536 9.993 18.860 1.00 96.19 796 LEU A CA 1
ATOM 6087 C C . LEU A 1 796 ? -11.567 11.144 18.551 1.00 96.19 796 LEU A C 1
ATOM 6089 O O . LEU A 1 796 ? -11.843 12.288 18.924 1.00 96.19 796 LEU A O 1
ATOM 6093 N N . SER A 1 797 ? -10.473 10.840 17.851 1.00 95.06 797 SER A N 1
ATOM 6094 C CA . SER A 1 797 ? -9.442 11.799 17.446 1.00 95.06 797 SER A CA 1
ATOM 6095 C C . SER A 1 797 ? -9.947 12.826 16.432 1.00 95.06 797 SER A C 1
ATOM 6097 O O . SER A 1 797 ? -9.586 13.996 16.509 1.00 95.06 797 SER A O 1
ATOM 6099 N N . ILE A 1 798 ? -10.792 12.406 15.483 1.00 93.75 798 ILE A N 1
ATOM 6100 C CA . ILE A 1 798 ? -11.245 13.274 14.385 1.00 93.75 798 ILE A CA 1
ATOM 6101 C C . ILE A 1 798 ? -12.383 14.204 14.829 1.00 93.75 798 ILE A C 1
ATOM 6103 O O . ILE A 1 798 ? -12.354 15.399 14.538 1.00 93.75 798 ILE A O 1
ATOM 6107 N N . MET A 1 799 ? -13.402 13.672 15.519 1.00 93.12 799 MET A N 1
ATOM 6108 C CA . MET A 1 799 ? -14.656 14.395 15.809 1.00 93.12 799 MET A CA 1
ATOM 6109 C C . MET A 1 799 ? -15.255 14.099 17.198 1.00 93.12 799 MET A C 1
ATOM 6111 O O . MET A 1 799 ? -16.439 14.358 17.431 1.00 93.12 799 MET A O 1
ATOM 6115 N N . GLY A 1 800 ? -14.472 13.569 18.143 1.00 94.88 800 GLY A N 1
ATOM 6116 C CA . GLY A 1 800 ? -14.936 13.313 19.510 1.00 94.88 800 GLY A CA 1
ATOM 6117 C C . GLY A 1 800 ? -16.135 12.358 19.566 1.00 94.88 800 GLY A C 1
ATOM 6118 O O . GLY A 1 800 ? -16.191 11.376 18.829 1.00 94.88 800 GLY A O 1
ATOM 6119 N N . GLU A 1 801 ? -17.125 12.671 20.411 1.00 94.56 801 GLU A N 1
ATOM 6120 C CA . GLU A 1 801 ? -18.380 11.905 20.542 1.00 94.56 801 GLU A CA 1
ATOM 6121 C C . GLU A 1 801 ? -19.064 11.650 19.188 1.00 94.56 801 GLU A C 1
ATOM 6123 O O . GLU A 1 801 ? -19.509 10.533 18.917 1.00 94.56 801 GLU A O 1
ATOM 6128 N N . THR A 1 802 ? -19.101 12.657 18.308 1.00 94.00 802 THR A N 1
ATOM 6129 C CA . THR A 1 802 ? -19.728 12.550 16.983 1.00 94.00 802 THR A CA 1
ATOM 6130 C C . THR A 1 802 ? -18.985 11.562 16.091 1.00 94.00 802 THR A C 1
ATOM 6132 O O . THR A 1 802 ? -19.621 10.739 15.436 1.00 94.00 802 THR A O 1
ATOM 6135 N N . GLY A 1 803 ? -17.649 11.601 16.084 1.00 94.50 803 GLY A N 1
ATOM 6136 C CA . GLY A 1 803 ? -16.832 10.695 15.275 1.00 94.50 803 GLY A CA 1
ATOM 6137 C C . GLY A 1 803 ? -16.896 9.252 15.773 1.00 94.50 803 GLY A C 1
ATOM 6138 O O . GLY A 1 803 ? -17.100 8.341 14.974 1.00 94.50 803 GLY A O 1
ATOM 6139 N N . VAL A 1 804 ? -16.832 9.038 17.092 1.00 95.56 804 VAL A N 1
ATOM 6140 C CA . VAL A 1 804 ? -17.048 7.716 17.713 1.00 95.56 804 VAL A CA 1
ATOM 6141 C C . VAL A 1 804 ? -18.424 7.156 17.347 1.00 95.56 804 VAL A C 1
ATOM 6143 O O . VAL A 1 804 ? -18.536 6.012 16.901 1.00 95.56 804 VAL A O 1
ATOM 6146 N N . THR A 1 805 ? -19.472 7.970 17.502 1.00 94.88 805 THR A N 1
ATOM 6147 C CA . THR A 1 805 ? -20.852 7.575 17.192 1.00 94.88 805 THR A CA 1
ATOM 6148 C C . THR A 1 805 ? -21.015 7.259 15.708 1.00 94.88 805 THR A C 1
ATOM 6150 O O . THR A 1 805 ? -21.636 6.253 15.371 1.00 94.88 805 THR A O 1
ATOM 6153 N N . HIS A 1 806 ? -20.435 8.071 14.817 1.00 94.56 806 HIS A N 1
ATOM 6154 C CA . HIS A 1 806 ? -20.477 7.846 13.373 1.00 94.56 806 HIS A CA 1
ATOM 6155 C C . HIS A 1 806 ? -19.809 6.525 12.983 1.00 94.56 806 HIS A C 1
ATOM 6157 O O . HIS A 1 806 ? -20.442 5.702 12.328 1.00 94.56 806 HIS A O 1
ATOM 6163 N N . VAL A 1 807 ? -18.574 6.291 13.439 1.00 95.19 807 VAL A N 1
ATOM 6164 C CA . VAL A 1 807 ? -17.820 5.061 13.159 1.00 95.19 807 VAL A CA 1
ATOM 6165 C C . VAL A 1 807 ? -18.587 3.820 13.616 1.00 95.19 807 VAL A C 1
ATOM 6167 O O . VAL A 1 807 ? -18.722 2.858 12.862 1.00 95.19 807 VAL A O 1
ATOM 6170 N N . MET A 1 808 ? -19.123 3.838 14.838 1.00 95.94 808 MET A N 1
ATOM 6171 C CA . MET A 1 808 ? -19.798 2.667 15.399 1.00 95.94 808 MET A CA 1
ATOM 6172 C C . MET A 1 808 ? -21.195 2.455 14.801 1.00 95.94 808 MET A C 1
ATOM 6174 O O . MET A 1 808 ? -21.552 1.312 14.531 1.00 95.94 808 MET A O 1
ATOM 6178 N N . ARG A 1 809 ? -21.959 3.519 14.490 1.00 94.88 809 ARG A N 1
ATOM 6179 C CA . ARG A 1 809 ? -23.201 3.400 13.694 1.00 94.88 809 ARG A CA 1
ATOM 6180 C C . ARG A 1 809 ? -22.916 2.894 12.277 1.00 94.88 809 ARG A C 1
ATOM 6182 O O . ARG A 1 809 ? -23.664 2.058 11.782 1.00 94.88 809 ARG A O 1
ATOM 6189 N N . GLY A 1 810 ? -21.823 3.340 11.656 1.00 94.88 810 GLY A N 1
ATOM 6190 C CA . GLY A 1 810 ? -21.359 2.850 10.358 1.00 94.88 810 GLY A CA 1
ATOM 6191 C C . GLY A 1 810 ? -21.049 1.354 10.378 1.00 94.88 810 GLY A C 1
ATOM 6192 O O . GLY A 1 810 ? -21.511 0.630 9.505 1.00 94.88 810 GLY A O 1
ATOM 6193 N N . LEU A 1 811 ? -20.357 0.869 11.414 1.00 96.00 811 LEU A N 1
ATOM 6194 C CA . LEU A 1 811 ? -20.057 -0.556 11.588 1.00 96.00 811 LEU A CA 1
ATOM 6195 C C . LEU A 1 811 ? -21.312 -1.413 11.853 1.00 96.00 811 LEU A C 1
ATOM 6197 O O . LEU A 1 811 ? -21.385 -2.547 11.384 1.00 96.00 811 LEU A O 1
ATOM 6201 N N . LEU A 1 812 ? -22.308 -0.882 12.574 1.00 96.00 812 LEU A N 1
ATOM 6202 C CA . LEU A 1 812 ? -23.610 -1.544 12.748 1.00 96.00 812 LEU A CA 1
ATOM 6203 C C . LEU A 1 812 ? -24.375 -1.651 11.419 1.00 96.00 812 LEU A C 1
ATOM 6205 O O . LEU A 1 812 ? -24.913 -2.711 11.107 1.00 96.00 812 LEU A O 1
ATOM 6209 N N . ALA A 1 813 ? -24.388 -0.579 10.620 1.00 95.94 813 ALA A N 1
ATOM 6210 C CA . ALA A 1 813 ? -25.014 -0.573 9.299 1.00 95.94 813 ALA A CA 1
ATOM 6211 C C . ALA A 1 813 ? -24.292 -1.507 8.309 1.00 95.94 813 ALA A C 1
ATOM 6213 O O . ALA A 1 813 ? -24.950 -2.244 7.581 1.00 95.94 813 ALA A O 1
ATOM 6214 N N . ASP A 1 814 ? -22.955 -1.530 8.324 1.00 96.25 814 ASP A N 1
ATOM 6215 C CA . ASP A 1 814 ? -22.128 -2.477 7.561 1.00 96.25 814 ASP A CA 1
ATOM 6216 C C . ASP A 1 814 ? -22.481 -3.932 7.929 1.00 96.25 814 ASP A C 1
ATOM 6218 O O . ASP A 1 814 ? -22.633 -4.767 7.041 1.00 96.25 814 ASP A O 1
ATOM 6222 N N . LEU A 1 815 ? -22.728 -4.242 9.212 1.00 96.94 815 LEU A N 1
ATOM 6223 C CA . LEU A 1 815 ? -23.143 -5.588 9.632 1.00 96.94 815 LEU A CA 1
ATOM 6224 C C . LEU A 1 815 ? -24.549 -5.966 9.147 1.00 96.94 815 LEU A C 1
ATOM 6226 O O . LEU A 1 815 ? -24.721 -7.072 8.635 1.00 96.94 815 LEU A O 1
ATOM 6230 N N . ASP A 1 816 ? -25.534 -5.072 9.260 1.00 97.00 816 ASP A N 1
ATOM 6231 C CA . ASP A 1 816 ? -26.890 -5.323 8.749 1.00 97.00 816 ASP A CA 1
ATOM 6232 C C . ASP A 1 816 ? -26.902 -5.515 7.221 1.00 97.00 816 ASP A C 1
ATOM 6234 O O . ASP A 1 816 ? -27.502 -6.464 6.708 1.00 97.00 816 ASP A O 1
ATOM 6238 N N . ILE A 1 817 ? -26.181 -4.662 6.486 1.00 96.75 817 ILE A N 1
ATOM 6239 C CA . ILE A 1 817 ? -26.062 -4.742 5.024 1.00 96.75 817 ILE A CA 1
ATOM 6240 C C . ILE A 1 817 ? -25.307 -6.012 4.609 1.00 96.75 817 ILE A C 1
ATOM 6242 O O . ILE A 1 817 ? -25.736 -6.698 3.679 1.00 96.75 817 ILE A O 1
ATOM 6246 N N . LEU A 1 818 ? -24.228 -6.372 5.310 1.00 97.00 818 LEU A N 1
ATOM 6247 C CA . LEU A 1 818 ? -23.495 -7.615 5.075 1.00 97.00 818 LEU A CA 1
ATOM 6248 C C . LEU A 1 818 ? -24.379 -8.837 5.325 1.00 97.00 818 LEU A C 1
ATOM 6250 O O . LEU A 1 818 ? -24.359 -9.765 4.520 1.00 97.00 818 LEU A O 1
ATOM 6254 N N . MET A 1 819 ? -25.177 -8.844 6.394 1.00 97.75 819 MET A N 1
ATOM 6255 C CA . MET A 1 819 ? -26.143 -9.914 6.649 1.00 97.75 819 MET A CA 1
ATOM 6256 C C . MET A 1 819 ? -27.212 -9.975 5.553 1.00 97.75 819 MET A C 1
ATOM 6258 O O . MET A 1 819 ? -27.515 -11.061 5.066 1.00 97.75 819 MET A O 1
ATOM 6262 N N . ASN A 1 820 ? -27.715 -8.830 5.084 1.00 97.25 820 ASN A N 1
ATOM 6263 C CA . ASN A 1 820 ? -28.671 -8.761 3.981 1.00 97.25 820 ASN A CA 1
ATOM 6264 C C . ASN A 1 820 ? -28.115 -9.368 2.681 1.00 97.25 820 ASN A C 1
ATOM 6266 O O . ASN A 1 820 ? -28.673 -10.324 2.151 1.00 97.25 820 ASN A O 1
ATOM 6270 N N . VAL A 1 821 ? -26.988 -8.848 2.188 1.00 96.19 821 VAL A N 1
ATOM 6271 C CA . VAL A 1 821 ? -26.375 -9.271 0.914 1.00 96.19 821 VAL A CA 1
ATOM 6272 C C . VAL A 1 821 ? -25.733 -10.662 1.026 1.00 96.19 821 VAL A C 1
ATOM 6274 O O . VAL A 1 821 ? -25.682 -11.414 0.054 1.00 96.19 821 VAL A O 1
ATOM 6277 N N . GLY A 1 822 ? -25.280 -11.036 2.223 1.00 95.94 822 GLY A N 1
ATOM 6278 C CA . GLY A 1 822 ? -24.776 -12.368 2.547 1.00 95.94 822 GLY A CA 1
ATOM 6279 C C . GLY A 1 822 ? -25.868 -13.428 2.715 1.00 95.94 822 GLY A C 1
ATOM 6280 O O . GLY A 1 822 ? -25.543 -14.613 2.713 1.00 95.94 822 GLY A O 1
ATOM 6281 N N . GLY A 1 823 ? -27.143 -13.048 2.840 1.00 97.25 823 GLY A N 1
ATOM 6282 C CA . GLY A 1 823 ? -28.252 -13.990 3.001 1.00 97.25 823 GLY A CA 1
ATOM 6283 C C . GLY A 1 823 ? -28.392 -14.566 4.414 1.00 97.25 823 GLY A C 1
ATOM 6284 O O . GLY A 1 823 ? -28.654 -15.762 4.554 1.00 97.25 823 GLY A O 1
ATOM 6285 N N . PHE A 1 824 ? -28.198 -13.755 5.458 1.00 97.62 824 PHE A N 1
ATOM 6286 C CA . PHE A 1 824 ? -28.317 -14.110 6.881 1.00 97.62 824 PHE A CA 1
ATOM 6287 C C . PHE A 1 824 ? -29.407 -13.275 7.561 1.00 97.62 824 PHE A C 1
ATOM 6289 O O . PHE A 1 824 ? -29.423 -12.051 7.455 1.00 97.62 824 PHE A O 1
ATOM 6296 N N . LYS A 1 825 ? -30.329 -13.933 8.272 1.00 96.44 825 LYS A N 1
ATOM 6297 C CA . LYS A 1 825 ? -31.460 -13.264 8.938 1.00 96.44 825 LYS A CA 1
ATOM 6298 C C . LYS A 1 825 ? -31.133 -12.806 10.349 1.00 96.44 825 LYS A C 1
ATOM 6300 O O . LYS A 1 825 ? -31.678 -11.812 10.804 1.00 96.44 825 LYS A O 1
ATOM 6305 N N . ASN A 1 826 ? -30.294 -13.545 11.066 1.00 96.56 826 ASN A N 1
ATOM 6306 C CA . ASN A 1 826 ? -29.945 -13.243 12.450 1.00 96.56 826 ASN A CA 1
ATOM 6307 C C . ASN A 1 826 ? -28.552 -13.777 12.803 1.00 96.56 826 ASN A C 1
ATOM 6309 O O . ASN A 1 826 ? -28.018 -14.636 12.100 1.00 96.56 826 ASN A O 1
ATOM 6313 N N . ILE A 1 827 ? -27.984 -13.288 13.909 1.00 95.62 827 ILE A N 1
ATOM 6314 C CA . ILE A 1 827 ? -26.648 -13.686 14.388 1.00 95.62 827 ILE A CA 1
ATOM 6315 C C . ILE A 1 827 ? -26.535 -15.203 14.622 1.00 95.62 827 ILE A C 1
ATOM 6317 O O . ILE A 1 827 ? -25.476 -15.778 14.389 1.00 95.62 827 ILE A O 1
ATOM 6321 N N . GLY A 1 828 ? -27.622 -15.877 15.012 1.00 93.88 828 GLY A N 1
ATOM 6322 C CA . GLY A 1 828 ? -27.651 -17.328 15.228 1.00 93.88 828 GLY A CA 1
ATOM 6323 C C . GLY A 1 828 ? -27.494 -18.176 13.958 1.00 93.88 828 GLY A C 1
ATOM 6324 O O . GLY A 1 828 ? -27.217 -19.367 14.059 1.00 93.88 828 GLY A O 1
ATOM 6325 N N . GLU A 1 829 ? -27.632 -17.585 12.767 1.00 95.25 829 GLU A N 1
ATOM 6326 C CA . GLU A 1 829 ? -27.353 -18.256 11.488 1.00 95.25 829 GLU A CA 1
ATOM 6327 C C . GLU A 1 829 ? -25.877 -18.158 11.059 1.00 95.25 829 GLU A C 1
ATOM 6329 O O . GLU A 1 829 ? -25.504 -18.726 10.030 1.00 95.25 829 GLU A O 1
ATOM 6334 N N . ILE A 1 830 ? -25.043 -17.433 11.814 1.00 96.56 830 ILE A N 1
ATOM 6335 C CA . ILE A 1 830 ? -23.615 -17.248 11.540 1.00 96.56 830 ILE A CA 1
ATOM 6336 C C . ILE A 1 830 ? -22.834 -18.401 12.195 1.00 96.56 830 ILE A C 1
ATOM 6338 O O . ILE A 1 830 ? -22.480 -18.344 13.371 1.00 96.56 830 ILE A O 1
ATOM 6342 N N . SER A 1 831 ? -22.570 -19.461 11.428 1.00 94.69 831 SER A N 1
ATOM 6343 C CA . SER A 1 831 ? -21.755 -20.620 11.832 1.00 94.69 831 SER A CA 1
ATOM 6344 C C . SER A 1 831 ? -20.457 -20.709 11.023 1.00 94.69 831 SER A C 1
ATOM 6346 O O . SER A 1 831 ? -20.257 -19.961 10.064 1.00 94.69 831 SER A O 1
ATOM 6348 N N . ARG A 1 832 ? -19.583 -21.673 11.349 1.00 94.25 832 ARG A N 1
ATOM 6349 C CA . ARG A 1 832 ? -18.360 -21.929 10.568 1.00 94.25 832 ARG A CA 1
ATOM 6350 C C . ARG A 1 832 ? -18.665 -22.343 9.121 1.00 94.25 832 ARG A C 1
ATOM 6352 O O . ARG A 1 832 ? -17.863 -22.051 8.245 1.00 94.25 832 ARG A O 1
ATOM 6359 N N . ASP A 1 833 ? -19.849 -22.900 8.852 1.00 94.31 833 ASP A N 1
ATOM 6360 C CA . ASP A 1 833 ? -20.332 -23.239 7.500 1.00 94.31 833 ASP A CA 1
ATOM 6361 C C . ASP A 1 833 ? -20.599 -21.999 6.625 1.00 94.31 833 ASP A C 1
ATOM 6363 O O . ASP A 1 833 ? -20.726 -22.106 5.407 1.00 94.31 833 ASP A O 1
ATOM 6367 N N . ALA A 1 834 ? -20.678 -20.806 7.227 1.00 94.25 834 ALA A N 1
ATOM 6368 C CA . ALA A 1 834 ? -20.729 -19.539 6.502 1.00 94.25 834 ALA A CA 1
ATOM 6369 C C . ALA A 1 834 ? -19.352 -19.092 5.972 1.00 94.25 834 ALA A C 1
ATOM 6371 O O . ALA A 1 834 ? -19.269 -18.038 5.332 1.00 94.25 834 ALA A O 1
ATOM 6372 N N . LEU A 1 835 ? -18.277 -19.845 6.248 1.00 95.31 835 LEU A N 1
ATOM 6373 C CA . LEU A 1 835 ? -16.911 -19.529 5.844 1.00 95.31 835 LEU A CA 1
ATOM 6374 C C . LEU A 1 835 ? -16.284 -20.629 4.980 1.00 95.31 835 LEU A C 1
ATOM 6376 O O . LEU A 1 835 ? -16.150 -21.769 5.413 1.00 95.31 835 LEU A O 1
ATOM 6380 N N . GLU A 1 836 ? -15.744 -20.236 3.829 1.00 88.50 836 GLU A N 1
ATOM 6381 C CA . GLU A 1 836 ? -14.668 -20.983 3.179 1.00 88.50 836 GLU A CA 1
ATOM 6382 C C . GLU A 1 836 ? -13.349 -20.492 3.782 1.00 88.50 836 GLU A C 1
ATOM 6384 O O . GLU A 1 836 ? -13.099 -19.282 3.850 1.00 88.50 836 GLU A O 1
ATOM 6389 N N . SER A 1 837 ? -12.510 -21.408 4.255 1.00 80.19 837 SER A N 1
ATOM 6390 C CA . SER A 1 837 ? -11.264 -21.062 4.941 1.00 80.19 837 SER A CA 1
ATOM 6391 C C . SER A 1 837 ? -10.086 -21.613 4.161 1.00 80.19 837 SER A C 1
ATOM 6393 O O . SER A 1 837 ? -9.871 -22.822 4.138 1.00 80.19 837 SER A O 1
ATOM 6395 N N . GLU A 1 838 ? -9.302 -20.717 3.559 1.00 66.19 838 GLU A N 1
ATOM 6396 C CA . GLU A 1 838 ? -8.016 -21.107 2.980 1.00 66.19 838 GLU A CA 1
ATOM 6397 C C . GLU A 1 838 ? -7.133 -21.730 4.087 1.00 66.19 838 GLU A C 1
ATOM 6399 O O . GLU A 1 838 ? -7.304 -21.396 5.266 1.00 66.19 838 GLU A O 1
ATOM 6404 N N . PRO A 1 839 ? -6.174 -22.616 3.776 1.00 53.72 839 PRO A N 1
ATOM 6405 C CA . PRO A 1 839 ? -5.327 -23.207 4.810 1.00 53.72 839 PRO A CA 1
ATOM 6406 C C . PRO A 1 839 ? -4.406 -22.180 5.492 1.00 53.72 839 PRO A C 1
ATOM 6408 O O . PRO A 1 839 ? -4.250 -21.043 5.041 1.00 53.72 839 PRO A O 1
ATOM 6411 N N . LYS A 1 840 ? -3.756 -22.594 6.588 1.00 51.56 840 LYS A N 1
ATOM 6412 C CA . LYS A 1 840 ? -2.827 -21.784 7.404 1.00 51.56 840 LYS A CA 1
ATOM 6413 C C . LYS A 1 840 ? -1.476 -21.539 6.719 1.00 51.56 840 LYS A C 1
ATOM 6415 O O . LYS A 1 840 ? -0.427 -21.860 7.264 1.00 51.56 840 LYS A O 1
ATOM 6420 N N . ASN A 1 841 ? -1.520 -20.927 5.539 1.00 35.25 841 ASN A N 1
ATOM 6421 C CA . ASN A 1 841 ? -0.351 -20.567 4.756 1.00 35.25 841 ASN A CA 1
ATOM 6422 C C . ASN A 1 841 ? -0.211 -19.054 4.643 1.00 35.25 841 ASN A C 1
ATOM 6424 O O . ASN A 1 841 ? -0.999 -18.382 3.973 1.00 35.25 841 ASN A O 1
ATOM 6428 N N . TYR A 1 842 ? 0.865 -18.550 5.238 1.00 37.84 842 TYR A N 1
ATOM 6429 C CA . TYR A 1 842 ? 1.476 -17.301 4.813 1.00 37.84 842 TYR A CA 1
ATOM 6430 C C . TYR A 1 842 ? 1.934 -17.460 3.352 1.00 37.84 842 TYR A C 1
ATOM 6432 O O . TYR A 1 842 ? 2.236 -18.565 2.887 1.00 37.84 842 TYR A O 1
ATOM 6440 N N . SER A 1 843 ? 1.822 -16.387 2.570 1.00 30.83 843 SER A N 1
ATOM 6441 C CA . SER A 1 843 ? 1.720 -16.496 1.113 1.00 30.83 843 SER A CA 1
ATOM 6442 C C . SER A 1 843 ? 3.055 -16.797 0.427 1.00 30.83 843 SER A C 1
ATOM 6444 O O . SER A 1 843 ? 3.762 -15.876 0.027 1.00 30.83 843 SER A O 1
ATOM 6446 N N . LEU A 1 844 ? 3.351 -18.083 0.215 1.00 30.59 844 LEU A N 1
ATOM 6447 C CA . LEU A 1 844 ? 4.425 -18.538 -0.673 1.00 30.59 844 LEU A CA 1
ATOM 6448 C C . LEU A 1 844 ? 4.257 -17.969 -2.092 1.00 30.59 844 LEU A C 1
ATOM 6450 O O . LEU A 1 844 ? 3.291 -18.300 -2.786 1.00 30.59 844 LEU A O 1
ATOM 6454 N N . MET A 1 845 ? 5.241 -17.195 -2.555 1.00 32.69 845 MET A N 1
ATOM 6455 C CA . MET A 1 845 ? 5.529 -17.083 -3.988 1.00 32.69 845 MET A CA 1
ATOM 6456 C C . MET A 1 845 ? 6.460 -18.222 -4.389 1.00 32.69 845 MET A C 1
ATOM 6458 O O . MET A 1 845 ? 7.456 -18.451 -3.721 1.00 32.69 845 MET A O 1
ATOM 6462 N N . HIS A 1 846 ? 6.179 -18.920 -5.482 1.00 29.31 846 HIS A N 1
ATOM 6463 C CA . HIS A 1 846 ? 7.131 -19.884 -6.031 1.00 29.31 846 HIS A CA 1
ATOM 6464 C C . HIS A 1 846 ? 7.186 -19.743 -7.543 1.00 29.31 846 HIS A C 1
ATOM 6466 O O . HIS A 1 846 ? 6.241 -20.109 -8.244 1.00 29.31 846 HIS A O 1
ATOM 6472 N N . THR A 1 847 ? 8.303 -19.244 -8.057 1.00 29.52 847 THR A N 1
ATOM 6473 C CA . THR A 1 847 ? 8.594 -19.310 -9.487 1.00 29.52 847 THR A CA 1
ATOM 6474 C C . THR A 1 847 ? 9.541 -20.472 -9.737 1.00 29.52 847 THR A C 1
ATOM 6476 O O . THR A 1 847 ? 10.580 -20.584 -9.097 1.00 29.52 847 THR A O 1
ATOM 6479 N N . GLY A 1 848 ? 9.156 -21.364 -10.648 1.00 27.03 848 GLY A N 1
ATOM 6480 C CA . GLY A 1 848 ? 10.003 -22.455 -11.123 1.00 27.03 848 GLY A CA 1
ATOM 6481 C C . GLY A 1 848 ? 10.199 -22.338 -12.628 1.00 27.03 848 GLY A C 1
ATOM 6482 O O . GLY A 1 848 ? 9.279 -21.945 -13.350 1.00 27.03 848 GLY A O 1
ATOM 6483 N N . THR A 1 849 ? 11.381 -22.688 -13.120 1.00 30.33 849 THR A N 1
ATOM 6484 C CA . THR A 1 849 ? 11.659 -22.819 -14.558 1.00 30.33 849 THR A CA 1
ATOM 6485 C C . THR A 1 849 ? 12.114 -24.223 -14.887 1.00 30.33 849 THR A C 1
ATOM 6487 O O . THR A 1 849 ? 12.781 -24.885 -14.090 1.00 30.33 849 THR A O 1
ATOM 6490 N N . GLY A 1 850 ? 11.763 -24.669 -16.091 1.00 28.59 850 GLY A N 1
ATOM 6491 C CA . GLY A 1 850 ? 12.232 -25.931 -16.639 1.00 28.59 850 GLY A CA 1
ATOM 6492 C C . GLY A 1 850 ? 13.100 -25.731 -17.874 1.00 28.59 850 GLY A C 1
ATOM 6493 O O . GLY A 1 850 ? 12.990 -24.725 -18.575 1.00 28.59 850 GLY A O 1
ATOM 6494 N N . TYR A 1 851 ? 13.860 -26.768 -18.236 1.00 29.14 851 TYR A N 1
ATOM 6495 C CA . TYR A 1 851 ? 14.498 -26.919 -19.559 1.00 29.14 851 TYR A CA 1
ATOM 6496 C C . TYR A 1 851 ? 13.495 -26.870 -20.749 1.00 29.14 851 TYR A C 1
ATOM 6498 O O . TYR A 1 851 ? 13.880 -27.117 -21.893 1.00 29.14 851 TYR A O 1
ATOM 6506 N N . ASP A 1 852 ? 12.197 -26.638 -20.506 1.00 26.70 852 ASP A N 1
ATOM 6507 C CA . ASP A 1 852 ? 11.124 -26.490 -21.495 1.00 26.70 852 ASP A CA 1
ATOM 6508 C C . ASP A 1 852 ? 10.905 -25.038 -21.960 1.00 26.70 852 ASP A C 1
ATOM 6510 O O . ASP A 1 852 ? 9.918 -24.774 -22.639 1.00 26.70 852 ASP A O 1
ATOM 6514 N N . HIS A 1 853 ? 11.834 -24.124 -21.645 1.00 37.00 853 HIS A N 1
ATOM 6515 C CA . HIS A 1 853 ? 11.770 -22.700 -22.010 1.00 37.00 853 HIS A CA 1
ATOM 6516 C C . HIS A 1 853 ? 10.532 -21.990 -21.439 1.00 37.00 853 HIS A C 1
ATOM 6518 O O . HIS A 1 853 ? 9.988 -21.071 -22.053 1.00 37.00 853 HIS A O 1
ATOM 6524 N N . THR A 1 854 ? 10.069 -22.412 -20.255 1.00 28.50 854 THR A N 1
ATOM 6525 C CA . THR A 1 854 ? 8.939 -21.777 -19.566 1.00 28.50 854 THR A CA 1
ATOM 6526 C C . THR A 1 854 ? 9.284 -21.328 -18.149 1.00 28.50 854 THR A C 1
ATOM 6528 O O . THR A 1 854 ? 9.800 -22.106 -17.343 1.00 28.50 854 THR A O 1
ATOM 6531 N N . ILE A 1 855 ? 8.946 -20.074 -17.837 1.00 44.16 855 ILE A N 1
ATOM 6532 C CA . ILE A 1 855 ? 8.886 -19.542 -16.474 1.00 44.16 855 ILE A CA 1
ATOM 6533 C C . ILE A 1 855 ? 7.465 -19.773 -15.969 1.00 44.16 855 ILE A C 1
ATOM 6535 O O . ILE A 1 855 ? 6.493 -19.290 -16.555 1.00 44.16 855 ILE A O 1
ATOM 6539 N N . ARG A 1 856 ? 7.327 -20.517 -14.876 1.00 44.47 856 ARG A N 1
ATOM 6540 C CA . ARG A 1 856 ? 6.035 -20.843 -14.278 1.00 44.47 856 ARG A CA 1
ATOM 6541 C C . ARG A 1 856 ? 5.876 -20.096 -12.973 1.00 44.47 856 ARG A C 1
ATOM 6543 O O . ARG A 1 856 ? 6.619 -20.318 -12.022 1.00 44.47 856 ARG A O 1
ATOM 6550 N N . PHE A 1 857 ? 4.897 -19.202 -12.957 1.00 41.44 857 PHE A N 1
ATOM 6551 C CA . PHE A 1 857 ? 4.567 -18.379 -11.805 1.00 41.44 857 PHE A CA 1
ATOM 6552 C C . PHE A 1 857 ? 3.670 -19.162 -10.836 1.00 41.44 857 PHE A C 1
ATOM 6554 O O . PHE A 1 857 ? 2.856 -19.986 -11.263 1.00 41.44 857 PHE A O 1
ATOM 6561 N N . ALA A 1 858 ? 3.789 -18.866 -9.544 1.00 39.56 858 ALA A N 1
ATOM 6562 C CA . ALA A 1 858 ? 2.781 -19.137 -8.525 1.00 39.56 858 ALA A CA 1
ATOM 6563 C C . ALA A 1 858 ? 2.707 -17.912 -7.599 1.00 39.56 858 ALA A C 1
ATOM 6565 O O . ALA A 1 858 ? 3.704 -17.556 -6.969 1.00 39.56 858 ALA A O 1
ATOM 6566 N N . TYR A 1 859 ? 1.542 -17.260 -7.551 1.00 32.09 859 TYR A N 1
ATOM 6567 C CA . TYR A 1 859 ? 1.287 -16.040 -6.777 1.00 32.09 859 TYR A CA 1
ATOM 6568 C C . TYR A 1 859 ? -0.019 -16.156 -5.992 1.00 32.09 859 TYR A C 1
ATOM 6570 O O . TYR A 1 859 ? -1.078 -16.416 -6.566 1.00 32.09 859 TYR A O 1
ATOM 6578 N N . ALA A 1 860 ? 0.043 -15.877 -4.689 1.00 27.62 860 ALA A N 1
ATOM 6579 C CA . ALA A 1 860 ? -1.118 -15.870 -3.812 1.00 27.62 860 ALA A CA 1
ATOM 6580 C C . ALA A 1 860 ? -1.270 -14.531 -3.072 1.00 27.62 860 ALA A C 1
ATOM 6582 O O . ALA A 1 860 ? -0.651 -14.313 -2.038 1.00 27.62 860 ALA A O 1
ATOM 6583 N N . GLN A 1 861 ? -2.175 -13.673 -3.543 1.00 24.03 861 GLN A N 1
ATOM 6584 C CA . GLN A 1 861 ? -2.884 -12.694 -2.710 1.00 24.03 861 GLN A CA 1
ATOM 6585 C C . GLN A 1 861 ? -4.188 -12.282 -3.411 1.00 24.03 861 GLN A C 1
ATOM 6587 O O . GLN A 1 861 ? -4.215 -12.113 -4.627 1.00 24.03 861 GLN A O 1
ATOM 6592 N N . ARG A 1 862 ? -5.294 -12.136 -2.664 1.00 26.41 862 ARG A N 1
ATOM 6593 C CA . ARG A 1 862 ? -6.554 -11.585 -3.200 1.00 26.41 862 ARG A CA 1
ATOM 6594 C C . ARG A 1 862 ? -6.737 -10.141 -2.743 1.00 26.41 862 ARG A C 1
ATOM 6596 O O . ARG A 1 862 ? -6.937 -9.923 -1.551 1.00 26.41 862 ARG A O 1
ATOM 6603 N N . ARG A 1 863 ? -6.888 -9.232 -3.706 1.00 23.59 863 ARG A N 1
ATOM 6604 C CA . ARG A 1 863 ? -8.209 -8.735 -4.141 1.00 23.59 863 ARG A CA 1
ATOM 6605 C C . ARG A 1 863 ? -8.147 -8.468 -5.654 1.00 23.59 863 ARG A C 1
ATOM 6607 O O . ARG A 1 863 ? -7.278 -7.747 -6.114 1.00 23.59 863 ARG A O 1
ATOM 6614 N N . ASP A 1 864 ? -9.036 -9.137 -6.383 1.00 23.00 864 ASP A N 1
ATOM 6615 C CA . ASP A 1 864 ? -9.436 -8.881 -7.775 1.00 23.00 864 ASP A CA 1
ATOM 6616 C C . ASP A 1 864 ? -8.390 -8.942 -8.907 1.00 23.00 864 ASP A C 1
ATOM 6618 O O . ASP A 1 864 ? -8.361 -8.110 -9.804 1.00 23.00 864 ASP A O 1
ATOM 6622 N N . ALA A 1 865 ? -7.649 -10.052 -8.961 1.00 21.56 865 ALA A N 1
ATOM 6623 C CA . ALA A 1 865 ? -7.387 -1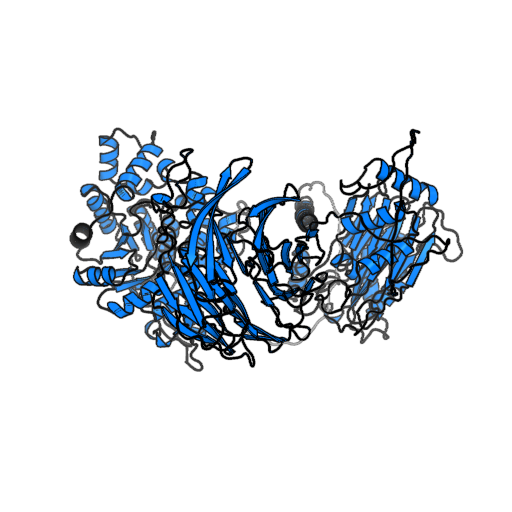0.807 -10.196 1.00 21.56 865 ALA A CA 1
ATOM 6624 C C . ALA A 1 865 ? -7.065 -12.268 -9.819 1.00 21.56 865 ALA A C 1
ATOM 6626 O O . ALA A 1 865 ? -6.634 -12.539 -8.697 1.00 21.56 865 ALA A O 1
ATOM 6627 N N . ARG A 1 866 ? -7.327 -13.246 -10.697 1.00 27.06 866 ARG A N 1
ATOM 6628 C CA . ARG A 1 866 ? -7.012 -14.660 -10.401 1.00 27.06 866 ARG A CA 1
ATOM 6629 C C . ARG A 1 866 ? -5.539 -14.971 -10.702 1.00 27.06 866 ARG A C 1
ATOM 6631 O O . ARG A 1 866 ? -4.976 -14.322 -11.575 1.00 27.06 866 ARG A O 1
ATOM 6638 N N . PHE A 1 867 ? -5.045 -16.054 -10.072 1.00 30.05 867 PHE A N 1
ATOM 6639 C CA . PHE A 1 867 ? -4.131 -17.092 -10.607 1.00 30.05 867 PHE A CA 1
ATOM 6640 C C . PHE A 1 867 ? -2.740 -17.251 -9.924 1.00 30.05 867 PHE A C 1
ATOM 6642 O O . PHE A 1 867 ? -1.905 -16.368 -10.081 1.00 30.05 867 PHE A O 1
ATOM 6649 N N . TRP A 1 868 ? -2.318 -18.357 -9.261 1.00 37.06 868 TRP A N 1
ATOM 6650 C CA . TRP A 1 868 ? -2.857 -19.654 -8.754 1.00 37.06 868 TRP A CA 1
ATOM 6651 C C . TRP A 1 868 ? -2.199 -19.908 -7.354 1.00 37.06 868 TRP A C 1
ATOM 6653 O O . TRP A 1 868 ? -1.244 -19.246 -6.959 1.00 37.06 868 TRP A O 1
ATOM 6663 N N . GLU A 1 869 ? -2.697 -20.882 -6.593 1.00 39.25 869 GLU A N 1
ATOM 6664 C CA . GLU A 1 869 ? -2.639 -20.943 -5.122 1.00 39.25 869 GLU A CA 1
ATOM 6665 C C . GLU A 1 869 ? -1.608 -21.958 -4.567 1.00 39.25 869 GLU A C 1
ATOM 6667 O O . GLU A 1 869 ? -1.684 -23.151 -4.856 1.00 39.25 869 GLU A O 1
ATOM 6672 N N . ALA A 1 870 ? -0.652 -21.520 -3.735 1.00 41.16 870 ALA A N 1
ATOM 6673 C CA . ALA A 1 870 ? 0.579 -22.271 -3.421 1.00 41.16 870 ALA A CA 1
ATOM 6674 C C . ALA A 1 870 ? 0.408 -23.698 -2.846 1.00 41.16 870 ALA A C 1
ATOM 6676 O O . ALA A 1 870 ? 1.277 -24.546 -3.064 1.00 41.16 870 ALA A O 1
ATOM 6677 N N . LEU A 1 871 ? -0.695 -23.987 -2.145 1.00 43.50 871 LEU A N 1
ATOM 6678 C CA . LEU A 1 871 ? -1.005 -25.334 -1.642 1.00 43.50 871 LEU A CA 1
ATOM 6679 C C . LEU A 1 871 ? -1.782 -26.208 -2.617 1.00 43.50 871 LEU A C 1
ATOM 6681 O O . LEU A 1 871 ? -1.716 -27.430 -2.523 1.00 43.50 871 LEU A O 1
ATOM 6685 N N . SER A 1 872 ? -2.511 -25.620 -3.556 1.00 45.53 872 SER A N 1
ATOM 6686 C CA . SER A 1 872 ? -3.275 -26.391 -4.536 1.00 45.53 872 SER A CA 1
ATOM 6687 C C . SER A 1 872 ? -2.352 -27.179 -5.489 1.00 45.53 872 SER A C 1
ATOM 6689 O O . SER A 1 872 ? -2.763 -28.188 -6.055 1.00 45.53 872 SER A O 1
ATOM 6691 N N . GLY A 1 873 ? -1.069 -26.788 -5.600 1.00 47.53 873 GLY A N 1
ATOM 6692 C CA . GLY A 1 873 ? -0.065 -27.413 -6.484 1.00 47.53 873 GLY A CA 1
ATOM 6693 C C . GLY A 1 873 ? -0.247 -27.052 -7.962 1.00 47.53 873 GLY A C 1
ATOM 6694 O O . GLY A 1 873 ? 0.353 -27.650 -8.852 1.00 47.53 873 GLY A O 1
ATOM 6695 N N . ILE A 1 874 ? -1.111 -26.078 -8.201 1.00 49.84 874 ILE A N 1
ATOM 6696 C CA . ILE A 1 874 ? -1.692 -25.668 -9.467 1.00 49.84 874 ILE A CA 1
ATOM 6697 C C . ILE A 1 874 ? -0.807 -24.388 -9.832 1.00 49.84 874 ILE A C 1
ATOM 6699 O O . ILE A 1 874 ? -0.608 -23.511 -8.995 1.00 49.84 874 ILE A O 1
ATOM 6703 N N . CYS A 1 875 ? -0.275 -24.269 -11.075 1.00 55.88 875 CYS A N 1
ATOM 6704 C CA . CYS A 1 875 ? 0.625 -23.212 -11.642 1.00 55.88 875 CYS A CA 1
ATOM 6705 C C . CYS A 1 875 ? -0.024 -21.959 -12.337 1.00 55.88 875 CYS A C 1
ATOM 6707 O O . CYS A 1 875 ? -0.587 -22.091 -13.419 1.00 55.88 875 CYS A O 1
ATOM 6709 N N . SER A 1 876 ? 0.183 -20.725 -11.821 1.00 55.06 876 SER A N 1
ATOM 6710 C CA . SER A 1 876 ? -0.464 -19.437 -12.222 1.00 55.06 876 SER A CA 1
ATOM 6711 C C . SER A 1 876 ? -0.654 -19.177 -13.719 1.00 55.06 876 SER A C 1
ATOM 6713 O O . SER A 1 876 ? -1.738 -18.876 -14.221 1.00 55.06 876 SER A O 1
ATOM 6715 N N . ARG A 1 877 ? 0.495 -19.083 -14.371 1.00 60.50 877 ARG A N 1
ATOM 6716 C CA . ARG A 1 877 ? 0.771 -18.300 -15.570 1.00 60.50 877 ARG A CA 1
ATOM 6717 C C . ARG A 1 877 ? 2.099 -18.852 -16.035 1.00 60.50 877 ARG A C 1
ATOM 6719 O O . ARG A 1 877 ? 3.038 -18.979 -15.248 1.00 60.50 877 ARG A O 1
ATOM 6726 N N . THR A 1 878 ? 2.137 -19.249 -17.293 1.00 65.81 878 THR A N 1
ATOM 6727 C CA . THR A 1 878 ? 3.339 -19.780 -17.920 1.00 65.81 878 THR A CA 1
ATOM 6728 C C . THR A 1 878 ? 3.818 -18.706 -18.878 1.00 65.81 878 THR A C 1
ATOM 6730 O O . THR A 1 878 ? 3.171 -18.478 -19.896 1.00 65.81 878 THR A O 1
ATOM 6733 N N . ILE A 1 879 ? 4.900 -18.012 -18.528 1.00 67.38 879 ILE A N 1
ATOM 6734 C CA . ILE A 1 879 ? 5.572 -17.109 -19.458 1.00 67.38 879 ILE A CA 1
ATOM 6735 C C . ILE A 1 879 ? 6.519 -17.955 -20.318 1.00 67.38 879 ILE A C 1
ATOM 6737 O O . ILE A 1 879 ? 7.373 -18.657 -19.764 1.00 67.38 879 ILE A O 1
ATOM 6741 N N . PRO A 1 880 ? 6.391 -17.924 -21.654 1.00 64.19 880 PRO A N 1
ATOM 6742 C CA . PRO A 1 880 ? 7.402 -18.490 -22.528 1.00 64.19 880 PRO A CA 1
ATOM 6743 C C . PRO A 1 880 ? 8.669 -17.626 -22.465 1.00 64.19 880 PRO A C 1
ATOM 6745 O O . PRO A 1 880 ? 8.615 -16.408 -22.610 1.00 64.19 880 PRO A O 1
ATOM 6748 N N . HIS A 1 881 ? 9.817 -18.270 -22.292 1.00 66.56 881 HIS A N 1
ATOM 6749 C CA . HIS A 1 881 ? 11.143 -17.667 -22.405 1.00 66.56 881 HIS A CA 1
ATOM 6750 C C . HIS A 1 881 ? 11.866 -18.331 -23.594 1.00 66.56 881 HIS A C 1
ATOM 6752 O O . HIS A 1 881 ? 12.775 -19.139 -23.396 1.00 66.56 881 HIS A O 1
ATOM 6758 N N . PRO A 1 882 ? 11.397 -18.101 -24.838 1.00 58.91 882 PRO A N 1
ATOM 6759 C CA . PRO A 1 882 ? 11.720 -18.954 -25.984 1.00 58.91 882 PRO A CA 1
ATOM 6760 C C . PRO A 1 882 ? 13.197 -18.903 -26.393 1.00 58.91 882 PRO A C 1
ATOM 6762 O O . PRO A 1 882 ? 13.701 -19.868 -26.961 1.00 58.91 882 PRO A O 1
ATOM 6765 N N . ASP A 1 883 ? 13.887 -17.803 -26.092 1.00 63.28 883 ASP A N 1
ATOM 6766 C CA . ASP A 1 883 ? 15.220 -17.504 -26.626 1.00 63.28 883 ASP A CA 1
ATOM 6767 C C . ASP A 1 883 ? 16.334 -18.345 -25.984 1.00 63.28 883 ASP A C 1
ATOM 6769 O O . ASP A 1 883 ? 17.368 -18.600 -26.597 1.00 63.28 883 ASP A O 1
ATOM 6773 N N . SER A 1 884 ? 16.150 -18.772 -24.731 1.00 74.00 884 SER A N 1
ATOM 6774 C CA . SER A 1 884 ? 17.117 -19.609 -24.009 1.00 74.00 884 SER A CA 1
ATOM 6775 C C . SER A 1 884 ? 16.496 -20.303 -22.799 1.00 74.00 884 SER A C 1
ATOM 6777 O O . SER A 1 884 ? 15.370 -20.011 -22.397 1.00 74.00 884 SER A O 1
ATOM 6779 N N . GLN A 1 885 ? 17.212 -21.270 -22.230 1.00 74.50 885 GLN A N 1
ATOM 6780 C CA . GLN A 1 885 ? 16.903 -21.783 -20.898 1.00 74.50 885 GLN A CA 1
ATOM 6781 C C . GLN A 1 885 ? 17.084 -20.663 -19.863 1.00 74.50 885 GLN A C 1
ATOM 6783 O O . GLN A 1 885 ? 17.995 -19.853 -19.998 1.00 74.50 885 GLN A O 1
ATOM 6788 N N . VAL A 1 886 ? 16.247 -20.645 -18.823 1.00 81.94 886 VAL A N 1
ATOM 6789 C CA . VAL A 1 886 ? 16.445 -19.767 -17.662 1.00 81.94 886 VAL A CA 1
ATOM 6790 C C . VAL A 1 886 ? 17.332 -20.487 -16.650 1.00 81.94 886 VAL A C 1
ATOM 6792 O O . VAL A 1 886 ? 16.972 -21.555 -16.154 1.00 81.94 886 VAL A O 1
ATOM 6795 N N . ASN A 1 887 ? 18.486 -19.895 -16.366 1.00 82.50 887 ASN A N 1
ATOM 6796 C CA . ASN A 1 887 ? 19.520 -20.424 -15.482 1.00 82.50 887 ASN A CA 1
ATOM 6797 C C . ASN A 1 887 ? 19.336 -19.945 -14.036 1.00 82.50 887 ASN A C 1
ATOM 6799 O O . ASN A 1 887 ? 19.589 -20.701 -13.103 1.00 82.50 887 ASN A O 1
ATOM 6803 N N . ARG A 1 888 ? 18.832 -18.718 -13.835 1.00 85.94 888 ARG A N 1
ATOM 6804 C CA . ARG A 1 888 ? 18.609 -18.128 -12.504 1.00 85.94 888 ARG A CA 1
ATOM 6805 C C . ARG A 1 888 ? 17.339 -17.278 -12.468 1.00 85.94 888 ARG A C 1
ATOM 6807 O O . ARG A 1 888 ? 16.964 -16.669 -13.467 1.00 85.94 888 ARG A O 1
ATOM 6814 N N . LEU A 1 889 ? 16.693 -17.231 -11.306 1.00 87.81 889 LEU A N 1
ATOM 6815 C CA . LEU A 1 889 ? 15.534 -16.387 -11.020 1.00 87.81 889 LEU A CA 1
ATOM 6816 C C . LEU A 1 889 ? 15.817 -15.544 -9.775 1.00 87.81 889 LEU A C 1
ATOM 6818 O O . LEU A 1 889 ? 16.393 -16.045 -8.812 1.00 87.81 889 LEU A O 1
ATOM 6822 N N . CYS A 1 890 ? 15.365 -14.293 -9.769 1.00 85.69 890 CYS A N 1
ATOM 6823 C CA . CYS A 1 890 ? 15.339 -13.449 -8.576 1.00 85.69 890 CYS A CA 1
ATOM 6824 C C . CYS A 1 890 ? 14.082 -12.569 -8.592 1.00 85.69 890 CYS A C 1
ATOM 6826 O O . CYS A 1 890 ? 13.668 -12.096 -9.649 1.00 85.69 890 CYS A O 1
ATOM 6828 N N . ILE A 1 891 ? 13.458 -12.362 -7.433 1.00 83.31 891 ILE A N 1
ATOM 6829 C CA . ILE A 1 891 ? 12.292 -11.481 -7.265 1.00 83.31 891 ILE A CA 1
ATOM 6830 C C . ILE A 1 891 ? 12.783 -10.190 -6.609 1.00 83.31 891 ILE A C 1
ATOM 6832 O O . ILE A 1 891 ? 13.536 -10.261 -5.638 1.00 83.31 891 ILE A O 1
ATOM 6836 N N . SER A 1 892 ? 12.353 -9.031 -7.108 1.00 81.62 892 SER A N 1
ATOM 6837 C CA . SER A 1 892 ? 12.715 -7.740 -6.519 1.00 81.62 892 SER A CA 1
ATOM 6838 C C . SER A 1 892 ? 12.189 -7.609 -5.076 1.00 81.62 892 SER A C 1
ATOM 6840 O O . SER A 1 892 ? 11.116 -8.137 -4.761 1.00 81.62 892 SER A O 1
ATOM 6842 N N . PRO A 1 893 ? 12.907 -6.913 -4.174 1.00 73.25 893 PRO A N 1
ATOM 6843 C CA . PRO A 1 893 ? 12.458 -6.672 -2.800 1.00 73.25 893 PRO A CA 1
ATOM 6844 C C . PRO A 1 893 ? 11.037 -6.099 -2.679 1.00 73.25 893 PRO A C 1
ATOM 6846 O O . PRO A 1 893 ? 10.272 -6.534 -1.818 1.00 73.25 893 PRO A O 1
ATOM 6849 N N . ASP A 1 894 ? 10.646 -5.204 -3.593 1.00 66.75 894 ASP A N 1
ATOM 6850 C CA . ASP A 1 894 ? 9.304 -4.600 -3.667 1.00 66.75 894 ASP A CA 1
ATOM 6851 C C . ASP A 1 894 ? 8.201 -5.556 -4.179 1.00 66.75 894 ASP A C 1
ATOM 6853 O O . ASP A 1 894 ? 7.015 -5.213 -4.174 1.00 66.75 894 ASP A O 1
ATOM 6857 N N . LYS A 1 895 ? 8.576 -6.773 -4.606 1.00 71.25 895 LYS A N 1
ATOM 6858 C CA . LYS A 1 895 ? 7.703 -7.828 -5.157 1.00 71.25 895 LYS A CA 1
ATOM 6859 C C . LYS A 1 895 ? 6.971 -7.411 -6.443 1.00 71.25 895 LYS A C 1
ATOM 6861 O O . LYS A 1 895 ? 5.976 -8.043 -6.810 1.00 71.25 895 LYS A O 1
ATOM 6866 N N . ARG A 1 896 ? 7.433 -6.363 -7.134 1.00 75.31 896 ARG A N 1
ATOM 6867 C CA . ARG A 1 896 ? 6.871 -5.909 -8.415 1.00 75.31 896 ARG A CA 1
ATOM 6868 C C . ARG A 1 896 ? 7.420 -6.703 -9.596 1.00 75.31 896 ARG A C 1
ATOM 6870 O O . ARG A 1 896 ? 6.663 -7.016 -10.516 1.00 75.31 896 ARG A O 1
ATOM 6877 N N . TYR A 1 897 ? 8.698 -7.072 -9.552 1.00 83.56 897 TYR A N 1
ATOM 6878 C CA . TYR A 1 897 ? 9.420 -7.618 -10.694 1.00 83.56 897 TYR A CA 1
ATOM 6879 C C . TYR A 1 897 ? 10.039 -8.995 -10.434 1.00 83.56 897 TYR A C 1
ATOM 6881 O O . TYR A 1 897 ? 10.513 -9.310 -9.343 1.00 83.56 897 TYR A O 1
ATOM 6889 N N . LEU A 1 898 ? 10.083 -9.812 -11.486 1.00 85.50 898 LEU A N 1
ATOM 6890 C CA . LEU A 1 898 ? 10.847 -11.053 -11.557 1.00 85.50 898 LEU A CA 1
ATOM 6891 C C . LEU A 1 898 ? 11.945 -10.900 -12.613 1.00 85.50 898 LEU A C 1
ATOM 6893 O O . LEU A 1 898 ? 11.638 -10.743 -13.793 1.00 85.50 898 LEU A O 1
ATOM 6897 N N . ALA A 1 899 ? 13.207 -11.000 -12.207 1.00 87.81 899 ALA A N 1
ATOM 6898 C CA . ALA A 1 899 ? 14.334 -11.161 -13.115 1.00 87.81 899 ALA A CA 1
ATOM 6899 C C . ALA A 1 899 ? 14.527 -12.648 -13.445 1.00 87.81 899 ALA A C 1
ATOM 6901 O O . ALA A 1 899 ? 14.698 -13.475 -12.545 1.00 87.81 899 ALA A O 1
ATOM 6902 N N . ALA A 1 900 ? 14.529 -12.983 -14.734 1.00 88.12 900 ALA A N 1
ATOM 6903 C CA . ALA A 1 900 ? 14.879 -14.300 -15.253 1.00 88.12 900 ALA A CA 1
ATOM 6904 C C . ALA A 1 900 ? 16.154 -14.193 -16.094 1.00 88.12 900 ALA A C 1
ATOM 6906 O O . ALA A 1 900 ? 16.164 -13.548 -17.139 1.00 88.12 900 ALA A O 1
ATOM 6907 N N . ALA A 1 901 ? 17.235 -14.809 -15.624 1.00 88.19 901 ALA A N 1
ATOM 6908 C CA . ALA A 1 901 ? 18.528 -14.805 -16.292 1.00 88.19 901 ALA A CA 1
ATOM 6909 C C . ALA A 1 901 ? 18.638 -15.994 -17.254 1.00 88.19 901 ALA A C 1
ATOM 6911 O O . ALA A 1 901 ? 18.499 -17.146 -16.833 1.00 88.19 901 ALA A O 1
ATOM 6912 N N . GLY A 1 902 ? 18.867 -15.712 -18.535 1.00 85.06 902 GLY A N 1
ATOM 6913 C CA . GLY A 1 902 ? 19.002 -16.704 -19.599 1.00 85.06 902 GLY A CA 1
ATOM 6914 C C . GLY A 1 902 ? 20.444 -16.897 -20.074 1.00 85.06 902 GLY A C 1
ATOM 6915 O O . GLY A 1 902 ? 21.392 -16.847 -19.290 1.00 85.06 902 GLY A O 1
ATOM 6916 N N . HIS A 1 903 ? 20.602 -17.114 -21.384 1.00 81.12 903 HIS A N 1
ATOM 6917 C CA . HIS A 1 903 ? 21.914 -17.255 -22.021 1.00 81.12 903 HIS A CA 1
ATOM 6918 C C . HIS A 1 903 ? 22.686 -15.924 -22.021 1.00 81.12 903 HIS A C 1
ATOM 6920 O O . HIS A 1 903 ? 23.611 -15.779 -21.242 1.00 81.12 903 HIS A O 1
ATOM 6926 N N . HIS A 1 904 ? 22.301 -14.937 -22.837 1.00 86.62 904 HIS A N 1
ATOM 6927 C CA . HIS A 1 904 ? 22.977 -13.622 -22.887 1.00 86.62 904 HIS A CA 1
ATOM 6928 C C . HIS A 1 904 ? 22.248 -12.513 -22.126 1.00 86.62 904 HIS A C 1
ATOM 6930 O O . HIS A 1 904 ? 22.839 -11.479 -21.828 1.00 86.62 904 HIS A O 1
ATOM 6936 N N . THR A 1 905 ? 20.964 -12.721 -21.826 1.00 89.44 905 THR A N 1
ATOM 6937 C CA . THR A 1 905 ? 20.069 -11.664 -21.364 1.00 89.44 905 THR A CA 1
ATOM 6938 C C . THR A 1 905 ? 19.419 -11.992 -20.029 1.00 89.44 905 THR A C 1
ATOM 6940 O O . THR A 1 905 ? 19.075 -13.146 -19.758 1.00 89.44 905 THR A O 1
ATOM 6943 N N . VAL A 1 906 ? 19.201 -10.968 -19.201 1.00 90.19 906 VAL A N 1
ATOM 6944 C CA . VAL A 1 906 ? 18.213 -11.035 -18.114 1.00 90.19 906 VAL A CA 1
ATOM 6945 C C . VAL A 1 906 ? 16.934 -10.373 -18.602 1.00 90.19 906 VAL A C 1
ATOM 6947 O O . VAL A 1 906 ? 16.973 -9.267 -19.130 1.00 90.19 906 VAL A O 1
ATOM 6950 N N . LYS A 1 907 ? 15.791 -11.030 -18.415 1.00 88.50 907 LYS A N 1
ATOM 6951 C CA . LYS A 1 907 ? 14.472 -10.478 -18.732 1.00 88.50 907 LYS A CA 1
ATOM 6952 C C . LYS A 1 907 ? 13.707 -10.163 -17.452 1.00 88.50 907 LYS A C 1
ATOM 6954 O O . LYS A 1 907 ? 13.571 -11.023 -16.582 1.00 88.50 907 LYS A O 1
ATOM 6959 N N . LEU A 1 908 ? 13.234 -8.925 -17.341 1.00 87.62 908 LEU A N 1
ATOM 6960 C CA . LEU A 1 908 ? 12.448 -8.421 -16.219 1.00 87.62 908 LEU A CA 1
ATOM 6961 C C . LEU A 1 908 ? 10.959 -8.522 -16.545 1.00 87.62 908 LEU A C 1
ATOM 6963 O O . LEU A 1 908 ? 10.508 -7.972 -17.545 1.00 87.62 908 LEU A O 1
ATOM 6967 N N . TYR A 1 909 ? 10.183 -9.187 -15.698 1.00 83.06 909 TYR A N 1
ATOM 6968 C CA . TYR A 1 909 ? 8.743 -9.365 -15.880 1.00 83.06 909 TYR A CA 1
ATOM 6969 C C . TYR A 1 909 ? 7.974 -8.733 -14.727 1.00 83.06 909 TYR A C 1
ATOM 6971 O O . TYR A 1 909 ? 8.332 -8.942 -13.568 1.00 83.06 909 TYR A O 1
ATOM 6979 N N . ASP A 1 910 ? 6.881 -8.028 -15.022 1.00 79.31 910 ASP A N 1
ATOM 6980 C CA . ASP A 1 910 ? 5.959 -7.583 -13.976 1.00 79.31 910 ASP A CA 1
ATOM 6981 C C . ASP A 1 910 ? 5.190 -8.804 -13.439 1.00 79.31 910 ASP A C 1
ATOM 6983 O O . ASP A 1 910 ? 4.600 -9.599 -14.192 1.00 79.31 910 ASP A O 1
ATOM 6987 N N . ILE A 1 911 ? 5.225 -8.972 -12.118 1.00 71.62 911 ILE A N 1
ATOM 6988 C CA . ILE A 1 911 ? 4.568 -10.076 -11.415 1.00 71.62 911 ILE A CA 1
ATOM 6989 C C . ILE A 1 911 ? 3.041 -9.892 -11.427 1.00 71.62 911 ILE A C 1
ATOM 6991 O O . ILE A 1 911 ? 2.316 -10.885 -11.521 1.00 71.62 911 ILE A O 1
ATOM 6995 N N . LYS A 1 912 ? 2.555 -8.644 -11.380 1.00 63.66 912 LYS A N 1
ATOM 6996 C CA . LYS A 1 912 ? 1.130 -8.275 -11.373 1.00 63.66 912 LYS A CA 1
ATOM 6997 C C . LYS A 1 912 ? 0.537 -8.157 -12.778 1.00 63.66 912 LYS A C 1
ATOM 6999 O O . LYS A 1 912 ? -0.637 -8.479 -12.952 1.00 63.66 912 LYS A O 1
ATOM 7004 N N . SER A 1 913 ? 1.308 -7.713 -13.775 1.00 66.62 913 SER A N 1
ATOM 7005 C CA . SER A 1 913 ? 0.832 -7.691 -15.169 1.00 66.62 913 SER A CA 1
ATOM 7006 C C . SER A 1 913 ? 0.544 -9.106 -15.666 1.00 66.62 913 SER A C 1
ATOM 7008 O O . SER A 1 913 ? 1.273 -10.042 -15.352 1.00 66.62 913 SER A O 1
ATOM 7010 N N . THR A 1 914 ? -0.486 -9.284 -16.490 1.00 64.25 914 THR A N 1
ATOM 7011 C CA . THR A 1 914 ? -0.743 -10.562 -17.173 1.00 64.25 914 THR A CA 1
ATOM 7012 C C . THR A 1 914 ? 0.045 -10.711 -18.478 1.00 64.25 914 THR A C 1
ATOM 7014 O O . THR A 1 914 ? 0.127 -11.828 -18.994 1.00 64.25 914 THR A O 1
ATOM 7017 N N . ASN A 1 915 ? 0.661 -9.633 -18.987 1.00 68.62 915 ASN A N 1
ATOM 7018 C CA . ASN A 1 915 ? 1.438 -9.631 -20.230 1.00 68.62 915 ASN A CA 1
ATOM 7019 C C . ASN A 1 915 ? 2.612 -10.636 -20.144 1.00 68.62 915 ASN A C 1
ATOM 7021 O O . ASN A 1 915 ? 3.393 -10.559 -19.194 1.00 68.62 915 ASN A O 1
ATOM 7025 N N . PRO A 1 916 ? 2.755 -11.611 -21.063 1.00 64.88 916 PRO A N 1
ATOM 7026 C CA . PRO A 1 916 ? 3.896 -12.528 -21.066 1.00 64.88 916 PRO A CA 1
ATOM 7027 C C . PRO A 1 916 ? 5.221 -11.879 -21.505 1.00 64.88 916 PRO A C 1
ATOM 7029 O O . PRO A 1 916 ? 6.264 -12.502 -21.318 1.00 64.88 916 PRO A O 1
ATOM 7032 N N . ASN A 1 917 ? 5.209 -10.674 -22.079 1.00 77.06 917 ASN A N 1
ATOM 7033 C CA . ASN A 1 917 ? 6.421 -9.984 -22.520 1.00 77.06 917 ASN A CA 1
ATOM 7034 C C . ASN A 1 917 ? 7.231 -9.449 -21.325 1.00 77.06 917 ASN A C 1
ATOM 7036 O O . ASN A 1 917 ? 6.694 -9.164 -20.252 1.00 77.06 917 ASN A O 1
ATOM 7040 N N . ALA A 1 918 ? 8.547 -9.335 -21.513 1.00 75.56 918 ALA A N 1
ATOM 7041 C CA . ALA A 1 918 ? 9.432 -8.699 -20.542 1.00 75.56 918 ALA A CA 1
ATOM 7042 C C . ALA A 1 918 ? 9.288 -7.174 -20.638 1.00 75.56 918 ALA A C 1
ATOM 7044 O O . ALA A 1 918 ? 9.261 -6.642 -21.742 1.00 75.56 918 ALA A O 1
ATOM 7045 N N . ILE A 1 919 ? 9.238 -6.485 -19.496 1.00 85.44 919 ILE A N 1
ATOM 7046 C CA . ILE A 1 919 ? 9.247 -5.015 -19.415 1.00 85.44 919 ILE A CA 1
ATOM 7047 C C . ILE A 1 919 ? 10.587 -4.473 -19.922 1.00 85.44 919 ILE A C 1
ATOM 7049 O O . ILE A 1 919 ? 10.646 -3.474 -20.626 1.00 85.44 919 ILE A O 1
ATOM 7053 N N . LEU A 1 920 ? 11.671 -5.139 -19.516 1.00 87.25 920 LEU A N 1
ATOM 7054 C CA . LEU A 1 920 ? 13.043 -4.716 -19.746 1.00 87.25 920 LEU A CA 1
ATOM 7055 C C . LEU A 1 920 ? 13.907 -5.949 -20.004 1.00 87.25 920 LEU A C 1
ATOM 7057 O O . LEU A 1 920 ? 13.712 -7.000 -19.385 1.00 87.25 920 LEU A O 1
ATOM 7061 N N . THR A 1 921 ? 14.854 -5.826 -20.930 1.00 90.44 921 THR A N 1
ATOM 7062 C CA . THR A 1 921 ? 15.844 -6.864 -21.228 1.00 90.44 921 THR A CA 1
ATOM 7063 C C . THR A 1 921 ? 17.233 -6.269 -21.049 1.00 90.44 921 THR A C 1
ATOM 7065 O O . THR A 1 921 ? 17.600 -5.341 -21.759 1.00 90.44 921 THR A O 1
ATOM 7068 N N . PHE A 1 922 ? 17.993 -6.812 -20.104 1.00 91.38 922 PHE A N 1
ATOM 7069 C CA . PHE A 1 922 ? 19.396 -6.485 -19.882 1.00 91.38 922 PHE A CA 1
ATOM 7070 C C . PHE A 1 922 ? 20.226 -7.350 -20.832 1.00 91.38 922 PHE A C 1
ATOM 7072 O O . PHE A 1 922 ? 20.244 -8.572 -20.667 1.00 91.38 922 PHE A O 1
ATOM 7079 N N . ASP A 1 923 ? 20.858 -6.743 -21.835 1.00 90.38 923 ASP A N 1
ATOM 7080 C CA . ASP A 1 923 ? 21.696 -7.423 -22.832 1.00 90.38 923 ASP A CA 1
ATOM 7081 C C . ASP A 1 923 ? 23.119 -6.849 -22.820 1.00 90.38 923 ASP A C 1
ATOM 7083 O O . ASP A 1 923 ? 23.315 -5.653 -22.615 1.00 90.38 923 ASP A O 1
ATOM 7087 N N . GLY A 1 924 ? 24.124 -7.708 -22.996 1.00 86.19 924 GLY A N 1
ATOM 7088 C CA . GLY A 1 924 ? 25.539 -7.328 -22.893 1.00 86.19 924 GLY A CA 1
ATOM 7089 C C . GLY A 1 924 ? 26.460 -8.366 -22.243 1.00 86.19 924 GLY A C 1
ATOM 7090 O O . GLY A 1 924 ? 27.668 -8.131 -22.162 1.00 86.19 924 GLY A O 1
ATOM 7091 N N . HIS A 1 925 ? 25.933 -9.508 -21.787 1.00 92.94 925 HIS A N 1
ATOM 7092 C CA . HIS A 1 925 ? 26.745 -10.696 -21.497 1.00 92.94 925 HIS A CA 1
ATOM 7093 C C . HIS A 1 925 ? 26.936 -11.541 -22.763 1.00 92.94 925 HIS A C 1
ATOM 7095 O O . HIS A 1 925 ? 26.041 -11.637 -23.598 1.00 92.94 925 HIS A O 1
ATOM 7101 N N . THR A 1 926 ? 28.097 -12.185 -22.904 1.00 92.94 926 THR A N 1
ATOM 7102 C CA . THR A 1 926 ? 28.447 -12.963 -24.117 1.00 92.94 926 THR A CA 1
ATOM 7103 C C . THR A 1 926 ? 28.408 -14.485 -23.926 1.00 92.94 926 THR A C 1
ATOM 7105 O O . THR A 1 926 ? 28.767 -15.238 -24.829 1.00 92.94 926 THR A O 1
ATOM 7108 N N . SER A 1 927 ? 27.956 -14.949 -22.756 1.00 93.06 927 SER A N 1
ATOM 7109 C CA . SER A 1 927 ? 27.695 -16.358 -22.425 1.00 93.06 927 SER A CA 1
ATOM 7110 C C . SER A 1 927 ? 26.708 -16.456 -21.249 1.00 93.06 927 SER A C 1
ATOM 7112 O O . SER A 1 927 ? 26.375 -15.424 -20.662 1.00 93.06 927 SER A O 1
ATOM 7114 N N . ASN A 1 928 ? 26.277 -17.678 -20.890 1.00 91.12 928 ASN A N 1
ATOM 7115 C CA . ASN A 1 928 ? 25.280 -17.966 -19.844 1.00 91.12 928 ASN A CA 1
ATOM 7116 C C . ASN A 1 928 ? 25.412 -17.073 -18.611 1.00 91.12 928 ASN A C 1
ATOM 7118 O O . ASN A 1 928 ? 26.451 -17.073 -17.950 1.00 91.12 928 ASN A O 1
ATOM 7122 N N . ILE A 1 929 ? 24.321 -16.410 -18.241 1.00 94.12 929 ILE A N 1
ATOM 7123 C CA . ILE A 1 929 ? 24.206 -15.730 -16.955 1.00 94.12 929 ILE A CA 1
ATOM 7124 C C . ILE A 1 929 ? 23.914 -16.786 -15.882 1.00 94.12 929 ILE A C 1
ATOM 7126 O O . ILE A 1 929 ? 23.004 -17.603 -16.033 1.00 94.12 929 ILE A O 1
ATOM 7130 N N . THR A 1 930 ? 24.714 -16.798 -14.820 1.00 93.31 930 THR A N 1
ATOM 7131 C CA . THR A 1 930 ? 24.745 -17.842 -13.782 1.00 93.31 930 THR A CA 1
ATOM 7132 C C . THR A 1 930 ? 24.139 -17.379 -12.455 1.00 93.31 930 THR A C 1
ATOM 7134 O O . THR A 1 930 ? 23.470 -18.152 -11.770 1.00 93.31 930 THR A O 1
ATOM 7137 N N . GLY A 1 931 ? 24.298 -16.096 -12.128 1.00 91.00 931 GLY A N 1
ATOM 7138 C CA . GLY A 1 931 ? 23.806 -15.464 -10.907 1.00 91.00 931 GLY A CA 1
ATOM 7139 C C . GLY A 1 931 ? 23.100 -14.144 -11.210 1.00 91.00 931 GLY A C 1
ATOM 7140 O O . GLY A 1 931 ? 23.448 -13.457 -12.170 1.00 91.00 931 GLY A O 1
ATOM 7141 N N . VAL A 1 932 ? 22.099 -13.798 -10.396 1.00 94.62 932 VAL A N 1
ATOM 7142 C CA . VAL A 1 932 ? 21.418 -12.496 -10.421 1.00 94.62 932 VAL A CA 1
ATOM 7143 C C . VAL A 1 932 ? 20.905 -12.139 -9.023 1.00 94.62 932 VAL A C 1
ATOM 7145 O O . VAL A 1 932 ? 20.339 -12.996 -8.342 1.00 94.62 932 VAL A O 1
ATOM 7148 N N . ALA A 1 933 ? 21.090 -10.887 -8.598 1.00 92.31 933 ALA A N 1
ATOM 7149 C CA . ALA A 1 933 ? 20.580 -10.358 -7.330 1.00 92.31 933 ALA A CA 1
ATOM 7150 C C . ALA A 1 933 ? 20.200 -8.870 -7.450 1.00 92.31 933 ALA A C 1
ATOM 7152 O O . ALA A 1 933 ? 20.844 -8.124 -8.186 1.00 92.31 933 ALA A O 1
ATOM 7153 N N . PHE A 1 934 ? 19.167 -8.435 -6.723 1.00 90.19 934 PHE A N 1
ATOM 7154 C CA . PHE A 1 934 ? 18.714 -7.037 -6.673 1.00 90.19 934 PHE A CA 1
ATOM 7155 C C . PHE A 1 934 ? 19.292 -6.281 -5.473 1.00 90.19 934 PHE A C 1
ATOM 7157 O O . PHE A 1 934 ? 19.366 -6.831 -4.374 1.00 90.19 934 PHE A O 1
ATOM 7164 N N . HIS A 1 935 ? 19.593 -4.995 -5.667 1.00 89.62 935 HIS A N 1
ATOM 7165 C CA . HIS A 1 935 ? 19.746 -4.022 -4.582 1.00 89.62 935 HIS A CA 1
ATOM 7166 C C . HIS A 1 935 ? 18.496 -3.987 -3.689 1.00 89.62 935 HIS A C 1
ATOM 7168 O O . HIS A 1 935 ? 17.386 -4.171 -4.194 1.00 89.62 935 HIS A O 1
ATOM 7174 N N . CYS A 1 936 ? 18.638 -3.682 -2.395 1.00 78.94 936 CYS A N 1
ATOM 7175 C CA . CYS A 1 936 ? 17.502 -3.638 -1.463 1.00 78.94 936 CYS A CA 1
ATOM 7176 C C . CYS A 1 936 ? 16.392 -2.648 -1.886 1.00 78.94 936 CYS A C 1
ATOM 7178 O O . CYS A 1 936 ? 15.212 -2.961 -1.756 1.00 78.94 936 CYS A O 1
ATOM 7180 N N . GLU A 1 937 ? 16.749 -1.505 -2.481 1.00 77.62 937 GLU A N 1
ATOM 7181 C CA . GLU A 1 937 ? 15.796 -0.520 -3.028 1.00 77.62 937 GLU A CA 1
ATOM 7182 C C . GLU A 1 937 ? 15.391 -0.809 -4.488 1.00 77.62 937 GLU A C 1
ATOM 7184 O O . GLU A 1 937 ? 14.771 0.021 -5.142 1.00 77.62 937 GLU A O 1
ATOM 7189 N N . SER A 1 938 ? 15.790 -1.951 -5.057 1.00 81.19 938 SER A N 1
ATOM 7190 C CA . SER A 1 938 ? 15.551 -2.347 -6.459 1.00 81.19 938 SER A CA 1
ATOM 7191 C C . SER A 1 938 ? 16.107 -1.408 -7.551 1.00 81.19 938 SER A C 1
ATOM 7193 O O . SER A 1 938 ? 15.847 -1.659 -8.724 1.00 81.19 938 SER A O 1
ATOM 7195 N N . LYS A 1 939 ? 16.886 -0.366 -7.210 1.00 82.62 939 LYS A N 1
ATOM 7196 C CA . LYS A 1 939 ? 17.475 0.620 -8.154 1.00 82.62 939 LYS A CA 1
ATOM 7197 C C . LYS A 1 939 ? 18.483 0.030 -9.152 1.00 82.62 939 LYS A C 1
ATOM 7199 O O . LYS A 1 939 ? 18.547 0.460 -10.298 1.00 82.62 939 LYS A O 1
ATOM 7204 N N . TRP A 1 940 ? 19.264 -0.958 -8.725 1.00 91.50 940 TRP A N 1
ATOM 7205 C CA . TRP A 1 940 ? 20.202 -1.685 -9.581 1.00 91.50 940 TRP A CA 1
ATOM 7206 C C . TRP A 1 940 ? 20.144 -3.190 -9.299 1.00 91.50 940 TRP A C 1
ATOM 7208 O O . TRP A 1 940 ? 19.638 -3.632 -8.262 1.00 91.50 940 TRP A O 1
ATOM 7218 N N . LEU A 1 941 ? 20.642 -3.986 -10.242 1.00 93.06 941 LEU A N 1
ATOM 7219 C CA . LEU A 1 941 ? 20.830 -5.428 -10.086 1.00 93.06 941 LEU A CA 1
ATOM 7220 C C . LEU A 1 941 ? 22.251 -5.819 -10.487 1.00 93.06 941 LEU A C 1
ATOM 7222 O O . LEU A 1 941 ? 22.877 -5.149 -11.305 1.00 93.06 941 LEU A O 1
ATOM 7226 N N . VAL A 1 942 ? 22.757 -6.915 -9.931 1.00 96.12 942 VAL A N 1
ATOM 7227 C CA . VAL A 1 942 ? 24.043 -7.508 -10.312 1.00 96.12 942 VAL A CA 1
ATOM 7228 C C . VAL A 1 942 ? 23.827 -8.855 -10.995 1.00 96.12 942 VAL A C 1
ATOM 7230 O O . VAL A 1 942 ? 22.933 -9.606 -10.606 1.00 96.12 942 VAL A O 1
ATOM 7233 N N . THR A 1 943 ? 24.659 -9.176 -11.984 1.00 97.00 943 THR A N 1
ATOM 7234 C CA . THR A 1 943 ? 24.714 -10.482 -12.655 1.00 97.00 943 THR A CA 1
ATOM 7235 C C . THR A 1 943 ? 26.131 -11.035 -12.699 1.00 97.00 943 THR A C 1
ATOM 7237 O O . THR A 1 943 ? 27.097 -10.278 -12.753 1.00 97.00 943 THR A O 1
ATOM 7240 N N . SER A 1 944 ? 26.259 -12.361 -12.741 1.00 96.56 944 SER A N 1
ATOM 7241 C CA . SER A 1 944 ? 27.504 -13.070 -13.071 1.00 96.56 944 SER A CA 1
ATOM 7242 C C . SER A 1 944 ? 27.314 -13.928 -14.316 1.00 96.56 944 SER A C 1
ATOM 7244 O O . SER A 1 944 ? 26.222 -14.457 -14.524 1.00 96.56 944 SER A O 1
ATOM 7246 N N . SER A 1 945 ? 28.360 -14.105 -15.125 1.00 96.94 945 SER A N 1
ATOM 7247 C CA . SER A 1 945 ? 28.286 -14.906 -16.352 1.00 96.94 945 SER A CA 1
ATOM 7248 C C . SER A 1 945 ? 29.491 -15.824 -16.568 1.00 96.94 945 SER A C 1
ATOM 7250 O O . SER A 1 945 ? 30.620 -15.572 -16.130 1.00 96.94 945 SER A O 1
ATOM 7252 N N . GLU A 1 946 ? 29.246 -16.887 -17.335 1.00 96.12 946 GLU A N 1
ATOM 7253 C CA . GLU A 1 946 ? 30.277 -17.737 -17.914 1.00 96.12 946 GLU A CA 1
ATOM 7254 C C . GLU A 1 946 ? 31.244 -16.992 -18.854 1.00 96.12 946 GLU A C 1
ATOM 7256 O O . GLU A 1 946 ? 32.314 -17.527 -19.141 1.00 96.12 946 GLU A O 1
ATOM 7261 N N . ASP A 1 947 ? 30.921 -15.772 -19.304 1.00 95.00 947 ASP A N 1
ATOM 7262 C CA . ASP A 1 947 ? 31.845 -14.913 -20.064 1.00 95.00 947 ASP A CA 1
ATOM 7263 C C . ASP A 1 947 ? 33.023 -14.380 -19.227 1.00 95.00 947 ASP A C 1
ATOM 7265 O O . ASP A 1 947 ? 33.961 -13.787 -19.759 1.00 95.00 947 ASP A O 1
ATOM 7269 N N . GLY A 1 948 ? 33.002 -14.636 -17.917 1.00 94.69 948 GLY A N 1
ATOM 7270 C CA . GLY A 1 948 ? 34.050 -14.238 -16.991 1.00 94.69 948 GLY A CA 1
ATOM 7271 C C . GLY A 1 948 ? 33.899 -12.814 -16.466 1.00 94.69 948 GLY A C 1
ATOM 7272 O O . GLY A 1 948 ? 34.881 -12.255 -15.972 1.00 94.69 948 GLY A O 1
ATOM 7273 N N . THR A 1 949 ? 32.698 -12.233 -16.551 1.00 96.56 949 THR A N 1
ATOM 7274 C CA . THR A 1 949 ? 32.379 -10.918 -15.986 1.00 96.56 949 THR A CA 1
ATOM 7275 C C . THR A 1 949 ? 31.261 -10.957 -14.941 1.00 96.56 949 THR A C 1
ATOM 7277 O O . THR A 1 949 ? 30.383 -11.825 -14.945 1.00 96.56 949 THR A O 1
ATOM 7280 N N . VAL A 1 950 ? 31.301 -9.976 -14.038 1.00 96.88 950 VAL A N 1
ATOM 7281 C CA . VAL A 1 950 ? 30.208 -9.580 -13.144 1.00 96.88 950 VAL A CA 1
ATOM 7282 C C . VAL A 1 950 ? 29.795 -8.163 -13.533 1.00 96.88 950 VAL A C 1
ATOM 7284 O O . VAL A 1 950 ? 30.645 -7.275 -13.594 1.00 96.88 950 VAL A O 1
ATOM 7287 N N . LYS A 1 951 ? 28.509 -7.938 -13.807 1.00 96.25 951 LYS A N 1
ATOM 7288 C CA . LYS A 1 951 ? 27.985 -6.641 -14.263 1.00 96.25 951 LYS A CA 1
ATOM 7289 C C . LYS A 1 951 ? 26.957 -6.097 -13.281 1.00 96.25 951 LYS A C 1
ATOM 7291 O O . LYS A 1 951 ? 26.127 -6.854 -12.785 1.00 96.25 951 LYS A O 1
ATOM 7296 N N . ILE A 1 952 ? 27.005 -4.793 -13.020 1.00 95.56 952 ILE A N 1
ATOM 7297 C CA . ILE A 1 952 ? 25.941 -4.054 -12.326 1.00 95.56 952 ILE A CA 1
ATOM 7298 C C . ILE A 1 952 ? 25.142 -3.299 -13.382 1.00 95.56 952 ILE A C 1
ATOM 7300 O O . ILE A 1 952 ? 25.735 -2.657 -14.250 1.00 95.56 952 ILE A O 1
ATOM 7304 N N . TRP A 1 953 ? 23.818 -3.356 -13.285 1.00 94.00 953 TRP A N 1
ATOM 7305 C CA . TRP A 1 953 ? 22.885 -2.766 -14.236 1.00 94.00 953 TRP A CA 1
ATOM 7306 C C . TRP A 1 953 ? 21.896 -1.846 -13.530 1.00 94.00 953 TRP A C 1
ATOM 7308 O O . TRP A 1 953 ? 21.374 -2.199 -12.471 1.00 94.00 953 TRP A O 1
ATOM 7318 N N . ASP A 1 954 ? 21.586 -0.710 -14.147 1.00 89.06 954 ASP A N 1
ATOM 7319 C CA . ASP A 1 954 ? 20.478 0.151 -13.729 1.00 89.06 954 ASP A CA 1
ATOM 7320 C C . ASP A 1 954 ? 19.136 -0.497 -14.110 1.00 89.06 954 ASP A C 1
ATOM 7322 O O . ASP A 1 954 ? 18.914 -0.838 -15.273 1.00 89.06 954 ASP A O 1
ATOM 7326 N N . THR A 1 955 ? 18.227 -0.677 -13.147 1.00 82.06 955 THR A N 1
ATOM 7327 C CA . THR A 1 955 ? 16.986 -1.447 -13.371 1.00 82.06 955 THR A CA 1
ATOM 7328 C C . THR A 1 955 ? 15.889 -0.697 -14.121 1.00 82.06 955 THR A C 1
ATOM 7330 O O . THR A 1 955 ? 14.878 -1.315 -14.458 1.00 82.06 955 THR A O 1
ATOM 7333 N N . ARG A 1 956 ? 16.063 0.605 -14.387 1.00 82.50 956 ARG A N 1
ATOM 7334 C CA . ARG A 1 956 ? 15.112 1.425 -15.155 1.00 82.50 956 ARG A CA 1
ATOM 7335 C C . ARG A 1 956 ? 15.474 1.447 -16.638 1.00 82.50 956 ARG A C 1
ATOM 7337 O O . ARG A 1 956 ? 14.609 1.250 -17.482 1.00 82.50 956 ARG A O 1
ATOM 7344 N N . SER A 1 957 ? 16.751 1.674 -16.935 1.00 81.50 957 SER A N 1
ATOM 7345 C CA . SER A 1 957 ? 17.285 1.851 -18.292 1.00 81.50 957 SER A CA 1
ATOM 7346 C C . SER A 1 957 ? 17.810 0.564 -18.928 1.00 81.50 957 SER A C 1
ATOM 7348 O O . SER A 1 957 ? 17.870 0.470 -20.149 1.00 81.50 957 SER A O 1
ATOM 7350 N N . GLY A 1 958 ? 18.205 -0.431 -18.127 1.00 82.69 958 GLY A N 1
ATOM 7351 C CA . GLY A 1 958 ? 18.828 -1.659 -18.627 1.00 82.69 958 GLY A CA 1
ATOM 7352 C C . GLY A 1 958 ? 20.323 -1.532 -18.933 1.00 82.69 958 GLY A C 1
ATOM 7353 O O . GLY A 1 958 ? 20.925 -2.501 -19.388 1.00 82.69 958 GLY A O 1
ATOM 7354 N N . ASN A 1 959 ? 20.933 -0.372 -18.671 1.00 87.00 959 ASN A N 1
ATOM 7355 C CA . ASN A 1 959 ? 22.337 -0.100 -18.979 1.00 87.00 959 ASN A CA 1
ATOM 7356 C C . ASN A 1 959 ? 23.300 -0.708 -17.948 1.00 87.00 959 ASN A C 1
ATOM 7358 O O . ASN A 1 959 ? 23.029 -0.703 -16.745 1.00 87.00 959 ASN A O 1
ATOM 7362 N N . VAL A 1 960 ? 24.467 -1.168 -18.413 1.00 90.44 960 VAL A N 1
ATOM 7363 C CA . VAL A 1 960 ? 25.582 -1.591 -17.549 1.00 90.44 960 VAL A CA 1
ATOM 7364 C C . VAL A 1 960 ? 26.211 -0.356 -16.901 1.00 90.44 960 VAL A C 1
ATOM 7366 O O . VAL A 1 960 ? 26.834 0.449 -17.585 1.00 90.44 960 VAL A O 1
ATOM 7369 N N . GLN A 1 961 ? 26.103 -0.232 -15.579 1.00 88.81 961 GLN A N 1
ATOM 7370 C CA . GLN A 1 961 ? 26.799 0.801 -14.805 1.00 88.81 961 GLN A CA 1
ATOM 7371 C C . GLN A 1 961 ? 28.264 0.429 -14.544 1.00 88.81 961 GLN A C 1
ATOM 7373 O O . GLN A 1 961 ? 29.135 1.294 -14.540 1.00 88.81 961 GLN A O 1
ATOM 7378 N N . ARG A 1 962 ? 28.549 -0.854 -14.273 1.00 90.75 962 ARG A N 1
ATOM 7379 C CA . ARG A 1 962 ? 29.902 -1.339 -13.940 1.00 90.75 962 ARG A CA 1
ATOM 7380 C C . ARG A 1 962 ? 30.141 -2.757 -14.440 1.00 90.75 962 ARG A C 1
ATOM 7382 O O . ARG A 1 962 ? 29.213 -3.560 -14.507 1.00 90.75 962 ARG A O 1
ATOM 7389 N N . ASN A 1 963 ? 31.399 -3.072 -14.741 1.00 93.94 963 ASN A N 1
ATOM 7390 C CA . ASN A 1 963 ? 31.823 -4.353 -15.302 1.00 93.94 963 ASN A CA 1
ATOM 7391 C C . ASN A 1 963 ? 33.137 -4.826 -14.654 1.00 93.94 963 ASN A C 1
ATOM 7393 O O . ASN A 1 963 ? 34.195 -4.255 -14.911 1.00 93.94 963 ASN A O 1
ATOM 7397 N N . TYR A 1 964 ? 33.073 -5.881 -13.843 1.00 94.31 964 TYR A N 1
ATOM 7398 C CA . TYR A 1 964 ? 34.220 -6.509 -13.186 1.00 94.31 964 TYR A CA 1
ATOM 7399 C C . TYR A 1 964 ? 34.636 -7.778 -13.933 1.00 94.31 964 TYR A C 1
ATOM 7401 O O . TYR A 1 964 ? 33.810 -8.654 -14.181 1.00 94.31 964 TYR A O 1
ATOM 7409 N N . THR A 1 965 ? 35.921 -7.911 -14.265 1.00 92.81 965 THR A N 1
ATOM 7410 C CA . THR A 1 965 ? 36.442 -9.051 -15.039 1.00 92.81 965 THR A CA 1
ATOM 7411 C C . THR A 1 965 ? 37.189 -10.034 -14.138 1.00 92.81 965 THR A C 1
ATOM 7413 O O . THR A 1 965 ? 38.150 -9.666 -13.467 1.00 92.81 965 THR A O 1
ATOM 7416 N N . HIS A 1 966 ? 36.782 -11.305 -14.158 1.00 91.31 966 HIS A N 1
ATOM 7417 C CA . HIS A 1 966 ? 37.451 -12.417 -13.470 1.00 91.31 966 HIS A CA 1
ATOM 7418 C C . HIS A 1 966 ? 38.499 -13.126 -14.346 1.00 91.31 966 HIS A C 1
ATOM 7420 O O . HIS A 1 966 ? 39.389 -13.789 -13.816 1.00 91.31 966 HIS A O 1
ATOM 7426 N N . GLY A 1 967 ? 38.378 -13.041 -15.678 1.00 89.75 967 GLY A N 1
ATOM 7427 C CA . GLY A 1 967 ? 39.239 -13.749 -16.642 1.00 89.75 967 GLY A CA 1
ATOM 7428 C C . GLY A 1 967 ? 38.981 -15.262 -16.749 1.00 89.75 967 GLY A C 1
ATOM 7429 O O . GLY A 1 967 ? 39.547 -15.927 -17.613 1.00 89.75 967 GLY A O 1
ATOM 7430 N N . VAL A 1 968 ? 38.101 -15.796 -15.901 1.00 93.88 968 VAL A N 1
ATOM 7431 C CA . VAL A 1 968 ? 37.589 -17.172 -15.898 1.00 93.88 968 VAL A CA 1
ATOM 7432 C C . VAL A 1 968 ? 36.073 -17.137 -15.654 1.00 93.88 968 VAL A C 1
ATOM 7434 O O . VAL A 1 968 ? 35.616 -16.209 -14.986 1.00 93.88 968 VAL A O 1
ATOM 7437 N N . PRO A 1 969 ? 35.290 -18.118 -16.148 1.00 96.31 969 PRO A N 1
ATOM 7438 C CA . PRO A 1 969 ? 33.831 -18.137 -15.994 1.00 96.31 969 PRO A CA 1
ATOM 7439 C C . PRO A 1 969 ? 33.379 -17.988 -14.532 1.00 96.31 969 PRO A C 1
ATOM 7441 O O . PRO A 1 969 ? 33.856 -18.725 -13.661 1.00 96.31 969 PRO A O 1
ATOM 7444 N N . VAL A 1 970 ? 32.443 -17.069 -14.274 1.00 97.25 970 VAL A N 1
ATOM 7445 C CA . VAL A 1 970 ? 31.896 -16.792 -12.935 1.00 97.25 970 VAL A CA 1
ATOM 7446 C C . VAL A 1 970 ? 30.643 -17.643 -12.714 1.00 97.25 970 VAL A C 1
ATOM 7448 O O . VAL A 1 970 ? 29.767 -17.708 -13.578 1.00 97.25 970 VAL A O 1
ATOM 7451 N N . ASN A 1 971 ? 30.551 -18.322 -11.570 1.00 95.25 971 ASN A N 1
ATOM 7452 C CA . ASN A 1 971 ? 29.494 -19.297 -11.293 1.00 95.25 971 ASN A CA 1
ATOM 7453 C C . ASN A 1 971 ? 28.329 -18.727 -10.458 1.00 95.25 971 ASN A C 1
ATOM 7455 O O . ASN A 1 971 ? 27.204 -19.168 -10.657 1.00 95.25 971 ASN A O 1
ATOM 7459 N N . ASP A 1 972 ? 28.558 -17.775 -9.546 1.00 95.88 972 ASP A N 1
ATOM 7460 C CA . ASP A 1 972 ? 27.492 -17.176 -8.717 1.00 95.88 972 ASP A CA 1
ATOM 7461 C C . ASP A 1 972 ? 27.919 -15.792 -8.187 1.00 95.88 972 ASP A C 1
ATOM 7463 O O . ASP A 1 972 ? 29.117 -15.491 -8.092 1.00 95.88 972 ASP A O 1
ATOM 7467 N N . VAL A 1 973 ? 26.943 -14.956 -7.817 1.00 96.62 973 VAL A N 1
ATOM 7468 C CA . VAL A 1 973 ? 27.158 -13.625 -7.221 1.00 96.62 973 VAL A CA 1
ATOM 7469 C C . VAL A 1 973 ? 26.042 -13.272 -6.238 1.00 96.62 973 VAL A C 1
ATOM 7471 O O . VAL A 1 973 ? 24.871 -13.559 -6.480 1.00 96.62 973 VAL A O 1
ATOM 7474 N N . VAL A 1 974 ? 26.408 -12.628 -5.130 1.00 95.06 974 VAL A N 1
ATOM 7475 C CA . VAL A 1 974 ? 25.493 -12.120 -4.101 1.00 95.06 974 VAL A CA 1
ATOM 7476 C C . VAL A 1 974 ? 25.888 -10.707 -3.666 1.00 95.06 974 VAL A C 1
ATOM 7478 O O . VAL A 1 974 ? 27.063 -10.337 -3.690 1.00 95.06 974 VAL A O 1
ATOM 7481 N N . ILE A 1 975 ? 24.898 -9.914 -3.259 1.00 92.94 975 ILE A N 1
ATOM 7482 C CA . ILE A 1 975 ? 25.087 -8.564 -2.711 1.00 92.94 975 ILE A CA 1
ATOM 7483 C C . ILE A 1 975 ? 25.236 -8.680 -1.191 1.00 92.94 975 ILE A C 1
ATOM 7485 O O . ILE A 1 975 ? 24.463 -9.394 -0.551 1.00 92.94 975 ILE A O 1
ATOM 7489 N N . HIS A 1 976 ? 26.224 -8.002 -0.609 1.00 90.50 976 HIS A N 1
ATOM 7490 C CA . HIS A 1 976 ? 26.396 -7.950 0.840 1.00 90.50 976 HIS A CA 1
ATOM 7491 C C . HIS A 1 976 ? 25.311 -7.055 1.485 1.00 90.50 976 HIS A C 1
ATOM 7493 O O . HIS A 1 976 ? 24.943 -6.040 0.891 1.00 90.50 976 HIS A O 1
ATOM 7499 N N . PRO A 1 977 ? 24.796 -7.355 2.698 1.00 83.75 977 PRO A N 1
ATOM 7500 C CA . PRO A 1 977 ? 23.709 -6.579 3.310 1.00 83.75 977 PRO A CA 1
ATOM 7501 C C . PRO A 1 977 ? 23.958 -5.068 3.442 1.00 83.75 977 PRO A C 1
ATOM 7503 O O . PRO A 1 977 ? 23.006 -4.297 3.348 1.00 83.75 977 PRO A O 1
ATOM 7506 N N . ASN A 1 978 ? 25.217 -4.625 3.569 1.00 83.50 978 ASN A N 1
ATOM 7507 C CA . ASN A 1 978 ? 25.580 -3.196 3.582 1.00 83.50 978 ASN A CA 1
ATOM 7508 C C . ASN A 1 978 ? 25.360 -2.457 2.244 1.00 83.50 978 ASN A C 1
ATOM 7510 O O . ASN A 1 978 ? 25.588 -1.253 2.199 1.00 83.50 978 ASN A O 1
ATOM 7514 N N . GLN A 1 979 ? 24.988 -3.157 1.164 1.00 87.75 979 GLN A N 1
ATOM 7515 C CA . GLN A 1 979 ? 24.845 -2.656 -0.215 1.00 87.75 979 GLN A CA 1
ATOM 7516 C C . GLN A 1 979 ? 26.117 -2.049 -0.849 1.00 87.75 979 GLN A C 1
ATOM 7518 O O . GLN A 1 979 ? 26.082 -1.651 -2.011 1.00 87.75 979 GLN A O 1
ATOM 7523 N N . GLY A 1 980 ? 27.238 -1.996 -0.122 1.00 86.19 980 GLY A N 1
ATOM 7524 C CA . GLY A 1 980 ? 28.519 -1.438 -0.570 1.00 86.19 980 GLY A CA 1
ATOM 7525 C C . GLY A 1 980 ? 29.542 -2.482 -1.028 1.00 86.19 980 GLY A C 1
ATOM 7526 O O . GLY A 1 980 ? 30.546 -2.117 -1.632 1.00 86.19 980 GLY A O 1
ATOM 7527 N N . GLU A 1 981 ? 29.298 -3.770 -0.772 1.00 90.25 981 GLU A N 1
ATOM 7528 C CA . GLU A 1 981 ? 30.174 -4.876 -1.176 1.00 90.25 981 GLU A CA 1
ATOM 7529 C C . GLU A 1 981 ? 29.407 -5.927 -2.005 1.00 90.25 981 GLU A C 1
ATOM 7531 O O . GLU A 1 981 ? 28.232 -6.216 -1.761 1.00 90.25 981 GLU A O 1
ATOM 7536 N N . LEU A 1 982 ? 30.086 -6.545 -2.975 1.00 93.31 982 LEU A N 1
ATOM 7537 C CA . LEU A 1 982 ? 29.597 -7.716 -3.716 1.00 93.31 982 LEU A CA 1
ATOM 7538 C C . LEU A 1 982 ? 30.500 -8.918 -3.465 1.00 93.31 982 LEU A C 1
ATOM 7540 O O . LEU A 1 982 ? 31.718 -8.771 -3.400 1.00 93.31 982 LEU A O 1
ATOM 7544 N N . ILE A 1 983 ? 29.928 -10.119 -3.418 1.00 95.31 983 ILE A N 1
ATOM 7545 C CA . ILE A 1 983 ? 30.680 -11.369 -3.276 1.00 95.31 983 ILE A CA 1
ATOM 7546 C C . ILE A 1 983 ? 30.373 -12.273 -4.468 1.00 95.31 983 ILE A C 1
ATOM 7548 O O . ILE A 1 983 ? 29.218 -12.496 -4.813 1.00 95.31 983 ILE A O 1
ATOM 7552 N N . SER A 1 984 ? 31.413 -12.808 -5.098 1.00 96.75 984 SER A N 1
ATOM 7553 C CA . SER A 1 984 ? 31.331 -13.588 -6.341 1.00 96.75 984 SER A CA 1
ATOM 7554 C C . SER A 1 984 ? 32.235 -14.816 -6.276 1.00 96.75 984 SER A C 1
ATOM 7556 O O . SER A 1 984 ? 33.255 -14.782 -5.586 1.00 96.75 984 SER A O 1
ATOM 7558 N N . CYS A 1 985 ? 31.902 -15.891 -6.992 1.00 95.88 985 CYS A N 1
ATOM 7559 C CA . CYS A 1 985 ? 32.751 -17.084 -7.070 1.00 95.88 985 CYS A CA 1
ATOM 7560 C C . CYS A 1 985 ? 32.920 -17.617 -8.500 1.00 95.88 985 CYS A C 1
ATOM 7562 O O . CYS A 1 985 ? 32.035 -17.456 -9.338 1.00 95.88 985 CYS A O 1
ATOM 7564 N N . ASP A 1 986 ? 34.072 -18.230 -8.801 1.00 95.44 986 ASP A N 1
ATOM 7565 C CA . ASP A 1 986 ? 34.440 -18.612 -10.172 1.00 95.44 986 ASP A CA 1
ATOM 7566 C C . ASP A 1 986 ? 35.029 -20.024 -10.345 1.00 95.44 986 ASP A C 1
ATOM 7568 O O . ASP A 1 986 ? 35.368 -20.739 -9.393 1.00 95.44 986 ASP A O 1
ATOM 7572 N N . ARG A 1 987 ? 35.142 -20.442 -11.616 1.00 93.88 987 ARG A N 1
ATOM 7573 C CA . ARG A 1 987 ? 35.691 -21.753 -12.006 1.00 93.88 987 ARG A CA 1
ATOM 7574 C C . ARG A 1 987 ? 37.173 -21.931 -11.705 1.00 93.88 987 ARG A C 1
ATOM 7576 O O . ARG A 1 987 ? 37.616 -23.073 -11.644 1.00 93.88 987 ARG A O 1
ATOM 7583 N N . GLY A 1 988 ? 37.912 -20.843 -11.487 1.00 90.94 988 GLY A N 1
ATOM 7584 C CA . GLY A 1 988 ? 39.296 -20.886 -11.011 1.00 90.94 988 GLY A CA 1
ATOM 7585 C C . GLY A 1 988 ? 39.413 -21.209 -9.519 1.00 90.94 988 GLY A C 1
ATOM 7586 O O . GLY A 1 988 ? 40.522 -21.247 -9.001 1.00 90.94 988 GLY A O 1
ATOM 7587 N N . GLY A 1 989 ? 38.289 -21.412 -8.825 1.00 90.88 989 GLY A N 1
ATOM 7588 C CA . GLY A 1 989 ? 38.253 -21.698 -7.394 1.00 90.88 989 GLY A CA 1
ATOM 7589 C C . GLY A 1 989 ? 38.284 -20.446 -6.518 1.00 90.88 989 GLY A C 1
ATOM 7590 O O . GLY A 1 989 ? 38.373 -20.566 -5.301 1.00 90.88 989 GLY A O 1
ATOM 7591 N N . ASN A 1 990 ? 38.198 -19.242 -7.091 1.00 93.62 990 ASN A N 1
ATOM 7592 C CA . ASN A 1 990 ? 38.269 -18.009 -6.311 1.00 93.62 990 ASN A CA 1
ATOM 7593 C C . ASN A 1 990 ? 36.893 -17.621 -5.764 1.00 93.62 990 ASN A C 1
ATOM 7595 O O . ASN A 1 990 ? 35.876 -17.767 -6.445 1.00 93.62 990 ASN A O 1
ATOM 7599 N N . VAL A 1 991 ? 36.883 -17.031 -4.570 1.00 95.44 991 VAL A N 1
ATOM 7600 C CA . VAL A 1 991 ? 35.791 -16.192 -4.065 1.00 95.44 991 VAL A CA 1
ATOM 7601 C C . VAL A 1 991 ? 36.335 -14.770 -3.936 1.00 95.44 991 VAL A C 1
ATOM 7603 O O . VAL A 1 991 ? 37.293 -14.544 -3.197 1.00 95.44 991 VAL A O 1
ATOM 7606 N N . ARG A 1 992 ? 35.768 -13.816 -4.679 1.00 94.56 992 ARG A N 1
ATOM 7607 C CA . ARG A 1 992 ? 36.186 -12.405 -4.679 1.00 94.56 992 ARG A CA 1
ATOM 7608 C C . ARG A 1 992 ? 35.140 -11.529 -4.010 1.00 94.56 992 ARG A C 1
ATOM 7610 O O . ARG A 1 992 ? 33.957 -11.639 -4.341 1.00 94.56 992 ARG A O 1
ATOM 7617 N N . ILE A 1 993 ? 35.601 -10.654 -3.119 1.00 93.19 993 ILE A N 1
ATOM 7618 C CA . ILE A 1 993 ? 34.822 -9.546 -2.564 1.00 93.19 993 ILE A CA 1
ATOM 7619 C C . ILE A 1 993 ? 35.232 -8.264 -3.291 1.00 93.19 993 ILE A C 1
ATOM 7621 O O . ILE A 1 993 ? 36.422 -7.964 -3.416 1.00 93.19 993 ILE A O 1
ATOM 7625 N N . TRP A 1 994 ? 34.239 -7.536 -3.788 1.00 92.44 994 TRP A N 1
ATOM 7626 C CA . TRP A 1 994 ? 34.384 -6.287 -4.526 1.00 92.44 994 TRP A CA 1
ATOM 7627 C C . TRP A 1 994 ? 33.826 -5.142 -3.691 1.00 92.44 994 TRP A C 1
ATOM 7629 O O . TRP A 1 994 ? 32.673 -5.204 -3.268 1.00 92.44 994 TRP A O 1
ATOM 7639 N N . ASP A 1 995 ? 34.631 -4.107 -3.481 1.00 88.44 995 ASP A N 1
ATOM 7640 C CA . ASP A 1 995 ? 34.215 -2.866 -2.835 1.00 88.44 995 ASP A CA 1
ATOM 7641 C C . ASP A 1 995 ? 33.646 -1.910 -3.896 1.00 88.44 995 ASP A C 1
ATOM 7643 O O . ASP A 1 995 ? 34.299 -1.627 -4.909 1.00 88.44 995 ASP A O 1
ATOM 7647 N N . LEU A 1 996 ? 32.416 -1.431 -3.691 1.00 88.50 996 LEU A N 1
ATOM 7648 C CA . LEU A 1 996 ? 31.731 -0.534 -4.622 1.00 88.50 996 LEU A CA 1
ATOM 7649 C C . LEU A 1 996 ? 32.074 0.949 -4.409 1.00 88.50 996 LEU A C 1
ATOM 7651 O O . LEU A 1 996 ? 31.877 1.735 -5.338 1.00 88.50 996 LEU A O 1
ATOM 7655 N N . GLY A 1 997 ? 32.610 1.339 -3.254 1.00 85.19 997 GLY A N 1
ATOM 7656 C CA . GLY A 1 997 ? 33.137 2.684 -3.025 1.00 85.19 997 GLY A CA 1
ATOM 7657 C C . GLY A 1 997 ? 34.494 2.876 -3.704 1.00 85.19 997 GLY A C 1
ATOM 7658 O O . GLY A 1 997 ? 34.687 3.830 -4.453 1.00 85.19 997 GLY A O 1
ATOM 7659 N N . GLU A 1 998 ? 35.413 1.930 -3.508 1.00 83.31 998 GLU A N 1
ATOM 7660 C CA . GLU A 1 998 ? 36.758 1.947 -4.103 1.00 83.31 998 GLU A CA 1
ATOM 7661 C C . GLU A 1 998 ? 36.824 1.338 -5.517 1.00 83.31 998 GLU A C 1
ATOM 7663 O O . GLU A 1 998 ? 37.861 1.410 -6.177 1.00 83.31 998 GLU A O 1
ATOM 7668 N N . ASN A 1 999 ? 35.730 0.725 -5.981 1.00 86.69 999 ASN A N 1
ATOM 7669 C CA . ASN A 1 999 ? 35.575 0.094 -7.296 1.00 86.69 999 ASN A CA 1
ATOM 7670 C C . ASN A 1 999 ? 36.655 -0.961 -7.631 1.00 86.69 999 ASN A C 1
ATOM 7672 O O . ASN A 1 999 ? 37.117 -1.062 -8.771 1.00 86.69 999 ASN A O 1
ATOM 7676 N N . LYS A 1 1000 ? 37.074 -1.758 -6.639 1.00 88.56 1000 LYS A N 1
ATOM 7677 C CA . LYS A 1 1000 ? 38.158 -2.749 -6.772 1.00 88.56 1000 LYS A CA 1
ATOM 7678 C C . LYS A 1 1000 ? 37.872 -4.037 -5.996 1.00 88.56 1000 LYS A C 1
ATOM 7680 O O . LYS A 1 1000 ? 37.040 -4.068 -5.094 1.00 88.56 1000 LYS A O 1
ATOM 7685 N N . CYS A 1 1001 ? 38.594 -5.109 -6.319 1.00 89.88 1001 CYS A N 1
ATOM 7686 C CA . CYS A 1 1001 ? 38.585 -6.332 -5.513 1.00 89.88 1001 CYS A CA 1
ATOM 7687 C C . CYS A 1 1001 ? 39.300 -6.057 -4.178 1.00 89.88 1001 CYS A C 1
ATOM 7689 O O . CYS A 1 1001 ? 40.507 -5.811 -4.176 1.00 89.88 1001 CYS A O 1
ATOM 7691 N N . SER A 1 1002 ? 38.578 -6.099 -3.056 1.00 87.00 1002 SER A N 1
ATOM 7692 C CA . SER A 1 1002 ? 39.141 -5.906 -1.712 1.00 87.00 1002 SER A CA 1
ATOM 7693 C C . SER A 1 1002 ? 39.813 -7.183 -1.200 1.00 87.00 1002 SER A C 1
ATOM 7695 O O . SER A 1 1002 ? 40.925 -7.139 -0.673 1.00 87.00 1002 SER A O 1
ATOM 7697 N N . HIS A 1 1003 ? 39.184 -8.341 -1.432 1.00 88.81 1003 HIS A N 1
ATOM 7698 C CA . HIS A 1 1003 ? 39.699 -9.644 -1.011 1.00 88.81 1003 HIS A CA 1
ATOM 7699 C C . HIS A 1 1003 ? 39.497 -10.724 -2.075 1.00 88.81 1003 HIS A C 1
ATOM 7701 O O . HIS A 1 1003 ? 38.432 -10.826 -2.679 1.00 88.81 1003 HIS A O 1
ATOM 7707 N N . GLN A 1 1004 ? 40.500 -11.588 -2.238 1.00 92.06 1004 GLN A N 1
ATOM 7708 C CA . GLN A 1 1004 ? 40.411 -12.821 -3.019 1.00 92.06 1004 GLN A CA 1
ATOM 7709 C C . GLN A 1 1004 ? 40.744 -14.004 -2.104 1.00 92.06 1004 GLN A C 1
ATOM 7711 O O . GLN A 1 1004 ? 41.841 -14.086 -1.552 1.00 92.06 1004 GLN A O 1
ATOM 7716 N N . LEU A 1 1005 ? 39.784 -14.909 -1.933 1.00 91.25 1005 LEU A N 1
ATOM 7717 C CA . LEU A 1 1005 ? 39.909 -16.141 -1.162 1.00 91.25 1005 LEU A CA 1
ATOM 7718 C C . LEU A 1 1005 ? 40.042 -17.317 -2.132 1.00 91.25 1005 LEU A C 1
ATOM 7720 O O . LEU A 1 1005 ? 39.291 -17.400 -3.103 1.00 91.25 1005 LEU A O 1
ATOM 7724 N N . ILE A 1 1006 ? 40.951 -18.246 -1.845 1.00 90.12 1006 ILE A N 1
ATOM 7725 C CA . ILE A 1 1006 ? 41.102 -19.508 -2.581 1.00 90.12 1006 ILE A CA 1
ATOM 7726 C C . ILE A 1 1006 ? 40.849 -20.633 -1.567 1.00 90.12 1006 ILE A C 1
ATOM 7728 O O . ILE A 1 1006 ? 41.689 -20.849 -0.691 1.00 90.12 1006 ILE A O 1
ATOM 7732 N N . PRO A 1 1007 ? 39.674 -21.292 -1.578 1.00 84.25 1007 PRO A N 1
ATOM 7733 C CA . PRO A 1 1007 ? 39.323 -22.287 -0.564 1.00 84.25 1007 PRO A CA 1
ATOM 7734 C C . PRO A 1 1007 ? 40.009 -23.640 -0.805 1.00 84.25 1007 PRO A C 1
ATOM 7736 O O . PRO A 1 1007 ? 40.300 -24.368 0.145 1.00 84.25 1007 PRO A O 1
ATOM 7739 N N . GLU A 1 1008 ? 40.245 -23.980 -2.076 1.00 87.12 1008 GLU A N 1
ATOM 7740 C CA . GLU A 1 1008 ? 40.892 -25.208 -2.549 1.00 87.12 1008 GLU A CA 1
ATOM 7741 C C . GLU A 1 1008 ? 41.432 -24.951 -3.963 1.00 87.12 1008 GLU A C 1
ATOM 7743 O O . GLU A 1 1008 ? 40.668 -24.551 -4.843 1.00 87.12 1008 GLU A O 1
ATOM 7748 N N . ASP A 1 1009 ? 42.740 -25.133 -4.164 1.00 83.88 1009 ASP A N 1
ATOM 7749 C CA . ASP A 1 1009 ? 43.408 -24.839 -5.439 1.00 83.88 1009 ASP A CA 1
ATOM 7750 C C . ASP A 1 1009 ? 42.836 -25.694 -6.585 1.00 83.88 1009 ASP A C 1
ATOM 7752 O O . ASP A 1 1009 ? 42.550 -26.879 -6.404 1.00 83.88 1009 ASP A O 1
ATOM 7756 N N . ASP A 1 1010 ? 42.669 -25.090 -7.766 1.00 8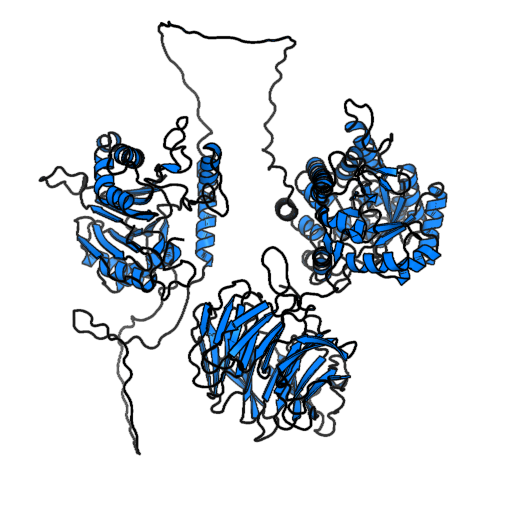3.25 1010 ASP A N 1
ATOM 7757 C CA . ASP A 1 1010 ? 42.145 -25.709 -8.996 1.00 83.25 1010 ASP A CA 1
ATOM 7758 C C . ASP A 1 1010 ? 40.747 -26.375 -8.887 1.00 83.25 1010 ASP A C 1
ATOM 7760 O O . ASP A 1 1010 ? 40.308 -27.063 -9.815 1.00 83.25 1010 ASP A O 1
ATOM 7764 N N . VAL A 1 1011 ? 39.990 -26.149 -7.801 1.00 91.00 1011 VAL A N 1
ATOM 7765 C CA . VAL A 1 1011 ? 38.622 -26.675 -7.633 1.00 91.00 1011 VAL A CA 1
ATOM 7766 C C . VAL A 1 1011 ? 37.578 -25.560 -7.718 1.00 91.00 1011 VAL A C 1
ATOM 7768 O O . VAL A 1 1011 ? 37.345 -24.821 -6.765 1.00 91.00 1011 VAL A O 1
ATOM 7771 N N . SER A 1 1012 ? 36.873 -25.512 -8.853 1.00 92.81 1012 SER A N 1
ATOM 7772 C CA . SER A 1 1012 ? 35.733 -24.618 -9.117 1.00 92.81 1012 SER A CA 1
ATOM 7773 C C . SER A 1 1012 ? 34.756 -24.515 -7.936 1.00 92.81 1012 SER A C 1
ATOM 7775 O O . SER A 1 1012 ? 34.172 -25.519 -7.506 1.00 92.81 1012 SER A O 1
ATOM 7777 N N . VAL A 1 1013 ? 34.516 -23.283 -7.480 1.00 95.19 1013 VAL A N 1
ATOM 7778 C CA . VAL A 1 1013 ? 33.498 -22.941 -6.477 1.00 95.19 1013 VAL A CA 1
ATOM 7779 C C . VAL A 1 1013 ? 32.182 -22.674 -7.206 1.00 95.19 1013 VAL A C 1
ATOM 7781 O O . VAL A 1 1013 ? 32.144 -21.857 -8.119 1.00 95.19 1013 VAL A O 1
ATOM 7784 N N . ALA A 1 1014 ? 31.122 -23.396 -6.851 1.00 93.38 1014 ALA A N 1
ATOM 7785 C CA . ALA A 1 1014 ? 29.872 -23.450 -7.610 1.00 93.38 1014 ALA A CA 1
ATOM 7786 C C . ALA A 1 1014 ? 28.832 -22.409 -7.177 1.00 93.38 1014 ALA A C 1
ATOM 7788 O O . ALA A 1 1014 ? 28.097 -21.906 -8.017 1.00 93.38 1014 ALA A O 1
ATOM 7789 N N . SER A 1 1015 ? 28.748 -22.108 -5.879 1.00 95.62 1015 SER A N 1
ATOM 7790 C CA . SER A 1 1015 ? 27.771 -21.161 -5.330 1.00 95.62 1015 SER A CA 1
ATOM 7791 C C . SER A 1 1015 ? 28.311 -20.492 -4.070 1.00 95.62 1015 SER A C 1
ATOM 7793 O O . SER A 1 1015 ? 29.122 -21.080 -3.345 1.00 95.62 1015 SER A O 1
ATOM 7795 N N . VAL A 1 1016 ? 27.865 -19.260 -3.823 1.00 96.62 1016 VAL A N 1
ATOM 7796 C CA . VAL A 1 1016 ? 28.232 -18.447 -2.660 1.00 96.62 1016 VAL A CA 1
ATOM 7797 C C . VAL A 1 1016 ? 26.982 -17.832 -2.024 1.00 96.62 1016 VAL A C 1
ATOM 7799 O O . VAL A 1 1016 ? 25.983 -17.567 -2.690 1.00 96.62 1016 VAL A O 1
ATOM 7802 N N . THR A 1 1017 ? 27.015 -17.630 -0.711 1.00 95.38 1017 THR A N 1
ATOM 7803 C CA . THR A 1 1017 ? 25.942 -16.986 0.053 1.00 95.38 1017 THR A CA 1
ATOM 7804 C C . THR A 1 1017 ? 26.526 -16.184 1.210 1.00 95.38 1017 THR A C 1
ATOM 7806 O O . THR A 1 1017 ? 27.598 -16.504 1.725 1.00 95.38 1017 THR A O 1
ATOM 7809 N N . VAL A 1 1018 ? 25.817 -15.132 1.603 1.00 93.50 1018 VAL A N 1
ATOM 7810 C CA . VAL A 1 1018 ? 26.157 -14.232 2.703 1.00 93.50 1018 VAL A CA 1
ATOM 7811 C C . VAL A 1 1018 ? 25.014 -14.239 3.715 1.00 93.50 1018 VAL A C 1
ATOM 7813 O O . VAL A 1 1018 ? 23.853 -14.374 3.329 1.00 93.50 1018 VAL A O 1
ATOM 7816 N N . ALA A 1 1019 ? 25.337 -14.138 5.002 1.00 86.44 1019 ALA A N 1
ATOM 7817 C CA . ALA A 1 1019 ? 24.340 -14.015 6.060 1.00 86.44 1019 ALA A CA 1
ATOM 7818 C C . ALA A 1 1019 ? 23.602 -12.671 5.963 1.00 86.44 1019 ALA A C 1
ATOM 7820 O O . ALA A 1 1019 ? 24.204 -11.658 5.611 1.00 86.44 1019 ALA A O 1
ATOM 7821 N N . SER A 1 1020 ? 22.312 -12.643 6.310 1.00 81.38 1020 SER A N 1
ATOM 7822 C CA . SER A 1 1020 ? 21.487 -11.422 6.288 1.00 81.38 1020 SER A CA 1
ATOM 7823 C C . SER A 1 1020 ? 21.970 -10.344 7.268 1.00 81.38 1020 SER A C 1
ATOM 7825 O O . SER A 1 1020 ? 21.742 -9.161 7.033 1.00 81.38 1020 SER A O 1
ATOM 7827 N N . ASP A 1 1021 ? 22.691 -10.739 8.320 1.00 77.69 1021 ASP A N 1
ATOM 7828 C CA . ASP A 1 1021 ? 23.340 -9.858 9.297 1.00 77.69 1021 ASP A CA 1
ATOM 7829 C C . ASP A 1 1021 ? 24.759 -9.400 8.892 1.00 77.69 1021 ASP A C 1
ATOM 7831 O O . ASP A 1 1021 ? 25.398 -8.650 9.629 1.00 77.69 1021 ASP A O 1
ATOM 7835 N N . GLY A 1 1022 ? 25.277 -9.855 7.743 1.00 82.06 1022 GLY A N 1
ATOM 7836 C CA . GLY A 1 1022 ? 26.632 -9.553 7.266 1.00 82.06 1022 GLY A CA 1
ATOM 7837 C C . GLY A 1 1022 ? 27.762 -10.232 8.055 1.00 82.06 1022 GLY A C 1
ATOM 7838 O O . GLY A 1 1022 ? 28.933 -9.954 7.813 1.00 82.06 1022 GLY A O 1
ATOM 7839 N N . SER A 1 1023 ? 27.461 -11.139 8.991 1.00 81.62 1023 SER A N 1
ATOM 7840 C CA . SER A 1 1023 ? 28.474 -11.747 9.868 1.00 81.62 1023 SER A CA 1
ATOM 7841 C C . SER A 1 1023 ? 29.329 -12.825 9.191 1.00 81.62 1023 SER A C 1
ATOM 7843 O O . SER A 1 1023 ? 30.395 -13.193 9.697 1.00 81.62 1023 SER A O 1
ATOM 7845 N N . MET A 1 1024 ? 28.870 -13.386 8.069 1.00 87.38 1024 MET A N 1
ATOM 7846 C CA . MET A 1 1024 ? 29.394 -14.645 7.542 1.00 87.38 1024 MET A CA 1
ATOM 7847 C C . MET A 1 1024 ? 29.206 -14.787 6.032 1.00 87.38 1024 MET A C 1
ATOM 7849 O O . MET A 1 1024 ? 28.190 -14.370 5.478 1.00 87.38 1024 MET A O 1
ATOM 7853 N N . VAL A 1 1025 ? 30.170 -15.437 5.382 1.00 93.06 1025 VAL A N 1
ATOM 7854 C CA . VAL A 1 1025 ? 30.098 -15.887 3.988 1.00 93.06 1025 VAL A CA 1
ATOM 7855 C C . VAL A 1 1025 ? 30.360 -17.394 3.916 1.00 93.06 1025 VAL A C 1
ATOM 7857 O O . VAL A 1 1025 ? 31.281 -17.909 4.556 1.00 93.06 1025 VAL A O 1
ATOM 7860 N N . CYS A 1 1026 ? 29.555 -18.099 3.123 1.00 94.19 1026 CYS A N 1
ATOM 7861 C CA . CYS A 1 1026 ? 29.670 -19.536 2.876 1.00 94.19 1026 CYS A CA 1
ATOM 7862 C C . CYS A 1 1026 ? 29.814 -19.801 1.374 1.00 94.19 1026 CYS A C 1
ATOM 7864 O O . CYS A 1 1026 ? 29.088 -19.217 0.569 1.00 94.19 1026 CYS A O 1
ATOM 7866 N N . ALA A 1 1027 ? 30.702 -20.717 0.987 1.00 96.00 1027 ALA A N 1
ATOM 7867 C CA . ALA A 1 1027 ? 30.894 -21.118 -0.407 1.00 96.00 1027 ALA A CA 1
ATOM 7868 C C . ALA A 1 1027 ? 30.973 -22.643 -0.551 1.00 96.00 1027 ALA A C 1
ATOM 7870 O O . ALA A 1 1027 ? 31.604 -23.317 0.265 1.00 96.00 1027 ALA A O 1
ATOM 7871 N N . GLY A 1 1028 ? 30.343 -23.190 -1.593 1.00 94.75 1028 GLY A N 1
ATOM 7872 C CA . GLY A 1 1028 ? 30.337 -24.627 -1.898 1.00 94.75 1028 GLY A CA 1
ATOM 7873 C C . GLY A 1 1028 ? 31.037 -24.935 -3.216 1.00 94.75 1028 GLY A C 1
ATOM 7874 O O . GLY A 1 1028 ? 30.914 -24.165 -4.167 1.00 94.75 1028 GLY A O 1
ATOM 7875 N N . ASN A 1 1029 ? 31.765 -26.052 -3.293 1.00 94.31 1029 ASN A N 1
ATOM 7876 C CA . ASN A 1 1029 ? 32.556 -26.407 -4.475 1.00 94.31 1029 ASN A CA 1
ATOM 7877 C C . ASN A 1 1029 ? 32.156 -27.731 -5.151 1.00 94.31 1029 ASN A C 1
ATOM 7879 O O . ASN A 1 1029 ? 31.367 -28.533 -4.638 1.00 94.31 1029 ASN A O 1
ATOM 7883 N N . ASN A 1 1030 ? 32.748 -27.977 -6.323 1.00 91.44 1030 ASN A N 1
ATOM 7884 C CA . ASN A 1 1030 ? 32.469 -29.164 -7.136 1.00 91.44 1030 ASN A CA 1
ATOM 7885 C C . ASN A 1 1030 ? 32.938 -30.497 -6.511 1.00 91.44 1030 ASN A C 1
ATOM 7887 O O . ASN A 1 1030 ? 32.584 -31.558 -7.022 1.00 91.44 1030 ASN A O 1
ATOM 7891 N N . ALA A 1 1031 ? 33.697 -30.470 -5.411 1.00 91.00 1031 ALA A N 1
ATOM 7892 C CA . ALA A 1 1031 ? 34.126 -31.664 -4.679 1.00 91.00 1031 ALA A CA 1
ATOM 7893 C C . ALA A 1 1031 ? 33.165 -32.070 -3.542 1.00 91.00 1031 ALA A C 1
ATOM 7895 O O . ALA A 1 1031 ? 33.401 -33.082 -2.887 1.00 91.00 1031 ALA A O 1
ATOM 7896 N N . GLY A 1 1032 ? 32.094 -31.303 -3.296 1.00 90.81 1032 GLY A N 1
ATOM 7897 C CA . GLY A 1 1032 ? 31.154 -31.557 -2.196 1.00 90.81 1032 GLY A CA 1
ATOM 7898 C C . GLY A 1 1032 ? 31.513 -30.858 -0.878 1.00 90.81 1032 GLY A C 1
ATOM 7899 O O . GLY A 1 1032 ? 30.841 -31.079 0.132 1.00 90.81 1032 GLY A O 1
ATOM 7900 N N . ASN A 1 1033 ? 32.549 -30.010 -0.875 1.00 93.12 1033 ASN A N 1
ATOM 7901 C CA . ASN A 1 1033 ? 33.018 -29.278 0.302 1.00 93.12 1033 ASN A CA 1
ATOM 7902 C C . ASN A 1 1033 ? 32.298 -27.929 0.449 1.00 93.12 1033 ASN A C 1
ATOM 7904 O O . ASN A 1 1033 ? 32.157 -27.192 -0.530 1.00 93.12 1033 ASN A O 1
ATOM 7908 N N . VAL A 1 1034 ? 31.926 -27.581 1.683 1.00 94.06 1034 VAL A N 1
ATOM 7909 C CA . VAL A 1 1034 ? 31.509 -26.228 2.077 1.00 94.06 1034 VAL A CA 1
ATOM 7910 C C . VAL A 1 1034 ? 32.598 -25.585 2.925 1.00 94.06 1034 VAL A C 1
ATOM 7912 O O . VAL A 1 1034 ? 33.200 -26.226 3.791 1.00 94.06 1034 VAL A O 1
ATOM 7915 N N . TYR A 1 1035 ? 32.825 -24.304 2.664 1.00 92.75 1035 TYR A N 1
ATOM 7916 C CA . TYR A 1 1035 ? 33.777 -23.438 3.341 1.00 92.75 1035 TYR A CA 1
ATOM 7917 C C . TYR A 1 1035 ? 33.032 -22.265 3.962 1.00 92.75 1035 TYR A C 1
ATOM 7919 O O . TYR A 1 1035 ? 32.157 -21.685 3.318 1.00 92.75 1035 TYR A O 1
ATOM 7927 N N . VAL A 1 1036 ? 33.389 -21.920 5.197 1.00 90.25 1036 VAL A N 1
ATOM 7928 C CA . VAL A 1 1036 ? 32.727 -20.865 5.967 1.00 90.25 1036 VAL A CA 1
ATOM 7929 C C . VAL A 1 1036 ? 33.766 -19.887 6.501 1.00 90.25 1036 VAL A C 1
ATOM 7931 O O . VAL A 1 1036 ? 34.722 -20.297 7.167 1.00 90.25 1036 VAL A O 1
ATOM 7934 N N . TRP A 1 1037 ? 33.549 -18.593 6.272 1.00 90.12 1037 TRP A N 1
ATOM 7935 C CA . TRP A 1 1037 ? 34.349 -17.511 6.844 1.00 90.12 1037 TRP A CA 1
ATOM 7936 C C . TRP A 1 1037 ? 33.457 -16.524 7.595 1.00 90.12 1037 TRP A C 1
ATOM 7938 O O . TRP A 1 1037 ? 32.361 -16.193 7.148 1.00 90.12 1037 TRP A O 1
ATOM 7948 N N . ARG A 1 1038 ? 33.956 -16.008 8.719 1.00 85.06 1038 ARG A N 1
ATOM 7949 C CA . ARG A 1 1038 ? 33.401 -14.830 9.384 1.00 85.06 1038 ARG A CA 1
ATOM 7950 C C . ARG A 1 1038 ? 33.879 -13.582 8.662 1.00 85.06 1038 ARG A C 1
ATOM 7952 O O . ARG A 1 1038 ? 35.059 -13.495 8.326 1.00 85.06 1038 ARG A O 1
ATOM 7959 N N . MET A 1 1039 ? 32.997 -12.604 8.532 1.00 83.12 1039 MET A N 1
ATOM 7960 C CA . MET A 1 1039 ? 33.360 -11.236 8.190 1.00 83.12 1039 MET A CA 1
ATOM 7961 C C . MET A 1 1039 ? 33.239 -10.374 9.448 1.00 83.12 1039 MET A C 1
ATOM 7963 O O . MET A 1 1039 ? 32.260 -10.456 10.186 1.00 83.12 1039 MET A O 1
ATOM 7967 N N . ILE A 1 1040 ? 34.276 -9.594 9.739 1.00 78.69 1040 ILE A N 1
ATOM 7968 C CA . ILE A 1 1040 ? 34.292 -8.614 10.825 1.00 78.69 1040 ILE A CA 1
ATOM 7969 C C . ILE A 1 1040 ? 34.587 -7.262 10.190 1.00 78.69 1040 ILE A C 1
ATOM 7971 O O . ILE A 1 1040 ? 35.734 -6.989 9.824 1.00 78.69 1040 ILE A O 1
ATOM 7975 N N . GLN A 1 1041 ? 33.560 -6.425 10.074 1.00 69.56 1041 GLN A N 1
ATOM 7976 C CA . GLN A 1 1041 ? 33.724 -5.027 9.690 1.00 69.56 1041 GLN A CA 1
ATOM 7977 C C . GLN A 1 1041 ? 34.309 -4.221 10.853 1.00 69.56 1041 GLN A C 1
ATOM 7979 O O . GLN A 1 1041 ? 33.827 -4.263 11.989 1.00 69.56 1041 GLN A O 1
ATOM 7984 N N . ARG A 1 1042 ? 35.372 -3.479 10.553 1.00 63.34 1042 ARG A N 1
ATOM 7985 C CA . ARG A 1 1042 ? 35.877 -2.354 11.344 1.00 63.34 1042 ARG A CA 1
ATOM 7986 C C . ARG A 1 1042 ? 35.647 -1.073 10.542 1.00 63.34 1042 ARG A C 1
ATOM 7988 O O . ARG A 1 1042 ? 35.290 -1.134 9.372 1.00 63.34 1042 ARG A O 1
ATOM 7995 N N . SER A 1 1043 ? 35.831 0.083 11.174 1.00 51.75 1043 SER A N 1
ATOM 7996 C CA . SER A 1 1043 ? 35.451 1.406 10.643 1.00 51.75 1043 SER A CA 1
ATOM 7997 C C . SER A 1 1043 ? 36.056 1.799 9.287 1.00 51.75 1043 SER A C 1
ATOM 7999 O O . SER A 1 1043 ? 35.606 2.776 8.701 1.00 51.75 1043 SER A O 1
ATOM 8001 N N . ASP A 1 1044 ? 37.078 1.085 8.822 1.00 54.91 1044 ASP A N 1
ATOM 8002 C CA . ASP A 1 1044 ? 37.812 1.324 7.577 1.00 54.91 1044 ASP A CA 1
ATOM 8003 C C . ASP A 1 1044 ? 38.090 0.049 6.755 1.00 54.91 1044 ASP A C 1
ATOM 8005 O O . ASP A 1 1044 ? 38.592 0.147 5.639 1.00 54.91 1044 ASP A O 1
ATOM 8009 N N . THR A 1 1045 ? 37.820 -1.147 7.295 1.00 60.59 1045 THR A N 1
ATOM 8010 C CA . THR A 1 1045 ? 38.279 -2.420 6.718 1.00 60.59 1045 THR A CA 1
ATOM 8011 C C . THR A 1 1045 ? 37.377 -3.601 7.090 1.00 60.59 1045 THR A C 1
ATOM 8013 O O . THR A 1 1045 ? 37.098 -3.857 8.266 1.00 60.59 1045 THR A O 1
ATOM 8016 N N . THR A 1 1046 ? 36.977 -4.387 6.088 1.00 71.50 1046 THR A N 1
ATOM 8017 C CA . THR A 1 1046 ? 36.409 -5.729 6.285 1.00 71.50 1046 THR A CA 1
ATOM 8018 C C . THR A 1 1046 ? 37.553 -6.715 6.545 1.00 71.50 1046 THR A C 1
ATOM 8020 O O . THR A 1 1046 ? 38.569 -6.711 5.856 1.00 71.50 1046 THR A O 1
ATOM 8023 N N . SER A 1 1047 ? 37.425 -7.573 7.559 1.00 79.88 1047 SER A N 1
ATOM 8024 C CA . SER A 1 1047 ? 38.403 -8.632 7.841 1.00 79.88 1047 SER A CA 1
ATOM 8025 C C . SER A 1 1047 ? 37.745 -10.008 7.800 1.00 79.88 1047 SER A C 1
ATOM 8027 O O . SER A 1 1047 ? 36.697 -10.227 8.406 1.00 79.88 1047 SER A O 1
ATOM 8029 N N . ILE A 1 1048 ? 38.353 -10.934 7.054 1.00 85.12 1048 ILE A N 1
ATOM 8030 C CA . ILE A 1 1048 ? 37.784 -12.252 6.750 1.00 85.12 1048 ILE A CA 1
ATOM 8031 C C . ILE A 1 1048 ? 38.566 -13.330 7.501 1.00 85.12 1048 ILE A C 1
ATOM 8033 O O . ILE A 1 1048 ? 39.775 -13.467 7.316 1.00 85.12 1048 ILE A O 1
ATOM 8037 N N . LEU A 1 1049 ? 37.879 -14.120 8.327 1.00 82.50 1049 LEU A N 1
ATOM 8038 C CA . LEU A 1 1049 ? 38.483 -15.173 9.148 1.00 82.50 1049 LEU A CA 1
ATOM 8039 C C . LEU A 1 1049 ? 37.873 -16.544 8.808 1.00 82.50 1049 LEU A C 1
ATOM 8041 O O . LEU A 1 1049 ? 36.663 -16.710 8.960 1.00 82.50 1049 LEU A O 1
ATOM 8045 N N . PRO A 1 1050 ? 38.661 -17.548 8.377 1.00 82.06 1050 PRO A N 1
ATOM 8046 C CA . PRO A 1 1050 ? 38.135 -18.882 8.088 1.00 82.06 1050 PRO A CA 1
ATOM 8047 C C . PRO A 1 1050 ? 37.673 -19.577 9.376 1.00 82.06 1050 PRO A C 1
ATOM 8049 O O . PRO A 1 1050 ? 38.469 -19.766 10.294 1.00 82.06 1050 PRO A O 1
ATOM 8052 N N . ILE A 1 1051 ? 36.405 -19.996 9.422 1.00 80.38 1051 ILE A N 1
ATOM 8053 C CA . ILE A 1 1051 ? 35.818 -20.722 10.557 1.00 80.38 1051 ILE A CA 1
ATOM 8054 C C . ILE A 1 1051 ? 36.066 -22.224 10.385 1.00 80.38 1051 ILE A C 1
ATOM 8056 O O . ILE A 1 1051 ? 36.825 -22.831 11.141 1.00 80.38 1051 ILE A O 1
ATOM 8060 N N . CYS A 1 1052 ? 35.451 -22.835 9.368 1.00 81.00 1052 CYS A N 1
ATOM 8061 C CA . CYS A 1 1052 ? 35.482 -24.283 9.165 1.00 81.00 1052 CYS A CA 1
ATOM 8062 C C . CYS A 1 1052 ? 35.397 -24.686 7.679 1.00 81.00 1052 CYS A C 1
ATOM 8064 O O . CYS A 1 1052 ? 35.022 -23.896 6.810 1.00 81.00 1052 CYS A O 1
ATOM 8066 N N . LYS A 1 1053 ? 35.766 -25.945 7.414 1.00 87.06 1053 LYS A N 1
ATOM 8067 C CA . LYS A 1 1053 ? 35.534 -26.686 6.166 1.00 87.06 1053 LYS A CA 1
ATOM 8068 C C . LYS A 1 1053 ? 34.856 -27.995 6.552 1.00 87.06 1053 LYS A C 1
ATOM 8070 O O . LYS A 1 1053 ? 35.367 -28.686 7.434 1.00 87.06 1053 LYS A O 1
ATOM 8075 N N . PHE A 1 1054 ? 33.777 -28.368 5.873 1.00 88.00 1054 PHE A N 1
ATOM 8076 C CA . PHE A 1 1054 ? 33.146 -29.677 6.050 1.00 88.00 1054 PHE A CA 1
ATOM 8077 C C . PHE A 1 1054 ? 32.688 -30.272 4.713 1.00 88.00 1054 PHE A C 1
ATOM 8079 O O . PHE A 1 1054 ? 32.463 -29.561 3.733 1.00 88.00 1054 PHE A O 1
ATOM 8086 N N . VAL A 1 1055 ? 32.581 -31.601 4.669 1.00 90.75 1055 VAL A N 1
ATOM 8087 C CA . VAL A 1 1055 ? 32.096 -32.339 3.495 1.00 90.75 1055 VAL A CA 1
ATOM 8088 C C . VAL A 1 1055 ? 30.573 -32.384 3.571 1.00 90.75 1055 VAL A C 1
ATOM 8090 O O . VAL A 1 1055 ? 30.011 -33.167 4.337 1.00 90.75 1055 VAL A O 1
ATOM 8093 N N . ALA A 1 1056 ? 29.901 -31.530 2.803 1.00 90.88 1056 ALA A N 1
ATOM 8094 C CA . ALA A 1 1056 ? 28.446 -31.467 2.803 1.00 90.88 1056 ALA A CA 1
ATOM 8095 C C . ALA A 1 1056 ? 27.826 -32.611 1.987 1.00 90.88 1056 ALA A C 1
ATOM 8097 O O . ALA A 1 1056 ? 26.851 -33.220 2.426 1.00 90.88 1056 ALA A O 1
ATOM 8098 N N . HIS A 1 1057 ? 28.414 -32.933 0.832 1.00 92.81 1057 HIS A N 1
ATOM 8099 C CA . HIS A 1 1057 ? 27.917 -33.928 -0.124 1.00 92.81 1057 HIS A CA 1
ATOM 8100 C C . HIS A 1 1057 ? 29.059 -34.794 -0.680 1.00 92.81 1057 HIS A C 1
ATOM 8102 O O . HIS A 1 1057 ? 30.231 -34.468 -0.526 1.00 92.81 1057 HIS A O 1
ATOM 8108 N N . THR A 1 1058 ? 28.735 -35.920 -1.324 1.00 87.88 1058 THR A N 1
ATOM 8109 C CA . THR A 1 1058 ? 29.739 -36.855 -1.886 1.00 87.88 1058 THR A CA 1
ATOM 8110 C C . THR A 1 1058 ? 30.198 -36.504 -3.308 1.00 87.88 1058 THR A C 1
ATOM 8112 O O . THR A 1 1058 ? 30.986 -37.234 -3.906 1.00 87.88 1058 THR A O 1
ATOM 8115 N N . THR A 1 1059 ? 29.658 -35.429 -3.878 1.00 90.12 1059 THR A N 1
ATOM 8116 C CA . THR A 1 1059 ? 29.849 -34.969 -5.261 1.00 90.12 1059 THR A CA 1
ATOM 8117 C C . THR A 1 1059 ? 29.383 -33.502 -5.352 1.00 90.12 1059 THR A C 1
ATOM 8119 O O . THR A 1 1059 ? 29.046 -32.911 -4.323 1.00 90.12 1059 THR A O 1
ATOM 8122 N N . TYR A 1 1060 ? 29.421 -32.878 -6.535 1.00 89.56 1060 TYR A N 1
ATOM 8123 C CA . TYR A 1 1060 ? 29.335 -31.420 -6.692 1.00 89.56 1060 TYR A CA 1
ATOM 8124 C C . TYR A 1 1060 ? 28.113 -30.793 -6.005 1.00 89.56 1060 TYR A C 1
ATOM 8126 O O . TYR A 1 1060 ? 26.978 -31.280 -6.080 1.00 89.56 1060 TYR A O 1
ATOM 8134 N N . ILE A 1 1061 ? 28.374 -29.681 -5.324 1.00 95.06 1061 ILE A N 1
ATOM 8135 C CA . ILE A 1 1061 ? 27.341 -28.789 -4.811 1.00 95.06 1061 ILE A CA 1
ATOM 8136 C C . ILE A 1 1061 ? 26.844 -27.938 -5.975 1.00 95.06 1061 ILE A C 1
ATOM 8138 O O . ILE A 1 1061 ? 27.636 -27.434 -6.765 1.00 95.06 1061 ILE A O 1
ATOM 8142 N N . THR A 1 1062 ? 25.531 -27.786 -6.074 1.00 93.69 1062 THR A N 1
ATOM 8143 C CA . THR A 1 1062 ? 24.865 -26.919 -7.057 1.00 93.69 1062 THR A CA 1
ATOM 8144 C C . THR A 1 1062 ? 24.459 -25.587 -6.434 1.00 93.69 1062 THR A C 1
ATOM 8146 O O . THR A 1 1062 ? 24.538 -24.553 -7.088 1.00 93.69 1062 THR A O 1
ATOM 8149 N N . ARG A 1 1063 ? 24.088 -25.594 -5.146 1.00 94.31 1063 ARG A N 1
ATOM 8150 C CA . ARG A 1 1063 ? 23.641 -24.410 -4.409 1.00 94.31 1063 ARG A CA 1
ATOM 8151 C C . ARG A 1 1063 ? 24.061 -24.457 -2.946 1.00 94.31 1063 ARG A C 1
ATOM 8153 O O . ARG A 1 1063 ? 23.923 -25.496 -2.301 1.00 94.31 1063 ARG A O 1
ATOM 8160 N N . VAL A 1 1064 ? 24.490 -23.312 -2.419 1.00 96.00 1064 VAL A N 1
ATOM 8161 C CA . VAL A 1 1064 ? 24.595 -23.039 -0.977 1.00 96.00 1064 VAL A CA 1
ATOM 8162 C C . VAL A 1 1064 ? 23.779 -21.785 -0.678 1.00 96.00 1064 VAL A C 1
ATOM 8164 O O . VAL A 1 1064 ? 23.908 -20.800 -1.402 1.00 96.00 1064 VAL A O 1
ATOM 8167 N N . LEU A 1 1065 ? 22.932 -21.816 0.352 1.00 94.94 1065 LEU A N 1
ATOM 8168 C CA . LEU A 1 1065 ? 22.086 -20.686 0.742 1.00 94.94 1065 LEU A CA 1
ATOM 8169 C C . LEU A 1 1065 ? 21.889 -20.650 2.263 1.00 94.94 1065 LEU A C 1
ATOM 8171 O O . LEU A 1 1065 ? 21.514 -21.663 2.850 1.00 94.94 1065 LEU A O 1
ATOM 8175 N N . LEU A 1 1066 ? 22.125 -19.499 2.894 1.00 92.44 1066 LEU A N 1
ATOM 8176 C CA . LEU A 1 1066 ? 21.757 -19.242 4.292 1.00 92.44 1066 LEU A CA 1
ATOM 8177 C C . LEU A 1 1066 ? 20.277 -18.841 4.403 1.00 92.44 1066 LEU A C 1
ATOM 8179 O O . LEU A 1 1066 ? 19.728 -18.216 3.494 1.00 92.44 1066 LEU A O 1
ATOM 8183 N N . SER A 1 1067 ? 19.635 -19.200 5.514 1.00 87.88 1067 SER A N 1
ATOM 8184 C CA . SER A 1 1067 ? 18.271 -18.775 5.826 1.00 87.88 1067 SER A CA 1
ATOM 8185 C C . SER A 1 1067 ? 18.212 -17.285 6.202 1.00 87.88 1067 SER A C 1
ATOM 8187 O O . SER A 1 1067 ? 19.188 -16.749 6.736 1.00 87.88 1067 SER A O 1
ATOM 8189 N N . PRO A 1 1068 ? 17.076 -16.596 5.970 1.00 80.31 1068 PRO A N 1
ATOM 8190 C CA . PRO A 1 1068 ? 16.890 -15.198 6.371 1.00 80.31 1068 PRO A CA 1
ATOM 8191 C C . PRO A 1 1068 ? 17.161 -14.903 7.853 1.00 80.31 1068 PRO A C 1
ATOM 8193 O O . PRO A 1 1068 ? 17.617 -13.807 8.172 1.00 80.31 1068 PRO A O 1
ATOM 8196 N N . ASP A 1 1069 ? 16.918 -15.867 8.745 1.00 77.38 1069 ASP A N 1
ATOM 8197 C CA . ASP A 1 1069 ? 17.172 -15.758 10.189 1.00 77.38 1069 ASP A CA 1
ATOM 8198 C C . ASP A 1 1069 ? 18.586 -16.191 10.633 1.00 77.38 1069 ASP A C 1
ATOM 8200 O O . ASP A 1 1069 ? 18.893 -16.154 11.825 1.00 77.38 1069 ASP A O 1
ATOM 8204 N N . VAL A 1 1070 ? 19.439 -16.603 9.685 1.00 83.75 1070 VAL A N 1
ATOM 8205 C CA . VAL A 1 1070 ? 20.812 -17.104 9.893 1.00 83.75 1070 VAL A CA 1
ATOM 8206 C C . VAL A 1 1070 ? 20.892 -18.304 10.856 1.00 83.75 1070 VAL A C 1
ATOM 8208 O O . VAL A 1 1070 ? 21.927 -18.531 11.478 1.00 83.75 1070 VAL A O 1
ATOM 8211 N N . ARG A 1 1071 ? 19.822 -19.104 10.987 1.00 84.56 1071 ARG A N 1
ATOM 8212 C CA . ARG A 1 1071 ? 19.814 -20.342 11.799 1.00 84.56 1071 ARG A CA 1
ATOM 8213 C C . ARG A 1 1071 ? 20.047 -21.616 11.005 1.00 84.56 1071 ARG A C 1
ATOM 8215 O O . ARG A 1 1071 ? 20.455 -22.619 11.586 1.00 84.56 1071 ARG A O 1
ATOM 8222 N N . HIS A 1 1072 ? 19.808 -21.586 9.697 1.00 90.38 1072 HIS A N 1
ATOM 8223 C CA . HIS A 1 1072 ? 19.923 -22.749 8.829 1.00 90.38 1072 HIS A CA 1
ATOM 8224 C C . HIS A 1 1072 ? 20.776 -22.436 7.598 1.00 90.38 1072 HIS A C 1
ATOM 8226 O O . HIS A 1 1072 ? 20.704 -21.365 6.998 1.00 90.38 1072 HIS A O 1
ATOM 8232 N N . LEU A 1 1073 ? 21.567 -23.416 7.179 1.00 94.06 1073 LEU A N 1
ATOM 8233 C CA . LEU A 1 1073 ? 22.283 -23.424 5.910 1.00 94.06 1073 LEU A CA 1
ATOM 8234 C C . LEU A 1 1073 ? 21.717 -24.566 5.064 1.00 94.06 1073 LEU A C 1
ATOM 8236 O O . LEU A 1 1073 ? 21.720 -25.713 5.504 1.00 94.06 1073 LEU A O 1
ATOM 8240 N N . ALA A 1 1074 ? 21.244 -24.275 3.854 1.00 95.38 1074 ALA A N 1
ATOM 8241 C CA . ALA A 1 1074 ? 20.816 -25.282 2.889 1.00 95.38 1074 ALA A CA 1
ATOM 8242 C C . ALA A 1 1074 ? 21.909 -25.535 1.843 1.00 95.38 1074 ALA A C 1
ATOM 8244 O O . ALA A 1 1074 ? 22.463 -24.598 1.262 1.00 95.38 1074 ALA A O 1
ATOM 8245 N N . THR A 1 1075 ? 22.177 -26.808 1.557 1.00 96.38 1075 THR A N 1
ATOM 8246 C CA . THR A 1 1075 ? 23.064 -27.241 0.468 1.00 96.38 1075 THR A CA 1
ATOM 8247 C C . THR A 1 1075 ? 22.313 -28.172 -0.481 1.00 96.38 1075 THR A C 1
ATOM 8249 O O . THR A 1 1075 ? 21.671 -29.120 -0.031 1.00 96.38 1075 THR A O 1
ATOM 8252 N N . CYS A 1 1076 ? 22.376 -27.916 -1.790 1.00 95.56 1076 CYS A N 1
ATOM 8253 C CA . CYS A 1 1076 ? 21.828 -28.797 -2.831 1.00 95.56 1076 CYS A CA 1
ATOM 8254 C C . CYS A 1 1076 ? 22.954 -29.460 -3.625 1.00 95.56 1076 CYS A C 1
ATOM 8256 O O . CYS A 1 1076 ? 24.032 -28.878 -3.783 1.00 95.56 1076 CYS A O 1
ATOM 8258 N N . SER A 1 1077 ? 22.708 -30.668 -4.142 1.00 95.69 1077 SER A N 1
ATOM 8259 C CA . SER A 1 1077 ? 23.746 -31.427 -4.835 1.00 95.69 1077 SER A CA 1
ATOM 8260 C C . SER A 1 1077 ? 23.262 -32.332 -5.971 1.00 95.69 1077 SER A C 1
ATOM 8262 O O . SER A 1 1077 ? 22.131 -32.829 -6.039 1.00 95.69 1077 SER A O 1
ATOM 8264 N N . ALA A 1 1078 ? 24.242 -32.601 -6.829 1.00 93.06 1078 ALA A N 1
ATOM 8265 C CA . ALA A 1 1078 ? 24.452 -33.812 -7.603 1.00 93.06 1078 ALA A CA 1
ATOM 8266 C C . ALA A 1 1078 ? 23.899 -35.122 -7.027 1.00 93.06 1078 ALA A C 1
ATOM 8268 O O . ALA A 1 1078 ? 23.370 -35.936 -7.781 1.00 93.06 1078 ALA A O 1
ATOM 8269 N N . ASP A 1 1079 ? 24.074 -35.360 -5.720 1.00 92.69 1079 ASP A N 1
ATOM 8270 C CA . ASP A 1 1079 ? 23.815 -36.654 -5.065 1.00 92.69 1079 ASP A CA 1
ATOM 8271 C C . ASP A 1 1079 ? 22.322 -36.983 -4.878 1.00 92.69 1079 ASP A C 1
ATOM 8273 O O . ASP A 1 1079 ? 21.976 -37.985 -4.251 1.00 92.69 1079 ASP A O 1
ATOM 8277 N N . HIS A 1 1080 ? 21.450 -36.162 -5.470 1.00 93.31 1080 HIS A N 1
ATOM 8278 C CA . HIS A 1 1080 ? 19.993 -36.219 -5.368 1.00 93.31 1080 HIS A CA 1
ATOM 8279 C C . HIS A 1 1080 ? 19.472 -35.910 -3.953 1.00 93.31 1080 HIS A C 1
ATOM 8281 O O . HIS A 1 1080 ? 18.386 -36.358 -3.585 1.00 93.31 1080 HIS A O 1
ATOM 8287 N N . THR A 1 1081 ? 20.225 -35.148 -3.153 1.00 93.25 1081 THR A N 1
ATOM 8288 C CA . THR A 1 1081 ? 19.770 -34.658 -1.846 1.00 93.25 1081 THR A CA 1
ATOM 8289 C C . THR A 1 1081 ? 19.896 -33.142 -1.720 1.00 93.25 1081 THR A C 1
ATOM 8291 O O . THR A 1 1081 ? 20.742 -32.502 -2.349 1.00 93.25 1081 THR A O 1
ATOM 8294 N N . ALA A 1 1082 ? 19.051 -32.575 -0.859 1.00 94.00 1082 ALA A N 1
ATOM 8295 C CA . ALA A 1 1082 ? 19.311 -31.295 -0.215 1.00 94.00 1082 ALA A CA 1
ATOM 8296 C C . ALA A 1 1082 ? 19.530 -31.540 1.285 1.00 94.00 1082 ALA A C 1
ATOM 8298 O O . ALA A 1 1082 ? 18.869 -32.400 1.870 1.00 94.00 1082 ALA A O 1
ATOM 8299 N N . ARG A 1 1083 ? 20.464 -30.828 1.913 1.00 95.06 1083 ARG A N 1
ATOM 8300 C CA . ARG A 1 1083 ? 20.820 -30.989 3.332 1.00 95.06 1083 ARG A CA 1
ATOM 8301 C C . ARG A 1 1083 ? 20.700 -29.666 4.067 1.00 95.06 1083 ARG A C 1
ATOM 8303 O O . ARG A 1 1083 ? 21.007 -28.624 3.494 1.00 95.06 1083 ARG A O 1
ATOM 8310 N N . ILE A 1 1084 ? 20.252 -29.739 5.316 1.00 94.31 1084 ILE A N 1
ATOM 8311 C CA . ILE A 1 1084 ? 20.043 -28.590 6.197 1.00 94.31 1084 ILE A CA 1
ATOM 8312 C C . ILE A 1 1084 ? 20.987 -28.720 7.384 1.00 94.31 1084 ILE A C 1
ATOM 8314 O O . ILE A 1 1084 ? 21.007 -29.755 8.057 1.00 94.31 1084 ILE A O 1
ATOM 8318 N N . TRP A 1 1085 ? 21.772 -27.678 7.619 1.00 92.56 1085 TRP A N 1
ATOM 8319 C CA . TRP A 1 1085 ? 22.786 -27.613 8.663 1.00 92.56 1085 TRP A CA 1
ATOM 8320 C C . TRP A 1 1085 ? 22.420 -26.496 9.637 1.00 92.56 1085 TRP A C 1
ATOM 8322 O O . TRP A 1 1085 ? 22.064 -25.401 9.199 1.00 92.56 1085 TRP A O 1
ATOM 8332 N N . SER A 1 1086 ? 22.516 -26.771 10.936 1.00 87.25 1086 SER A N 1
ATOM 8333 C CA . SER A 1 1086 ? 22.260 -25.778 11.981 1.00 87.25 1086 SER A CA 1
ATOM 8334 C C . SER A 1 1086 ? 23.379 -24.742 12.020 1.00 87.25 1086 SER A C 1
ATOM 8336 O O . SER A 1 1086 ? 24.546 -25.077 11.798 1.00 87.25 1086 SER A O 1
ATOM 8338 N N . VAL A 1 1087 ? 23.031 -23.503 12.348 1.00 84.38 1087 VAL A N 1
ATOM 8339 C CA . VAL A 1 1087 ? 23.961 -22.379 12.469 1.00 84.38 1087 VAL A CA 1
ATOM 8340 C C . VAL A 1 1087 ? 23.800 -21.755 13.855 1.00 84.38 1087 VAL A C 1
ATOM 8342 O O . VAL A 1 1087 ? 22.859 -21.007 14.114 1.00 84.3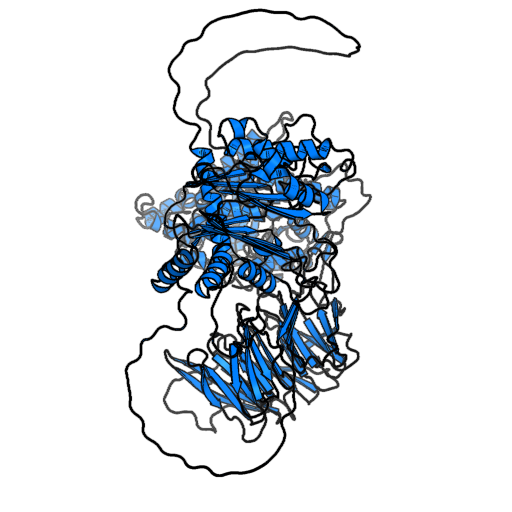8 1087 VAL A O 1
ATOM 8345 N N . ASP A 1 1088 ? 24.725 -22.064 14.767 1.00 70.31 1088 ASP A N 1
ATOM 8346 C CA . ASP A 1 1088 ? 24.746 -21.467 16.107 1.00 70.31 1088 ASP A CA 1
ATOM 8347 C C . ASP A 1 1088 ? 25.671 -20.240 16.143 1.00 70.31 1088 ASP A C 1
ATOM 8349 O O . ASP A 1 1088 ? 26.897 -20.335 16.267 1.00 70.31 1088 ASP A O 1
ATOM 8353 N N . THR A 1 1089 ? 25.066 -19.055 16.065 1.00 59.69 1089 THR A N 1
ATOM 8354 C CA . THR A 1 1089 ? 25.772 -17.773 16.197 1.00 59.69 1089 THR A CA 1
ATOM 8355 C C . THR A 1 1089 ? 26.277 -17.514 17.624 1.00 59.69 1089 THR A C 1
ATOM 8357 O O . THR A 1 1089 ? 27.214 -16.734 17.806 1.00 59.69 1089 THR A O 1
ATOM 8360 N N . SER A 1 1090 ? 25.736 -18.206 18.635 1.00 50.25 1090 SER A N 1
ATOM 8361 C CA . SER A 1 1090 ? 26.048 -18.024 20.061 1.00 50.25 1090 SER A CA 1
ATOM 8362 C C . SER A 1 1090 ? 27.172 -18.924 20.602 1.00 50.25 1090 SER A C 1
ATOM 8364 O O . SER A 1 1090 ? 27.680 -18.675 21.699 1.00 50.25 1090 SER A O 1
ATOM 8366 N N . ALA A 1 1091 ? 27.602 -19.935 19.839 1.00 47.47 1091 ALA A N 1
ATOM 8367 C CA . ALA A 1 1091 ? 28.591 -20.924 20.270 1.00 47.47 1091 ALA A CA 1
ATOM 8368 C C . ALA A 1 1091 ? 29.936 -20.292 20.720 1.00 47.47 1091 ALA A C 1
ATOM 8370 O O . ALA A 1 1091 ? 30.517 -19.482 19.993 1.00 47.47 1091 ALA A O 1
ATOM 8371 N N . PRO A 1 1092 ? 30.520 -20.690 21.871 1.00 38.00 1092 PRO A N 1
ATOM 8372 C CA . PRO A 1 1092 ? 31.671 -19.998 22.471 1.00 38.00 1092 PRO A CA 1
ATOM 8373 C C . PRO A 1 1092 ? 32.990 -20.095 21.683 1.00 38.00 1092 PRO A C 1
ATOM 8375 O O . PRO A 1 1092 ? 33.894 -19.298 21.924 1.00 38.00 1092 PRO A O 1
ATOM 8378 N N . HIS A 1 1093 ? 33.100 -20.981 20.686 1.00 47.00 1093 HIS A N 1
ATOM 8379 C CA . HIS A 1 1093 ? 34.211 -20.967 19.718 1.00 47.00 1093 HIS A CA 1
ATOM 8380 C C . HIS A 1 1093 ? 34.241 -19.688 18.857 1.00 47.00 1093 HIS A C 1
ATOM 8382 O O . HIS A 1 1093 ? 35.238 -19.398 18.199 1.00 47.00 1093 HIS A O 1
ATOM 8388 N N . ASN A 1 1094 ? 33.175 -18.885 18.909 1.00 45.03 1094 ASN A N 1
ATOM 8389 C CA . ASN A 1 1094 ? 33.060 -17.594 18.247 1.00 45.03 1094 ASN A CA 1
ATOM 8390 C C . ASN A 1 1094 ? 33.640 -16.421 19.062 1.00 45.03 1094 ASN A C 1
ATOM 8392 O O . ASN A 1 1094 ? 33.635 -15.305 18.540 1.00 45.03 1094 ASN A O 1
ATOM 8396 N N . VAL A 1 1095 ? 34.120 -16.634 20.299 1.00 40.34 1095 VAL A N 1
ATOM 8397 C CA . VAL A 1 1095 ? 34.376 -15.558 21.278 1.00 40.34 1095 VAL A CA 1
ATOM 8398 C C . VAL A 1 1095 ? 35.786 -15.607 21.889 1.00 40.34 1095 VAL A C 1
ATOM 8400 O O . VAL A 1 1095 ? 35.953 -16.034 23.024 1.00 40.34 1095 VAL A O 1
ATOM 8403 N N . THR A 1 1096 ? 36.782 -15.060 21.181 1.00 34.88 1096 THR A N 1
ATOM 8404 C CA . THR A 1 1096 ? 37.826 -14.189 21.778 1.00 34.88 1096 THR A CA 1
ATOM 8405 C C . THR A 1 1096 ? 38.629 -13.464 20.688 1.00 34.88 1096 THR A C 1
ATOM 8407 O O . THR A 1 1096 ? 39.216 -14.133 19.839 1.00 34.88 1096 THR A O 1
ATOM 8410 N N . PRO A 1 1097 ? 38.754 -12.123 20.729 1.00 40.56 1097 PRO A N 1
ATOM 8411 C CA . PRO A 1 1097 ? 39.762 -11.396 19.966 1.00 40.56 1097 PRO A CA 1
ATOM 8412 C C . PRO A 1 1097 ? 41.100 -11.426 20.724 1.00 40.56 1097 PRO A C 1
ATOM 8414 O O . PRO A 1 1097 ? 41.435 -10.504 21.463 1.00 40.56 1097 PRO A O 1
ATOM 8417 N N . THR A 1 1098 ? 41.860 -12.506 20.560 1.00 39.28 1098 THR A N 1
ATOM 8418 C CA . THR A 1 1098 ? 43.262 -12.592 21.003 1.00 39.28 1098 THR A CA 1
ATOM 8419 C C . THR A 1 1098 ? 44.130 -13.004 19.824 1.00 39.28 1098 THR A C 1
ATOM 8421 O O . THR A 1 1098 ? 43.757 -13.931 19.111 1.00 39.28 1098 THR A O 1
ATOM 8424 N N . ASP A 1 1099 ? 45.281 -12.353 19.641 1.00 35.97 1099 ASP A N 1
ATOM 8425 C CA . ASP A 1 1099 ? 46.092 -12.347 18.403 1.00 35.97 1099 ASP A CA 1
ATOM 8426 C C . ASP A 1 1099 ? 46.754 -13.682 17.989 1.00 35.97 1099 ASP A C 1
ATOM 8428 O O . ASP A 1 1099 ? 47.634 -13.709 17.131 1.00 35.97 1099 ASP A O 1
ATOM 8432 N N . ASN A 1 1100 ? 46.328 -14.807 18.565 1.00 42.31 1100 ASN A N 1
ATOM 8433 C CA . ASN A 1 1100 ? 46.722 -16.145 18.147 1.00 42.31 1100 ASN A CA 1
ATOM 8434 C C . ASN A 1 1100 ? 45.543 -16.821 17.438 1.00 42.31 1100 ASN A C 1
ATOM 8436 O O . ASN A 1 1100 ? 44.598 -17.273 18.086 1.00 42.31 1100 ASN A O 1
ATOM 8440 N N . LEU A 1 1101 ? 45.626 -16.924 16.109 1.00 43.50 1101 LEU A N 1
ATOM 8441 C CA . LEU A 1 1101 ? 44.782 -17.833 15.332 1.00 43.50 1101 LEU A CA 1
ATOM 8442 C C . LEU A 1 1101 ? 44.897 -19.255 15.917 1.00 43.50 1101 LEU A C 1
ATOM 8444 O O . LEU A 1 1101 ? 46.029 -19.723 16.089 1.00 43.50 1101 LEU A O 1
ATOM 8448 N N . PRO A 1 1102 ? 43.781 -19.961 16.186 1.00 44.25 1102 PRO A N 1
ATOM 8449 C CA . PRO A 1 1102 ? 43.847 -21.377 16.520 1.00 44.25 1102 PRO A CA 1
ATOM 8450 C C . PRO A 1 1102 ? 44.527 -22.134 15.375 1.00 44.25 1102 PRO A C 1
ATOM 8452 O O . PRO A 1 1102 ? 44.344 -21.826 14.192 1.00 44.25 1102 PRO A O 1
ATOM 8455 N N . SER A 1 1103 ? 45.343 -23.122 15.729 1.00 42.16 1103 SER A N 1
ATOM 8456 C CA . SER A 1 1103 ? 46.060 -23.944 14.761 1.00 42.16 1103 SER A CA 1
ATOM 8457 C C . SER A 1 1103 ? 45.083 -24.656 13.821 1.00 42.16 1103 SER A C 1
ATOM 8459 O O . SER A 1 1103 ? 43.926 -24.912 14.155 1.00 42.16 1103 SER A O 1
ATOM 8461 N N . ALA A 1 1104 ? 45.551 -25.043 12.630 1.00 44.94 1104 ALA A N 1
ATOM 8462 C CA . ALA A 1 1104 ? 44.713 -25.716 11.634 1.00 44.94 1104 ALA A CA 1
ATOM 8463 C C . ALA A 1 1104 ? 44.003 -26.986 12.163 1.00 44.94 1104 ALA A C 1
ATOM 8465 O O . ALA A 1 1104 ? 42.981 -27.371 11.590 1.00 44.94 1104 ALA A O 1
ATOM 8466 N N . SER A 1 1105 ? 44.548 -27.584 13.232 1.00 38.16 1105 SER A N 1
ATOM 8467 C CA . SER A 1 1105 ? 44.087 -28.749 14.000 1.00 38.16 1105 SER A CA 1
ATOM 8468 C C . SER A 1 1105 ? 43.077 -28.466 15.124 1.00 38.16 1105 SER A C 1
ATOM 8470 O O . SER A 1 1105 ? 42.520 -29.416 15.662 1.00 38.16 1105 SER A O 1
ATOM 8472 N N . GLU A 1 1106 ? 42.840 -27.206 15.493 1.00 42.12 1106 GLU A N 1
ATOM 8473 C CA . GLU A 1 1106 ? 41.895 -26.797 16.555 1.00 42.12 1106 GLU A CA 1
ATOM 8474 C C . GLU A 1 1106 ? 40.534 -26.332 16.002 1.00 42.12 1106 GLU A C 1
ATOM 8476 O O . GLU A 1 1106 ? 39.651 -25.936 16.760 1.00 42.12 1106 GLU A O 1
ATOM 8481 N N . ARG A 1 1107 ? 40.342 -26.392 14.678 1.00 51.72 1107 ARG A N 1
ATOM 8482 C CA . ARG A 1 1107 ? 39.057 -26.109 14.023 1.00 51.72 1107 ARG A CA 1
ATOM 8483 C C . ARG A 1 1107 ? 38.124 -27.306 14.170 1.00 51.72 1107 ARG A C 1
ATOM 8485 O O . ARG A 1 1107 ? 38.376 -28.351 13.572 1.00 51.72 1107 ARG A O 1
ATOM 8492 N N . ASP A 1 1108 ? 37.051 -27.140 14.937 1.00 49.59 1108 ASP A N 1
ATOM 8493 C CA . ASP A 1 1108 ? 36.049 -28.184 15.144 1.00 49.59 1108 ASP A CA 1
ATOM 8494 C C . ASP A 1 1108 ? 35.158 -28.357 13.890 1.00 49.59 1108 ASP A C 1
ATOM 8496 O O . ASP A 1 1108 ? 34.463 -27.412 13.499 1.00 49.59 1108 ASP A O 1
ATOM 8500 N N . PRO A 1 1109 ? 35.139 -29.539 13.239 1.00 46.03 1109 PRO A N 1
ATOM 8501 C CA . PRO A 1 1109 ? 34.220 -29.819 12.136 1.00 46.03 1109 PRO A CA 1
ATOM 8502 C C . PRO A 1 1109 ? 32.741 -29.914 12.563 1.00 46.03 1109 PRO A C 1
ATOM 8504 O O . PRO A 1 1109 ? 31.882 -30.020 11.691 1.00 46.03 1109 PRO A O 1
ATOM 8507 N N . ALA A 1 1110 ? 32.418 -29.873 13.862 1.00 52.09 1110 ALA A N 1
ATOM 8508 C CA . ALA A 1 1110 ? 31.048 -29.913 14.379 1.00 52.09 1110 ALA A CA 1
ATOM 8509 C C . ALA A 1 1110 ? 30.324 -28.548 14.414 1.00 52.09 1110 ALA A C 1
ATOM 8511 O O . ALA A 1 1110 ? 29.167 -28.499 14.825 1.00 52.09 1110 ALA A O 1
ATOM 8512 N N . ALA A 1 1111 ? 30.960 -27.452 13.977 1.00 62.84 1111 ALA A N 1
ATOM 8513 C CA . ALA A 1 1111 ? 30.388 -26.097 14.037 1.00 62.84 1111 ALA A CA 1
ATOM 8514 C C . ALA A 1 1111 ? 29.082 -25.904 13.230 1.00 62.84 1111 ALA A C 1
ATOM 8516 O O . ALA A 1 1111 ? 28.316 -24.992 13.526 1.00 62.84 1111 ALA A O 1
ATOM 8517 N N . PHE A 1 1112 ? 28.835 -26.756 12.230 1.00 76.56 1112 PHE A N 1
ATOM 8518 C CA . PHE A 1 1112 ? 27.598 -26.813 11.443 1.00 76.56 1112 PHE A CA 1
ATOM 8519 C C . PHE A 1 1112 ? 27.053 -28.248 11.498 1.00 76.56 1112 PHE A C 1
ATOM 8521 O O . PHE A 1 1112 ? 27.376 -29.061 10.626 1.00 76.56 1112 PHE A O 1
ATOM 8528 N N . PRO A 1 1113 ? 26.287 -28.629 12.535 1.00 83.81 1113 PRO A N 1
ATOM 8529 C CA . PRO A 1 1113 ? 25.744 -29.976 12.632 1.00 83.81 1113 PRO A CA 1
ATOM 8530 C C . PRO A 1 1113 ? 24.625 -30.180 11.600 1.00 83.81 1113 PRO A C 1
ATOM 8532 O O . PRO A 1 1113 ? 23.763 -29.323 11.414 1.00 83.81 1113 PRO A O 1
ATOM 8535 N N . LEU A 1 1114 ? 24.626 -31.339 10.938 1.00 88.81 1114 LEU A N 1
ATOM 8536 C CA . LEU A 1 1114 ? 23.564 -31.745 10.015 1.00 88.81 1114 LEU A CA 1
ATOM 8537 C C . LEU A 1 1114 ? 22.262 -31.983 10.794 1.00 88.81 1114 LEU A C 1
ATOM 8539 O O . LEU A 1 1114 ? 22.187 -32.918 11.590 1.00 88.81 1114 LEU A O 1
ATOM 8543 N N . GLU A 1 1115 ? 21.234 -31.178 10.536 1.00 87.38 1115 GLU A N 1
ATOM 8544 C CA . GLU A 1 1115 ? 19.908 -31.335 11.146 1.00 87.38 1115 GLU A CA 1
ATOM 8545 C C . GLU A 1 1115 ? 19.065 -32.358 10.386 1.00 87.38 1115 GLU A C 1
ATOM 8547 O O . GLU A 1 1115 ? 18.432 -33.228 10.986 1.00 87.38 1115 GLU A O 1
ATOM 8552 N N . THR A 1 1116 ? 19.052 -32.268 9.052 1.00 89.50 1116 THR A N 1
ATOM 8553 C CA . THR A 1 1116 ? 18.298 -33.196 8.205 1.00 89.50 1116 THR A CA 1
ATOM 8554 C C . THR A 1 1116 ? 18.848 -33.305 6.783 1.00 89.50 1116 THR A C 1
ATOM 8556 O O . THR A 1 1116 ? 19.513 -32.410 6.261 1.00 89.50 1116 THR A O 1
ATOM 8559 N N . THR A 1 1117 ? 18.550 -34.437 6.145 1.00 92.75 1117 THR A N 1
ATOM 8560 C CA . THR A 1 1117 ? 18.719 -34.660 4.707 1.00 92.75 1117 THR A CA 1
ATOM 8561 C C . THR A 1 1117 ? 17.341 -34.854 4.085 1.00 92.75 1117 THR A C 1
ATOM 8563 O O . THR A 1 1117 ? 16.629 -35.805 4.401 1.00 92.75 1117 THR A O 1
ATOM 8566 N N . LEU A 1 1118 ? 16.970 -33.953 3.180 1.00 91.12 1118 LEU A N 1
ATOM 8567 C CA . LEU A 1 1118 ? 15.699 -33.973 2.469 1.00 91.12 1118 LEU A CA 1
ATOM 8568 C C . LEU A 1 1118 ? 15.772 -35.024 1.353 1.00 91.12 1118 LEU A C 1
ATOM 8570 O O . LEU A 1 1118 ? 16.380 -34.810 0.302 1.00 91.12 1118 LEU A O 1
ATOM 8574 N N . HIS A 1 1119 ? 15.176 -36.189 1.611 1.00 86.00 1119 HIS A N 1
ATOM 8575 C CA . HIS A 1 1119 ? 15.129 -37.322 0.687 1.00 86.00 1119 HIS A CA 1
ATOM 8576 C C . HIS A 1 1119 ? 13.813 -37.345 -0.100 1.00 86.00 1119 HIS A C 1
ATOM 8578 O O . HIS A 1 1119 ? 12.731 -37.318 0.482 1.00 86.00 1119 HIS A O 1
ATOM 8584 N N . GLY A 1 1120 ? 13.888 -37.464 -1.428 1.00 81.38 1120 GLY A N 1
ATOM 8585 C CA . GLY A 1 1120 ? 12.698 -37.569 -2.287 1.00 81.38 1120 GLY A CA 1
ATOM 8586 C C . GLY A 1 1120 ? 12.907 -37.132 -3.738 1.00 81.38 1120 GLY A C 1
ATOM 8587 O O . GLY A 1 1120 ? 12.037 -37.369 -4.581 1.00 81.38 1120 GLY A O 1
ATOM 8588 N N . HIS A 1 1121 ? 14.045 -36.509 -4.041 1.00 89.81 1121 HIS A N 1
ATOM 8589 C CA . HIS A 1 1121 ? 14.499 -36.198 -5.396 1.00 89.81 1121 HIS A CA 1
ATOM 8590 C C . HIS A 1 1121 ? 15.053 -37.452 -6.088 1.00 89.81 1121 HIS A C 1
ATOM 8592 O O . HIS A 1 1121 ? 15.706 -38.285 -5.465 1.00 89.81 1121 HIS A O 1
ATOM 8598 N N . GLN A 1 1122 ? 14.792 -37.603 -7.386 1.00 87.38 1122 GLN A N 1
ATOM 8599 C CA . GLN A 1 1122 ? 15.252 -38.752 -8.185 1.00 87.38 1122 GLN A CA 1
ATOM 8600 C C . GLN A 1 1122 ? 16.455 -38.424 -9.083 1.00 87.38 1122 GLN A C 1
ATOM 8602 O O . GLN A 1 1122 ? 17.008 -39.314 -9.736 1.00 87.38 1122 GLN A O 1
ATOM 8607 N N . ARG A 1 1123 ? 16.822 -37.142 -9.166 1.00 90.62 1123 ARG A N 1
ATOM 8608 C CA . ARG A 1 1123 ? 17.873 -36.573 -10.019 1.00 90.62 1123 ARG A CA 1
ATOM 8609 C C . ARG A 1 1123 ? 18.527 -35.382 -9.306 1.00 90.62 1123 ARG A C 1
ATOM 8611 O O . ARG A 1 1123 ? 18.201 -35.100 -8.157 1.00 90.62 1123 ARG A O 1
ATOM 8618 N N . TRP A 1 1124 ? 19.451 -34.697 -9.982 1.00 90.69 1124 TRP A N 1
ATOM 8619 C CA . TRP A 1 1124 ? 20.196 -33.564 -9.426 1.00 90.69 1124 TRP A CA 1
ATOM 8620 C C . TRP A 1 1124 ? 19.238 -32.489 -8.899 1.00 90.69 1124 TRP A C 1
ATOM 8622 O O . TRP A 1 1124 ? 18.282 -32.117 -9.593 1.00 90.69 1124 TRP A O 1
ATOM 8632 N N . VAL A 1 1125 ? 19.502 -32.004 -7.687 1.00 92.31 1125 VAL A N 1
ATOM 8633 C CA . VAL A 1 1125 ? 18.833 -30.834 -7.107 1.00 92.31 1125 VAL A CA 1
ATOM 8634 C C . VAL A 1 1125 ? 19.657 -29.618 -7.513 1.00 92.31 1125 VAL A C 1
ATOM 8636 O O . VAL A 1 1125 ? 20.862 -29.617 -7.278 1.00 92.31 1125 VAL A O 1
ATOM 8639 N N . TRP A 1 1126 ? 19.057 -28.625 -8.167 1.00 86.88 1126 TRP A N 1
ATOM 8640 C CA . TRP A 1 1126 ? 19.817 -27.517 -8.766 1.00 86.88 1126 TRP A CA 1
ATOM 8641 C C . TRP A 1 1126 ? 19.857 -26.272 -7.888 1.00 86.88 1126 TRP A C 1
ATOM 8643 O O . TRP A 1 1126 ? 20.927 -25.720 -7.664 1.00 86.88 1126 TRP A O 1
ATOM 8653 N N . ASP A 1 1127 ? 18.707 -25.850 -7.375 1.00 87.31 1127 ASP A N 1
ATOM 8654 C CA . ASP A 1 1127 ? 18.574 -24.594 -6.639 1.00 87.31 1127 ASP A CA 1
ATOM 8655 C C . ASP A 1 1127 ? 17.532 -24.717 -5.526 1.00 87.31 1127 ASP A C 1
ATOM 8657 O O . ASP A 1 1127 ? 16.618 -25.552 -5.602 1.00 87.31 1127 ASP A O 1
ATOM 8661 N N . CYS A 1 1128 ? 17.642 -23.856 -4.520 1.00 91.31 1128 CYS A N 1
ATOM 8662 C CA . CYS A 1 1128 ? 16.695 -23.763 -3.422 1.00 91.31 1128 CYS A CA 1
ATOM 8663 C C . CYS A 1 1128 ? 16.467 -22.317 -2.969 1.00 91.31 1128 CYS A C 1
ATOM 8665 O O . CYS A 1 1128 ? 17.308 -21.443 -3.173 1.00 91.31 1128 CYS A O 1
ATOM 8667 N N . ALA A 1 1129 ? 15.322 -22.091 -2.327 1.00 88.38 1129 ALA A N 1
ATOM 8668 C CA . ALA A 1 1129 ? 14.962 -20.822 -1.707 1.00 88.38 1129 ALA A CA 1
ATOM 8669 C C . ALA A 1 1129 ? 14.181 -21.070 -0.404 1.00 88.38 1129 ALA A C 1
ATOM 8671 O O . ALA A 1 1129 ? 13.301 -21.936 -0.366 1.00 88.38 1129 ALA A O 1
ATOM 8672 N N . PHE A 1 1130 ? 14.524 -20.335 0.656 1.00 84.00 1130 PHE A N 1
ATOM 8673 C CA . PHE A 1 1130 ? 13.834 -20.358 1.953 1.00 84.00 1130 PHE A CA 1
ATOM 8674 C C . PHE A 1 1130 ? 12.613 -19.433 1.958 1.00 84.00 1130 PHE A C 1
ATOM 8676 O O . PHE A 1 1130 ? 12.571 -18.462 1.202 1.00 84.00 1130 PHE A O 1
ATOM 8683 N N . SER A 1 1131 ? 11.654 -19.708 2.842 1.00 76.06 1131 SER A N 1
ATOM 8684 C CA . SER A 1 1131 ? 10.658 -18.721 3.270 1.00 76.06 1131 SER A CA 1
ATOM 8685 C C . SER A 1 1131 ? 11.283 -17.635 4.152 1.00 76.06 1131 SER A C 1
ATOM 8687 O O . SER A 1 1131 ? 12.307 -17.852 4.801 1.00 76.06 1131 SER A O 1
ATOM 8689 N N . ALA A 1 1132 ? 10.634 -16.475 4.228 1.00 64.06 1132 ALA A N 1
ATOM 8690 C CA . ALA A 1 1132 ? 11.032 -15.353 5.077 1.00 64.06 1132 ALA A CA 1
ATOM 8691 C C . ALA A 1 1132 ? 11.063 -15.714 6.576 1.00 64.06 1132 ALA A C 1
ATOM 8693 O O . ALA A 1 1132 ? 11.894 -15.194 7.317 1.00 64.06 1132 ALA A O 1
ATOM 8694 N N . ASP A 1 1133 ? 10.196 -16.632 7.018 1.00 64.06 1133 ASP A N 1
ATOM 8695 C CA . ASP A 1 1133 ? 10.179 -17.176 8.385 1.00 64.06 1133 ASP A CA 1
ATOM 8696 C C . ASP A 1 1133 ? 11.185 -18.323 8.613 1.00 64.06 1133 ASP A C 1
ATOM 8698 O O . ASP A 1 1133 ? 11.273 -18.850 9.719 1.00 64.06 1133 ASP A O 1
ATOM 8702 N N . SER A 1 1134 ? 11.937 -18.714 7.577 1.00 80.38 1134 SER A N 1
ATOM 8703 C CA . SER A 1 1134 ? 12.897 -19.830 7.565 1.00 80.38 1134 SER A CA 1
ATOM 8704 C C . SER A 1 1134 ? 12.314 -21.216 7.901 1.00 80.38 1134 SER A C 1
ATOM 8706 O O . SER A 1 1134 ? 13.065 -22.185 7.982 1.00 80.38 1134 SER A O 1
ATOM 8708 N N . ALA A 1 1135 ? 10.989 -21.360 8.043 1.00 72.94 1135 ALA A N 1
ATOM 8709 C CA . ALA A 1 1135 ? 10.329 -22.626 8.384 1.00 72.94 1135 ALA A CA 1
ATOM 8710 C C . ALA A 1 1135 ? 10.149 -23.571 7.180 1.00 72.94 1135 ALA A C 1
ATOM 8712 O O . ALA A 1 1135 ? 9.977 -24.786 7.349 1.00 72.94 1135 ALA A O 1
ATOM 8713 N N . TYR A 1 1136 ? 10.196 -23.024 5.964 1.00 81.12 1136 TYR A N 1
ATOM 8714 C CA . TYR A 1 1136 ? 9.983 -23.736 4.713 1.00 81.12 1136 TYR A CA 1
ATOM 8715 C C . TYR A 1 1136 ? 11.170 -23.581 3.765 1.00 81.12 1136 TYR A C 1
ATOM 8717 O O . TYR A 1 1136 ? 11.837 -22.548 3.711 1.00 81.12 1136 TYR A O 1
ATOM 8725 N N . LEU A 1 1137 ? 11.385 -24.610 2.948 1.00 85.69 1137 LEU A N 1
ATOM 8726 C CA . LEU A 1 1137 ? 12.335 -24.578 1.841 1.00 85.69 1137 LEU A CA 1
ATOM 8727 C C . LEU A 1 1137 ? 11.647 -25.083 0.579 1.00 85.69 1137 LEU A C 1
ATOM 8729 O O . LEU A 1 1137 ? 10.959 -26.105 0.612 1.00 85.69 1137 LEU A O 1
ATOM 8733 N N . VAL A 1 1138 ? 11.877 -24.427 -0.556 1.00 86.56 1138 VAL A N 1
ATOM 8734 C CA . VAL A 1 1138 ? 11.547 -24.999 -1.864 1.00 86.56 1138 VAL A CA 1
ATOM 8735 C C . VAL A 1 1138 ? 12.819 -25.390 -2.599 1.00 86.56 1138 VAL A C 1
ATOM 8737 O O . VAL A 1 1138 ? 13.782 -24.632 -2.638 1.00 86.56 1138 VAL A O 1
ATOM 8740 N N . THR A 1 1139 ? 12.817 -26.585 -3.188 1.00 88.50 1139 THR A N 1
ATOM 8741 C CA . THR A 1 1139 ? 13.929 -27.129 -3.982 1.00 88.50 1139 THR A CA 1
ATOM 8742 C C . THR A 1 1139 ? 13.488 -27.396 -5.418 1.00 88.50 1139 THR A C 1
ATOM 8744 O O . THR A 1 1139 ? 12.436 -28.013 -5.613 1.00 88.50 1139 THR A O 1
ATOM 8747 N N . SER A 1 1140 ? 14.313 -27.036 -6.400 1.00 85.44 1140 SER A N 1
ATOM 8748 C CA . SER A 1 1140 ? 14.139 -27.373 -7.821 1.00 85.44 1140 SER A CA 1
ATOM 8749 C C . SER A 1 1140 ? 14.972 -28.605 -8.208 1.00 85.44 1140 SER A C 1
ATOM 8751 O O . SER A 1 1140 ? 16.088 -28.796 -7.718 1.00 85.44 1140 SER A O 1
ATOM 8753 N N . CYS A 1 1141 ? 14.428 -29.485 -9.054 1.00 86.56 1141 CYS A N 1
ATOM 8754 C CA . CYS A 1 1141 ? 15.088 -30.737 -9.418 1.00 86.56 1141 CYS A CA 1
ATOM 8755 C C . CYS A 1 1141 ? 14.919 -31.121 -10.891 1.00 86.56 1141 CYS A C 1
ATOM 8757 O O . CYS A 1 1141 ? 13.858 -30.976 -11.504 1.00 86.56 1141 CYS A O 1
ATOM 8759 N N . SER A 1 1142 ? 15.968 -31.748 -11.423 1.00 83.94 1142 SER A N 1
ATOM 8760 C CA . SER A 1 1142 ? 16.010 -32.360 -12.755 1.00 83.94 1142 SER A CA 1
ATOM 8761 C C . SER A 1 1142 ? 14.922 -33.409 -13.019 1.00 83.94 1142 SER A C 1
ATOM 8763 O O . SER A 1 1142 ? 14.695 -33.759 -14.173 1.00 83.94 1142 SER A O 1
ATOM 8765 N N . ASP A 1 1143 ? 14.245 -33.919 -11.988 1.00 82.50 1143 ASP A N 1
ATOM 8766 C CA . ASP A 1 1143 ? 13.163 -34.902 -12.109 1.00 82.50 1143 ASP A CA 1
ATOM 8767 C C . ASP A 1 1143 ? 11.787 -34.298 -12.441 1.00 82.50 1143 ASP A C 1
ATOM 8769 O O . ASP A 1 1143 ? 10.770 -34.947 -12.220 1.00 82.50 1143 ASP A O 1
ATOM 8773 N N . HIS A 1 1144 ? 11.775 -33.101 -13.042 1.00 76.44 1144 HIS A N 1
ATOM 8774 C CA . HIS A 1 1144 ? 10.607 -32.322 -13.491 1.00 76.44 1144 HIS A CA 1
ATOM 8775 C C . HIS A 1 1144 ? 9.822 -31.600 -12.386 1.00 76.44 1144 HIS A C 1
ATOM 8777 O O . HIS A 1 1144 ? 8.903 -30.837 -12.695 1.00 76.44 1144 HIS A O 1
ATOM 8783 N N . TYR A 1 1145 ? 10.184 -31.793 -11.116 1.00 79.94 1145 TYR A N 1
ATOM 8784 C CA . TYR A 1 1145 ? 9.414 -31.283 -9.986 1.00 79.94 1145 TYR A CA 1
ATOM 8785 C C . TYR A 1 1145 ? 10.189 -30.269 -9.146 1.00 79.94 1145 TYR A C 1
ATOM 8787 O O . TYR A 1 1145 ? 11.325 -30.511 -8.729 1.00 79.94 1145 TYR A O 1
ATOM 8795 N N . ALA A 1 1146 ? 9.510 -29.181 -8.785 1.00 82.94 1146 ALA A N 1
ATOM 8796 C CA . ALA A 1 1146 ? 9.851 -28.422 -7.588 1.00 82.94 1146 ALA A CA 1
ATOM 8797 C C . ALA A 1 1146 ? 9.093 -29.000 -6.379 1.00 82.94 1146 ALA A C 1
ATOM 8799 O O . ALA A 1 1146 ? 7.982 -29.520 -6.522 1.00 82.94 1146 ALA A O 1
ATOM 8800 N N . ARG A 1 1147 ? 9.691 -28.945 -5.187 1.00 83.56 1147 ARG A N 1
ATOM 8801 C CA . ARG A 1 1147 ? 9.133 -29.518 -3.947 1.00 83.56 1147 ARG A CA 1
ATOM 8802 C C . ARG A 1 1147 ? 9.215 -28.518 -2.806 1.00 83.56 1147 ARG A C 1
ATOM 8804 O O . ARG A 1 1147 ? 10.311 -28.048 -2.513 1.00 83.56 1147 ARG A O 1
ATOM 8811 N N . LEU A 1 1148 ? 8.076 -28.246 -2.176 1.00 83.12 1148 LEU A N 1
ATOM 8812 C CA . LEU A 1 1148 ? 7.956 -27.480 -0.938 1.00 83.12 1148 LEU A CA 1
ATOM 8813 C C . LEU A 1 1148 ? 8.088 -28.421 0.263 1.00 83.12 1148 LEU A C 1
ATOM 8815 O O . LEU A 1 1148 ? 7.313 -29.374 0.392 1.00 83.12 1148 LEU A O 1
ATOM 8819 N N . TRP A 1 1149 ? 9.035 -28.109 1.139 1.00 83.88 1149 TRP A N 1
ATOM 8820 C CA . TRP A 1 1149 ? 9.359 -28.835 2.360 1.00 83.88 1149 TRP A CA 1
ATOM 8821 C C . TRP A 1 1149 ? 9.006 -27.996 3.587 1.00 83.88 1149 TRP A C 1
ATOM 8823 O O . TRP A 1 1149 ? 9.312 -26.805 3.627 1.00 83.88 1149 TRP A O 1
ATOM 8833 N N . GLU A 1 1150 ? 8.415 -28.625 4.600 1.00 80.75 1150 GLU A N 1
ATOM 8834 C CA . GLU A 1 1150 ? 8.361 -28.082 5.962 1.00 80.75 1150 GLU A CA 1
ATOM 8835 C C . GLU A 1 1150 ? 9.597 -28.580 6.712 1.00 80.75 1150 GLU A C 1
ATOM 8837 O O . GLU A 1 1150 ? 9.769 -29.790 6.874 1.00 80.75 1150 GLU A O 1
ATOM 8842 N N . LEU A 1 1151 ? 10.470 -27.681 7.171 1.00 79.38 1151 LEU A N 1
ATOM 8843 C CA . LEU A 1 1151 ? 11.730 -28.091 7.801 1.00 79.38 1151 LEU A CA 1
ATOM 8844 C C . LEU A 1 1151 ? 11.503 -28.732 9.178 1.00 79.38 1151 LEU A C 1
ATOM 8846 O O . LEU A 1 1151 ? 12.187 -29.692 9.528 1.00 79.38 1151 LEU A O 1
ATOM 8850 N N . GLY A 1 1152 ? 10.477 -28.283 9.910 1.00 72.19 1152 GLY A N 1
ATOM 8851 C CA . GLY A 1 1152 ? 10.114 -28.837 11.219 1.00 72.19 1152 GLY A CA 1
ATOM 8852 C C . GLY A 1 1152 ? 9.615 -30.289 11.182 1.00 72.19 1152 GLY A C 1
ATOM 8853 O O . GLY A 1 1152 ? 9.945 -31.063 12.078 1.00 72.19 1152 GLY A O 1
ATOM 8854 N N . SER A 1 1153 ? 8.851 -30.685 10.154 1.00 73.88 1153 SER A N 1
ATOM 8855 C CA . SER A 1 1153 ? 8.381 -32.075 9.982 1.00 73.88 1153 SER A CA 1
ATOM 8856 C C . SER A 1 1153 ? 9.214 -32.898 8.996 1.00 73.88 1153 SER A C 1
ATOM 8858 O O . SER A 1 1153 ? 9.019 -34.110 8.895 1.00 73.88 1153 SER A O 1
ATOM 8860 N N . GLN A 1 1154 ? 10.136 -32.252 8.273 1.00 78.62 1154 GLN A N 1
ATOM 8861 C CA . GLN A 1 1154 ? 10.992 -32.840 7.235 1.00 78.62 1154 GLN A CA 1
ATOM 8862 C C . GLN A 1 1154 ? 10.191 -33.492 6.091 1.00 78.62 1154 GLN A C 1
ATOM 8864 O O . GLN A 1 1154 ? 10.673 -34.393 5.402 1.00 78.62 1154 GLN A O 1
ATOM 8869 N N . SER A 1 1155 ? 8.947 -33.044 5.884 1.00 77.38 1155 SER A N 1
ATOM 8870 C CA . SER A 1 1155 ? 7.999 -33.640 4.942 1.00 77.38 1155 SER A CA 1
ATOM 8871 C C . SER A 1 1155 ? 7.754 -32.761 3.711 1.00 77.38 1155 SER A C 1
ATOM 8873 O O . SER A 1 1155 ? 7.850 -31.532 3.760 1.00 77.38 1155 SER A O 1
ATOM 8875 N N . ILE A 1 1156 ? 7.428 -33.401 2.583 1.00 81.19 1156 ILE A N 1
ATOM 8876 C CA . ILE A 1 1156 ? 7.005 -32.709 1.359 1.00 81.19 1156 ILE A CA 1
ATOM 8877 C C . ILE A 1 1156 ? 5.543 -32.281 1.535 1.00 81.19 1156 ILE A C 1
ATOM 8879 O O . ILE A 1 1156 ? 4.638 -33.112 1.464 1.00 81.19 1156 ILE A O 1
ATOM 8883 N N . ILE A 1 1157 ? 5.302 -30.979 1.697 1.00 72.19 1157 ILE A N 1
ATOM 8884 C CA . ILE A 1 1157 ? 3.949 -30.397 1.760 1.00 72.19 1157 ILE A CA 1
ATOM 8885 C C . ILE A 1 1157 ? 3.298 -30.404 0.375 1.00 72.19 1157 ILE A C 1
ATOM 8887 O O . ILE A 1 1157 ? 2.081 -30.579 0.225 1.00 72.19 1157 ILE A O 1
ATOM 8891 N N . ARG A 1 1158 ? 4.104 -30.135 -0.661 1.00 72.88 1158 ARG A N 1
ATOM 8892 C CA . ARG A 1 1158 ? 3.633 -30.023 -2.041 1.00 72.88 1158 ARG A CA 1
ATOM 8893 C C . ARG A 1 1158 ? 4.725 -30.358 -3.044 1.00 72.88 1158 ARG A C 1
ATOM 8895 O O . ARG A 1 1158 ? 5.879 -29.968 -2.892 1.00 72.88 1158 ARG A O 1
ATOM 8902 N N . GLN A 1 1159 ? 4.314 -31.039 -4.103 1.00 78.62 1159 GLN A N 1
ATOM 8903 C CA . GLN A 1 1159 ? 5.103 -31.279 -5.300 1.00 78.62 1159 GLN A CA 1
ATOM 8904 C C . GLN A 1 1159 ? 4.436 -30.504 -6.439 1.00 78.62 1159 GLN A C 1
ATOM 8906 O O . GLN A 1 1159 ? 3.238 -30.665 -6.679 1.00 78.62 1159 GLN A O 1
ATOM 8911 N N . TYR A 1 1160 ? 5.187 -29.611 -7.079 1.00 70.56 1160 TYR A N 1
ATOM 8912 C CA . TYR A 1 1160 ? 4.689 -28.758 -8.153 1.00 70.56 1160 TYR A CA 1
ATOM 8913 C C . TYR A 1 1160 ? 4.878 -29.466 -9.490 1.00 70.56 1160 TYR A C 1
ATOM 8915 O O . TYR A 1 1160 ? 6.002 -29.692 -9.941 1.00 70.56 1160 TYR A O 1
ATOM 8923 N N . ASN A 1 1161 ? 3.755 -29.815 -10.114 1.00 69.06 1161 ASN A N 1
ATOM 8924 C CA . ASN A 1 1161 ? 3.708 -30.590 -11.346 1.00 69.06 1161 ASN A CA 1
ATOM 8925 C C . ASN A 1 1161 ? 3.403 -29.639 -12.509 1.00 69.06 1161 ASN A C 1
ATOM 8927 O O . ASN A 1 1161 ? 2.347 -29.007 -12.527 1.00 69.06 1161 ASN A O 1
ATOM 8931 N N . GLY A 1 1162 ? 4.300 -29.533 -13.491 1.00 58.72 1162 GLY A N 1
ATOM 8932 C CA . GLY A 1 1162 ? 4.048 -28.674 -14.652 1.00 58.72 1162 GLY A CA 1
ATOM 8933 C C . GLY A 1 1162 ? 5.144 -28.659 -15.709 1.00 58.72 1162 GLY A C 1
ATOM 8934 O O . GLY A 1 1162 ? 4.823 -28.606 -16.895 1.00 58.72 1162 GLY A O 1
ATOM 8935 N N . HIS A 1 1163 ? 6.417 -28.725 -15.316 1.00 60.06 1163 HIS A N 1
ATOM 8936 C CA . HIS A 1 1163 ? 7.527 -28.700 -16.269 1.00 60.06 1163 HIS A CA 1
ATOM 8937 C C . HIS A 1 1163 ? 7.622 -30.013 -17.052 1.00 60.06 1163 HIS A C 1
ATOM 8939 O O . HIS A 1 1163 ? 7.593 -31.099 -16.480 1.00 60.06 1163 HIS A O 1
ATOM 8945 N N . HIS A 1 1164 ? 7.786 -29.923 -18.373 1.00 57.16 1164 HIS A N 1
ATOM 8946 C CA . HIS A 1 1164 ? 7.939 -31.108 -19.232 1.00 57.16 1164 HIS A CA 1
ATOM 8947 C C . HIS A 1 1164 ? 9.389 -31.612 -19.302 1.00 57.16 1164 HIS A C 1
ATOM 8949 O O . HIS A 1 1164 ? 9.675 -32.668 -19.863 1.00 57.16 1164 HIS A O 1
ATOM 8955 N N . ARG A 1 1165 ? 10.324 -30.856 -18.724 1.00 63.06 1165 ARG A N 1
ATOM 8956 C CA . ARG A 1 1165 ? 11.752 -31.166 -18.590 1.00 63.06 1165 ARG A CA 1
ATOM 8957 C C . ARG A 1 1165 ? 12.216 -30.752 -17.180 1.00 63.06 1165 ARG A C 1
ATOM 8959 O O . ARG A 1 1165 ? 11.412 -30.206 -16.432 1.00 63.06 1165 ARG A O 1
ATOM 8966 N N . GLY A 1 1166 ? 13.453 -31.060 -16.790 1.00 66.00 1166 GLY A N 1
ATOM 8967 C CA . GLY A 1 1166 ? 13.930 -30.831 -15.417 1.00 66.00 1166 GLY A CA 1
ATOM 8968 C C . GLY A 1 1166 ? 13.798 -29.375 -14.952 1.00 66.00 1166 GLY A C 1
ATOM 8969 O O . GLY A 1 1166 ? 13.991 -28.469 -15.762 1.00 66.00 1166 GLY A O 1
ATOM 8970 N N . ALA A 1 1167 ? 13.474 -29.162 -13.674 1.00 75.25 1167 ALA A N 1
ATOM 8971 C CA . ALA A 1 1167 ? 13.424 -27.839 -13.059 1.00 75.25 1167 ALA A CA 1
ATOM 8972 C C . ALA A 1 1167 ? 14.818 -27.429 -12.555 1.00 75.25 1167 ALA A C 1
ATOM 8974 O O . ALA A 1 1167 ? 15.493 -28.245 -11.924 1.00 75.25 1167 ALA A O 1
ATOM 8975 N N . VAL A 1 1168 ? 15.250 -26.202 -12.858 1.00 78.56 1168 VAL A N 1
ATOM 8976 C CA . VAL A 1 1168 ? 16.667 -25.778 -12.747 1.00 78.56 1168 VAL A CA 1
ATOM 8977 C C . VAL A 1 1168 ? 16.923 -24.595 -11.824 1.00 78.56 1168 VAL A C 1
ATOM 8979 O O . VAL A 1 1168 ? 17.979 -24.555 -11.205 1.00 78.56 1168 VAL A O 1
ATOM 8982 N N . CYS A 1 1169 ? 15.985 -23.664 -11.676 1.00 79.62 1169 CYS A N 1
ATOM 8983 C CA . CYS A 1 1169 ? 16.085 -22.637 -10.644 1.00 79.62 1169 CYS A CA 1
ATOM 8984 C C . CYS A 1 1169 ? 14.727 -22.326 -10.017 1.00 79.62 1169 CYS A C 1
ATOM 8986 O O . CYS A 1 1169 ? 13.670 -22.695 -10.546 1.00 79.62 1169 CYS A O 1
ATOM 8988 N N . VAL A 1 1170 ? 14.774 -21.697 -8.843 1.00 82.75 1170 VAL A N 1
ATOM 8989 C CA . VAL A 1 1170 ? 13.599 -21.311 -8.061 1.00 82.75 1170 VAL A CA 1
ATOM 8990 C C . VAL A 1 1170 ? 13.818 -19.954 -7.405 1.00 82.75 1170 VAL A C 1
ATOM 8992 O O . VAL A 1 1170 ? 14.886 -19.707 -6.854 1.00 82.75 1170 VAL A O 1
ATOM 8995 N N . ALA A 1 1171 ? 12.786 -19.109 -7.389 1.00 76.81 1171 ALA A N 1
ATOM 8996 C CA . ALA A 1 1171 ? 12.713 -17.996 -6.448 1.00 76.81 1171 ALA A CA 1
ATOM 8997 C C . ALA A 1 1171 ? 11.453 -18.098 -5.573 1.00 76.81 1171 ALA A C 1
ATOM 8999 O O . ALA A 1 1171 ? 10.355 -18.397 -6.054 1.00 76.81 1171 ALA A O 1
ATOM 9000 N N . LEU A 1 1172 ? 11.634 -17.830 -4.278 1.00 73.00 1172 LEU A N 1
ATOM 9001 C CA . LEU A 1 1172 ? 10.588 -17.687 -3.266 1.00 73.00 1172 LEU A CA 1
ATOM 9002 C C . LEU A 1 1172 ? 10.777 -16.334 -2.581 1.00 73.00 1172 LEU A C 1
ATOM 9004 O O . LEU A 1 1172 ? 11.896 -15.938 -2.267 1.00 73.00 1172 LEU A O 1
ATOM 9008 N N . ASN A 1 1173 ? 9.676 -15.606 -2.429 1.00 58.41 1173 ASN A N 1
ATOM 9009 C CA . ASN A 1 1173 ? 9.611 -14.321 -1.743 1.00 58.41 1173 ASN A CA 1
ATOM 9010 C C . ASN A 1 1173 ? 8.191 -14.173 -1.168 1.00 58.41 1173 ASN A C 1
ATOM 9012 O O . ASN A 1 1173 ? 7.289 -13.602 -1.780 1.00 58.41 1173 ASN A O 1
ATOM 9016 N N . ASP A 1 1174 ? 7.974 -14.782 -0.009 1.00 55.16 1174 ASP A N 1
ATOM 9017 C CA . ASP A 1 1174 ? 6.812 -14.562 0.842 1.00 55.16 1174 ASP A CA 1
ATOM 9018 C C . ASP A 1 1174 ? 7.011 -13.328 1.739 1.00 55.16 1174 ASP A C 1
ATOM 9020 O O . ASP A 1 1174 ? 8.083 -12.727 1.823 1.00 55.16 1174 ASP A O 1
ATOM 9024 N N . THR A 1 1175 ? 5.932 -12.830 2.339 1.00 42.47 1175 THR A N 1
ATOM 9025 C CA . THR A 1 1175 ? 5.995 -11.594 3.128 1.00 42.47 1175 THR A CA 1
ATOM 9026 C C . THR A 1 1175 ? 6.441 -11.835 4.567 1.00 42.47 1175 THR A C 1
ATOM 9028 O O . THR A 1 1175 ? 5.597 -12.089 5.424 1.00 42.47 1175 THR A O 1
ATOM 9031 N N . ALA A 1 1176 ? 7.701 -11.523 4.856 1.00 29.86 1176 ALA A N 1
ATOM 9032 C CA . ALA A 1 1176 ? 7.915 -10.352 5.702 1.00 29.86 1176 ALA A CA 1
ATOM 9033 C C . ALA A 1 1176 ? 7.710 -9.096 4.827 1.00 29.86 1176 ALA A C 1
ATOM 9035 O O . ALA A 1 1176 ? 8.209 -9.033 3.699 1.00 29.86 1176 ALA A O 1
ATOM 9036 N N . VAL A 1 1177 ? 6.902 -8.138 5.289 1.00 26.94 1177 VAL A N 1
ATOM 9037 C CA . VAL A 1 1177 ? 6.901 -6.764 4.755 1.00 26.94 1177 VAL A CA 1
ATOM 9038 C C . VAL A 1 1177 ? 7.539 -5.912 5.835 1.00 26.94 1177 VAL A C 1
ATOM 9040 O O . VAL A 1 1177 ? 6.977 -5.817 6.923 1.00 26.94 1177 VAL A O 1
ATOM 9043 N N . GLY A 1 1178 ? 8.689 -5.325 5.528 1.00 25.25 1178 GLY A N 1
ATOM 9044 C CA . GLY A 1 1178 ? 9.406 -4.432 6.423 1.00 25.25 1178 GLY A CA 1
ATOM 9045 C C . GLY A 1 1178 ? 10.477 -3.669 5.657 1.00 25.25 1178 GLY A C 1
ATOM 9046 O O . GLY A 1 1178 ? 11.500 -4.247 5.298 1.00 25.25 1178 GLY A O 1
ATOM 9047 N N . ASN A 1 1179 ? 10.175 -2.414 5.336 1.00 27.20 1179 ASN A N 1
ATOM 9048 C CA . ASN A 1 1179 ? 10.872 -1.226 5.839 1.00 27.20 1179 ASN A CA 1
ATOM 9049 C C . ASN A 1 1179 ? 9.990 -0.000 5.561 1.00 27.20 1179 ASN A C 1
ATOM 9051 O O . ASN A 1 1179 ? 9.383 0.028 4.468 1.00 27.20 1179 ASN A O 1
#

Secondary structure (DSSP, 8-state):
---EEEEEEEEEEEEEEE-SSEEEEEEEEEEEESS---EEEEES-SSSPTTS---GGG--EEEEEE-EES-SHHHHHHHHHHHHHHHHSHHHHTT-HHHHHHHHHHHHHHHHHHSGGGTT---EE-EEEEEE-SSEEEEEEESS-EEEEEETTEEEES-----TTSHHHHHHHHHTT--EETTEETTTBS-SB-EE-GGG---TTS-GGGSSSB---EEEEEE--TTEEEEEEE-HHHHTTS-HHHHHHHHHHHHHTT--HHHHHHHHHHHHS-SSTTSTTTT-S-EEEEEEEE-TT--HHHHHHHHHHHHHTT-S-TT---S----------------------------PPPP--TTS--------------THHHHHHHHHHHHHHHHHHHSSSS------------------------------------------PPPPPPPPP--HHHHHHHHHHHS-HHHHHHHH--STTSHHHHHHHHHHHHEEE---TT---SS-B--EEETTEEESSSEEE-----GGGT-TTTTHHHHHHHHHTTPPEEEETT-SS-HHHHHHHHHHHHHHT--TTSS-TTSSSS--EEEEE---S-HHHHHHHHHHHHHTT--EEEEE-S-SS----HHHHHTT--GGGGT-S-HHHHT-HHHHHHHHHHT--TTT-HHHHHHHHHHHHTSS-PPPHHHHHHHHHHHHHHHTS--EEEEEE-SHHHHHHHHHTT-SEEEE-SGGGTS-SSPPPHHHHHHHHHHHHGGGSEEEE-SS--SHHHHHHHHHHT-SEEEE-HHHHHHHHHHHHHHHHHHHHHHHHHHHHHHHHHT-SBGGG--GGGEEE--S------EEEETTTEEEE-----SS-----TTTT---EEEE-TTS---EEEE-TTSSEEEEE-SSEEEEEESS----S-SEEEE--SS-EEEEEE-TTSSEEEEEETTSEEEEEETTT--EEEEEE-SS-EEEEEE-TTSSEEEEEETTS-EEEEETTTTEEEEEE-SSTT--EEEEEE-TTSSEEEEEETTSEEEEEEEEEETTEEEEEEEEEEE--SS-EEEEEE-TTSSEEEEEETTS-EEEEE--TT-GGG----S-PPPTTS--GGGS-EEEEE---SS-EEEEEE-TTSSEEEEEETTS-EEEEETTTTEEEEEE---SS-EEEEE--------

Foldseek 3Di:
DADWDQFFQLDKDKDWDDDQFWIKIKIWGFFGHPDQLKDKAWAFALQDDPPDDDDQQPGKIKIKIKFKDPHNVLNVLCRVPLSVLLNPDPCVVVVNSQVSNQVSLVVSLVVLCVDPVNVVPQMWIWMWMWIDGLWKIKIWTFAAWFKWWQFLLATDGQFDHAWCVDPVLQVLLVVQVWHADPRATNVPHGGSETRHNCVQQPRPVDDQVSTNYHSRIDMGMDTDDPRTFKMKTKDVLLCLQDPRSRLSVLQLVCLLVVHDNNVSQSVSLVSFADPGPPLPCGNRGIIMMMIMGRCSSHDSVRSSVVSNVSLVVVRYDPVSDDDDDDDDDDDDDDDDDDDDDDDDDDDDDDDDDWDADPVGDGDDDDDDDDDDDDPPVVVVVVVVVVVVVVVVVPPPPDDDDDDDDDDDDDDDDDDDDDDDDDDDDDDDDDDDDDDDDDDDDDPDADDFDQALVVLLVLLVVLADLLLNLVLPWFFDQCQLLVQQQVQLQQKDFAFDPPFPQVFFQQWDDDLNWIASHLEAADADALQCSQPVVWLLLVLLLQLQRLHEYEYEPLHQAALQSSLVSSLNSQVVNCPPVNAGRRRDSGGAYEYEALQFPDPVQLLQNLLSNLVSPHFEYEYEQQFQDWHHTPSCVVVVSPQLLVLTSCNRLCPGPVSVVVCVVVVHDCVVCSNVSSVVSCCGRGYDDGDDPVVLLVSQVSSCVNNVHGAYEYEQDQDLVVLVVCLVSPHQAYEQDNPLNGGDPPDHHSLVSLLVNCVRCPVSHQYEYEHNDDALSSVLSSLQSPHSHYHDYSQLSSLCNRPNSRRSSSNVVSRSVRNSVCCSRSSHRYSVVRHVVSIDGRDPDQWKWKWWFFQQQWIWTDGDDDDDDDADGDLVLHTGAIQGNPPFGFQEWDAALVNQWIWTFGFFWTFIDGPPDNDSHGSDIQGDRPGGWQEKDADNVRQWIWIFFQSQWIFIAGNPHSDTPDIDGRVGGWQYKDAALVNQWIWTFGQQQWIWIAGNVVRGTQDIDRPDGNWGWHEKEAANVRQKIWTFTQQQKIWIWGWDDDPPDIDIGTQDMDRRDRGGWQYWYAANVRQWIWIFWQVQKIWIWGADPPDCVNDDPDPDDPPPVPRDNPNTPTPDIQDDGPGGWHEKDAENVRQWMWIFWQVQWIFIAGSVVSDTSHINHDGPGGIHYMDIYGDPDGD

pLDDT: mean 79.72, std 23.2, range [21.0, 98.69]

InterPro domains:
  IPR000222 PPM-type phosphatase, divalent cation binding [PS01032] (62-70)
  IPR000262 FMN-dependent dehydrogenase [PF01070] (459-836)
  IPR001680 WD40 repeat [PF00400] (875-910)
  IPR001680 WD40 repeat [PF00400] (919-954)
  IPR001680 WD40 repeat [PF00400] (965-995)
  IPR001680 WD40 repeat [PF00400] (1051-1086)
  IPR001680 WD40 repeat [PF00400] (1115-1149)
  IPR001680 WD40 repeat [PS50082] (922-963)
  IPR001680 WD40 repeat [PS50082] (963-1004)
  IPR001680 WD40 repeat [PS50082] (1054-1095)
  IPR001680 WD40 repeat [PS50082] (1118-1159)
  IPR001680 WD40 repeat [SM00320] (872-910)
  IPR001680 WD40 repeat [SM00320] (915-954)
  IPR001680 WD40 repeat [SM00320] (957-995)
  IPR001680 WD40 repeat [SM00320] (998-1038)
  IPR001680 WD40 repeat [SM00320] (1047-1086)
  IPR001680 WD40 repeat [SM00320] (1111-1150)
  IPR001932 PPM-type phosphatase-like domain [PF00481] (24-277)
  IPR001932 PPM-type phosphatase-like domain [PS51746] (23-294)
  IPR001932 PPM-type phosphatase-like domain [SM00332] (13-292)

Radius of gyration: 37.88 Å; chains: 1; bounding box: 116×96×100 Å